Protein AF-0000000074661387 (afdb_homodimer)

Foldseek 3Di:
DDPPPDPPPPDDPDDPDDPVVVVVVVVVVVVVVVPPPPPPPPDPPPPPPPPPPPPPPPDPPCPPLPAFLLVLLQVLLVVVFDDFPPAPDDDDDDDQVVVLVVCQVPADPVPRARKGWDWDDDAFQKTKIFIAGPPPRDTDDIDISFDPFVPDPHTQVLLVLLLVCLLQAHAPVVQVVVCVVVVTPGHDNVSSVVSLVLLLVLLVVLLVVLLLSVLVSVCVVVVHDFPAQAEFAWEKDKDALAPDFAGQKMKMWIATFPSRATNDMDIAGQDFPCCVPVLVVQVVVHDVSNVVVCVVCVVVGPHPDDDTPVCNSLVGLLVGQLCVVVRSYHHQEYEDADVPPNQVSCQVSPSPPPRHHHYFYALLNLLVLLLVVLVVLQVVVVVVVDHQADDDPQRDYLLLSLVLSVQLSVLLLPQDDALVSSLLSNVQSLLLQAAFPVRGRNVSFDAECPTPRQCRNCVNVVHHRDGPPPPDPNHHYNVSSVSSVVSSCVSSDSVNSVSSNRNDHCVSVVVLVVQLCSSNPSVDDDDSSSSSSSSSVSSSCSNNFLSSVQSSSVSSRHGDHPVSVVVRVVVSVVVSVVSSVCPDPVNVVVVSVVVSVVSVVVVVVVVVVPDVQPDPPRD/DPPPPDPPPPDDPDDPDDPVVVVVVVVVVVVVVVPPPPPPPPDPPPPPPPPDPPPPPDDPPCPPLPAFLLVLLQVLLVVVFDDFPPAPDDDDDDDQVVVLVVCQVPADPPPRARWGWDWDDDAFQKTKIFIAGPPPRDTDDIDISFDPFVPDPHTLVLLVLLLVCLLQAHAPVVQVVVCVVVVTPGHDNVSSVVSLVLLLVLLVVLLVVLLLSVLVSVCVVVVHDFPAQAEFAWEKDKDALAPDFAGQKMKMWIATFPSRATNDMDIAGQDFPCCVPVLVVQVVVHDVSNVVVCVVCVVVGPHPDDDTPVCNSQVGLLVGQLCVVVRSYHHQEYEDADVPPNQVSCQVSPSPPPRHHHYFYALLNLLVLLLVVLVVLQVVVVVVVDHQADDDPQRDYLLLSLVLSVQLSVLLLPQDPALVSSLLSNVQSLLLQAAFPVRGRNPSFDAECPTPRQCRNCVNVVHHRDGPPPPDPNHHYNVSSVSSVVSSCVSSPSVNSVSSNRNDHCVSVVVLVVQLCSSNPSVDDDDSSSSSSSSSQSSSCSNNFLSSVQSSSVSSRHGDHPVSVVVRVVVSVVVSVVSSVCPDPVNVVVVSVVVSVVSVVVVVVCVVVPDPQPDPPRD

Sequence (1238 aa):
MVATKQASAALRKPAKKSRKEALAKARASKEAKRLGQEPEPVAASPSTSATPAADPVSAENGIPVKLSASKRKLDLMANFAPQPSDMSQRLLLLDLSCLTALFKPFSCKSCGGKLTVISDTRKGFVCQLKTVCLRCEAVLSKTMTSKTLKGSSHYDINRRAVLSMLNVGLGFAGHTTFCETMGLEGLTEKSFASHVREIHQASDRLKTAVLNKAVKKVYEAHGKAEGDVLDIAVSYDGTWQKRGHTSKHGLGVVIEVTTGLAVDYHVMSSFCQPCSTKGVTMKKKGEAAYNEWWEQHKVSCTINHTGSAGMMEVEAAKTIFSRSLGRGLRYTTLVADGDCKTFNELQELRPYGDTSICKEECTNHVSKRLGTGLRNLVAAESKRGTTLGGRKQGSLTQAKIALLQSHYKKAVASKSATVGELSKKIWTTFYHASSTDCNPQHHLCPTGTRSWCFYNRALAFGKDPPSHKNRSSSSISPHVAEKVRGVYERLTAPELLQRCLKGLTQNANEAIHSTIWSRCPKHLFAGRRRVEIATTIAVGNFNSGSTSLRELTEECGCGVGKISIAHGLKRDFARIKRAEKAETVEAKRRRVDMARAVTVAQQEFLAAEGGPSYISGGFMVATKQASAALRKPAKKSRKEALAKARASKEAKRLGQEPEPVAASPSTSATPAADPVSAENGIPVKLSASKRKLDLMANFAPQPSDMSQRLLLLDLSCLTALFKPFSCKSCGGKLTVISDTRKGFVCQLKTVCLRCEAVLSKTMTSKTLKGSSHYDINRRAVLSMLNVGLGFAGHTTFCETMGLEGLTEKSFASHVREIHQASDRLKTAVLNKAVKKVYEAHGKAEGDVLDIAVSYDGTWQKRGHTSKHGLGVVIEVTTGLAVDYHVMSSFCQPCSTKGVTMKKKGEAAYNEWWEQHKVSCTINHTGSAGMMEVEAAKTIFSRSLGRGLRYTTLVADGDCKTFNELQELRPYGDTSICKEECTNHVSKRLGTGLRNLVAAESKRGTTLGGRKQGSLTQAKIALLQSHYKKAVASKSATVGELSKKIWTTFYHASSTDCNPQHHLCPTGTRSWCFYNRALAFGKDPPSHKNRSSSSISPHVAEKVRGVYERLTAPELLQRCLKGLTQNANEAIHSTIWSRCPKHLFAGRRRVEIATTIAVGNFNSGSTSLRELTEECGCGVGKISIAHGLKRDFARIKRAEKAETVEAKRRRVDMARAVTVAQQEFLAAEGGPSYISGGF

InterPro domains:
  IPR049012 Mutator-like transposase domain [PF20700] (99-453)

pLDDT: mean 83.04, std 20.57, range [21.16, 98.44]

Secondary structure (DSSP, 8-state):
------------------HHHHHHHHHHHHHHHHHH--------------------------------HHHHHHHHTGGGPPPPS-TT--EEEEEHHHHHHTTTT---TTT---EEEEEEEEETTEEEEEEEETTT--EEEEEESSPBPTTSSSBHHHHHHHHHHHHTT--HHHHHHHHHHHT-----HHHHHHHHHHHHHHHHHHHHHHHHHHHHHHHHHHT--TTSPEEEEEEEEEEESSSSS--SEEEEEEEETTT--EEEEEEEE---HHIIIIIHHHHHH-HHHHHHHHHHHGGG------S-TTHHHHHHHHHHHHHHGGGTEEEEEEEE-SS-HHHHHHHHH-TTTTPPPEEEE-HHHHHHHHHHHHHHHHHHHHHTT---SSSSTT---HHHHHHHHHHHHHHHHS--SSHHHHHHHHHHHHHHHT--SSS---TTSPPSTT-S-HHHHHHHTTPPPPPSTTT-TT---HHHHHHHHHHHHHTT-HHHHHTTTT---SHHHHHHHHHHHHHS-TTS---HHHHHHHHHHHHHHHHHTHHHHHHHHHHTT----HHHHHHHHHHHHHHHHHHHHHHSHHHHHHHHHHHHHHHHHHHHHHHHTSSTT--TT--/------------------HHHHHHHHHHHHHHHHHH--------------------------------HHHHHHHHHGGGPPPPS-TT--EEEEEHHHHHHTTTT-B-TTT--BEEEEEEEEETTEEEEEEEETTT--EEEEEESSPBPTTSSSBHHHHHHHHHHHHTT--HHHHHHHHHHHT-----HHHHHHHHHHHHHHHHHHHHHHHHHHHHHHHHHHT--TTSPEEEEEEEEEEESSSSS--SEEEEEEEETTT--EEEEEEEE---HHIIIIIHHHHHH-HHHHHHHHHHHGGG------S-TTHHHHHHHHHHHHHGGGGTEEEEEEEE-TT-HHHHHHHHH-TTTTPPPEEEE-HHHHHHHHHHHHHHHHHHHHHTT---SSSSTT---HHHHHHHHHHHHHHHHS--SSHHHHHHHHHHHHHHHT--SSS---TTSPPSTT-S-HHHHHHHTTPPPPPSTTT-TT---HHHHHHHHHHHHHTT-HHHHHTTTT---SHHHHHHHHHHHHHS-TTS---HHHHHHHHHHHHHHHHHTHHHHHHHHHHTT----HHHHHHHHHHHHHHHHHHHHHTSHHHHHHHHHHHHHHHHHHHHHHHHTSSTT--TT--

Structure (mmCIF, N/CA/C/O backbone):
data_AF-0000000074661387-model_v1
#
loop_
_entity.id
_entity.type
_entity.pdbx_description
1 polymer 'Mutator-like transposase domain-containing protein'
#
loop_
_atom_site.group_PDB
_atom_site.id
_atom_site.type_symbol
_atom_site.label_atom_id
_atom_site.label_alt_id
_atom_site.label_comp_id
_atom_site.label_asym_id
_atom_site.label_entity_id
_atom_site.label_seq_id
_atom_site.pdbx_PDB_ins_code
_atom_site.Cartn_x
_atom_site.Cartn_y
_atom_site.Cartn_z
_atom_site.occupancy
_atom_site.B_iso_or_equiv
_atom_site.auth_seq_id
_atom_site.auth_comp_id
_atom_site.auth_asym_id
_atom_site.auth_atom_id
_atom_site.pdbx_PDB_model_num
ATOM 1 N N . MET A 1 1 ? 59.219 40.062 58.062 1 23.91 1 MET A N 1
ATOM 2 C CA . MET A 1 1 ? 58.344 39.031 58.656 1 23.91 1 MET A CA 1
ATOM 3 C C . MET A 1 1 ? 57.031 38.938 57.875 1 23.91 1 MET A C 1
ATOM 5 O O . MET A 1 1 ? 56.219 39.875 57.938 1 23.91 1 MET A O 1
ATOM 9 N N . VAL A 1 2 ? 57 38.406 56.688 1 29.84 2 VAL A N 1
ATOM 10 C CA . VAL A 1 2 ? 56.188 38.469 55.5 1 29.84 2 VAL A CA 1
ATOM 11 C C . VAL A 1 2 ? 54.844 37.812 55.75 1 29.84 2 VAL A C 1
ATOM 13 O O . VAL A 1 2 ? 54.781 36.656 56.188 1 29.84 2 VAL A O 1
ATOM 16 N N . ALA A 1 3 ? 53.719 38.531 56.031 1 29.75 3 ALA A N 1
ATOM 17 C CA . ALA A 1 3 ? 52.375 38.375 56.562 1 29.75 3 ALA A CA 1
ATOM 18 C C . ALA A 1 3 ? 51.594 37.344 55.75 1 29.75 3 ALA A C 1
ATOM 20 O O . ALA A 1 3 ? 51.438 37.5 54.531 1 29.75 3 ALA A O 1
ATOM 21 N N . THR A 1 4 ? 51.562 36.031 56.062 1 27.77 4 THR A N 1
ATOM 22 C CA . THR A 1 4 ? 51.094 34.812 55.438 1 27.77 4 THR A CA 1
ATOM 23 C C . THR A 1 4 ? 49.594 34.781 55.375 1 27.77 4 THR A C 1
ATOM 25 O O . THR A 1 4 ? 48.906 34.688 56.375 1 27.77 4 THR A O 1
ATOM 28 N N . LYS A 1 5 ? 48.969 35.562 54.438 1 31.12 5 LYS A N 1
ATOM 29 C CA . LYS A 1 5 ? 47.531 35.844 54.312 1 31.12 5 LYS A CA 1
ATOM 30 C C . LYS A 1 5 ? 46.719 34.562 54.188 1 31.12 5 LYS A C 1
ATOM 32 O O . LYS A 1 5 ? 46.938 33.781 53.281 1 31.12 5 LYS A O 1
ATOM 37 N N . GLN A 1 6 ? 46.125 34.062 55.219 1 26.05 6 GLN A N 1
ATOM 38 C CA . GLN A 1 6 ? 45.406 32.812 55.438 1 26.05 6 GLN A CA 1
ATOM 39 C C . GLN A 1 6 ? 44.094 32.781 54.656 1 26.05 6 GLN A C 1
ATOM 41 O O . GLN A 1 6 ? 43.25 33.656 54.781 1 26.05 6 GLN A O 1
ATOM 46 N N . ALA A 1 7 ? 44.062 32.25 53.406 1 29.58 7 ALA A N 1
ATOM 47 C CA . ALA A 1 7 ? 43.031 32.188 52.344 1 29.58 7 ALA A CA 1
ATOM 48 C C . ALA A 1 7 ? 41.781 31.469 52.844 1 29.58 7 ALA A C 1
ATOM 50 O O . ALA A 1 7 ? 41.875 30.312 53.281 1 29.58 7 ALA A O 1
ATOM 51 N N . SER A 1 8 ? 40.781 32.125 53.438 1 25.81 8 SER A N 1
ATOM 52 C CA . SER A 1 8 ? 39.562 31.703 54.062 1 25.81 8 SER A CA 1
ATOM 53 C C . SER A 1 8 ? 38.719 30.844 53.125 1 25.81 8 SER A C 1
ATOM 55 O O . SER A 1 8 ? 38.5 31.203 51.969 1 25.81 8 SER A O 1
ATOM 57 N N . ALA A 1 9 ? 38.625 29.547 53.344 1 27.73 9 ALA A N 1
ATOM 58 C CA . ALA A 1 9 ? 38 28.391 52.688 1 27.73 9 ALA A CA 1
ATOM 59 C C . ALA A 1 9 ? 36.469 28.578 52.594 1 27.73 9 ALA A C 1
ATOM 61 O O . ALA A 1 9 ? 35.781 28.656 53.625 1 27.73 9 ALA A O 1
ATOM 62 N N . ALA A 1 10 ? 35.938 29.438 51.688 1 28.03 10 ALA A N 1
ATOM 63 C CA . ALA A 1 10 ? 34.531 29.734 51.469 1 28.03 10 ALA A CA 1
ATOM 64 C C . ALA A 1 10 ? 33.688 28.453 51.406 1 28.03 10 ALA A C 1
ATOM 66 O O . ALA A 1 10 ? 34.062 27.516 50.688 1 28.03 10 ALA A O 1
ATOM 67 N N . LEU A 1 11 ? 32.938 28.016 52.375 1 26.77 11 LEU A N 1
ATOM 68 C CA . LEU A 1 11 ? 32.031 26.922 52.656 1 26.77 11 LEU A CA 1
ATOM 69 C C . LEU A 1 11 ? 31 26.75 51.562 1 26.77 11 LEU A C 1
ATOM 71 O O . LEU A 1 11 ? 30.297 27.703 51.188 1 26.77 11 LEU A O 1
ATOM 75 N N . ARG A 1 12 ? 31.156 25.781 50.625 1 28.59 12 ARG A N 1
ATOM 76 C CA . ARG A 1 12 ? 30.391 25.328 49.438 1 28.59 12 ARG A CA 1
ATOM 77 C C . ARG A 1 12 ? 28.969 24.984 49.812 1 28.59 12 ARG A C 1
ATOM 79 O O . ARG A 1 12 ? 28.734 24.156 50.719 1 28.59 12 ARG A O 1
ATOM 86 N N . LYS A 1 13 ? 27.969 25.891 49.656 1 31.53 13 LYS A N 1
ATOM 87 C CA . LYS A 1 13 ? 26.547 25.719 49.938 1 31.53 13 LYS A CA 1
ATOM 88 C C . LYS A 1 13 ? 26 24.438 49.312 1 31.53 13 LYS A C 1
ATOM 90 O O . LYS A 1 13 ? 26.406 24.078 48.188 1 31.53 13 LYS A O 1
ATOM 95 N N . PRO A 1 14 ? 25.422 23.5 50.062 1 31.11 14 PRO A N 1
ATOM 96 C CA . PRO A 1 14 ? 24.906 22.172 49.688 1 31.11 14 PRO A CA 1
ATOM 97 C C . PRO A 1 14 ? 23.922 22.219 48.531 1 31.11 14 PRO A C 1
ATOM 99 O O . PRO A 1 14 ? 23.25 23.234 48.312 1 31.11 14 PRO A O 1
ATOM 102 N N . ALA A 1 15 ? 24.156 21.422 47.5 1 32.97 15 ALA A N 1
ATOM 103 C CA . ALA A 1 15 ? 23.547 21.25 46.188 1 32.97 15 ALA A CA 1
ATOM 104 C C . ALA A 1 15 ? 22.047 20.953 46.312 1 32.97 15 ALA A C 1
ATOM 106 O O . ALA A 1 15 ? 21.641 20.125 47.125 1 32.97 15 ALA A O 1
ATOM 107 N N . LYS A 1 16 ? 21.188 21.953 46 1 35.31 16 LYS A N 1
ATOM 108 C CA . LYS A 1 16 ? 19.734 21.922 45.938 1 35.31 16 LYS A CA 1
ATOM 109 C C . LYS A 1 16 ? 19.234 20.641 45.312 1 35.31 16 LYS A C 1
ATOM 111 O O . LYS A 1 16 ? 19.719 20.234 44.25 1 35.31 16 LYS A O 1
ATOM 116 N N . LYS A 1 17 ? 18.734 19.734 46.094 1 39.53 17 LYS A N 1
ATOM 117 C CA . LYS A 1 17 ? 18.078 18.453 45.812 1 39.53 17 LYS A CA 1
ATOM 118 C C . LYS A 1 17 ? 17.172 18.562 44.594 1 39.53 17 LYS A C 1
ATOM 120 O O . LYS A 1 17 ? 16.359 19.484 44.5 1 39.53 17 LYS A O 1
ATOM 125 N N . SER A 1 18 ? 17.672 18.031 43.406 1 34.03 18 SER A N 1
ATOM 126 C CA . SER A 1 18 ? 17.078 18.188 42.094 1 34.03 18 SER A CA 1
ATOM 127 C C . SER A 1 18 ? 15.602 17.828 42.094 1 34.03 18 SER A C 1
ATOM 129 O O . SER A 1 18 ? 15.156 17.047 42.938 1 34.03 18 SER A O 1
ATOM 131 N N . ARG A 1 19 ? 14.773 18.688 41.5 1 36.41 19 ARG A N 1
ATOM 132 C CA . ARG A 1 19 ? 13.328 18.672 41.281 1 36.41 19 ARG A CA 1
ATOM 133 C C . ARG A 1 19 ? 12.844 17.266 40.938 1 36.41 19 ARG A C 1
ATOM 135 O O . ARG A 1 19 ? 11.641 17 41 1 36.41 19 ARG A O 1
ATOM 142 N N . LYS A 1 20 ? 13.703 16.344 40.469 1 41.88 20 LYS A N 1
ATOM 143 C CA . LYS A 1 20 ? 13.352 14.984 40.094 1 41.88 20 LYS A CA 1
ATOM 144 C C . LYS A 1 20 ? 12.953 14.148 41.312 1 41.88 20 LYS A C 1
ATOM 146 O O . LYS A 1 20 ? 12.031 13.344 41.219 1 41.88 20 LYS A O 1
ATOM 151 N N . GLU A 1 21 ? 13.648 14.336 42.469 1 42.56 21 GLU A N 1
ATOM 152 C CA . GLU A 1 21 ? 13.391 13.523 43.656 1 42.56 21 GLU A CA 1
ATOM 153 C C . GLU A 1 21 ? 12.047 13.867 44.281 1 42.56 21 GLU A C 1
ATOM 155 O O . GLU A 1 21 ? 11.328 12.984 44.75 1 42.56 21 GLU A O 1
ATOM 160 N N . ALA A 1 22 ? 11.688 15.188 44.281 1 43.69 22 ALA A N 1
ATOM 161 C CA . ALA A 1 22 ? 10.43 15.586 44.906 1 43.69 22 ALA A CA 1
ATOM 162 C C . ALA A 1 22 ? 9.234 15 44.156 1 43.69 22 ALA A C 1
ATOM 164 O O . ALA A 1 22 ? 8.273 14.539 44.781 1 43.69 22 ALA A O 1
ATOM 165 N N . LEU A 1 23 ? 9.359 14.906 42.812 1 45.38 23 LEU A N 1
ATOM 166 C CA . LEU A 1 23 ? 8.234 14.391 42.031 1 45.38 23 LEU A CA 1
ATOM 167 C C . LEU A 1 23 ? 8.094 12.883 42.219 1 45.38 23 LEU A C 1
ATOM 169 O O . LEU A 1 23 ? 6.98 12.359 42.281 1 45.38 23 LEU A O 1
ATOM 173 N N . ALA A 1 24 ? 9.195 12.109 42.406 1 46.75 24 ALA A N 1
ATOM 174 C CA . ALA A 1 24 ? 9.148 10.68 42.688 1 46.75 24 ALA A CA 1
ATOM 175 C C . ALA A 1 24 ? 8.484 10.414 44.031 1 46.75 24 ALA A C 1
ATOM 177 O O . ALA A 1 24 ? 7.691 9.477 44.188 1 46.75 24 ALA A O 1
ATOM 178 N N . LYS A 1 25 ? 8.703 11.211 45.062 1 45.94 25 LYS A N 1
ATOM 179 C CA . LYS A 1 25 ? 8.141 11.031 46.375 1 45.94 25 LYS A CA 1
ATOM 180 C C . LYS A 1 25 ? 6.641 11.312 46.406 1 45.94 25 LYS A C 1
ATOM 182 O O . LYS A 1 25 ? 5.879 10.625 47.094 1 45.94 25 LYS A O 1
ATOM 187 N N . ALA A 1 26 ? 6.281 12.297 45.562 1 45.41 26 ALA A N 1
ATOM 188 C CA . ALA A 1 26 ? 4.852 12.594 45.531 1 45.41 26 ALA A CA 1
ATOM 189 C C . ALA A 1 26 ? 4.074 11.438 44.906 1 45.41 26 ALA A C 1
ATOM 191 O O . ALA A 1 26 ? 2.982 11.102 45.375 1 45.41 26 ALA A O 1
ATOM 192 N N . ARG A 1 27 ? 4.672 10.742 43.875 1 42.25 27 ARG A N 1
ATOM 193 C CA . ARG A 1 27 ? 4.02 9.578 43.281 1 42.25 27 ARG A CA 1
ATOM 194 C C . ARG A 1 27 ? 3.982 8.414 44.281 1 42.25 27 ARG A C 1
ATOM 196 O O . ARG A 1 27 ? 2.973 7.711 44.375 1 42.25 27 ARG A O 1
ATOM 203 N N . ALA A 1 28 ? 5.07 8.188 45 1 44.59 28 ALA A N 1
ATOM 204 C CA . ALA A 1 28 ? 5.141 7.102 45.969 1 44.59 28 ALA A CA 1
ATOM 205 C C . ALA A 1 28 ? 4.152 7.332 47.125 1 44.59 28 ALA A C 1
ATOM 207 O O . ALA A 1 28 ? 3.527 6.387 47.625 1 44.59 28 ALA A O 1
ATOM 208 N N . SER A 1 29 ? 4.035 8.547 47.594 1 39.91 29 SER A N 1
ATOM 209 C CA . SER A 1 29 ? 3.141 8.828 48.719 1 39.91 29 SER A CA 1
ATOM 210 C C . SER A 1 29 ? 1.682 8.617 48.344 1 39.91 29 SER A C 1
ATOM 212 O O . SER A 1 29 ? 0.875 8.172 49.156 1 39.91 29 SER A O 1
ATOM 214 N N . LYS A 1 30 ? 1.303 8.977 47.094 1 40.44 30 LYS A N 1
ATOM 215 C CA . LYS A 1 30 ? -0.068 8.719 46.656 1 40.44 30 LYS A CA 1
ATOM 216 C C . LYS A 1 30 ? -0.346 7.223 46.562 1 40.44 30 LYS A C 1
ATOM 218 O O . LYS A 1 30 ? -1.445 6.77 46.906 1 40.44 30 LYS A O 1
ATOM 223 N N . GLU A 1 31 ? 0.697 6.461 46.156 1 38.97 31 GLU A N 1
ATOM 224 C CA . GLU A 1 31 ? 0.524 5.012 46.125 1 38.97 31 GLU A CA 1
ATOM 225 C C . GLU A 1 31 ? 0.361 4.445 47.531 1 38.97 31 GLU A C 1
ATOM 227 O O . GLU A 1 31 ? -0.447 3.539 47.75 1 38.97 31 GLU A O 1
ATOM 232 N N . ALA A 1 32 ? 1.155 4.984 48.438 1 38.66 32 ALA A N 1
ATOM 233 C CA . ALA A 1 32 ? 1.068 4.484 49.812 1 38.66 32 ALA A CA 1
ATOM 234 C C . ALA A 1 32 ? -0.291 4.801 50.438 1 38.66 32 ALA A C 1
ATOM 236 O O . ALA A 1 32 ? -0.822 4.012 51.219 1 38.66 32 ALA A O 1
ATOM 237 N N . LYS A 1 33 ? -0.779 6.109 50.25 1 37.88 33 LYS A N 1
ATOM 238 C CA . LYS A 1 33 ? -2.072 6.449 50.844 1 37.88 33 LYS A CA 1
ATOM 239 C C . LYS A 1 33 ? -3.182 5.566 50.281 1 37.88 33 LYS A C 1
ATOM 241 O O . LYS A 1 33 ? -4.211 5.367 50.906 1 37.88 33 LYS A O 1
ATOM 246 N N . ARG A 1 34 ? -3.037 5.184 48.906 1 33.25 34 ARG A N 1
ATOM 247 C CA . ARG A 1 34 ? -4.062 4.324 48.344 1 33.25 34 ARG A CA 1
ATOM 248 C C . ARG A 1 34 ? -4.074 2.953 49 1 33.25 34 ARG A C 1
ATOM 250 O O . ARG A 1 34 ? -5.082 2.246 48.969 1 33.25 34 ARG A O 1
ATOM 257 N N . LEU A 1 35 ? -2.881 2.51 49.5 1 34.62 35 LEU A N 1
ATOM 258 C CA . LEU A 1 35 ? -2.855 1.177 50.094 1 34.62 35 LEU A CA 1
ATOM 259 C C . LEU A 1 35 ? -3.562 1.166 51.438 1 34.62 35 LEU A C 1
ATOM 261 O O . LEU A 1 35 ? -3.871 0.099 51.969 1 34.62 35 LEU A O 1
ATOM 265 N N . GLY A 1 36 ? -3.408 2.242 52.25 1 30.39 36 GLY A N 1
ATOM 266 C CA . GLY A 1 36 ? -3.797 2.074 53.625 1 30.39 36 GLY A CA 1
ATOM 267 C C . GLY A 1 36 ? -5.297 1.932 53.812 1 30.39 36 GLY A C 1
ATOM 268 O O . GLY A 1 36 ? -5.773 1.766 54.938 1 30.39 36 GLY A O 1
ATOM 269 N N . GLN A 1 37 ? -6.098 2.742 53.125 1 28.91 37 GLN A N 1
ATOM 270 C CA . GLN A 1 37 ? -7.441 2.785 53.688 1 28.91 37 GLN A CA 1
ATOM 271 C C . GLN A 1 37 ? -8.148 1.44 53.531 1 28.91 37 GLN A C 1
ATOM 273 O O . GLN A 1 37 ? -8.328 0.953 52.406 1 28.91 37 GLN A O 1
ATOM 278 N N . GLU A 1 38 ? -8.023 0.635 54.531 1 27.41 38 GLU A N 1
ATOM 279 C CA . GLU A 1 38 ? -8.695 -0.64 54.781 1 27.41 38 GLU A CA 1
ATOM 280 C C . GLU A 1 38 ? -10.203 -0.511 54.594 1 27.41 38 GLU A C 1
ATOM 282 O O . GLU A 1 38 ? -10.844 0.286 55.281 1 27.41 38 GLU A O 1
ATOM 287 N N . PRO A 1 39 ? -10.742 -0.551 53.406 1 26.7 39 PRO A N 1
ATOM 288 C CA . PRO A 1 39 ? -12.188 -0.32 53.375 1 26.7 39 PRO A CA 1
ATOM 289 C C . PRO A 1 39 ? -12.945 -1.185 54.375 1 26.7 39 PRO A C 1
ATOM 291 O O . PRO A 1 39 ? -12.562 -2.332 54.625 1 26.7 39 PRO A O 1
ATOM 294 N N . GLU A 1 40 ? -13.469 -0.645 55.406 1 25.61 40 GLU A N 1
ATOM 295 C CA . GLU A 1 40 ? -14.289 -1.279 56.438 1 25.61 40 GLU A CA 1
ATOM 296 C C . GLU A 1 40 ? -15.297 -2.244 55.812 1 25.61 40 GLU A C 1
ATOM 298 O O . GLU A 1 40 ? -15.859 -1.968 54.75 1 25.61 40 GLU A O 1
ATOM 303 N N . PRO A 1 41 ? -15.281 -3.523 56.312 1 27.05 41 PRO A N 1
ATOM 304 C CA . PRO A 1 41 ? -16.156 -4.598 55.812 1 27.05 41 PRO A CA 1
ATOM 305 C C . PRO A 1 41 ? -17.625 -4.25 55.906 1 27.05 41 PRO A C 1
ATOM 307 O O . PRO A 1 41 ? -18.156 -4.023 57 1 27.05 41 PRO A O 1
ATOM 310 N N . VAL A 1 42 ? -18.141 -3.246 55.25 1 26.83 42 VAL A N 1
ATOM 311 C CA . VAL A 1 42 ? -19.562 -2.92 55.406 1 26.83 42 VAL A CA 1
ATOM 312 C C . VAL A 1 42 ? -20.391 -4.199 55.375 1 26.83 42 VAL A C 1
ATOM 314 O O . VAL A 1 42 ? -20.156 -5.086 54.562 1 26.83 42 VAL A O 1
ATOM 317 N N . ALA A 1 43 ? -21.062 -4.516 56.469 1 23.11 43 ALA A N 1
ATOM 318 C CA . ALA A 1 43 ? -21.969 -5.602 56.812 1 23.11 43 ALA A CA 1
ATOM 319 C C . ALA A 1 43 ? -22.984 -5.859 55.719 1 23.11 43 ALA A C 1
ATOM 321 O O . ALA A 1 43 ? -23.547 -4.918 55.156 1 23.11 43 ALA A O 1
ATOM 322 N N . ALA A 1 44 ? -22.922 -6.973 55.031 1 25.14 44 ALA A N 1
ATOM 323 C CA . ALA A 1 44 ? -23.734 -7.531 53.969 1 25.14 44 ALA A CA 1
ATOM 324 C C . ALA A 1 44 ? -25.188 -7.699 54.375 1 25.14 44 ALA A C 1
ATOM 326 O O . ALA A 1 44 ? -25.5 -8.547 55.219 1 25.14 44 ALA A O 1
ATOM 327 N N . SER A 1 45 ? -25.875 -6.598 54.875 1 23.16 45 SER A N 1
ATOM 328 C CA . SER A 1 45 ? -27.25 -6.895 55.25 1 23.16 45 SER A CA 1
ATOM 329 C C . SER A 1 45 ? -27.938 -7.773 54.25 1 23.16 45 SER A C 1
ATOM 331 O O . SER A 1 45 ? -27.703 -7.641 53.031 1 23.16 45 SER A O 1
ATOM 333 N N . PRO A 1 46 ? -28.594 -8.914 54.688 1 24.44 46 PRO A N 1
ATOM 334 C CA . PRO A 1 46 ? -29.203 -10 53.906 1 24.44 46 PRO A CA 1
ATOM 335 C C . PRO A 1 46 ? -30.344 -9.531 53.031 1 24.44 46 PRO A C 1
ATOM 337 O O . PRO A 1 46 ? -31.031 -10.352 52.406 1 24.44 46 PRO A O 1
ATOM 340 N N . SER A 1 47 ? -30.516 -8.25 52.781 1 21.81 47 SER A N 1
ATOM 341 C CA . SER A 1 47 ? -31.844 -7.871 52.312 1 21.81 47 SER A CA 1
ATOM 342 C C . SER A 1 47 ? -32.281 -8.734 51.125 1 21.81 47 SER A C 1
ATOM 344 O O . SER A 1 47 ? -31.531 -8.852 50.125 1 21.81 47 SER A O 1
ATOM 346 N N . THR A 1 48 ? -33.188 -9.773 51.344 1 23.81 48 THR A N 1
ATOM 347 C CA . THR A 1 48 ? -33.906 -10.758 50.562 1 23.81 48 THR A CA 1
ATOM 348 C C . THR A 1 48 ? -34.625 -10.086 49.375 1 23.81 48 THR A C 1
ATOM 350 O O . THR A 1 48 ? -35.469 -10.703 48.719 1 23.81 48 THR A O 1
ATOM 353 N N . SER A 1 49 ? -34.281 -8.891 49.062 1 22.56 49 SER A N 1
ATOM 354 C CA . SER A 1 49 ? -35.25 -8.266 48.156 1 22.56 49 SER A CA 1
ATOM 355 C C . SER A 1 49 ? -35.562 -9.18 46.969 1 22.56 49 SER A C 1
ATOM 357 O O . SER A 1 49 ? -34.656 -9.688 46.312 1 22.56 49 SER A O 1
ATOM 359 N N . ALA A 1 50 ? -36.812 -9.859 47.062 1 21.94 50 ALA A N 1
ATOM 360 C CA . ALA A 1 50 ? -37.469 -10.695 46.094 1 21.94 50 ALA A CA 1
ATOM 361 C C . ALA A 1 50 ? -37.344 -10.102 44.688 1 21.94 50 ALA A C 1
ATOM 363 O O . ALA A 1 50 ? -37.781 -8.984 44.406 1 21.94 50 ALA A O 1
ATOM 364 N N . THR A 1 51 ? -36.281 -10.281 44.125 1 23.69 51 THR A N 1
ATOM 365 C CA . THR A 1 51 ? -36.125 -9.797 42.781 1 23.69 51 THR A CA 1
ATOM 366 C C . THR A 1 51 ? -37.312 -10.203 41.906 1 23.69 51 THR A C 1
ATOM 368 O O . THR A 1 51 ? -37.625 -11.391 41.812 1 23.69 51 THR A O 1
ATOM 371 N N . PRO A 1 52 ? -38.375 -9.391 42.094 1 23.14 52 PRO A N 1
ATOM 372 C CA . PRO A 1 52 ? -39.531 -9.883 41.312 1 23.14 52 PRO A CA 1
ATOM 373 C C . PRO A 1 52 ? -39.125 -10.688 40.094 1 23.14 52 PRO A C 1
ATOM 375 O O . PRO A 1 52 ? -38.031 -10.508 39.562 1 23.14 52 PRO A O 1
ATOM 378 N N . ALA A 1 53 ? -39.656 -11.875 40.062 1 22.58 53 ALA A N 1
ATOM 379 C CA . ALA A 1 53 ? -39.5 -12.797 38.938 1 22.58 53 ALA A CA 1
ATOM 380 C C . ALA A 1 53 ? -39.625 -12.062 37.594 1 22.58 53 ALA A C 1
ATOM 382 O O . ALA A 1 53 ? -40.625 -11.344 37.375 1 22.58 53 ALA A O 1
ATOM 383 N N . ALA A 1 54 ? -38.594 -11.516 37.188 1 23.83 54 ALA A N 1
ATOM 384 C CA . ALA A 1 54 ? -38.656 -10.898 35.844 1 23.83 54 ALA A CA 1
ATOM 385 C C . ALA A 1 54 ? -39.625 -11.664 34.938 1 23.83 54 ALA A C 1
ATOM 387 O O . ALA A 1 54 ? -39.531 -12.891 34.844 1 23.83 54 ALA A O 1
ATOM 388 N N . ASP A 1 55 ? -40.875 -11.367 35.062 1 23.02 55 ASP A N 1
ATOM 389 C CA . ASP A 1 55 ? -41.844 -11.977 34.156 1 23.02 55 ASP A CA 1
ATOM 390 C C . ASP A 1 55 ? -41.125 -12.508 32.906 1 23.02 55 ASP A C 1
ATOM 392 O O . ASP A 1 55 ? -40.156 -11.945 32.469 1 23.02 55 ASP A O 1
ATOM 396 N N . PRO A 1 56 ? -41.281 -13.828 32.656 1 26.33 56 PRO A N 1
ATOM 397 C CA . PRO A 1 56 ? -40.656 -14.336 31.422 1 26.33 56 PRO A CA 1
ATOM 398 C C . PRO A 1 56 ? -40.812 -13.383 30.25 1 26.33 56 PRO A C 1
ATOM 400 O O . PRO A 1 56 ? -41.938 -13.094 29.828 1 26.33 56 PRO A O 1
ATOM 403 N N . VAL A 1 57 ? -40.219 -12.273 30.312 1 26.33 57 VAL A N 1
ATOM 404 C CA . VAL A 1 57 ? -40.312 -11.398 29.141 1 26.33 57 VAL A CA 1
ATOM 405 C C . VAL A 1 57 ? -40.625 -12.234 27.891 1 26.33 57 VAL A C 1
ATOM 407 O O . VAL A 1 57 ? -40 -13.273 27.672 1 26.33 57 VAL A O 1
ATOM 410 N N . SER A 1 58 ? -41.844 -12.273 27.5 1 25.78 58 SER A N 1
ATOM 411 C CA . SER A 1 58 ? -42.344 -12.906 26.281 1 25.78 58 SER A CA 1
ATOM 412 C C . SER A 1 58 ? -41.219 -13.102 25.266 1 25.78 58 SER A C 1
ATOM 414 O O . SER A 1 58 ? -40.219 -12.414 25.312 1 25.78 58 SER A O 1
ATOM 416 N N . ALA A 1 59 ? -41.281 -14.109 24.469 1 25.48 59 ALA A N 1
ATOM 417 C CA . ALA A 1 59 ? -40.531 -14.586 23.312 1 25.48 59 ALA A CA 1
ATOM 418 C C . ALA A 1 59 ? -40.031 -13.43 22.453 1 25.48 59 ALA A C 1
ATOM 420 O O . ALA A 1 59 ? -40.781 -12.5 22.156 1 25.48 59 ALA A O 1
ATOM 421 N N . GLU A 1 60 ? -38.75 -13.086 22.484 1 28.81 60 GLU A N 1
ATOM 422 C CA . GLU A 1 60 ? -37.875 -12.172 21.75 1 28.81 60 GLU A CA 1
ATOM 423 C C . GLU A 1 60 ? -38.375 -11.984 20.312 1 28.81 60 GLU A C 1
ATOM 425 O O . GLU A 1 60 ? -38.344 -12.922 19.516 1 28.81 60 GLU A O 1
ATOM 430 N N . ASN A 1 61 ? -39.438 -11.516 20.156 1 30.12 61 ASN A N 1
ATOM 431 C CA . ASN A 1 61 ? -39.875 -11.117 18.828 1 30.12 61 ASN A CA 1
ATOM 432 C C . ASN A 1 61 ? -38.688 -10.719 17.953 1 30.12 61 ASN A C 1
ATOM 434 O O . ASN A 1 61 ? -37.812 -9.961 18.391 1 30.12 61 ASN A O 1
ATOM 438 N N . GLY A 1 62 ? -38.219 -11.57 17.078 1 31.98 62 GLY A N 1
ATOM 439 C CA . GLY A 1 62 ? -37.094 -11.609 16.156 1 31.98 62 GLY A CA 1
ATOM 440 C C . GLY A 1 62 ? -36.656 -10.234 15.688 1 31.98 62 GLY A C 1
ATOM 441 O O . GLY A 1 62 ? -37.344 -9.602 14.891 1 31.98 62 GLY A O 1
ATOM 442 N N . ILE A 1 63 ? -36.344 -9.453 16.547 1 35.59 63 ILE A N 1
ATOM 443 C CA . ILE A 1 63 ? -35.75 -8.273 15.938 1 35.59 63 ILE A CA 1
ATOM 444 C C . ILE A 1 63 ? -35.125 -8.648 14.594 1 35.59 63 ILE A C 1
ATOM 446 O O . ILE A 1 63 ? -34.25 -9.516 14.531 1 35.59 63 ILE A O 1
ATOM 450 N N . PRO A 1 64 ? -35.844 -8.578 13.609 1 41.72 64 PRO A N 1
ATOM 451 C CA . PRO A 1 64 ? -35.312 -8.945 12.305 1 41.72 64 PRO A CA 1
ATOM 452 C C . PRO A 1 64 ? -33.812 -8.648 12.195 1 41.72 64 PRO A C 1
ATOM 454 O O . PRO A 1 64 ? -33.375 -7.539 12.492 1 41.72 64 PRO A O 1
ATOM 457 N N . VAL A 1 65 ? -33.031 -9.555 12.586 1 48.81 65 VAL A N 1
ATOM 458 C CA . VAL A 1 65 ? -31.578 -9.461 12.375 1 48.81 65 VAL A CA 1
ATOM 459 C C . VAL A 1 65 ? -31.297 -8.711 11.07 1 48.81 65 VAL A C 1
ATOM 461 O O . VAL A 1 65 ? -31.688 -9.156 9.992 1 48.81 65 VAL A O 1
ATOM 464 N N . LYS A 1 66 ? -31.109 -7.457 11.172 1 63.31 66 LYS A N 1
ATOM 465 C CA . LYS A 1 66 ? -30.75 -6.664 10 1 63.31 66 LYS A CA 1
ATOM 466 C C . LYS A 1 66 ? -29.625 -7.332 9.211 1 63.31 66 LYS A C 1
ATOM 468 O O . LYS A 1 66 ? -28.594 -7.684 9.773 1 63.31 66 LYS A O 1
ATOM 473 N N . LEU A 1 67 ? -30 -7.816 8.117 1 81.75 67 LEU A N 1
ATOM 474 C CA . LEU A 1 67 ? -29.047 -8.422 7.176 1 81.75 67 LEU A CA 1
ATOM 475 C C . LEU A 1 67 ? -27.875 -7.484 6.902 1 81.75 67 LEU A C 1
ATOM 477 O O . LEU A 1 67 ? -28.062 -6.266 6.816 1 81.75 67 LEU A O 1
ATOM 481 N N . SER A 1 68 ? -26.734 -8.07 6.98 1 88.44 68 SER A N 1
ATOM 482 C CA . SER A 1 68 ? -25.562 -7.277 6.645 1 88.44 68 SER A CA 1
ATOM 483 C C . SER A 1 68 ? -25.641 -6.75 5.219 1 88.44 68 SER A C 1
ATOM 485 O O . SER A 1 68 ? -26.344 -7.316 4.375 1 88.44 68 SER A O 1
ATOM 487 N N . ALA A 1 69 ? -24.969 -5.625 4.988 1 90 69 ALA A N 1
ATOM 488 C CA . ALA A 1 69 ? -24.953 -5.016 3.662 1 90 69 ALA A CA 1
ATOM 489 C C . ALA A 1 69 ? -24.391 -5.984 2.621 1 90 69 ALA A C 1
ATOM 491 O O . ALA A 1 69 ? -24.906 -6.059 1.5 1 90 69 ALA A O 1
ATOM 492 N N . SER A 1 70 ? -23.406 -6.801 3.02 1 93.25 70 SER A N 1
ATOM 493 C CA . SER A 1 70 ? -22.797 -7.766 2.109 1 93.25 70 SER A CA 1
ATOM 494 C C . SER A 1 70 ? -23.781 -8.867 1.734 1 93.25 70 SER A C 1
ATOM 496 O O . SER A 1 70 ? -23.891 -9.234 0.563 1 93.25 70 SER A O 1
ATOM 498 N N . LYS A 1 71 ? -24.469 -9.383 2.693 1 93.94 71 LYS A N 1
ATOM 499 C CA . LYS A 1 71 ? -25.422 -10.438 2.418 1 93.94 71 LYS A CA 1
ATOM 500 C C . LYS A 1 71 ? -26.562 -9.93 1.532 1 93.94 71 LYS A C 1
ATOM 502 O O . LYS A 1 71 ? -26.984 -10.617 0.597 1 93.94 71 LYS A O 1
ATOM 507 N N . ARG A 1 72 ? -27.016 -8.789 1.799 1 92.69 72 ARG A N 1
ATOM 508 C CA . ARG A 1 72 ? -28.109 -8.203 1.012 1 92.69 72 ARG A CA 1
ATOM 509 C C . ARG A 1 72 ? -27.703 -8.078 -0.454 1 92.69 72 ARG A C 1
ATOM 511 O O . ARG A 1 72 ? -28.469 -8.445 -1.346 1 92.69 72 ARG A O 1
ATOM 518 N N . LYS A 1 73 ? -26.562 -7.57 -0.708 1 93.94 73 LYS A N 1
ATOM 519 C CA . LYS A 1 73 ? -26.094 -7.367 -2.078 1 93.94 73 LYS A CA 1
ATOM 520 C C . LYS A 1 73 ? -25.938 -8.695 -2.809 1 93.94 73 LYS A C 1
ATOM 522 O O . LYS A 1 73 ? -26.391 -8.844 -3.947 1 93.94 73 LYS A O 1
ATOM 527 N N . LEU A 1 74 ? -25.281 -9.641 -2.141 1 94.19 74 LEU A N 1
ATOM 528 C CA . LEU A 1 74 ? -25.016 -10.922 -2.779 1 94.19 74 LEU A CA 1
ATOM 529 C C . LEU A 1 74 ? -26.328 -11.688 -3.02 1 94.19 74 LEU A C 1
ATOM 531 O O . LEU A 1 74 ? -26.453 -12.391 -4.023 1 94.19 74 LEU A O 1
ATOM 535 N N . ASP A 1 75 ? -27.25 -11.5 -2.107 1 93.06 75 ASP A N 1
ATOM 536 C CA . ASP A 1 75 ? -28.547 -12.125 -2.299 1 93.06 75 ASP A CA 1
ATOM 537 C C . ASP A 1 75 ? -29.297 -11.508 -3.48 1 93.06 75 ASP A C 1
ATOM 539 O O . ASP A 1 75 ? -29.938 -12.211 -4.254 1 93.06 75 ASP A O 1
ATOM 543 N N . LEU A 1 76 ? -29.156 -10.219 -3.551 1 93 76 LEU A N 1
ATOM 544 C CA . LEU A 1 76 ? -29.812 -9.5 -4.641 1 93 76 LEU A CA 1
ATOM 545 C C . LEU A 1 76 ? -29.266 -9.945 -5.992 1 93 76 LEU A C 1
ATOM 547 O O . LEU A 1 76 ? -30 -9.984 -6.98 1 93 76 LEU A O 1
ATOM 551 N N . MET A 1 77 ? -28 -10.305 -6.023 1 94.19 77 MET A N 1
ATOM 552 C CA . MET A 1 77 ? -27.328 -10.578 -7.289 1 94.19 77 MET A CA 1
ATOM 553 C C . MET A 1 77 ? -27.203 -12.086 -7.52 1 94.19 77 MET A C 1
ATOM 555 O O . MET A 1 77 ? -26.594 -12.516 -8.508 1 94.19 77 MET A O 1
ATOM 559 N N . ALA A 1 78 ? -27.703 -12.914 -6.707 1 89.94 78 ALA A N 1
ATOM 560 C CA . ALA A 1 78 ? -27.516 -14.367 -6.707 1 89.94 78 ALA A CA 1
ATOM 561 C C . ALA A 1 78 ? -28 -14.977 -8.016 1 89.94 78 ALA A C 1
ATOM 563 O O . ALA A 1 78 ? -27.422 -15.961 -8.5 1 89.94 78 ALA A O 1
ATOM 564 N N . ASN A 1 79 ? -28.891 -14.406 -8.633 1 84.81 79 ASN A N 1
ATOM 565 C CA . ASN A 1 79 ? -29.516 -14.984 -9.812 1 84.81 79 ASN A CA 1
ATOM 566 C C . ASN A 1 79 ? -28.625 -14.852 -11.047 1 84.81 79 ASN A C 1
ATOM 568 O O . ASN A 1 79 ? -28.859 -15.516 -12.055 1 84.81 79 ASN A O 1
ATOM 572 N N . PHE A 1 80 ? -27.641 -14.109 -10.953 1 85.31 80 PHE A N 1
ATOM 573 C CA . PHE A 1 80 ? -26.781 -13.875 -12.109 1 85.31 80 PHE A CA 1
ATOM 574 C C . PHE A 1 80 ? -25.578 -14.797 -12.086 1 85.31 80 PHE A C 1
ATOM 576 O O . PHE A 1 80 ? -24.703 -14.703 -12.953 1 85.31 80 PHE A O 1
ATOM 583 N N . ALA A 1 81 ? -25.453 -15.727 -11.273 1 83.44 81 ALA A N 1
ATOM 584 C CA . ALA A 1 81 ? -24.297 -16.609 -11.172 1 83.44 81 ALA A CA 1
ATOM 585 C C . ALA A 1 81 ? -24.188 -17.531 -12.383 1 83.44 81 ALA A C 1
ATOM 587 O O . ALA A 1 81 ? -25.125 -18.281 -12.672 1 83.44 81 ALA A O 1
ATOM 588 N N . PRO A 1 82 ? -23.062 -17.391 -12.992 1 81.25 82 PRO A N 1
ATOM 589 C CA . PRO A 1 82 ? -22.922 -18.25 -14.164 1 81.25 82 PRO A CA 1
ATOM 590 C C . PRO A 1 82 ? -22.672 -19.719 -13.789 1 81.25 82 PRO A C 1
ATOM 592 O O . PRO A 1 82 ? -22.156 -20 -12.703 1 81.25 82 PRO A O 1
ATOM 595 N N . GLN A 1 83 ? -23.016 -20.547 -14.688 1 82.12 83 GLN A N 1
ATOM 596 C CA . GLN A 1 83 ? -22.688 -21.953 -14.539 1 82.12 83 GLN A CA 1
ATOM 597 C C . GLN A 1 83 ? -21.219 -22.203 -14.859 1 82.12 83 GLN A C 1
ATOM 599 O O . GLN A 1 83 ? -20.609 -21.453 -15.617 1 82.12 83 GLN A O 1
ATOM 604 N N . PRO A 1 84 ? -20.703 -23.234 -14.227 1 83.94 84 PRO A N 1
ATOM 605 C CA . PRO A 1 84 ? -19.328 -23.547 -14.57 1 83.94 84 PRO A CA 1
ATOM 606 C C . PRO A 1 84 ? -19.141 -23.875 -16.062 1 83.94 84 PRO A C 1
ATOM 608 O O . PRO A 1 84 ? -19.984 -24.562 -16.656 1 83.94 84 PRO A O 1
ATOM 611 N N . SER A 1 85 ? -18.109 -23.297 -16.578 1 81.94 85 SER A N 1
ATOM 612 C CA . SER A 1 85 ? -17.891 -23.469 -18.016 1 81.94 85 SER A CA 1
ATOM 613 C C . SER A 1 85 ? -16.953 -24.625 -18.297 1 81.94 85 SER A C 1
ATOM 615 O O . SER A 1 85 ? -16.938 -25.156 -19.406 1 81.94 85 SER A O 1
ATOM 617 N N . ASP A 1 86 ? -16.078 -24.984 -17.312 1 81.81 86 ASP A N 1
ATOM 618 C CA . ASP A 1 86 ? -15.125 -26.078 -17.5 1 81.81 86 ASP A CA 1
ATOM 619 C C . ASP A 1 86 ? -14.961 -26.891 -16.203 1 81.81 86 ASP A C 1
ATOM 621 O O . ASP A 1 86 ? -14.023 -26.656 -15.445 1 81.81 86 ASP A O 1
ATOM 625 N N . MET A 1 87 ? -15.656 -27.891 -16.078 1 78.62 87 MET A N 1
ATOM 626 C CA . MET A 1 87 ? -15.672 -28.688 -14.867 1 78.62 87 MET A CA 1
ATOM 627 C C . MET A 1 87 ? -14.438 -29.578 -14.781 1 78.62 87 MET A C 1
ATOM 629 O O . MET A 1 87 ? -14.07 -30.047 -13.695 1 78.62 87 MET A O 1
ATOM 633 N N . SER A 1 88 ? -13.828 -29.703 -15.898 1 76.75 88 SER A N 1
ATOM 634 C CA . SER A 1 88 ? -12.703 -30.641 -15.93 1 76.75 88 SER A CA 1
ATOM 635 C C . SER A 1 88 ? -11.383 -29.906 -15.695 1 76.75 88 SER A C 1
ATOM 637 O O . SER A 1 88 ? -10.336 -30.547 -15.57 1 76.75 88 SER A O 1
ATOM 639 N N . GLN A 1 89 ? -11.453 -28.734 -15.609 1 78.31 89 GLN A N 1
ATOM 640 C CA . GLN A 1 89 ? -10.234 -27.938 -15.469 1 78.31 89 GLN A CA 1
ATOM 641 C C . GLN A 1 89 ? -9.555 -28.203 -14.125 1 78.31 89 GLN A C 1
ATOM 643 O O . GLN A 1 89 ? -10.172 -28.016 -13.07 1 78.31 89 GLN A O 1
ATOM 648 N N . ARG A 1 90 ? -8.266 -28.703 -14.227 1 86.06 90 ARG A N 1
ATOM 649 C CA . ARG A 1 90 ? -7.449 -28.906 -13.031 1 86.06 90 ARG A CA 1
ATOM 650 C C . ARG A 1 90 ? -5.992 -28.547 -13.297 1 86.06 90 ARG A C 1
ATOM 652 O O . ARG A 1 90 ? -5.277 -29.281 -13.977 1 86.06 90 ARG A O 1
ATOM 659 N N . LEU A 1 91 ? -5.613 -27.484 -12.773 1 92.88 91 LEU A N 1
ATOM 660 C CA . LEU A 1 91 ? -4.23 -27.047 -12.906 1 92.88 91 LEU A CA 1
ATOM 661 C C . LEU A 1 91 ? -3.395 -27.516 -11.719 1 92.88 91 LEU A C 1
ATOM 663 O O . LEU A 1 91 ? -3.871 -27.531 -10.586 1 92.88 91 LEU A O 1
ATOM 667 N N . LEU A 1 92 ? -2.16 -27.875 -12.062 1 93.81 92 LEU A N 1
ATOM 668 C CA . LEU A 1 92 ? -1.271 -28.406 -11.039 1 93.81 92 LEU A CA 1
ATOM 669 C C . LEU A 1 92 ? 0.108 -27.766 -11.125 1 93.81 92 LEU A C 1
ATOM 671 O O . LEU A 1 92 ? 0.525 -27.312 -12.195 1 93.81 92 LEU A O 1
ATOM 675 N N . LEU A 1 93 ? 0.721 -27.688 -9.977 1 94.81 93 LEU A N 1
ATOM 676 C CA . LEU A 1 93 ? 2.154 -27.438 -9.891 1 94.81 93 LEU A CA 1
ATOM 677 C C . LEU A 1 93 ? 2.932 -28.734 -9.727 1 94.81 93 LEU A C 1
ATOM 679 O O . LEU A 1 93 ? 2.604 -29.562 -8.875 1 94.81 93 LEU A O 1
ATOM 683 N N . LEU A 1 94 ? 3.908 -28.875 -10.594 1 94.19 94 LEU A N 1
ATOM 684 C CA . LEU A 1 94 ? 4.578 -30.172 -10.609 1 94.19 94 LEU A CA 1
ATOM 685 C C . LEU A 1 94 ? 6.082 -30 -10.82 1 94.19 94 LEU A C 1
ATOM 687 O O . LEU A 1 94 ? 6.512 -29.141 -11.594 1 94.19 94 LEU A O 1
ATOM 691 N N . ASP A 1 95 ? 6.828 -30.828 -10.07 1 93.56 95 ASP A N 1
ATOM 692 C CA . ASP A 1 95 ? 8.266 -30.953 -10.305 1 93.56 95 ASP A CA 1
ATOM 693 C C . ASP A 1 95 ? 8.555 -31.953 -11.422 1 93.56 95 ASP A C 1
ATOM 695 O O . ASP A 1 95 ? 8.133 -33.094 -11.352 1 93.56 95 ASP A O 1
ATOM 699 N N . LEU A 1 96 ? 9.289 -31.562 -12.359 1 91.75 96 LEU A N 1
ATOM 700 C CA . LEU A 1 96 ? 9.555 -32.375 -13.539 1 91.75 96 LEU A CA 1
ATOM 701 C C . LEU A 1 96 ? 10.188 -33.719 -13.148 1 91.75 96 LEU A C 1
ATOM 703 O O . LEU A 1 96 ? 9.914 -34.75 -13.766 1 91.75 96 LEU A O 1
ATOM 707 N N . SER A 1 97 ? 10.992 -33.719 -12.141 1 88.75 97 SER A N 1
ATOM 708 C CA . SER A 1 97 ? 11.633 -34.938 -11.695 1 88.75 97 SER A CA 1
ATOM 709 C C . SER A 1 97 ? 10.602 -35.938 -11.18 1 88.75 97 SER A C 1
ATOM 711 O O . SER A 1 97 ? 10.766 -37.156 -11.344 1 88.75 97 SER A O 1
ATOM 713 N N . CYS A 1 98 ? 9.578 -35.469 -10.617 1 91.75 98 CYS A N 1
ATOM 714 C CA . CYS A 1 98 ? 8.523 -36.344 -10.109 1 91.75 98 CYS A CA 1
ATOM 715 C C . CYS A 1 98 ? 7.684 -36.906 -11.242 1 91.75 98 CYS A C 1
ATOM 717 O O . CYS A 1 98 ? 7.191 -38.031 -11.148 1 91.75 98 CYS A O 1
ATOM 719 N N . LEU A 1 99 ? 7.578 -36.188 -12.258 1 92 99 LEU A N 1
ATOM 720 C CA . LEU A 1 99 ? 6.812 -36.625 -13.414 1 92 99 LEU A CA 1
ATOM 721 C C . LEU A 1 99 ? 7.492 -37.844 -14.078 1 92 99 LEU A C 1
ATOM 723 O O . LEU A 1 99 ? 6.82 -38.75 -14.539 1 92 99 LEU A O 1
ATOM 727 N N . THR A 1 100 ? 8.727 -37.75 -14.133 1 90.44 100 THR A N 1
ATOM 728 C CA . THR A 1 100 ? 9.492 -38.844 -14.75 1 90.44 100 THR A CA 1
ATOM 729 C C . THR A 1 100 ? 9.242 -40.156 -14.023 1 90.44 100 THR A C 1
ATOM 731 O O . THR A 1 100 ? 9.227 -41.219 -14.656 1 90.44 100 THR A O 1
ATOM 734 N N . ALA A 1 101 ? 8.977 -40.094 -12.797 1 91.25 101 ALA A N 1
ATOM 735 C CA . ALA A 1 101 ? 8.734 -41.281 -11.984 1 91.25 101 ALA A CA 1
ATOM 736 C C . ALA A 1 101 ? 7.461 -42 -12.43 1 91.25 101 ALA A C 1
ATOM 738 O O . ALA A 1 101 ? 7.352 -43.219 -12.297 1 91.25 101 ALA A O 1
ATOM 739 N N . LEU A 1 102 ? 6.539 -41.375 -13.023 1 92.88 102 LEU A N 1
ATOM 740 C CA . LEU A 1 102 ? 5.281 -41.969 -13.477 1 92.88 102 LEU A CA 1
ATOM 741 C C . LEU A 1 102 ? 5.504 -42.875 -14.664 1 92.88 102 LEU A C 1
ATOM 743 O O . LEU A 1 102 ? 4.68 -43.75 -14.945 1 92.88 102 LEU A O 1
ATOM 747 N N . PHE A 1 103 ? 6.621 -42.719 -15.312 1 93.38 103 PHE A N 1
ATOM 748 C CA . PHE A 1 103 ? 6.859 -43.5 -16.547 1 93.38 103 PHE A CA 1
ATOM 749 C C . PHE A 1 103 ? 7.785 -44.656 -16.281 1 93.38 103 PHE A C 1
ATOM 751 O O . PHE A 1 103 ? 8.133 -45.406 -17.203 1 93.38 103 PHE A O 1
ATOM 758 N N . LYS A 1 104 ? 8.156 -44.875 -15.055 1 91.44 104 LYS A N 1
ATOM 759 C CA . LYS A 1 104 ? 9.109 -45.938 -14.695 1 91.44 104 LYS A CA 1
ATOM 760 C C . LYS A 1 104 ? 8.602 -47.312 -15.133 1 91.44 104 LYS A C 1
ATOM 762 O O . LYS A 1 104 ? 9.375 -48.156 -15.578 1 91.44 104 LYS A O 1
ATOM 767 N N . PRO A 1 105 ? 7.297 -47.531 -15.008 1 91.19 105 PRO A N 1
ATOM 768 C CA . PRO A 1 105 ? 6.812 -48.875 -15.375 1 91.19 105 PRO A CA 1
ATOM 769 C C . PRO A 1 105 ? 6.754 -49.062 -16.891 1 91.19 105 PRO A C 1
ATOM 771 O O . PRO A 1 105 ? 6.531 -50.188 -17.344 1 91.19 105 PRO A O 1
ATOM 774 N N . PHE A 1 106 ? 6.965 -48.094 -17.594 1 92.75 106 PHE A N 1
ATOM 775 C CA . PHE A 1 106 ? 6.824 -48.188 -19.047 1 92.75 106 PHE A CA 1
ATOM 776 C C . PHE A 1 106 ? 8.195 -48.25 -19.719 1 92.75 106 PHE A C 1
ATOM 778 O O . PHE A 1 106 ? 9.18 -47.75 -19.172 1 92.75 106 PHE A O 1
ATOM 785 N N . SER A 1 107 ? 8.188 -48.969 -20.828 1 92.31 107 SER A N 1
ATOM 786 C CA . SER A 1 107 ? 9.422 -49.062 -21.609 1 92.31 107 SER A CA 1
ATOM 787 C C . SER A 1 107 ? 9.211 -48.656 -23.062 1 92.31 107 SER A C 1
ATOM 789 O O . SER A 1 107 ? 8.078 -48.656 -23.547 1 92.31 107 SER A O 1
ATOM 791 N N . CYS A 1 108 ? 10.336 -48.344 -23.625 1 93.75 108 CYS A N 1
ATOM 792 C CA . CYS A 1 108 ? 10.305 -47.969 -25.047 1 93.75 108 CYS A CA 1
ATOM 793 C C . CYS A 1 108 ? 9.836 -49.156 -25.891 1 93.75 108 CYS A C 1
ATOM 795 O O . CYS A 1 108 ? 10.328 -50.281 -25.75 1 93.75 108 CYS A O 1
ATOM 797 N N . LYS A 1 109 ? 8.992 -48.906 -26.781 1 87.06 109 LYS A N 1
ATOM 798 C CA . LYS A 1 109 ? 8.43 -49.969 -27.625 1 87.06 109 LYS A CA 1
ATOM 799 C C . LYS A 1 109 ? 9.477 -50.469 -28.609 1 87.06 109 LYS A C 1
ATOM 801 O O . LYS A 1 109 ? 9.445 -51.656 -29 1 87.06 109 LYS A O 1
ATOM 806 N N . SER A 1 110 ? 10.32 -49.562 -28.984 1 90.12 110 SER A N 1
ATOM 807 C CA . SER A 1 110 ? 11.281 -49.906 -30.031 1 90.12 110 SER A CA 1
ATOM 808 C C . SER A 1 110 ? 12.477 -50.656 -29.453 1 90.12 110 SER A C 1
ATOM 810 O O . SER A 1 110 ? 12.953 -51.625 -30.062 1 90.12 110 SER A O 1
ATOM 812 N N . CYS A 1 111 ? 13.039 -50.25 -28.312 1 94.5 111 CYS A N 1
ATOM 813 C CA . CYS A 1 111 ? 14.289 -50.812 -27.844 1 94.5 111 CYS A CA 1
ATOM 814 C C . CYS A 1 111 ? 14.148 -51.344 -26.422 1 94.5 111 CYS A C 1
ATOM 816 O O . CYS A 1 111 ? 15.086 -51.906 -25.875 1 94.5 111 CYS A O 1
ATOM 818 N N . GLY A 1 112 ? 13.117 -51.094 -25.766 1 92.19 112 GLY A N 1
ATOM 819 C CA . GLY A 1 112 ? 12.891 -51.562 -24.422 1 92.19 112 GLY A CA 1
ATOM 820 C C . GLY A 1 112 ? 13.602 -50.719 -23.359 1 92.19 112 GLY A C 1
ATOM 821 O O . GLY A 1 112 ? 13.672 -51.125 -22.203 1 92.19 112 GLY A O 1
ATOM 822 N N . GLY A 1 113 ? 14.07 -49.625 -23.766 1 94.19 113 GLY A N 1
ATOM 823 C CA . GLY A 1 113 ? 14.82 -48.781 -22.859 1 94.19 113 GLY A CA 1
ATOM 824 C C . GLY A 1 113 ? 13.938 -48 -21.906 1 94.19 113 GLY A C 1
ATOM 825 O O . GLY A 1 113 ? 12.719 -47.938 -22.078 1 94.19 113 GLY A O 1
ATOM 826 N N . LYS A 1 114 ? 14.578 -47.375 -20.859 1 94.88 114 LYS A N 1
ATOM 827 C CA . LYS A 1 114 ? 13.883 -46.531 -19.859 1 94.88 114 LYS A CA 1
ATOM 828 C C . LYS A 1 114 ? 13.477 -45.188 -20.453 1 94.88 114 LYS A C 1
ATOM 830 O O . LYS A 1 114 ? 14.109 -44.719 -21.391 1 94.88 114 LYS A O 1
ATOM 835 N N . LEU A 1 115 ? 12.398 -44.688 -19.828 1 94.81 115 LEU A N 1
ATOM 836 C CA . LEU A 1 115 ? 11.844 -43.469 -20.375 1 94.81 115 LEU A CA 1
ATOM 837 C C . LEU A 1 115 ? 12.102 -42.281 -19.422 1 94.81 115 LEU A C 1
ATOM 839 O O . LEU A 1 115 ? 12.219 -42.469 -18.219 1 94.81 115 LEU A O 1
ATOM 843 N N . THR A 1 116 ? 12.266 -41.125 -20.031 1 93.62 116 THR A N 1
ATOM 844 C CA . THR A 1 116 ? 12.352 -39.875 -19.281 1 93.62 116 THR A CA 1
ATOM 845 C C . THR A 1 116 ? 11.492 -38.781 -19.938 1 93.62 116 THR A C 1
ATOM 847 O O . THR A 1 116 ? 11.047 -38.938 -21.078 1 93.62 116 THR A O 1
ATOM 850 N N . VAL A 1 117 ? 11.148 -37.844 -19.094 1 93.81 117 VAL A N 1
ATOM 851 C CA . VAL A 1 117 ? 10.375 -36.719 -19.625 1 93.81 117 VAL A CA 1
ATOM 852 C C . VAL A 1 117 ? 11.242 -35.469 -19.672 1 93.81 117 VAL A C 1
ATOM 854 O O . VAL A 1 117 ? 11.891 -35.125 -18.672 1 93.81 117 VAL A O 1
ATOM 857 N N . ILE A 1 118 ? 11.234 -34.844 -20.797 1 92.69 118 ILE A N 1
ATOM 858 C CA . ILE A 1 118 ? 12.008 -33.594 -20.938 1 92.69 118 ILE A CA 1
ATOM 859 C C . ILE A 1 118 ? 11.078 -32.469 -21.344 1 92.69 118 ILE A C 1
ATOM 861 O O . ILE A 1 118 ? 10.016 -32.688 -21.922 1 92.69 118 ILE A O 1
ATOM 865 N N . SER A 1 119 ? 11.461 -31.297 -20.891 1 91 119 SER A N 1
ATOM 866 C CA . SER A 1 119 ? 10.742 -30.078 -21.281 1 91 119 SER A CA 1
ATOM 867 C C . SER A 1 119 ? 11.492 -29.312 -22.359 1 91 119 SER A C 1
ATOM 869 O O . SER A 1 119 ? 12.703 -29.109 -22.25 1 91 119 SER A O 1
ATOM 871 N N . ASP A 1 120 ? 10.688 -29.031 -23.391 1 85.69 120 ASP A N 1
ATOM 872 C CA . ASP A 1 120 ? 11.25 -28.297 -24.516 1 85.69 120 ASP A CA 1
ATOM 873 C C . ASP A 1 120 ? 10.391 -27.094 -24.891 1 85.69 120 ASP A C 1
ATOM 875 O O . ASP A 1 120 ? 9.227 -27 -24.469 1 85.69 120 ASP A O 1
ATOM 879 N N . THR A 1 121 ? 10.898 -26.25 -25.688 1 81.75 121 THR A N 1
ATOM 880 C CA . THR A 1 121 ? 10.203 -25.078 -26.203 1 81.75 121 THR A CA 1
ATOM 881 C C . THR A 1 121 ? 9.383 -24.406 -25.109 1 81.75 121 THR A C 1
ATOM 883 O O . THR A 1 121 ? 8.562 -25.047 -24.453 1 81.75 121 THR A O 1
ATOM 886 N N . ARG A 1 122 ? 9.633 -23.219 -24.906 1 89.12 122 ARG A N 1
ATOM 887 C CA . ARG A 1 122 ? 8.977 -22.516 -23.797 1 89.12 122 ARG A CA 1
ATOM 888 C C . ARG A 1 122 ? 8.25 -21.266 -24.297 1 89.12 122 ARG A C 1
ATOM 890 O O . ARG A 1 122 ? 8.773 -20.531 -25.141 1 89.12 122 ARG A O 1
ATOM 897 N N . LYS A 1 123 ? 6.977 -21.203 -23.844 1 93.56 123 LYS A N 1
ATOM 898 C CA . LYS A 1 123 ? 6.156 -20.016 -24.047 1 93.56 123 LYS A CA 1
ATOM 899 C C . LYS A 1 123 ? 5.539 -19.531 -22.734 1 93.56 123 LYS A C 1
ATOM 901 O O . LYS A 1 123 ? 4.379 -19.828 -22.438 1 93.56 123 LYS A O 1
ATOM 906 N N . GLY A 1 124 ? 6.27 -18.703 -22.047 1 94.5 124 GLY A N 1
ATOM 907 C CA . GLY A 1 124 ? 5.828 -18.297 -20.719 1 94.5 124 GLY A CA 1
ATOM 908 C C . GLY A 1 124 ? 5.875 -19.422 -19.703 1 94.5 124 GLY A C 1
ATOM 909 O O . GLY A 1 124 ? 6.914 -20.062 -19.531 1 94.5 124 GLY A O 1
ATOM 910 N N . PHE A 1 125 ? 4.672 -19.703 -19.156 1 96.19 125 PHE A N 1
ATOM 911 C CA . PHE A 1 125 ? 4.594 -20.797 -18.203 1 96.19 125 PHE A CA 1
ATOM 912 C C . PHE A 1 125 ? 4.418 -22.141 -18.922 1 96.19 125 PHE A C 1
ATOM 914 O O . PHE A 1 125 ? 4.551 -23.203 -18.312 1 96.19 125 PHE A O 1
ATOM 921 N N . VAL A 1 126 ? 4.184 -22.062 -20.188 1 96.56 126 VAL A N 1
ATOM 922 C CA . VAL A 1 126 ? 3.842 -23.266 -20.953 1 96.56 126 VAL A CA 1
ATOM 923 C C . VAL A 1 126 ? 5.09 -23.812 -21.641 1 96.56 126 VAL A C 1
ATOM 925 O O . VAL A 1 126 ? 5.926 -23.031 -22.125 1 96.56 126 VAL A O 1
ATOM 928 N N . CYS A 1 127 ? 5.207 -25.094 -21.547 1 94.75 127 CYS A N 1
ATOM 929 C CA . CYS A 1 127 ? 6.281 -25.766 -22.266 1 94.75 127 CYS A CA 1
ATOM 930 C C . CYS A 1 127 ? 5.785 -27.062 -22.906 1 94.75 127 CYS A C 1
ATOM 932 O O . CYS A 1 127 ? 4.672 -27.5 -22.625 1 94.75 127 CYS A O 1
ATOM 934 N N . GLN A 1 128 ? 6.547 -27.484 -23.797 1 96 128 GLN A N 1
ATOM 935 C CA . GLN A 1 128 ? 6.262 -28.766 -24.422 1 96 128 GLN A CA 1
ATOM 936 C C . GLN A 1 128 ? 6.957 -29.906 -23.672 1 96 128 GLN A C 1
ATOM 938 O O . GLN A 1 128 ? 8.156 -29.828 -23.406 1 96 128 GLN A O 1
ATOM 943 N N . LEU A 1 129 ? 6.18 -30.891 -23.297 1 95.31 129 LEU A N 1
ATOM 944 C CA . LEU A 1 129 ? 6.73 -32.094 -22.656 1 95.31 129 LEU A CA 1
ATOM 945 C C . LEU A 1 129 ? 6.875 -33.219 -23.672 1 95.31 129 LEU A C 1
ATOM 947 O O . LEU A 1 129 ? 5.988 -33.438 -24.5 1 95.31 129 LEU A O 1
ATOM 951 N N . LYS A 1 130 ? 8.047 -33.844 -23.594 1 95.62 130 LYS A N 1
ATOM 952 C CA . LYS A 1 130 ? 8.328 -35 -24.453 1 95.62 130 LYS A CA 1
ATOM 953 C C . LYS A 1 130 ? 8.797 -36.188 -23.641 1 95.62 130 LYS A C 1
ATOM 955 O O . LYS A 1 130 ? 9.609 -36.062 -22.734 1 95.62 130 LYS A O 1
ATOM 960 N N . THR A 1 131 ? 8.164 -37.281 -23.953 1 95.12 131 THR A N 1
ATOM 961 C CA . THR A 1 131 ? 8.688 -38.531 -23.406 1 95.12 131 THR A CA 1
ATOM 962 C C . THR A 1 131 ? 9.75 -39.125 -24.328 1 95.12 131 THR A C 1
ATOM 964 O O . THR A 1 131 ? 9.492 -39.375 -25.5 1 95.12 131 THR A O 1
ATOM 967 N N . VAL A 1 132 ? 10.945 -39.312 -23.734 1 95.75 132 VAL A N 1
ATOM 968 C CA . VAL A 1 132 ? 12.07 -39.75 -24.562 1 95.75 132 VAL A CA 1
ATOM 969 C C . VAL A 1 132 ? 12.688 -41 -23.969 1 95.75 132 VAL A C 1
ATOM 971 O O . VAL A 1 132 ? 12.742 -41.188 -22.75 1 95.75 132 VAL A O 1
ATOM 974 N N . CYS A 1 133 ? 13.094 -41.844 -24.891 1 96.19 133 CYS A N 1
ATOM 975 C CA . CYS A 1 133 ? 13.828 -43.031 -24.484 1 96.19 133 CYS A CA 1
ATOM 976 C C . CYS A 1 133 ? 15.281 -42.688 -24.188 1 96.19 133 CYS A C 1
ATOM 978 O O . CYS A 1 133 ? 15.945 -42.031 -24.969 1 96.19 133 CYS A O 1
ATOM 980 N N . LEU A 1 134 ? 15.781 -43.156 -23.031 1 94.56 134 LEU A N 1
ATOM 981 C CA . LEU A 1 134 ? 17.141 -42.844 -22.609 1 94.56 134 LEU A CA 1
ATOM 982 C C . LEU A 1 134 ? 18.156 -43.625 -23.438 1 94.56 134 LEU A C 1
ATOM 984 O O . LEU A 1 134 ? 19.312 -43.219 -23.547 1 94.56 134 LEU A O 1
ATOM 988 N N . ARG A 1 135 ? 17.719 -44.688 -24.109 1 94.44 135 ARG A N 1
ATOM 989 C CA . ARG A 1 135 ? 18.625 -45.562 -24.859 1 94.44 135 ARG A CA 1
ATOM 990 C C . ARG A 1 135 ? 18.688 -45.156 -26.328 1 94.44 135 ARG A C 1
ATOM 992 O O . ARG A 1 135 ? 19.766 -44.875 -26.844 1 94.44 135 ARG A O 1
ATOM 999 N N . CYS A 1 136 ? 17.594 -45.125 -27 1 95.81 136 CYS A N 1
ATOM 1000 C CA . CYS A 1 136 ? 17.594 -44.844 -28.438 1 95.81 136 CYS A CA 1
ATOM 1001 C C . CYS A 1 136 ? 17.219 -43.406 -28.719 1 95.81 136 CYS A C 1
ATOM 1003 O O . CYS A 1 136 ? 17.172 -42.969 -29.875 1 95.81 136 CYS A O 1
ATOM 1005 N N . GLU A 1 137 ? 16.781 -42.594 -27.75 1 93.75 137 GLU A N 1
ATOM 1006 C CA . GLU A 1 137 ? 16.484 -41.156 -27.828 1 93.75 137 GLU A CA 1
ATOM 1007 C C . GLU A 1 137 ? 15.234 -40.906 -28.672 1 93.75 137 GLU A C 1
ATOM 1009 O O . GLU A 1 137 ? 14.992 -39.75 -29.094 1 93.75 137 GLU A O 1
ATOM 1014 N N . ALA A 1 138 ? 14.492 -41.906 -28.844 1 94.81 138 ALA A N 1
ATOM 1015 C CA . ALA A 1 138 ? 13.242 -41.75 -29.578 1 94.81 138 ALA A CA 1
ATOM 1016 C C . ALA A 1 138 ? 12.219 -40.969 -28.766 1 94.81 138 ALA A C 1
ATOM 1018 O O . ALA A 1 138 ? 12.094 -41.188 -27.547 1 94.81 138 ALA A O 1
ATOM 1019 N N . VAL A 1 139 ? 11.57 -40.031 -29.453 1 95.81 139 VAL A N 1
ATOM 1020 C CA . VAL A 1 139 ? 10.461 -39.312 -28.828 1 95.81 139 VAL A CA 1
ATOM 1021 C C . VAL A 1 139 ? 9.172 -40.125 -28.984 1 95.81 139 VAL A C 1
ATOM 1023 O O . VAL A 1 139 ? 8.727 -40.375 -30.094 1 95.81 139 VAL A O 1
ATOM 1026 N N . LEU A 1 140 ? 8.586 -40.469 -27.891 1 94.75 140 LEU A N 1
ATOM 1027 C CA . LEU A 1 140 ? 7.426 -41.344 -27.922 1 94.75 140 LEU A CA 1
ATOM 1028 C C . LEU A 1 140 ? 6.129 -40.531 -27.891 1 94.75 140 LEU A C 1
ATOM 1030 O O . LEU A 1 140 ? 5.105 -41 -28.406 1 94.75 140 LEU A O 1
ATOM 1034 N N . SER A 1 141 ? 6.141 -39.531 -27.141 1 94.19 141 SER A N 1
ATOM 1035 C CA . SER A 1 141 ? 4.957 -38.688 -27.031 1 94.19 141 SER A CA 1
ATOM 1036 C C . SER A 1 141 ? 5.34 -37.219 -26.75 1 94.19 141 SER A C 1
ATOM 1038 O O . SER A 1 141 ? 6.43 -36.969 -26.25 1 94.19 141 SER A O 1
ATOM 1040 N N . LYS A 1 142 ? 4.441 -36.312 -27.203 1 94.75 142 LYS A N 1
ATOM 1041 C CA . LYS A 1 142 ? 4.625 -34.875 -26.969 1 94.75 142 LYS A CA 1
ATOM 1042 C C . LYS A 1 142 ? 3.299 -34.219 -26.625 1 94.75 142 LYS A C 1
ATOM 1044 O O . LYS A 1 142 ? 2.242 -34.625 -27.109 1 94.75 142 LYS A O 1
ATOM 1049 N N . THR A 1 143 ? 3.354 -33.25 -25.719 1 94.5 143 THR A N 1
ATOM 1050 C CA . THR A 1 143 ? 2.166 -32.469 -25.375 1 94.5 143 THR A CA 1
ATOM 1051 C C . THR A 1 143 ? 2.555 -31.125 -24.797 1 94.5 143 THR A C 1
ATOM 1053 O O . THR A 1 143 ? 3.688 -30.938 -24.359 1 94.5 143 THR A O 1
ATOM 1056 N N . MET A 1 144 ? 1.609 -30.172 -24.984 1 95 144 MET A N 1
ATOM 1057 C CA . MET A 1 144 ? 1.782 -28.891 -24.297 1 95 144 MET A CA 1
ATOM 1058 C C . MET A 1 144 ? 1.208 -28.953 -22.891 1 95 144 MET A C 1
ATOM 1060 O O . MET A 1 144 ? 0.26 -29.688 -22.625 1 95 144 MET A O 1
ATOM 1064 N N . THR A 1 145 ? 1.757 -28.203 -22.016 1 95.56 145 THR A N 1
ATOM 1065 C CA . THR A 1 145 ? 1.347 -28.266 -20.625 1 95.56 145 THR A CA 1
ATOM 1066 C C . THR A 1 145 ? 0.018 -27.547 -20.422 1 95.56 145 THR A C 1
ATOM 1068 O O . THR A 1 145 ? -0.579 -27.625 -19.344 1 95.56 145 THR A O 1
ATOM 1071 N N . SER A 1 146 ? -0.459 -26.812 -21.453 1 94.56 146 SER A N 1
ATOM 1072 C CA . SER A 1 146 ? -1.7 -26.062 -21.312 1 94.56 146 SER A CA 1
ATOM 1073 C C . SER A 1 146 ? -2.506 -26.094 -22.609 1 94.56 146 SER A C 1
ATOM 1075 O O . SER A 1 146 ? -1.938 -26.203 -23.703 1 94.56 146 SER A O 1
ATOM 1077 N N . LYS A 1 147 ? -3.844 -25.953 -22.375 1 91.44 147 LYS A N 1
ATOM 1078 C CA . LYS A 1 147 ? -4.727 -25.781 -23.531 1 91.44 147 LYS A CA 1
ATOM 1079 C C . LYS A 1 147 ? -4.645 -24.359 -24.078 1 91.44 147 LYS A C 1
ATOM 1081 O O . LYS A 1 147 ? -4.238 -23.438 -23.359 1 91.44 147 LYS A O 1
ATOM 1086 N N . THR A 1 148 ? -4.973 -24.25 -25.297 1 92.38 148 THR A N 1
ATOM 1087 C CA . THR A 1 148 ? -5.078 -22.922 -25.891 1 92.38 148 THR A CA 1
ATOM 1088 C C . THR A 1 148 ? -6.445 -22.312 -25.594 1 92.38 148 THR A C 1
ATOM 1090 O O . THR A 1 148 ? -7.402 -23.031 -25.297 1 92.38 148 THR A O 1
ATOM 1093 N N . LEU A 1 149 ? -6.488 -21 -25.641 1 91.56 149 LEU A N 1
ATOM 1094 C CA . LEU A 1 149 ? -7.734 -20.281 -25.422 1 91.56 149 LEU A CA 1
ATOM 1095 C C . LEU A 1 149 ? -8.641 -20.375 -26.641 1 91.56 149 LEU A C 1
ATOM 1097 O O . LEU A 1 149 ? -8.164 -20.531 -27.766 1 91.56 149 LEU A O 1
ATOM 1101 N N . LYS A 1 150 ? -9.875 -20.328 -26.359 1 78.94 150 LYS A N 1
ATOM 1102 C CA . LYS A 1 150 ? -10.836 -20.375 -27.469 1 78.94 150 LYS A CA 1
ATOM 1103 C C . LYS A 1 150 ? -10.594 -19.25 -28.453 1 78.94 150 LYS A C 1
ATOM 1105 O O . LYS A 1 150 ? -10.641 -18.078 -28.094 1 78.94 150 LYS A O 1
ATOM 1110 N N . GLY A 1 151 ? -10.305 -19.594 -29.672 1 74 151 GLY A N 1
ATOM 1111 C CA . GLY A 1 151 ? -10.164 -18.609 -30.734 1 74 151 GLY A CA 1
ATOM 1112 C C . GLY A 1 151 ? -8.859 -17.828 -30.656 1 74 151 GLY A C 1
ATOM 1113 O O . GLY A 1 151 ? -8.742 -16.75 -31.25 1 74 151 GLY A O 1
ATOM 1114 N N . SER A 1 152 ? -7.945 -18.281 -29.812 1 83.19 152 SER A N 1
ATOM 1115 C CA . SER A 1 152 ? -6.688 -17.562 -29.641 1 83.19 152 SER A CA 1
ATOM 1116 C C . SER A 1 152 ? -5.5 -18.516 -29.672 1 83.19 152 SER A C 1
ATOM 1118 O O . SER A 1 152 ? -5.664 -19.734 -29.469 1 83.19 152 SER A O 1
ATOM 1120 N N . SER A 1 153 ? -4.398 -17.984 -30.047 1 87.5 153 SER A N 1
ATOM 1121 C CA . SER A 1 153 ? -3.168 -18.766 -30.031 1 87.5 153 SER A CA 1
ATOM 1122 C C . SER A 1 153 ? -2.49 -18.703 -28.672 1 87.5 153 SER A C 1
ATOM 1124 O O . SER A 1 153 ? -1.497 -19.391 -28.438 1 87.5 153 SER A O 1
ATOM 1126 N N . HIS A 1 154 ? -3.129 -18.016 -27.812 1 93.38 154 HIS A N 1
ATOM 1127 C CA . HIS A 1 154 ? -2.553 -17.891 -26.484 1 93.38 154 HIS A CA 1
ATOM 1128 C C . HIS A 1 154 ? -2.992 -19.047 -25.578 1 93.38 154 HIS A C 1
ATOM 1130 O O . HIS A 1 154 ? -4.004 -19.703 -25.844 1 93.38 154 HIS A O 1
ATOM 1136 N N . TYR A 1 155 ? -2.219 -19.312 -24.625 1 95.5 155 TYR A N 1
ATOM 1137 C CA . TYR A 1 155 ? -2.479 -20.438 -23.734 1 95.5 155 TYR A CA 1
ATOM 1138 C C . TYR A 1 155 ? -3.229 -19.984 -22.484 1 95.5 155 TYR A C 1
ATOM 1140 O O . TYR A 1 155 ? -2.977 -18.891 -21.969 1 95.5 155 TYR A O 1
ATOM 1148 N N . ASP A 1 156 ? -4.043 -20.844 -21.953 1 95.5 156 ASP A N 1
ATOM 1149 C CA . ASP A 1 156 ? -4.918 -20.609 -20.812 1 95.5 156 ASP A CA 1
ATOM 1150 C C . ASP A 1 156 ? -4.109 -20.234 -19.562 1 95.5 156 ASP A C 1
ATOM 1152 O O . ASP A 1 156 ? -4.398 -19.25 -18.891 1 95.5 156 ASP A O 1
ATOM 1156 N N . ILE A 1 157 ? -3.076 -20.984 -19.328 1 96.25 157 ILE A N 1
ATOM 1157 C CA . ILE A 1 157 ? -2.287 -20.828 -18.125 1 96.25 157 ILE A CA 1
ATOM 1158 C C . ILE A 1 157 ? -1.65 -19.438 -18.094 1 96.25 157 ILE A C 1
ATOM 1160 O O . ILE A 1 157 ? -1.604 -18.781 -17.047 1 96.25 157 ILE A O 1
ATOM 1164 N N . ASN A 1 158 ? -1.194 -19 -19.203 1 97.5 158 ASN A N 1
ATOM 1165 C CA . ASN A 1 158 ? -0.55 -17.703 -19.281 1 97.5 158 ASN A CA 1
ATOM 1166 C C . ASN A 1 158 ? -1.535 -16.562 -18.984 1 97.5 158 ASN A C 1
ATOM 1168 O O . ASN A 1 158 ? -1.218 -15.641 -18.25 1 97.5 158 ASN A O 1
ATOM 1172 N N . ARG A 1 159 ? -2.695 -16.688 -19.547 1 97.19 159 ARG A N 1
ATOM 1173 C CA . ARG A 1 159 ? -3.73 -15.688 -19.328 1 97.19 159 ARG A CA 1
ATOM 1174 C C . ARG A 1 159 ? -4.176 -15.656 -17.875 1 97.19 159 ARG A C 1
ATOM 1176 O O . ARG A 1 159 ? -4.305 -14.586 -17.281 1 97.19 159 ARG A O 1
ATOM 1183 N N . ARG A 1 160 ? -4.344 -16.781 -17.328 1 96.44 160 ARG A N 1
ATOM 1184 C CA . ARG A 1 160 ? -4.766 -16.906 -15.93 1 96.44 160 ARG A CA 1
ATOM 1185 C C . ARG A 1 160 ? -3.721 -16.312 -14.992 1 96.44 160 ARG A C 1
ATOM 1187 O O . ARG A 1 160 ? -4.066 -15.672 -13.992 1 96.44 160 ARG A O 1
ATOM 1194 N N . ALA A 1 161 ? -2.518 -16.625 -15.336 1 97.69 161 ALA A N 1
ATOM 1195 C CA . ALA A 1 161 ? -1.433 -16.141 -14.484 1 97.69 161 ALA A CA 1
ATOM 1196 C C . ALA A 1 161 ? -1.411 -14.617 -14.438 1 97.69 161 ALA A C 1
ATOM 1198 O O . ALA A 1 161 ? -1.279 -14.031 -13.359 1 97.69 161 ALA A O 1
ATOM 1199 N N . VAL A 1 162 ? -1.559 -14.016 -15.57 1 98.44 162 VAL A N 1
ATOM 1200 C CA . VAL A 1 162 ? -1.536 -12.555 -15.633 1 98.44 162 VAL A CA 1
ATOM 1201 C C . VAL A 1 162 ? -2.762 -11.984 -14.922 1 98.44 162 VAL A C 1
ATOM 1203 O O . VAL A 1 162 ? -2.648 -11.047 -14.133 1 98.44 162 VAL A O 1
ATOM 1206 N N . LEU A 1 163 ? -3.914 -12.578 -15.164 1 98.38 163 LEU A N 1
ATOM 1207 C CA . LEU A 1 163 ? -5.141 -12.141 -14.5 1 98.38 163 LEU A CA 1
ATOM 1208 C C . LEU A 1 163 ? -5.02 -12.266 -12.992 1 98.38 163 LEU A C 1
ATOM 1210 O O . LEU A 1 163 ? -5.465 -11.383 -12.25 1 98.38 163 LEU A O 1
ATOM 1214 N N . SER A 1 164 ? -4.438 -13.352 -12.578 1 97.94 164 SER A N 1
ATOM 1215 C CA . SER A 1 164 ? -4.27 -13.578 -11.148 1 97.94 164 SER A CA 1
ATOM 1216 C C . SER A 1 164 ? -3.352 -12.531 -10.523 1 97.94 164 SER A C 1
ATOM 1218 O O . SER A 1 164 ? -3.613 -12.055 -9.422 1 97.94 164 SER A O 1
ATOM 1220 N N . MET A 1 165 ? -2.273 -12.211 -11.203 1 97.94 165 MET A N 1
ATOM 1221 C CA . MET A 1 165 ? -1.351 -11.188 -10.719 1 97.94 165 MET A CA 1
ATOM 1222 C C . MET A 1 165 ? -2.051 -9.836 -10.586 1 97.94 165 MET A C 1
ATOM 1224 O O . MET A 1 165 ? -1.923 -9.164 -9.562 1 97.94 165 MET A O 1
ATOM 1228 N N . LEU A 1 166 ? -2.84 -9.5 -11.547 1 97.94 166 LEU A N 1
ATOM 1229 C CA . LEU A 1 166 ? -3.557 -8.227 -11.531 1 97.94 166 LEU A CA 1
ATOM 1230 C C . LEU A 1 166 ? -4.59 -8.203 -10.414 1 97.94 166 LEU A C 1
ATOM 1232 O O . LEU A 1 166 ? -4.758 -7.18 -9.742 1 97.94 166 LEU A O 1
ATOM 1236 N N . ASN A 1 167 ? -5.238 -9.312 -10.219 1 97.62 167 ASN A N 1
ATOM 1237 C CA . ASN A 1 167 ? -6.293 -9.398 -9.219 1 97.62 167 ASN A CA 1
ATOM 1238 C C . ASN A 1 167 ? -5.738 -9.25 -7.801 1 97.62 167 ASN A C 1
ATOM 1240 O O . ASN A 1 167 ? -6.445 -8.812 -6.895 1 97.62 167 ASN A O 1
ATOM 1244 N N . VAL A 1 168 ? -4.473 -9.641 -7.625 1 96.62 168 VAL A N 1
ATOM 1245 C CA . VAL A 1 168 ? -3.893 -9.523 -6.289 1 96.62 168 VAL A CA 1
ATOM 1246 C C . VAL A 1 168 ? -3.029 -8.266 -6.207 1 96.62 168 VAL A C 1
ATOM 1248 O O . VAL A 1 168 ? -2.248 -8.102 -5.266 1 96.62 168 VAL A O 1
ATOM 1251 N N . GLY A 1 169 ? -3.025 -7.414 -7.227 1 95.38 169 GLY A N 1
ATOM 1252 C CA . GLY A 1 169 ? -2.43 -6.086 -7.176 1 95.38 169 GLY A CA 1
ATOM 1253 C C . GLY A 1 169 ? -0.986 -6.062 -7.641 1 95.38 169 GLY A C 1
ATOM 1254 O O . GLY A 1 169 ? -0.237 -5.145 -7.309 1 95.38 169 GLY A O 1
ATOM 1255 N N . LEU A 1 170 ? -0.54 -7.062 -8.406 1 96.38 170 LEU A N 1
ATOM 1256 C CA . LEU A 1 170 ? 0.853 -7.137 -8.836 1 96.38 170 LEU A CA 1
ATOM 1257 C C . LEU A 1 170 ? 0.972 -6.902 -10.336 1 96.38 170 LEU A C 1
ATOM 1259 O O . LEU A 1 170 ? 0.044 -7.199 -11.094 1 96.38 170 LEU A O 1
ATOM 1263 N N . GLY A 1 171 ? 2.039 -6.242 -10.734 1 95.44 171 GLY A N 1
ATOM 1264 C CA . GLY A 1 171 ? 2.398 -6.086 -12.141 1 95.44 171 GLY A CA 1
ATOM 1265 C C . GLY A 1 171 ? 3.492 -7.035 -12.586 1 95.44 171 GLY A C 1
ATOM 1266 O O . GLY A 1 171 ? 3.637 -8.125 -12.031 1 95.44 171 GLY A O 1
ATOM 1267 N N . PHE A 1 172 ? 4.199 -6.625 -13.609 1 96.06 172 PHE A N 1
ATOM 1268 C CA . PHE A 1 172 ? 5.227 -7.484 -14.18 1 96.06 172 PHE A CA 1
ATOM 1269 C C . PHE A 1 172 ? 6.371 -7.699 -13.195 1 96.06 172 PHE A C 1
ATOM 1271 O O . PHE A 1 172 ? 6.926 -8.797 -13.109 1 96.06 172 PHE A O 1
ATOM 1278 N N . ALA A 1 173 ? 6.727 -6.68 -12.477 1 94 173 ALA A N 1
ATOM 1279 C CA . ALA A 1 173 ? 7.801 -6.812 -11.492 1 94 173 ALA A CA 1
ATOM 1280 C C . ALA A 1 173 ? 7.441 -7.844 -10.43 1 94 173 ALA A C 1
ATOM 1282 O O . ALA A 1 173 ? 8.289 -8.641 -10.016 1 94 173 ALA A O 1
ATOM 1283 N N . GLY A 1 174 ? 6.176 -7.82 -9.93 1 94.69 174 GLY A N 1
ATOM 1284 C CA . GLY A 1 174 ? 5.707 -8.828 -8.984 1 94.69 174 GLY A CA 1
ATOM 1285 C C . GLY A 1 174 ? 5.707 -10.227 -9.555 1 94.69 174 GLY A C 1
ATOM 1286 O O . GLY A 1 174 ? 6.066 -11.188 -8.867 1 94.69 174 GLY A O 1
ATOM 1287 N N . HIS A 1 175 ? 5.336 -10.242 -10.805 1 97.19 175 HIS A N 1
ATOM 1288 C CA . HIS A 1 175 ? 5.352 -11.516 -11.523 1 97.19 175 HIS A CA 1
ATOM 1289 C C . HIS A 1 175 ? 6.754 -12.109 -11.562 1 97.19 175 HIS A C 1
ATOM 1291 O O . HIS A 1 175 ? 6.941 -13.297 -11.273 1 97.19 175 HIS A O 1
ATOM 1297 N N . THR A 1 176 ? 7.703 -11.32 -11.875 1 96.44 176 THR A N 1
ATOM 1298 C CA . THR A 1 176 ? 9.078 -11.789 -12 1 96.44 176 THR A CA 1
ATOM 1299 C C . THR A 1 176 ? 9.625 -12.227 -10.648 1 96.44 176 THR A C 1
ATOM 1301 O O . THR A 1 176 ? 10.297 -13.258 -10.547 1 96.44 176 THR A O 1
ATOM 1304 N N . THR A 1 177 ? 9.352 -11.477 -9.617 1 95.62 177 THR A N 1
ATOM 1305 C CA . THR A 1 177 ? 9.805 -11.82 -8.266 1 95.62 177 THR A CA 1
ATOM 1306 C C . THR A 1 177 ? 9.164 -13.125 -7.797 1 95.62 177 THR A C 1
ATOM 1308 O O . THR A 1 177 ? 9.82 -13.945 -7.164 1 95.62 177 THR A O 1
ATOM 1311 N N . PHE A 1 178 ? 7.918 -13.328 -8.078 1 97.12 178 PHE A N 1
ATOM 1312 C CA . PHE A 1 178 ? 7.203 -14.555 -7.738 1 97.12 178 PHE A CA 1
ATOM 1313 C C . PHE A 1 178 ? 7.848 -15.758 -8.414 1 97.12 178 PHE A C 1
ATOM 1315 O O . PHE A 1 178 ? 8.102 -16.781 -7.77 1 97.12 178 PHE A O 1
ATOM 1322 N N . CYS A 1 179 ? 8.117 -15.562 -9.695 1 97 179 CYS A N 1
ATOM 1323 C CA . CYS A 1 179 ? 8.719 -16.641 -10.477 1 97 179 CYS A CA 1
ATOM 1324 C C . CYS A 1 179 ? 10.125 -16.953 -9.984 1 97 179 CYS A C 1
ATOM 1326 O O . CYS A 1 179 ? 10.539 -18.109 -9.969 1 97 179 CYS A O 1
ATOM 1328 N N . GLU A 1 180 ? 10.836 -15.914 -9.609 1 96.31 180 GLU A N 1
ATOM 1329 C CA . GLU A 1 180 ? 12.18 -16.109 -9.07 1 96.31 180 GLU A CA 1
ATOM 1330 C C . GLU A 1 180 ? 12.156 -16.984 -7.824 1 96.31 180 GLU A C 1
ATOM 1332 O O . GLU A 1 180 ? 12.945 -17.922 -7.715 1 96.31 180 GLU A O 1
ATOM 1337 N N . THR A 1 181 ? 11.258 -16.703 -6.938 1 95.69 181 THR A N 1
ATOM 1338 C CA . THR A 1 181 ? 11.195 -17.422 -5.672 1 95.69 181 THR A CA 1
ATOM 1339 C C . THR A 1 181 ? 10.641 -18.828 -5.879 1 95.69 181 THR A C 1
ATOM 1341 O O . THR A 1 181 ? 11.125 -19.797 -5.27 1 95.69 181 THR A O 1
ATOM 1344 N N . MET A 1 182 ? 9.695 -18.953 -6.773 1 95.75 182 MET A N 1
ATOM 1345 C CA . MET A 1 182 ? 9.062 -20.25 -7.043 1 95.75 182 MET A CA 1
ATOM 1346 C C . MET A 1 182 ? 9.984 -21.141 -7.867 1 95.75 182 MET A C 1
ATOM 1348 O O . MET A 1 182 ? 9.898 -22.359 -7.793 1 95.75 182 MET A O 1
ATOM 1352 N N . GLY A 1 183 ? 10.805 -20.547 -8.672 1 93.75 183 GLY A N 1
ATOM 1353 C CA . GLY A 1 183 ? 11.602 -21.297 -9.625 1 93.75 183 GLY A CA 1
ATOM 1354 C C . GLY A 1 183 ? 10.844 -21.609 -10.906 1 93.75 183 GLY A C 1
ATOM 1355 O O . GLY A 1 183 ? 10.984 -22.719 -11.453 1 93.75 183 GLY A O 1
ATOM 1356 N N . LEU A 1 184 ? 10 -20.656 -11.32 1 95.19 184 LEU A N 1
ATOM 1357 C CA . LEU A 1 184 ? 9.234 -20.797 -12.555 1 95.19 184 LEU A CA 1
ATOM 1358 C C . LEU A 1 184 ? 9.773 -19.891 -13.641 1 95.19 184 LEU A C 1
ATOM 1360 O O . LEU A 1 184 ? 10.289 -18.797 -13.352 1 95.19 184 LEU A O 1
ATOM 1364 N N . GLU A 1 185 ? 9.742 -20.266 -14.844 1 91.38 185 GLU A N 1
ATOM 1365 C CA . GLU A 1 185 ? 10.258 -19.453 -15.953 1 91.38 185 GLU A CA 1
ATOM 1366 C C . GLU A 1 185 ? 9.445 -18.172 -16.125 1 91.38 185 GLU A C 1
ATOM 1368 O O . GLU A 1 185 ? 10.016 -17.094 -16.281 1 91.38 185 GLU A O 1
ATOM 1373 N N . GLY A 1 186 ? 8.188 -18.125 -16.062 1 93 186 GLY A N 1
ATOM 1374 C CA . GLY A 1 186 ? 7.305 -16.969 -16.141 1 93 186 GLY A CA 1
ATOM 1375 C C . GLY A 1 186 ? 7.23 -16.359 -17.531 1 93 186 GLY A C 1
ATOM 1376 O O . GLY A 1 186 ? 7.723 -16.938 -18.5 1 93 186 GLY A O 1
ATOM 1377 N N . LEU A 1 187 ? 6.613 -15.227 -17.672 1 97.12 187 LEU A N 1
ATOM 1378 C CA . LEU A 1 187 ? 6.398 -14.523 -18.938 1 97.12 187 LEU A CA 1
ATOM 1379 C C . LEU A 1 187 ? 7.438 -13.422 -19.125 1 97.12 187 LEU A C 1
ATOM 1381 O O . LEU A 1 187 ? 7.996 -12.914 -18.141 1 97.12 187 LEU A O 1
ATOM 1385 N N . THR A 1 188 ? 7.68 -13.133 -20.391 1 96.06 188 THR A N 1
ATOM 1386 C CA . THR A 1 188 ? 8.469 -11.945 -20.703 1 96.06 188 THR A CA 1
ATOM 1387 C C . THR A 1 188 ? 7.629 -10.68 -20.516 1 96.06 188 THR A C 1
ATOM 1389 O O . THR A 1 188 ? 6.402 -10.758 -20.422 1 96.06 188 THR A O 1
ATOM 1392 N N . GLU A 1 189 ? 8.242 -9.555 -20.438 1 95.5 189 GLU A N 1
ATOM 1393 C CA . GLU A 1 189 ? 7.539 -8.289 -20.25 1 95.5 189 GLU A CA 1
ATOM 1394 C C . GLU A 1 189 ? 6.578 -8.016 -21.406 1 95.5 189 GLU A C 1
ATOM 1396 O O . GLU A 1 189 ? 5.457 -7.547 -21.188 1 95.5 189 GLU A O 1
ATOM 1401 N N . LYS A 1 190 ? 7.008 -8.312 -22.562 1 95.69 190 LYS A N 1
ATOM 1402 C CA . LYS A 1 190 ? 6.188 -8.086 -23.75 1 95.69 190 LYS A CA 1
ATOM 1403 C C . LYS A 1 190 ? 4.945 -8.977 -23.734 1 95.69 190 LYS A C 1
ATOM 1405 O O . LYS A 1 190 ? 3.84 -8.508 -24.016 1 95.69 190 LYS A O 1
ATOM 1410 N N . SER A 1 191 ? 5.184 -10.25 -23.469 1 96.69 191 SER A N 1
ATOM 1411 C CA . SER A 1 191 ? 4.059 -11.172 -23.406 1 96.69 191 SER A CA 1
ATOM 1412 C C . SER A 1 191 ? 3.09 -10.789 -22.281 1 96.69 191 SER A C 1
ATOM 1414 O O . SER A 1 191 ? 1.872 -10.844 -22.469 1 96.69 191 SER A O 1
ATOM 1416 N N . PHE A 1 192 ? 3.639 -10.406 -21.188 1 97.5 192 PHE A N 1
ATOM 1417 C CA . PHE A 1 192 ? 2.816 -9.961 -20.062 1 97.5 192 PHE A CA 1
ATOM 1418 C C . PHE A 1 192 ? 1.938 -8.789 -20.469 1 97.5 192 PHE A C 1
ATOM 1420 O O . PHE A 1 192 ? 0.734 -8.781 -20.203 1 97.5 192 PHE A O 1
ATOM 1427 N N . ALA A 1 193 ? 2.514 -7.812 -21.125 1 96.12 193 ALA A N 1
ATOM 1428 C CA . ALA A 1 193 ? 1.798 -6.613 -21.547 1 96.12 193 ALA A CA 1
ATOM 1429 C C . ALA A 1 193 ? 0.705 -6.957 -22.562 1 96.12 193 ALA A C 1
ATOM 1431 O O . ALA A 1 193 ? -0.363 -6.344 -22.562 1 96.12 193 ALA A O 1
ATOM 1432 N N . SER A 1 194 ? 0.992 -7.883 -23.359 1 96.06 194 SER A N 1
ATOM 1433 C CA . SER A 1 194 ? 0.004 -8.32 -24.344 1 96.06 194 SER A CA 1
ATOM 1434 C C . SER A 1 194 ? -1.22 -8.922 -23.672 1 96.06 194 SER A C 1
ATOM 1436 O O . SER A 1 194 ? -2.355 -8.633 -24.047 1 96.06 194 SER A O 1
ATOM 1438 N N . HIS A 1 195 ? -0.976 -9.781 -22.734 1 97.56 195 HIS A N 1
ATOM 1439 C CA . HIS A 1 195 ? -2.082 -10.375 -22 1 97.56 195 HIS A CA 1
ATOM 1440 C C . HIS A 1 195 ? -2.861 -9.312 -21.234 1 97.56 195 HIS A C 1
ATOM 1442 O O . HIS A 1 195 ? -4.086 -9.391 -21.125 1 97.56 195 HIS A O 1
ATOM 1448 N N . VAL A 1 196 ? -2.195 -8.312 -20.703 1 97.5 196 VAL A N 1
ATOM 1449 C CA . VAL A 1 196 ? -2.869 -7.23 -19.984 1 97.5 196 VAL A CA 1
ATOM 1450 C C . VAL A 1 196 ? -3.822 -6.5 -20.938 1 97.5 196 VAL A C 1
ATOM 1452 O O . VAL A 1 196 ? -4.941 -6.148 -20.547 1 97.5 196 VAL A O 1
ATOM 1455 N N . ARG A 1 197 ? -3.404 -6.25 -22.125 1 95.38 197 ARG A N 1
ATOM 1456 C CA . ARG A 1 197 ? -4.242 -5.574 -23.109 1 95.38 197 ARG A CA 1
ATOM 1457 C C . ARG A 1 197 ? -5.508 -6.375 -23.391 1 95.38 197 ARG A C 1
ATOM 1459 O O . ARG A 1 197 ? -6.602 -5.812 -23.469 1 95.38 197 ARG A O 1
ATOM 1466 N N . GLU A 1 198 ? -5.312 -7.641 -23.5 1 96.38 198 GLU A N 1
ATOM 1467 C CA . GLU A 1 198 ? -6.465 -8.5 -23.766 1 96.38 198 GLU A CA 1
ATOM 1468 C C . GLU A 1 198 ? -7.41 -8.523 -22.562 1 96.38 198 GLU A C 1
ATOM 1470 O O . GLU A 1 198 ? -8.633 -8.523 -22.734 1 96.38 198 GLU A O 1
ATOM 1475 N N . ILE A 1 199 ? -6.84 -8.586 -21.422 1 97.94 199 ILE A N 1
ATOM 1476 C CA . ILE A 1 199 ? -7.641 -8.586 -20.188 1 97.94 199 ILE A CA 1
ATOM 1477 C C . ILE A 1 199 ? -8.383 -7.258 -20.062 1 97.94 199 ILE A C 1
ATOM 1479 O O . ILE A 1 199 ? -9.523 -7.219 -19.609 1 97.94 199 ILE A O 1
ATOM 1483 N N . HIS A 1 200 ? -7.746 -6.195 -20.453 1 97.62 200 HIS A N 1
ATOM 1484 C CA . HIS A 1 200 ? -8.383 -4.883 -20.422 1 97.62 200 HIS A CA 1
ATOM 1485 C C . HIS A 1 200 ? -9.602 -4.84 -21.328 1 97.62 200 HIS A C 1
ATOM 1487 O O . HIS A 1 200 ? -10.648 -4.312 -20.953 1 97.62 200 HIS A O 1
ATOM 1493 N N . GLN A 1 201 ? -9.477 -5.371 -22.484 1 96.25 201 GLN A N 1
ATOM 1494 C CA . GLN A 1 201 ? -10.602 -5.426 -23.406 1 96.25 201 GLN A CA 1
ATOM 1495 C C . GLN A 1 201 ? -11.75 -6.25 -22.828 1 96.25 201 GLN A C 1
ATOM 1497 O O . GLN A 1 201 ? -12.914 -5.852 -22.922 1 96.25 201 GLN A O 1
ATOM 1502 N N . ALA A 1 202 ? -11.375 -7.352 -22.281 1 96.62 202 ALA A N 1
ATOM 1503 C CA . ALA A 1 202 ? -12.383 -8.195 -21.625 1 96.62 202 ALA A CA 1
ATOM 1504 C C . ALA A 1 202 ? -13.047 -7.457 -20.469 1 96.62 202 ALA A C 1
ATOM 1506 O O . ALA A 1 202 ? -14.266 -7.57 -20.281 1 96.62 202 ALA A O 1
ATOM 1507 N N . SER A 1 203 ? -12.25 -6.773 -19.688 1 97.31 203 SER A N 1
ATOM 1508 C CA . SER A 1 203 ? -12.766 -6.023 -18.562 1 97.31 203 SER A CA 1
ATOM 1509 C C . SER A 1 203 ? -13.719 -4.918 -19 1 97.31 203 SER A C 1
ATOM 1511 O O . SER A 1 203 ? -14.703 -4.621 -18.312 1 97.31 203 SER A O 1
ATOM 1513 N N . ASP A 1 204 ? -13.438 -4.324 -20.125 1 95.62 204 ASP A N 1
ATOM 1514 C CA . ASP A 1 204 ? -14.305 -3.285 -20.672 1 95.62 204 ASP A CA 1
ATOM 1515 C C . ASP A 1 204 ? -15.672 -3.852 -21.047 1 95.62 204 ASP A C 1
ATOM 1517 O O . ASP A 1 204 ? -16.703 -3.211 -20.812 1 95.62 204 ASP A O 1
ATOM 1521 N N . ARG A 1 205 ? -15.68 -4.953 -21.562 1 94.81 205 ARG A N 1
ATOM 1522 C CA . ARG A 1 205 ? -16.938 -5.625 -21.875 1 94.81 205 ARG A CA 1
ATOM 1523 C C . ARG A 1 205 ? -17.688 -6.008 -20.609 1 94.81 205 ARG A C 1
ATOM 1525 O O . ARG A 1 205 ? -18.906 -5.82 -20.516 1 94.81 205 ARG A O 1
ATOM 1532 N N . LEU A 1 206 ? -16.953 -6.473 -19.703 1 95.38 206 LEU A N 1
ATOM 1533 C CA . LEU A 1 206 ? -17.562 -6.871 -18.438 1 95.38 206 LEU A CA 1
ATOM 1534 C C . LEU A 1 206 ? -18.156 -5.664 -17.719 1 95.38 206 LEU A C 1
ATOM 1536 O O . LEU A 1 206 ? -19.188 -5.785 -17.047 1 95.38 206 LEU A O 1
ATOM 1540 N N . LYS A 1 207 ? -17.453 -4.551 -17.797 1 96.31 207 LYS A N 1
ATOM 1541 C CA . LYS A 1 207 ? -17.922 -3.322 -17.156 1 96.31 207 LYS A CA 1
ATOM 1542 C C . LYS A 1 207 ? -19.391 -3.045 -17.516 1 96.31 207 LYS A C 1
ATOM 1544 O O . LYS A 1 207 ? -20.219 -2.814 -16.625 1 96.31 207 LYS A O 1
ATOM 1549 N N . THR A 1 208 ? -19.703 -3.145 -18.734 1 94.12 208 THR A N 1
ATOM 1550 C CA . THR A 1 208 ? -21.062 -2.879 -19.203 1 94.12 208 THR A CA 1
ATOM 1551 C C . THR A 1 208 ? -22.047 -3.891 -18.625 1 94.12 208 THR A C 1
ATOM 1553 O O . THR A 1 208 ? -23.125 -3.52 -18.172 1 94.12 208 THR A O 1
ATOM 1556 N N . ALA A 1 209 ? -21.641 -5.074 -18.578 1 94.19 209 ALA A N 1
ATOM 1557 C CA . ALA A 1 209 ? -22.5 -6.129 -18.078 1 94.19 209 ALA A CA 1
ATOM 1558 C C . ALA A 1 209 ? -22.766 -5.953 -16.578 1 94.19 209 ALA A C 1
ATOM 1560 O O . ALA A 1 209 ? -23.891 -6.086 -16.109 1 94.19 209 ALA A O 1
ATOM 1561 N N . VAL A 1 210 ? -21.734 -5.691 -15.875 1 94.62 210 VAL A N 1
ATOM 1562 C CA . VAL A 1 210 ? -21.812 -5.547 -14.422 1 94.62 210 VAL A CA 1
ATOM 1563 C C . VAL A 1 210 ? -22.719 -4.375 -14.07 1 94.62 210 VAL A C 1
ATOM 1565 O O . VAL A 1 210 ? -23.578 -4.492 -13.195 1 94.62 210 VAL A O 1
ATOM 1568 N N . LEU A 1 211 ? -22.562 -3.268 -14.711 1 96.19 211 LEU A N 1
ATOM 1569 C CA . LEU A 1 211 ? -23.344 -2.07 -14.422 1 96.19 211 LEU A CA 1
ATOM 1570 C C . LEU A 1 211 ? -24.797 -2.256 -14.844 1 96.19 211 LEU A C 1
ATOM 1572 O O . LEU A 1 211 ? -25.719 -1.812 -14.148 1 96.19 211 LEU A O 1
ATOM 1576 N N . ASN A 1 212 ? -25.016 -2.949 -15.953 1 94.62 212 ASN A N 1
ATOM 1577 C CA . ASN A 1 212 ? -26.375 -3.217 -16.406 1 94.62 212 ASN A CA 1
ATOM 1578 C C . ASN A 1 212 ? -27.141 -4.109 -15.43 1 94.62 212 ASN A C 1
ATOM 1580 O O . ASN A 1 212 ? -28.312 -3.893 -15.172 1 94.62 212 ASN A O 1
ATOM 1584 N N . LYS A 1 213 ? -26.453 -5.094 -14.922 1 95.19 213 LYS A N 1
ATOM 1585 C CA . LYS A 1 213 ? -27.078 -5.965 -13.93 1 95.19 213 LYS A CA 1
ATOM 1586 C C . LYS A 1 213 ? -27.469 -5.188 -12.672 1 95.19 213 LYS A C 1
ATOM 1588 O O . LYS A 1 213 ? -28.531 -5.41 -12.102 1 95.19 213 LYS A O 1
ATOM 1593 N N . ALA A 1 214 ? -26.578 -4.32 -12.297 1 96.62 214 ALA A N 1
ATOM 1594 C CA . ALA A 1 214 ? -26.859 -3.496 -11.125 1 96.62 214 ALA A CA 1
ATOM 1595 C C . ALA A 1 214 ? -28.062 -2.594 -11.359 1 96.62 214 ALA A C 1
ATOM 1597 O O . ALA A 1 214 ? -28.953 -2.488 -10.508 1 96.62 214 ALA A O 1
ATOM 1598 N N . VAL A 1 215 ? -28.141 -1.979 -12.516 1 96.19 215 VAL A N 1
ATOM 1599 C CA . VAL A 1 215 ? -29.234 -1.073 -12.859 1 96.19 215 VAL A CA 1
ATOM 1600 C C . VAL A 1 215 ? -30.547 -1.843 -12.898 1 96.19 215 VAL A C 1
ATOM 1602 O O . VAL A 1 215 ? -31.578 -1.356 -12.414 1 96.19 215 VAL A O 1
ATOM 1605 N N . LYS A 1 216 ? -30.516 -3.004 -13.453 1 94.94 216 LYS A N 1
ATOM 1606 C CA . LYS A 1 216 ? -31.719 -3.84 -13.5 1 94.94 216 LYS A CA 1
ATOM 1607 C C . LYS A 1 216 ? -32.25 -4.117 -12.102 1 94.94 216 LYS A C 1
ATOM 1609 O O . LYS A 1 216 ? -33.469 -4.027 -11.859 1 94.94 216 LYS A O 1
ATOM 1614 N N . LYS A 1 217 ? -31.391 -4.414 -11.211 1 95.31 217 LYS A N 1
ATOM 1615 C CA . LYS A 1 217 ? -31.812 -4.715 -9.844 1 95.31 217 LYS A CA 1
ATOM 1616 C C . LYS A 1 217 ? -32.312 -3.463 -9.133 1 95.31 217 LYS A C 1
ATOM 1618 O O . LYS A 1 217 ? -33.219 -3.545 -8.297 1 95.31 217 LYS A O 1
ATOM 1623 N N . VAL A 1 218 ? -31.75 -2.326 -9.469 1 95.69 218 VAL A N 1
ATOM 1624 C CA . VAL A 1 218 ? -32.219 -1.069 -8.898 1 95.69 218 VAL A CA 1
ATOM 1625 C C . VAL A 1 218 ? -33.656 -0.816 -9.367 1 95.69 218 VAL A C 1
ATOM 1627 O O . VAL A 1 218 ? -34.531 -0.437 -8.562 1 95.69 218 VAL A O 1
ATOM 1630 N N . TYR A 1 219 ? -33.938 -1.07 -10.602 1 95.56 219 TYR A N 1
ATOM 1631 C CA . TYR A 1 219 ? -35.312 -0.928 -11.117 1 95.56 219 TYR A CA 1
ATOM 1632 C C . TYR A 1 219 ? -36.25 -1.855 -10.391 1 95.56 219 TYR A C 1
ATOM 1634 O O . TYR A 1 219 ? -37.344 -1.441 -10 1 95.56 219 TYR A O 1
ATOM 1642 N N . GLU A 1 220 ? -35.812 -3.074 -10.18 1 93.69 220 GLU A N 1
ATOM 1643 C CA . GLU A 1 220 ? -36.625 -4.051 -9.477 1 93.69 220 GLU A CA 1
ATOM 1644 C C . GLU A 1 220 ? -36.938 -3.605 -8.047 1 93.69 220 GLU A C 1
ATOM 1646 O O . GLU A 1 220 ? -38.062 -3.746 -7.57 1 93.69 220 GLU A O 1
ATOM 1651 N N . ALA A 1 221 ? -35.969 -3.09 -7.438 1 93.44 221 ALA A N 1
ATOM 1652 C CA . ALA A 1 221 ? -36.094 -2.686 -6.039 1 93.44 221 ALA A CA 1
ATOM 1653 C C . ALA A 1 221 ? -37.062 -1.509 -5.898 1 93.44 221 ALA A C 1
ATOM 1655 O O . ALA A 1 221 ? -37.75 -1.38 -4.883 1 93.44 221 ALA A O 1
ATOM 1656 N N . HIS A 1 222 ? -37.094 -0.68 -6.906 1 93.69 222 HIS A N 1
ATOM 1657 C CA . HIS A 1 222 ? -37.969 0.494 -6.859 1 93.69 222 HIS A CA 1
ATOM 1658 C C . HIS A 1 222 ? -39.312 0.205 -7.496 1 93.69 222 HIS A C 1
ATOM 1660 O O . HIS A 1 222 ? -40.188 1.078 -7.539 1 93.69 222 HIS A O 1
ATOM 1666 N N . GLY A 1 223 ? -39.531 -0.938 -8 1 89.44 223 GLY A N 1
ATOM 1667 C CA . GLY A 1 223 ? -40.812 -1.365 -8.555 1 89.44 223 GLY A CA 1
ATOM 1668 C C . GLY A 1 223 ? -41.125 -0.688 -9.867 1 89.44 223 GLY A C 1
ATOM 1669 O O . GLY A 1 223 ? -42.312 -0.429 -10.156 1 89.44 223 GLY A O 1
ATOM 1670 N N . LYS A 1 224 ? -40.156 -0.288 -10.547 1 84.19 224 LYS A N 1
ATOM 1671 C CA . LYS A 1 224 ? -40.406 0.392 -11.82 1 84.19 224 LYS A CA 1
ATOM 1672 C C . LYS A 1 224 ? -39.906 -0.448 -12.992 1 84.19 224 LYS A C 1
ATOM 1674 O O . LYS A 1 224 ? -39.031 -1.286 -12.828 1 84.19 224 LYS A O 1
ATOM 1679 N N . ALA A 1 225 ? -40.625 -0.161 -14.062 1 77.81 225 ALA A N 1
ATOM 1680 C CA . ALA A 1 225 ? -40.281 -0.894 -15.273 1 77.81 225 ALA A CA 1
ATOM 1681 C C . ALA A 1 225 ? -39.062 -0.267 -15.945 1 77.81 225 ALA A C 1
ATOM 1683 O O . ALA A 1 225 ? -38.812 0.936 -15.812 1 77.81 225 ALA A O 1
ATOM 1684 N N . GLU A 1 226 ? -38.406 -1.151 -16.688 1 76.31 226 GLU A N 1
ATOM 1685 C CA . GLU A 1 226 ? -37.25 -0.705 -17.453 1 76.31 226 GLU A CA 1
ATOM 1686 C C . GLU A 1 226 ? -37.688 0.225 -18.594 1 76.31 226 GLU A C 1
ATOM 1688 O O . GLU A 1 226 ? -38.688 -0.006 -19.25 1 76.31 226 GLU A O 1
ATOM 1693 N N . GLY A 1 227 ? -37.156 1.434 -18.75 1 73.94 227 GLY A N 1
ATOM 1694 C CA . GLY A 1 227 ? -37.5 2.396 -19.781 1 73.94 227 GLY A CA 1
ATOM 1695 C C . GLY A 1 227 ? -37.875 3.758 -19.234 1 73.94 227 GLY A C 1
ATOM 1696 O O . GLY A 1 227 ? -37.656 4.781 -19.875 1 73.94 227 GLY A O 1
ATOM 1697 N N . ASP A 1 228 ? -38.438 3.637 -18.016 1 85.31 228 ASP A N 1
ATOM 1698 C CA . ASP A 1 228 ? -38.781 4.898 -17.359 1 85.31 228 ASP A CA 1
ATOM 1699 C C . ASP A 1 228 ? -37.562 5.473 -16.625 1 85.31 228 ASP A C 1
ATOM 1701 O O . ASP A 1 228 ? -36.719 4.727 -16.156 1 85.31 228 ASP A O 1
ATOM 1705 N N . VAL A 1 229 ? -37.531 6.75 -16.734 1 92.25 229 VAL A N 1
ATOM 1706 C CA . VAL A 1 229 ? -36.438 7.387 -16.016 1 92.25 229 VAL A CA 1
ATOM 1707 C C . VAL A 1 229 ? -36.719 7.32 -14.516 1 92.25 229 VAL A C 1
ATOM 1709 O O . VAL A 1 229 ? -37.812 7.676 -14.055 1 92.25 229 VAL A O 1
ATOM 1712 N N . LEU A 1 230 ? -35.844 6.715 -13.812 1 95.12 230 LEU A N 1
ATOM 1713 C CA . LEU A 1 230 ? -35.969 6.512 -12.367 1 95.12 230 LEU A CA 1
ATOM 1714 C C . LEU A 1 230 ? -35.094 7.504 -11.602 1 95.12 230 LEU A C 1
ATOM 1716 O O . LEU A 1 230 ? -33.906 7.641 -11.875 1 95.12 230 LEU A O 1
ATOM 1720 N N . ASP A 1 231 ? -35.781 8.242 -10.688 1 95.25 231 ASP A N 1
ATOM 1721 C CA . ASP A 1 231 ? -35.031 9.141 -9.797 1 95.25 231 ASP A CA 1
ATOM 1722 C C . ASP A 1 231 ? -34.531 8.383 -8.578 1 95.25 231 ASP A C 1
ATOM 1724 O O . ASP A 1 231 ? -35.281 7.785 -7.832 1 95.25 231 ASP A O 1
ATOM 1728 N N . ILE A 1 232 ? -33.25 8.43 -8.414 1 96 232 ILE A N 1
ATOM 1729 C CA . ILE A 1 232 ? -32.688 7.652 -7.316 1 96 232 ILE A CA 1
ATOM 1730 C C . ILE A 1 232 ? -31.75 8.531 -6.484 1 96 232 ILE A C 1
ATOM 1732 O O . ILE A 1 232 ? -31.312 9.594 -6.945 1 96 232 ILE A O 1
ATOM 1736 N N . ALA A 1 233 ? -31.484 8.102 -5.25 1 96.25 233 ALA A N 1
ATOM 1737 C CA . ALA A 1 233 ? -30.484 8.695 -4.371 1 96.25 233 ALA A CA 1
ATOM 1738 C C . ALA A 1 233 ? -29.156 7.938 -4.473 1 96.25 233 ALA A C 1
ATOM 1740 O O . ALA A 1 233 ? -29.141 6.707 -4.484 1 96.25 233 ALA A O 1
ATOM 1741 N N . VAL A 1 234 ? -28.141 8.75 -4.625 1 97.25 234 VAL A N 1
ATOM 1742 C CA . VAL A 1 234 ? -26.859 8.086 -4.836 1 97.25 234 VAL A CA 1
ATOM 1743 C C . VAL A 1 234 ? -25.812 8.688 -3.902 1 97.25 234 VAL A C 1
ATOM 1745 O O . VAL A 1 234 ? -25.922 9.844 -3.488 1 97.25 234 VAL A O 1
ATOM 1748 N N . SER A 1 235 ? -24.859 7.836 -3.512 1 96.94 235 SER A N 1
ATOM 1749 C CA . SER A 1 235 ? -23.656 8.266 -2.811 1 96.94 235 SER A CA 1
ATOM 1750 C C . SER A 1 235 ? -22.469 8.328 -3.754 1 96.94 235 SER A C 1
ATOM 1752 O O . SER A 1 235 ? -22.203 7.383 -4.496 1 96.94 235 SER A O 1
ATOM 1754 N N . TYR A 1 236 ? -21.797 9.477 -3.809 1 95.75 236 TYR A N 1
ATOM 1755 C CA . TYR A 1 236 ? -20.656 9.672 -4.699 1 95.75 236 TYR A CA 1
ATOM 1756 C C . TYR A 1 236 ? -19.422 10.086 -3.914 1 95.75 236 TYR A C 1
ATOM 1758 O O . TYR A 1 236 ? -19.5 10.906 -3 1 95.75 236 TYR A O 1
ATOM 1766 N N . ASP A 1 237 ? -18.328 9.477 -4.219 1 94 237 ASP A N 1
ATOM 1767 C CA . ASP A 1 237 ? -17.031 9.859 -3.678 1 94 237 ASP A CA 1
ATOM 1768 C C . ASP A 1 237 ? -15.906 9.555 -4.672 1 94 237 ASP A C 1
ATOM 1770 O O . ASP A 1 237 ? -15.992 8.594 -5.441 1 94 237 ASP A O 1
ATOM 1774 N N . GLY A 1 238 ? -14.961 10.484 -4.68 1 92.81 238 GLY A N 1
ATOM 1775 C CA . GLY A 1 238 ? -13.773 10.297 -5.504 1 92.81 238 GLY A CA 1
ATOM 1776 C C . GLY A 1 238 ? -12.57 9.82 -4.723 1 92.81 238 GLY A C 1
ATOM 1777 O O . GLY A 1 238 ? -12.492 10.008 -3.506 1 92.81 238 GLY A O 1
ATOM 1778 N N . THR A 1 239 ? -11.703 9.094 -5.383 1 94.44 239 THR A N 1
ATOM 1779 C CA . THR A 1 239 ? -10.469 8.609 -4.77 1 94.44 239 THR A CA 1
ATOM 1780 C C . THR A 1 239 ? -9.305 8.68 -5.754 1 94.44 239 THR A C 1
ATOM 1782 O O . THR A 1 239 ? -9.516 8.727 -6.969 1 94.44 239 THR A O 1
ATOM 1785 N N . TRP A 1 240 ? -8.141 8.859 -5.234 1 93.19 240 TRP A N 1
ATOM 1786 C CA . TRP A 1 240 ? -6.934 8.984 -6.039 1 93.19 240 TRP A CA 1
ATOM 1787 C C . TRP A 1 240 ? -5.941 7.875 -5.715 1 93.19 240 TRP A C 1
ATOM 1789 O O . TRP A 1 240 ? -5.949 7.332 -4.605 1 93.19 240 TRP A O 1
ATOM 1799 N N . GLN A 1 241 ? -5.16 7.531 -6.637 1 91.44 241 GLN A N 1
ATOM 1800 C CA . GLN A 1 241 ? -4.168 6.477 -6.461 1 91.44 241 GLN A CA 1
ATOM 1801 C C . GLN A 1 241 ? -3.064 6.914 -5.504 1 91.44 241 GLN A C 1
ATOM 1803 O O . GLN A 1 241 ? -2.607 6.129 -4.672 1 91.44 241 GLN A O 1
ATOM 1808 N N . LYS A 1 242 ? -2.547 8.094 -5.734 1 85.62 242 LYS A N 1
ATOM 1809 C CA . LYS A 1 242 ? -1.521 8.609 -4.832 1 85.62 242 LYS A CA 1
ATOM 1810 C C . LYS A 1 242 ? -2.121 9.57 -3.811 1 85.62 242 LYS A C 1
ATOM 1812 O O . LYS A 1 242 ? -2.982 10.391 -4.148 1 85.62 242 LYS A O 1
ATOM 1817 N N . ARG A 1 243 ? -1.632 9.273 -2.633 1 74.38 243 ARG A N 1
ATOM 1818 C CA . ARG A 1 243 ? -2.072 10.203 -1.595 1 74.38 243 ARG A CA 1
ATOM 1819 C C . ARG A 1 243 ? -1.444 11.578 -1.785 1 74.38 243 ARG A C 1
ATOM 1821 O O . ARG A 1 243 ? -0.31 11.688 -2.252 1 74.38 243 ARG A O 1
ATOM 1828 N N . GLY A 1 244 ? -2.107 12.602 -1.567 1 66.31 244 GLY A N 1
ATOM 1829 C CA . GLY A 1 244 ? -1.58 13.953 -1.711 1 66.31 244 GLY A CA 1
ATOM 1830 C C . GLY A 1 244 ? -2.258 14.742 -2.814 1 66.31 244 GLY A C 1
ATOM 1831 O O . GLY A 1 244 ? -3.379 14.43 -3.215 1 66.31 244 GLY A O 1
ATOM 1832 N N . HIS A 1 245 ? -1.579 15.68 -3.26 1 68.75 245 HIS A N 1
ATOM 1833 C CA . HIS A 1 245 ? -2.213 16.641 -4.152 1 68.75 245 HIS A CA 1
ATOM 1834 C C . HIS A 1 245 ? -1.807 16.391 -5.602 1 68.75 245 HIS A C 1
ATOM 1836 O O . HIS A 1 245 ? -2.248 17.109 -6.504 1 68.75 245 HIS A O 1
ATOM 1842 N N . THR A 1 246 ? -1.05 15.273 -5.777 1 78.88 246 THR A N 1
ATOM 1843 C CA . THR A 1 246 ? -0.566 15.062 -7.137 1 78.88 246 THR A CA 1
ATOM 1844 C C . THR A 1 246 ? -0.802 13.625 -7.578 1 78.88 246 THR A C 1
ATOM 1846 O O . THR A 1 246 ? -0.008 12.734 -7.262 1 78.88 246 THR A O 1
ATOM 1849 N N . SER A 1 247 ? -1.885 13.219 -7.918 1 89.19 247 SER A N 1
ATOM 1850 C CA . SER A 1 247 ? -2.158 11.867 -8.398 1 89.19 247 SER A CA 1
ATOM 1851 C C . SER A 1 247 ? -2.402 11.859 -9.898 1 89.19 247 SER A C 1
ATOM 1853 O O . SER A 1 247 ? -3.057 12.75 -10.438 1 89.19 247 SER A O 1
ATOM 1855 N N . LYS A 1 248 ? -1.815 10.922 -10.562 1 91.44 248 LYS A N 1
ATOM 1856 C CA . LYS A 1 248 ? -1.986 10.789 -12.008 1 91.44 248 LYS A CA 1
ATOM 1857 C C . LYS A 1 248 ? -3.324 10.141 -12.344 1 91.44 248 LYS A C 1
ATOM 1859 O O . LYS A 1 248 ? -3.822 10.281 -13.461 1 91.44 248 LYS A O 1
ATOM 1864 N N . HIS A 1 249 ? -3.811 9.383 -11.422 1 94.94 249 HIS A N 1
ATOM 1865 C CA . HIS A 1 249 ? -5.078 8.695 -11.641 1 94.94 249 HIS A CA 1
ATOM 1866 C C . HIS A 1 249 ? -6.066 8.992 -10.516 1 94.94 249 HIS A C 1
ATOM 1868 O O . HIS A 1 249 ? -5.672 9.141 -9.359 1 94.94 249 HIS A O 1
ATOM 1874 N N . GLY A 1 250 ? -7.301 9.164 -10.828 1 94.81 250 GLY A N 1
ATOM 1875 C CA . GLY A 1 250 ? -8.445 9.312 -9.938 1 94.81 250 GLY A CA 1
ATOM 1876 C C . GLY A 1 250 ? -9.711 8.688 -10.484 1 94.81 250 GLY A C 1
ATOM 1877 O O . GLY A 1 250 ? -9.789 8.359 -11.664 1 94.81 250 GLY A O 1
ATOM 1878 N N . LEU A 1 251 ? -10.547 8.359 -9.602 1 96.69 251 LEU A N 1
ATOM 1879 C CA . LEU A 1 251 ? -11.812 7.785 -10.062 1 96.69 251 LEU A CA 1
ATOM 1880 C C . LEU A 1 251 ? -12.961 8.172 -9.141 1 96.69 251 LEU A C 1
ATOM 1882 O O . LEU A 1 251 ? -12.727 8.688 -8.039 1 96.69 251 LEU A O 1
ATOM 1886 N N . GLY A 1 252 ? -14.117 8.102 -9.656 1 96.56 252 GLY A N 1
ATOM 1887 C CA . GLY A 1 252 ? -15.352 8.281 -8.914 1 96.56 252 GLY A CA 1
ATOM 1888 C C . GLY A 1 252 ? -16.312 7.125 -9.062 1 96.56 252 GLY A C 1
ATOM 1889 O O . GLY A 1 252 ? -16.422 6.535 -10.141 1 96.56 252 GLY A O 1
ATOM 1890 N N . VAL A 1 253 ? -16.953 6.746 -7.953 1 97.75 253 VAL A N 1
ATOM 1891 C CA . VAL A 1 253 ? -17.922 5.652 -7.965 1 97.75 253 VAL A CA 1
ATOM 1892 C C . VAL A 1 253 ? -19.266 6.141 -7.406 1 97.75 253 VAL A C 1
ATOM 1894 O O . VAL A 1 253 ? -19.297 6.891 -6.43 1 97.75 253 VAL A O 1
ATOM 1897 N N . VAL A 1 254 ? -20.328 5.746 -8.055 1 97.88 254 VAL A N 1
ATOM 1898 C CA . VAL A 1 254 ? -21.688 6.062 -7.625 1 97.88 254 VAL A CA 1
ATOM 1899 C C . VAL A 1 254 ? -22.359 4.801 -7.086 1 97.88 254 VAL A C 1
ATOM 1901 O O . VAL A 1 254 ? -22.406 3.777 -7.77 1 97.88 254 VAL A O 1
ATOM 1904 N N . ILE A 1 255 ? -22.812 4.887 -5.883 1 98.06 255 ILE A N 1
ATOM 1905 C CA . ILE A 1 255 ? -23.516 3.775 -5.242 1 98.06 255 ILE A CA 1
ATOM 1906 C C . ILE A 1 255 ? -24.953 4.168 -4.953 1 98.06 255 ILE A C 1
ATOM 1908 O O . ILE A 1 255 ? -25.219 5.215 -4.352 1 98.06 255 ILE A O 1
ATOM 1912 N N . GLU A 1 256 ? -25.844 3.418 -5.418 1 97.75 256 GLU A N 1
ATOM 1913 C CA . GLU A 1 256 ? -27.25 3.658 -5.117 1 97.75 256 GLU A CA 1
ATOM 1914 C C . GLU A 1 256 ? -27.562 3.361 -3.656 1 97.75 256 GLU A C 1
ATOM 1916 O O . GLU A 1 256 ? -27.141 2.332 -3.121 1 97.75 256 GLU A O 1
ATOM 1921 N N . VAL A 1 257 ? -28.312 4.133 -3.01 1 95.06 257 VAL A N 1
ATOM 1922 C CA . VAL A 1 257 ? -28.438 4.152 -1.556 1 95.06 257 VAL A CA 1
ATOM 1923 C C . VAL A 1 257 ? -29.359 3.02 -1.101 1 95.06 257 VAL A C 1
ATOM 1925 O O . VAL A 1 257 ? -29.125 2.398 -0.062 1 95.06 257 VAL A O 1
ATOM 1928 N N . THR A 1 258 ? -30.375 2.672 -1.78 1 93.12 258 THR A N 1
ATOM 1929 C CA . THR A 1 258 ? -31.391 1.709 -1.347 1 93.12 258 THR A CA 1
ATOM 1930 C C . THR A 1 258 ? -30.844 0.284 -1.448 1 93.12 258 THR A C 1
ATOM 1932 O O . THR A 1 258 ? -30.953 -0.491 -0.494 1 93.12 258 THR A O 1
ATOM 1935 N N . THR A 1 259 ? -30.312 -0.023 -2.576 1 95.25 259 THR A N 1
ATOM 1936 C CA . THR A 1 259 ? -29.812 -1.378 -2.803 1 95.25 259 THR A CA 1
ATOM 1937 C C . THR A 1 259 ? -28.391 -1.5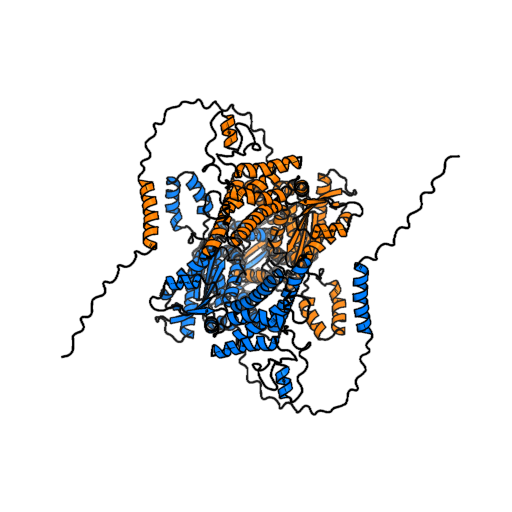23 -2.307 1 95.25 259 THR A C 1
ATOM 1939 O O . THR A 1 259 ? -27.953 -2.625 -1.971 1 95.25 259 THR A O 1
ATOM 1942 N N . GLY A 1 260 ? -27.625 -0.468 -2.318 1 96.25 260 GLY A N 1
ATOM 1943 C CA . GLY A 1 260 ? -26.219 -0.513 -1.955 1 96.25 260 GLY A CA 1
ATOM 1944 C C . GLY A 1 260 ? -25.312 -0.954 -3.096 1 96.25 260 GLY A C 1
ATOM 1945 O O . GLY A 1 260 ? -24.141 -1.243 -2.889 1 96.25 260 GLY A O 1
ATOM 1946 N N . LEU A 1 261 ? -25.859 -0.994 -4.316 1 97.75 261 LEU A N 1
ATOM 1947 C CA . LEU A 1 261 ? -25.094 -1.456 -5.477 1 97.75 261 LEU A CA 1
ATOM 1948 C C . LEU A 1 261 ? -24.391 -0.29 -6.164 1 97.75 261 LEU A C 1
ATOM 1950 O O . LEU A 1 261 ? -24.953 0.808 -6.254 1 97.75 261 LEU A O 1
ATOM 1954 N N . ALA A 1 262 ? -23.172 -0.512 -6.59 1 98.25 262 ALA A N 1
ATOM 1955 C CA . ALA A 1 262 ? -22.484 0.456 -7.453 1 98.25 262 ALA A CA 1
ATOM 1956 C C . ALA A 1 262 ? -23.078 0.439 -8.859 1 98.25 262 ALA A C 1
ATOM 1958 O O . ALA A 1 262 ? -23.094 -0.602 -9.516 1 98.25 262 ALA A O 1
ATOM 1959 N N . VAL A 1 263 ? -23.5 1.565 -9.336 1 97.81 263 VAL A N 1
ATOM 1960 C CA . VAL A 1 263 ? -24.25 1.577 -10.586 1 97.81 263 VAL A CA 1
ATOM 1961 C C . VAL A 1 263 ? -23.422 2.258 -11.68 1 97.81 263 VAL A C 1
ATOM 1963 O O . VAL A 1 263 ? -23.75 2.146 -12.867 1 97.81 263 VAL A O 1
ATOM 1966 N N . ASP A 1 264 ? -22.375 2.959 -11.227 1 98.06 264 ASP A N 1
ATOM 1967 C CA . ASP A 1 264 ? -21.531 3.605 -12.227 1 98.06 264 ASP A CA 1
ATOM 1968 C C . ASP A 1 264 ? -20.172 3.992 -11.633 1 98.06 264 ASP A C 1
ATOM 1970 O O . ASP A 1 264 ? -20.031 4.09 -10.414 1 98.06 264 ASP A O 1
ATOM 1974 N N . TYR A 1 265 ? -19.234 4.137 -12.484 1 98.19 265 TYR A N 1
ATOM 1975 C CA . TYR A 1 265 ? -17.922 4.629 -12.102 1 98.19 265 TYR A CA 1
ATOM 1976 C C . TYR A 1 265 ? -17.172 5.188 -13.312 1 98.19 265 TYR A C 1
ATOM 1978 O O . TYR A 1 265 ? -17.531 4.906 -14.453 1 98.19 265 TYR A O 1
ATOM 1986 N N . HIS A 1 266 ? -16.219 6 -13.086 1 98 266 HIS A N 1
ATOM 1987 C CA . HIS A 1 266 ? -15.398 6.574 -14.156 1 98 266 HIS A CA 1
ATOM 1988 C C . HIS A 1 266 ? -13.961 6.797 -13.688 1 98 266 HIS A C 1
ATOM 1990 O O . HIS A 1 266 ? -13.734 7.352 -12.609 1 98 266 HIS A O 1
ATOM 1996 N N . VAL A 1 267 ? -13.047 6.305 -14.5 1 97.75 267 VAL A N 1
ATOM 1997 C CA . VAL A 1 267 ? -11.625 6.434 -14.188 1 97.75 267 VAL A CA 1
ATOM 1998 C C . VAL A 1 267 ? -11.023 7.605 -14.969 1 97.75 267 VAL A C 1
ATOM 2000 O O . VAL A 1 267 ? -11.258 7.738 -16.172 1 97.75 267 VAL A O 1
ATOM 2003 N N . MET A 1 268 ? -10.344 8.469 -14.25 1 96.56 268 MET A N 1
ATOM 2004 C CA . MET A 1 268 ? -9.648 9.609 -14.828 1 96.56 268 MET A CA 1
ATOM 2005 C C . MET A 1 268 ? -8.141 9.406 -14.789 1 96.56 268 MET A C 1
ATOM 2007 O O . MET A 1 268 ? -7.613 8.852 -13.82 1 96.56 268 MET A O 1
ATOM 2011 N N . SER A 1 269 ? -7.461 9.844 -15.844 1 95.69 269 SER A N 1
ATOM 2012 C CA . SER A 1 269 ? -6.008 9.727 -15.906 1 95.69 269 SER A CA 1
ATOM 2013 C C . SER A 1 269 ? -5.383 10.953 -16.562 1 95.69 269 SER A C 1
ATOM 2015 O O . SER A 1 269 ? -5.902 11.461 -17.562 1 95.69 269 SER A O 1
ATOM 2017 N N . SER A 1 270 ? -4.336 11.43 -16.016 1 91.38 270 SER A N 1
ATOM 2018 C CA . SER A 1 270 ? -3.562 12.516 -16.609 1 91.38 270 SER A CA 1
ATOM 2019 C C . SER A 1 270 ? -2.217 12.023 -17.125 1 91.38 270 SER A C 1
ATOM 2021 O O . SER A 1 270 ? -1.301 12.82 -17.344 1 91.38 270 SER A O 1
ATOM 2023 N N . PHE A 1 271 ? -2.127 10.727 -17.25 1 91 271 PHE A N 1
ATOM 2024 C CA . PHE A 1 271 ? -0.842 10.141 -17.609 1 91 271 PHE A CA 1
ATOM 2025 C C . PHE A 1 271 ? -0.985 9.227 -18.812 1 91 271 PHE A C 1
ATOM 2027 O O . PHE A 1 271 ? -1.98 8.508 -18.938 1 91 271 PHE A O 1
ATOM 2034 N N . CYS A 1 272 ? -0.045 9.344 -19.641 1 92.5 272 CYS A N 1
ATOM 2035 C CA . CYS A 1 272 ? 0.137 8.453 -20.797 1 92.5 272 CYS A CA 1
ATOM 2036 C C . CYS A 1 272 ? 1.612 8.141 -21.016 1 92.5 272 CYS A C 1
ATOM 2038 O O . CYS A 1 272 ? 2.434 9.055 -21.141 1 92.5 272 CYS A O 1
ATOM 2040 N N . GLN A 1 273 ? 1.953 6.84 -21.031 1 88.38 273 GLN A N 1
ATOM 2041 C CA . GLN A 1 273 ? 3.35 6.422 -21.094 1 88.38 273 GLN A CA 1
ATOM 2042 C C . GLN A 1 273 ? 4 6.891 -22.391 1 88.38 273 GLN A C 1
ATOM 2044 O O . GLN A 1 273 ? 5.07 7.504 -22.375 1 88.38 273 GLN A O 1
ATOM 2049 N N . PRO A 1 274 ? 3.404 6.684 -23.578 1 88.81 274 PRO A N 1
ATOM 2050 C CA . PRO A 1 274 ? 4.012 7.184 -24.812 1 88.81 274 PRO A CA 1
ATOM 2051 C C . PRO A 1 274 ? 4.129 8.703 -24.844 1 88.81 274 PRO A C 1
ATOM 2053 O O . PRO A 1 274 ? 5.098 9.25 -25.375 1 88.81 274 PRO A O 1
ATOM 2056 N N . CYS A 1 275 ? 3.154 9.383 -24.266 1 89.5 275 CYS A N 1
ATOM 2057 C CA . CYS A 1 275 ? 3.203 10.836 -24.219 1 89.5 275 CYS A CA 1
ATOM 2058 C C . CYS A 1 275 ? 4.371 11.312 -23.359 1 89.5 275 CYS A C 1
ATOM 2060 O O . CYS A 1 275 ? 5.027 12.305 -23.688 1 89.5 275 CYS A O 1
ATOM 2062 N N . SER A 1 276 ? 4.648 10.617 -22.266 1 85.69 276 SER A N 1
ATOM 2063 C CA . SER A 1 276 ? 5.672 11.023 -21.312 1 85.69 276 SER A CA 1
ATOM 2064 C C . SER A 1 276 ? 7.07 10.688 -21.812 1 85.69 276 SER A C 1
ATOM 2066 O O . SER A 1 276 ? 8.062 11.25 -21.344 1 85.69 276 SER A O 1
ATOM 2068 N N . THR A 1 277 ? 7.188 9.789 -22.734 1 87 277 THR A N 1
ATOM 2069 C CA . THR A 1 277 ? 8.5 9.383 -23.234 1 87 277 THR A CA 1
ATOM 2070 C C . THR A 1 277 ? 8.703 9.867 -24.672 1 87 277 THR A C 1
ATOM 2072 O O . THR A 1 277 ? 9.289 10.922 -24.906 1 87 277 THR A O 1
ATOM 2075 N N . LYS A 1 278 ? 7.977 9.25 -25.609 1 87.5 278 LYS A N 1
ATOM 2076 C CA . LYS A 1 278 ? 8.133 9.57 -27.016 1 87.5 278 LYS A CA 1
ATOM 2077 C C . LYS A 1 278 ? 7.598 10.961 -27.328 1 87.5 278 LYS A C 1
ATOM 2079 O O . LYS A 1 278 ? 8.164 11.68 -28.156 1 87.5 278 LYS A O 1
ATOM 2084 N N . GLY A 1 279 ? 6.543 11.258 -26.719 1 87.31 279 GLY A N 1
ATOM 2085 C CA . GLY A 1 279 ? 5.957 12.57 -26.953 1 87.31 279 GLY A CA 1
ATOM 2086 C C . GLY A 1 279 ? 6.895 13.711 -26.594 1 87.31 279 GLY A C 1
ATOM 2087 O O . GLY A 1 279 ? 7.004 14.68 -27.344 1 87.31 279 GLY A O 1
ATOM 2088 N N . VAL A 1 280 ? 7.562 13.555 -25.5 1 82.56 280 VAL A N 1
ATOM 2089 C CA . VAL A 1 280 ? 8.508 14.578 -25.062 1 82.56 280 VAL A CA 1
ATOM 2090 C C . VAL A 1 280 ? 9.68 14.648 -26.031 1 82.56 280 VAL A C 1
ATOM 2092 O O . VAL A 1 280 ? 10.148 15.734 -26.375 1 82.56 280 VAL A O 1
ATOM 2095 N N . THR A 1 281 ? 10.125 13.477 -26.438 1 85.44 281 THR A N 1
ATOM 2096 C CA . THR A 1 281 ? 11.234 13.406 -27.391 1 85.44 281 THR A CA 1
ATOM 2097 C C . THR A 1 281 ? 10.836 14.055 -28.719 1 85.44 281 THR A C 1
ATOM 2099 O O . THR A 1 281 ? 11.641 14.766 -29.328 1 85.44 281 THR A O 1
ATOM 2102 N N . MET A 1 282 ? 9.648 13.805 -29.141 1 89.12 282 MET A N 1
ATOM 2103 C CA . MET A 1 282 ? 9.172 14.359 -30.406 1 89.12 282 MET A CA 1
ATOM 2104 C C . MET A 1 282 ? 8.984 15.867 -30.312 1 89.12 282 MET A C 1
ATOM 2106 O O . MET A 1 282 ? 9.203 16.594 -31.281 1 89.12 282 MET A O 1
ATOM 2110 N N . LYS A 1 283 ? 8.625 16.344 -29.172 1 86.75 283 LYS A N 1
ATOM 2111 C CA . LYS A 1 283 ? 8.477 17.781 -28.969 1 86.75 283 LYS A CA 1
ATOM 2112 C C . LYS A 1 283 ? 9.82 18.5 -29.062 1 86.75 283 LYS A C 1
ATOM 2114 O O . LYS A 1 283 ? 9.898 19.609 -29.578 1 86.75 283 LYS A O 1
ATOM 2119 N N . LYS A 1 284 ? 10.875 17.844 -28.625 1 84.56 284 LYS A N 1
ATOM 2120 C CA . LYS A 1 284 ? 12.227 18.391 -28.703 1 84.56 284 LYS A CA 1
ATOM 2121 C C . LYS A 1 284 ? 12.727 18.422 -30.141 1 84.56 284 LYS A C 1
ATOM 2123 O O . LYS A 1 284 ? 13.531 19.297 -30.5 1 84.56 284 LYS A O 1
ATOM 2128 N N . LYS A 1 285 ? 12.258 17.5 -30.922 1 88.38 285 LYS A N 1
ATOM 2129 C CA . LYS A 1 285 ? 12.68 17.422 -32.312 1 88.38 285 LYS A CA 1
ATOM 2130 C C . LYS A 1 285 ? 11.961 18.469 -33.156 1 88.38 285 LYS A C 1
ATOM 2132 O O . LYS A 1 285 ? 12.414 18.797 -34.281 1 88.38 285 LYS A O 1
ATOM 2137 N N . GLY A 1 286 ? 10.859 18.953 -32.688 1 88.56 286 GLY A N 1
ATOM 2138 C CA . GLY A 1 286 ? 10.164 20 -33.406 1 88.56 286 GLY A CA 1
ATOM 2139 C C . GLY A 1 286 ? 8.656 19.844 -33.375 1 88.56 286 GLY A C 1
ATOM 2140 O O . GLY A 1 286 ? 8.141 18.75 -33.125 1 88.56 286 GLY A O 1
ATOM 2141 N N . GLU A 1 287 ? 7.992 20.859 -33.656 1 88.94 287 GLU A N 1
ATOM 2142 C CA . GLU A 1 287 ? 6.535 20.891 -33.594 1 88.94 287 GLU A CA 1
ATOM 2143 C C . GLU A 1 287 ? 5.93 20.031 -34.719 1 88.94 287 GLU A C 1
ATOM 2145 O O . GLU A 1 287 ? 4.898 19.391 -34.5 1 88.94 287 GLU A O 1
ATOM 2150 N N . ALA A 1 288 ? 6.535 20.047 -35.844 1 90.25 288 ALA A N 1
ATOM 2151 C CA . ALA A 1 288 ? 6.043 19.25 -36.969 1 90.25 288 ALA A CA 1
ATOM 2152 C C . ALA A 1 288 ? 6.148 17.766 -36.656 1 90.25 288 ALA A C 1
ATOM 2154 O O . ALA A 1 288 ? 5.219 17 -36.906 1 90.25 288 ALA A O 1
ATOM 2155 N N . ALA A 1 289 ? 7.262 17.406 -36.125 1 91.62 289 ALA A N 1
ATOM 2156 C CA . ALA A 1 289 ? 7.484 16 -35.75 1 91.62 289 ALA A CA 1
ATOM 2157 C C . ALA A 1 289 ? 6.512 15.562 -34.656 1 91.62 289 ALA A C 1
ATOM 2159 O O . ALA A 1 289 ? 6.004 14.438 -34.688 1 91.62 289 ALA A O 1
ATOM 2160 N N . TYR A 1 290 ? 6.293 16.438 -33.75 1 92.88 290 TYR A N 1
ATOM 2161 C CA . TYR A 1 290 ? 5.363 16.125 -32.656 1 92.88 290 TYR A CA 1
ATOM 2162 C C . TYR A 1 290 ? 3.943 15.961 -33.188 1 92.88 290 TYR A C 1
ATOM 2164 O O . TYR A 1 290 ? 3.23 15.031 -32.812 1 92.88 290 TYR A O 1
ATOM 2172 N N . ASN A 1 291 ? 3.551 16.812 -34.094 1 92.25 291 ASN A N 1
ATOM 2173 C CA . ASN A 1 291 ? 2.191 16.766 -34.625 1 92.25 291 ASN A CA 1
ATOM 2174 C C . ASN A 1 291 ? 1.945 15.5 -35.438 1 92.25 291 ASN A C 1
ATOM 2176 O O . ASN A 1 291 ? 0.862 14.914 -35.375 1 92.25 291 ASN A O 1
ATOM 2180 N N . GLU A 1 292 ? 2.83 15.086 -36.188 1 92.19 292 GLU A N 1
ATOM 2181 C CA . GLU A 1 292 ? 2.723 13.836 -36.938 1 92.19 292 GLU A CA 1
ATOM 2182 C C . GLU A 1 292 ? 2.574 12.641 -36 1 92.19 292 GLU A C 1
ATOM 2184 O O . GLU A 1 292 ? 1.729 11.773 -36.219 1 92.19 292 GLU A O 1
ATOM 2189 N N . TRP A 1 293 ? 3.361 12.641 -34.969 1 93.19 293 TRP A N 1
ATOM 2190 C CA . TRP A 1 293 ? 3.303 11.555 -34 1 93.19 293 TRP A CA 1
ATOM 2191 C C . TRP A 1 293 ? 1.98 11.578 -33.25 1 93.19 293 TRP A C 1
ATOM 2193 O O . TRP A 1 293 ? 1.365 10.531 -33.031 1 93.19 293 TRP A O 1
ATOM 2203 N N . TRP A 1 294 ? 1.605 12.758 -32.906 1 93.06 294 TRP A N 1
ATOM 2204 C CA . TRP A 1 294 ? 0.4 12.922 -32.094 1 93.06 294 TRP A CA 1
ATOM 2205 C C . TRP A 1 294 ? -0.833 12.445 -32.844 1 93.06 294 TRP A C 1
ATOM 2207 O O . TRP A 1 294 ? -1.725 11.82 -32.281 1 93.06 294 TRP A O 1
ATOM 2217 N N . GLU A 1 295 ? -0.916 12.664 -34.094 1 92.56 295 GLU A N 1
ATOM 2218 C CA . GLU A 1 295 ? -2.061 12.258 -34.906 1 92.56 295 GLU A CA 1
ATOM 2219 C C . GLU A 1 295 ? -2.236 10.742 -34.906 1 92.56 295 GLU A C 1
ATOM 2221 O O . GLU A 1 295 ? -3.363 10.242 -34.906 1 92.56 295 GLU A O 1
ATOM 2226 N N . GLN A 1 296 ? -1.179 10.133 -34.844 1 92.19 296 GLN A N 1
ATOM 2227 C CA . GLN A 1 296 ? -1.239 8.68 -34.781 1 92.19 296 GLN A CA 1
ATOM 2228 C C . GLN A 1 296 ? -1.551 8.195 -33.375 1 92.19 296 GLN A C 1
ATOM 2230 O O . GLN A 1 296 ? -2.242 7.195 -33.188 1 92.19 296 GLN A O 1
ATOM 2235 N N . HIS A 1 297 ? -1.013 8.93 -32.375 1 92.88 297 HIS A N 1
ATOM 2236 C CA . HIS A 1 297 ? -1.099 8.508 -30.984 1 92.88 297 HIS A CA 1
ATOM 2237 C C . HIS A 1 297 ? -2.424 8.93 -30.359 1 92.88 297 HIS A C 1
ATOM 2239 O O . HIS A 1 297 ? -2.896 8.305 -29.406 1 92.88 297 HIS A O 1
ATOM 2245 N N . LYS A 1 298 ? -3.025 9.867 -30.875 1 90.69 298 LYS A N 1
ATOM 2246 C CA . LYS A 1 298 ? -4.203 10.508 -30.281 1 90.69 298 LYS A CA 1
ATOM 2247 C C . LYS A 1 298 ? -5.297 9.484 -30 1 90.69 298 LYS A C 1
ATOM 2249 O O . LYS A 1 298 ? -5.961 9.555 -28.969 1 90.69 298 LYS A O 1
ATOM 2254 N N . VAL A 1 299 ? -5.422 8.539 -30.812 1 88.62 299 VAL A N 1
ATOM 2255 C CA . VAL A 1 299 ? -6.488 7.547 -30.703 1 88.62 299 VAL A CA 1
ATOM 2256 C C . VAL A 1 299 ? -6.195 6.594 -29.547 1 88.62 299 VAL A C 1
ATOM 2258 O O . VAL A 1 299 ? -7.113 6.129 -28.875 1 88.62 299 VAL A O 1
ATOM 2261 N N . SER A 1 300 ? -4.953 6.371 -29.297 1 87.81 300 SER A N 1
ATOM 2262 C CA . SER A 1 300 ? -4.57 5.387 -28.297 1 87.81 300 SER A CA 1
ATOM 2263 C C . SER A 1 300 ? -4.152 6.062 -26.984 1 87.81 300 SER A C 1
ATOM 2265 O O . SER A 1 300 ? -3.74 5.391 -26.047 1 87.81 300 SER A O 1
ATOM 2267 N N . CYS A 1 301 ? -4.254 7.395 -26.938 1 92.25 301 CYS A N 1
ATOM 2268 C CA . CYS A 1 301 ? -3.809 8.117 -25.766 1 92.25 301 CYS A CA 1
ATOM 2269 C C . CYS A 1 301 ? -4.699 7.809 -24.562 1 92.25 301 CYS A C 1
ATOM 2271 O O . CYS A 1 301 ? -5.926 7.781 -24.688 1 92.25 301 CYS A O 1
ATOM 2273 N N . THR A 1 302 ? -4.125 7.59 -23.469 1 91.31 302 THR A N 1
ATOM 2274 C CA . THR A 1 302 ? -4.867 7.176 -22.297 1 91.31 302 THR A CA 1
ATOM 2275 C C . THR A 1 302 ? -5.219 8.383 -21.422 1 91.31 302 THR A C 1
ATOM 2277 O O . THR A 1 302 ? -5.879 8.242 -20.391 1 91.31 302 THR A O 1
ATOM 2280 N N . ILE A 1 303 ? -4.828 9.625 -21.812 1 93.56 303 ILE A N 1
ATOM 2281 C CA . ILE A 1 303 ? -5.117 10.836 -21.047 1 93.56 303 ILE A CA 1
ATOM 2282 C C . ILE A 1 303 ? -6.555 11.273 -21.297 1 93.56 303 ILE A C 1
ATOM 2284 O O . ILE A 1 303 ? -6.965 11.438 -22.453 1 93.56 303 ILE A O 1
ATOM 2288 N N . ASN A 1 304 ? -7.32 11.445 -20.25 1 93.25 304 ASN A N 1
ATOM 2289 C CA . ASN A 1 304 ? -8.68 11.969 -20.375 1 93.25 304 ASN A CA 1
ATOM 2290 C C . ASN A 1 304 ? -8.938 13.102 -19.391 1 93.25 304 ASN A C 1
ATOM 2292 O O . ASN A 1 304 ? -10.086 13.5 -19.188 1 93.25 304 ASN A O 1
ATOM 2296 N N . HIS A 1 305 ? -7.816 13.516 -18.719 1 92.62 305 HIS A N 1
ATOM 2297 C CA . HIS A 1 305 ? -7.914 14.633 -17.797 1 92.62 305 HIS A CA 1
ATOM 2298 C C . HIS A 1 305 ? -6.719 15.57 -17.938 1 92.62 305 HIS A C 1
ATOM 2300 O O . HIS A 1 305 ? -5.574 15.117 -17.953 1 92.62 305 HIS A O 1
ATOM 2306 N N . THR A 1 306 ? -6.816 16.859 -18.047 1 84.12 306 THR A N 1
ATOM 2307 C CA . THR A 1 306 ? -5.73 17.812 -18.203 1 84.12 306 THR A CA 1
ATOM 2308 C C . THR A 1 306 ? -5.73 18.812 -17.047 1 84.12 306 THR A C 1
ATOM 2310 O O . THR A 1 306 ? -4.711 19.438 -16.75 1 84.12 306 THR A O 1
ATOM 2313 N N . GLY A 1 307 ? -6.285 18.641 -15.953 1 78.88 307 GLY A N 1
ATOM 2314 C CA . GLY A 1 307 ? -6.344 19.562 -14.828 1 78.88 307 GLY A CA 1
ATOM 2315 C C . GLY A 1 307 ? -5.707 19 -13.57 1 78.88 307 GLY A C 1
ATOM 2316 O O . GLY A 1 307 ? -4.898 18.062 -13.641 1 78.88 307 GLY A O 1
ATOM 2317 N N . SER A 1 308 ? -5.871 19.719 -12.547 1 81.19 308 SER A N 1
ATOM 2318 C CA . SER A 1 308 ? -5.305 19.297 -11.273 1 81.19 308 SER A CA 1
ATOM 2319 C C . SER A 1 308 ? -5.887 17.953 -10.836 1 81.19 308 SER A C 1
ATOM 2321 O O . SER A 1 308 ? -6.984 17.578 -11.258 1 81.19 308 SER A O 1
ATOM 2323 N N . ALA A 1 309 ? -5.172 17.219 -10.039 1 84.38 309 ALA A N 1
ATOM 2324 C CA . ALA A 1 309 ? -5.617 15.922 -9.531 1 84.38 309 ALA A CA 1
ATOM 2325 C C . ALA A 1 309 ? -6.93 16.047 -8.758 1 84.38 309 ALA A C 1
ATOM 2327 O O . ALA A 1 309 ? -7.785 15.172 -8.828 1 84.38 309 ALA A O 1
ATOM 2328 N N . GLY A 1 310 ? -7.121 17.125 -8.086 1 82.38 310 GLY A N 1
ATOM 2329 C CA . GLY A 1 310 ? -8.344 17.344 -7.32 1 82.38 310 GLY A CA 1
ATOM 2330 C C . GLY A 1 310 ? -9.578 17.469 -8.188 1 82.38 310 GLY A C 1
ATOM 2331 O O . GLY A 1 310 ? -10.672 17.062 -7.781 1 82.38 310 GLY A O 1
ATOM 2332 N N . MET A 1 311 ? -9.383 17.938 -9.359 1 87.31 311 MET A N 1
ATOM 2333 C CA . MET A 1 311 ? -10.5 18.172 -10.266 1 87.31 311 MET A CA 1
ATOM 2334 C C . MET A 1 311 ? -10.977 16.875 -10.898 1 87.31 311 MET A C 1
ATOM 2336 O O . MET A 1 311 ? -12.07 16.812 -11.461 1 87.31 311 MET A O 1
ATOM 2340 N N . MET A 1 312 ? -10.18 15.836 -10.766 1 91.12 312 MET A N 1
ATOM 2341 C CA . MET A 1 312 ? -10.562 14.547 -11.336 1 91.12 312 MET A CA 1
ATOM 2342 C C . MET A 1 312 ? -11.875 14.055 -10.727 1 91.12 312 MET A C 1
ATOM 2344 O O . MET A 1 312 ? -12.688 13.445 -11.414 1 91.12 312 MET A O 1
ATOM 2348 N N . GLU A 1 313 ? -12.023 14.266 -9.406 1 90.94 313 GLU A N 1
ATOM 2349 C CA . GLU A 1 313 ? -13.25 13.859 -8.734 1 90.94 313 GLU A CA 1
ATOM 2350 C C . GLU A 1 313 ? -14.469 14.57 -9.32 1 90.94 313 GLU A C 1
ATOM 2352 O O . GLU A 1 313 ? -15.5 13.945 -9.578 1 90.94 313 GLU A O 1
ATOM 2357 N N . VAL A 1 314 ? -14.305 15.867 -9.555 1 91.62 314 VAL A N 1
ATOM 2358 C CA . VAL A 1 314 ? -15.391 16.703 -10.07 1 91.62 314 VAL A CA 1
ATOM 2359 C C . VAL A 1 314 ? -15.703 16.297 -11.508 1 91.62 314 VAL A C 1
ATOM 2361 O O . VAL A 1 314 ? -16.859 16.109 -11.867 1 91.62 314 VAL A O 1
ATOM 2364 N N . GLU A 1 315 ? -14.688 16.188 -12.312 1 94.06 315 GLU A N 1
ATOM 2365 C CA . GLU A 1 315 ? -14.867 15.859 -13.719 1 94.06 315 GLU A CA 1
ATOM 2366 C C . GLU A 1 315 ? -15.477 14.469 -13.883 1 94.06 315 GLU A C 1
ATOM 2368 O O . GLU A 1 315 ? -16.281 14.234 -14.789 1 94.06 315 GLU A O 1
ATOM 2373 N N . ALA A 1 316 ? -15.047 13.555 -13.055 1 96.12 316 ALA A N 1
ATOM 2374 C CA . ALA A 1 316 ? -15.641 12.219 -13.078 1 96.12 316 ALA A CA 1
ATOM 2375 C C . ALA A 1 316 ? -17.125 12.273 -12.75 1 96.12 316 ALA A C 1
ATOM 2377 O O . ALA A 1 316 ? -17.938 11.594 -13.391 1 96.12 316 ALA A O 1
ATOM 2378 N N . ALA A 1 317 ? -17.484 13.062 -11.773 1 95.5 317 ALA A N 1
ATOM 2379 C CA . ALA A 1 317 ? -18.891 13.211 -11.406 1 95.5 317 ALA A CA 1
ATOM 2380 C C . ALA A 1 317 ? -19.703 13.781 -12.57 1 95.5 317 ALA A C 1
ATOM 2382 O O . ALA A 1 317 ? -20.797 13.305 -12.867 1 95.5 317 ALA A O 1
ATOM 2383 N N . LYS A 1 318 ? -19.172 14.805 -13.18 1 95.81 318 LYS A N 1
ATOM 2384 C CA . LYS A 1 318 ? -19.859 15.422 -14.305 1 95.81 318 LYS A CA 1
ATOM 2385 C C . LYS A 1 318 ? -20.125 14.398 -15.406 1 95.81 318 LYS A C 1
ATOM 2387 O O . LYS A 1 318 ? -21.234 14.344 -15.961 1 95.81 318 LYS A O 1
ATOM 2392 N N . THR A 1 319 ? -19.125 13.609 -15.68 1 96.81 319 THR A N 1
ATOM 2393 C CA . THR A 1 319 ? -19.234 12.602 -16.734 1 96.81 319 THR A CA 1
ATOM 2394 C C . THR A 1 319 ? -20.281 11.555 -16.359 1 96.81 319 THR A C 1
ATOM 2396 O O . THR A 1 319 ? -21.125 11.195 -17.188 1 96.81 319 THR A O 1
ATOM 2399 N N . ILE A 1 320 ? -20.266 11.062 -15.156 1 97.44 320 ILE A N 1
ATOM 2400 C CA . ILE A 1 320 ? -21.141 10.008 -14.688 1 97.44 320 ILE A CA 1
ATOM 2401 C C . ILE A 1 320 ? -22.594 10.5 -14.68 1 97.44 320 ILE A C 1
ATOM 2403 O O . ILE A 1 320 ? -23.484 9.828 -15.18 1 97.44 320 ILE A O 1
ATOM 2407 N N . PHE A 1 321 ? -22.859 11.672 -14.172 1 97.25 321 PHE A N 1
ATOM 2408 C CA . PHE A 1 321 ? -24.203 12.211 -14.055 1 97.25 321 PHE A CA 1
ATOM 2409 C C . PHE A 1 321 ? -24.781 12.531 -15.43 1 97.25 321 PHE A C 1
ATOM 2411 O O . PHE A 1 321 ? -25.969 12.32 -15.68 1 97.25 321 PHE A O 1
ATOM 2418 N N . SER A 1 322 ? -23.922 12.992 -16.328 1 96.62 322 SER A N 1
ATOM 2419 C CA . SER A 1 322 ? -24.375 13.344 -17.672 1 96.62 322 SER A CA 1
ATOM 2420 C C . SER A 1 322 ? -24.828 12.109 -18.438 1 96.62 322 SER A C 1
ATOM 2422 O O . SER A 1 322 ? -25.75 12.195 -19.266 1 96.62 322 SER A O 1
ATOM 2424 N N . ARG A 1 323 ? -24.219 11 -18.219 1 95.94 323 ARG A N 1
ATOM 2425 C CA . ARG A 1 323 ? -24.547 9.828 -19.016 1 95.94 323 ARG A CA 1
ATOM 2426 C C . ARG A 1 323 ? -25.594 8.969 -18.328 1 95.94 323 ARG A C 1
ATOM 2428 O O . ARG A 1 323 ? -26.031 7.953 -18.875 1 95.94 323 ARG A O 1
ATOM 2435 N N . SER A 1 324 ? -26.016 9.32 -17.094 1 96.5 324 SER A N 1
ATOM 2436 C CA . SER A 1 324 ? -26.922 8.5 -16.297 1 96.5 324 SER A CA 1
ATOM 2437 C C . SER A 1 324 ? -28.281 8.383 -16.969 1 96.5 324 SER A C 1
ATOM 2439 O O . SER A 1 324 ? -28.953 7.344 -16.859 1 96.5 324 SER A O 1
ATOM 2441 N N . LEU A 1 325 ? -28.688 9.414 -17.672 1 93.94 325 LEU A N 1
ATOM 2442 C CA . LEU A 1 325 ? -29.984 9.391 -18.375 1 93.94 325 LEU A CA 1
ATOM 2443 C C . LEU A 1 325 ? -30 8.297 -19.438 1 93.94 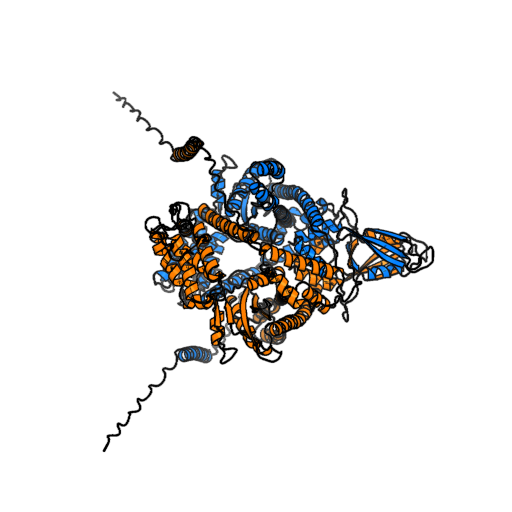325 LEU A C 1
ATOM 2445 O O . LEU A 1 325 ? -31.047 7.707 -19.703 1 93.94 325 LEU A O 1
ATOM 2449 N N . GLY A 1 326 ? -28.859 8.086 -20.031 1 91.88 326 GLY A N 1
ATOM 2450 C CA . GLY A 1 326 ? -28.75 7.031 -21.031 1 91.88 326 GLY A CA 1
ATOM 2451 C C . GLY A 1 326 ? -29.031 5.648 -20.469 1 91.88 326 GLY A C 1
ATOM 2452 O O . GLY A 1 326 ? -29.406 4.734 -21.203 1 91.88 326 GLY A O 1
ATOM 2453 N N . ARG A 1 327 ? -28.938 5.527 -19.188 1 91.12 327 ARG A N 1
ATOM 2454 C CA . ARG A 1 327 ? -29.188 4.258 -18.516 1 91.12 327 ARG A CA 1
ATOM 2455 C C . ARG A 1 327 ? -30.562 4.246 -17.844 1 91.12 327 ARG A C 1
ATOM 2457 O O . ARG A 1 327 ? -30.891 3.32 -17.109 1 91.12 327 ARG A O 1
ATOM 2464 N N . GLY A 1 328 ? -31.234 5.355 -18.016 1 93.12 328 GLY A N 1
ATOM 2465 C CA . GLY A 1 328 ? -32.594 5.461 -17.469 1 93.12 328 GLY A CA 1
ATOM 2466 C C . GLY A 1 328 ? -32.594 5.91 -16.016 1 93.12 328 GLY A C 1
ATOM 2467 O O . GLY A 1 328 ? -33.594 5.707 -15.312 1 93.12 328 GLY A O 1
ATOM 2468 N N . LEU A 1 329 ? -31.547 6.457 -15.562 1 95.94 329 LEU A N 1
ATOM 2469 C CA . LEU A 1 329 ? -31.469 6.875 -14.164 1 95.94 329 LEU A CA 1
ATOM 2470 C C . LEU A 1 329 ? -31.203 8.375 -14.055 1 95.94 329 LEU A C 1
ATOM 2472 O O . LEU A 1 329 ? -30.469 8.93 -14.867 1 95.94 329 LEU A O 1
ATOM 2476 N N . ARG A 1 330 ? -31.828 9.023 -13.125 1 96.25 330 ARG A N 1
ATOM 2477 C CA . ARG A 1 330 ? -31.5 10.375 -12.703 1 96.25 330 ARG A CA 1
ATOM 2478 C C . ARG A 1 330 ? -31.078 10.406 -11.242 1 96.25 330 ARG A C 1
ATOM 2480 O O . ARG A 1 330 ? -31.797 9.906 -10.375 1 96.25 330 ARG A O 1
ATOM 2487 N N . TYR A 1 331 ? -29.969 10.922 -11.062 1 97.31 331 TYR A N 1
ATOM 2488 C CA . TYR A 1 331 ? -29.469 11.055 -9.695 1 97.31 331 TYR A CA 1
ATOM 2489 C C . TYR A 1 331 ? -29.969 12.352 -9.062 1 97.31 331 TYR A C 1
ATOM 2491 O O . TYR A 1 331 ? -29.297 13.383 -9.156 1 97.31 331 TYR A O 1
ATOM 2499 N N . THR A 1 332 ? -31.016 12.211 -8.328 1 95.25 332 THR A N 1
ATOM 2500 C CA . THR A 1 332 ? -31.672 13.414 -7.84 1 95.25 332 THR A CA 1
ATOM 2501 C C . THR A 1 332 ? -31.219 13.742 -6.422 1 95.25 332 THR A C 1
ATOM 2503 O O . THR A 1 332 ? -31.359 14.883 -5.969 1 95.25 332 THR A O 1
ATOM 2506 N N . THR A 1 333 ? -30.719 12.805 -5.719 1 94.69 333 THR A N 1
ATOM 2507 C CA . THR A 1 333 ? -30.172 13 -4.375 1 94.69 333 THR A CA 1
ATOM 2508 C C . THR A 1 333 ? -28.734 12.516 -4.289 1 94.69 333 THR A C 1
ATOM 2510 O O . THR A 1 333 ? -28.438 11.359 -4.594 1 94.69 333 THR A O 1
ATOM 2513 N N . LEU A 1 334 ? -27.922 13.445 -3.871 1 95.06 334 LEU A N 1
ATOM 2514 C CA . LEU A 1 334 ? -26.5 13.141 -3.793 1 95.06 334 LEU A CA 1
ATOM 2515 C C . LEU A 1 334 ? -26 13.18 -2.348 1 95.06 334 LEU A C 1
ATOM 2517 O O . LEU A 1 334 ? -26.141 14.195 -1.668 1 95.06 334 LEU A O 1
ATOM 2521 N N . VAL A 1 335 ? -25.516 12.07 -1.913 1 94.25 335 VAL A N 1
ATOM 2522 C CA . VAL A 1 335 ? -24.859 12.016 -0.609 1 94.25 335 VAL A CA 1
ATOM 2523 C C . VAL A 1 335 ? -23.375 12.273 -0.767 1 94.25 335 VAL A C 1
ATOM 2525 O O . VAL A 1 335 ? -22.672 11.523 -1.453 1 94.25 335 VAL A O 1
ATOM 2528 N N . ALA A 1 336 ? -22.875 13.352 -0.245 1 89.31 336 ALA A N 1
ATOM 2529 C CA . ALA A 1 336 ? -21.469 13.711 -0.374 1 89.31 336 ALA A CA 1
ATOM 2530 C C . ALA A 1 336 ? -20.953 14.422 0.876 1 89.31 336 ALA A C 1
ATOM 2532 O O . ALA A 1 336 ? -21.75 14.773 1.759 1 89.31 336 ALA A O 1
ATOM 2533 N N . ASP A 1 337 ? -19.562 14.516 0.933 1 81.56 337 ASP A N 1
ATOM 2534 C CA . ASP A 1 337 ? -18.969 15.242 2.043 1 81.56 337 ASP A CA 1
ATOM 2535 C C . ASP A 1 337 ? -19.109 16.75 1.859 1 81.56 337 ASP A C 1
ATOM 2537 O O . ASP A 1 337 ? -19.438 17.219 0.765 1 81.56 337 ASP A O 1
ATOM 2541 N N . GLY A 1 338 ? -19.266 17.625 2.82 1 62.22 338 GLY A N 1
ATOM 2542 C CA . GLY A 1 338 ? -19.594 19.031 2.914 1 62.22 338 GLY A CA 1
ATOM 2543 C C . GLY A 1 338 ? -18.906 19.875 1.854 1 62.22 338 GLY A C 1
ATOM 2544 O O . GLY A 1 338 ? -19.484 20.828 1.332 1 62.22 338 GLY A O 1
ATOM 2545 N N . ASP A 1 339 ? -17.547 19.719 1.636 1 57.31 339 ASP A N 1
ATOM 2546 C CA . ASP A 1 339 ? -16.812 20.688 0.829 1 57.31 339 ASP A CA 1
ATOM 2547 C C . ASP A 1 339 ? -17.172 20.547 -0.649 1 57.31 339 ASP A C 1
ATOM 2549 O O . ASP A 1 339 ? -16.297 20.469 -1.505 1 57.31 339 ASP A O 1
ATOM 2553 N N . CYS A 1 340 ? -18.328 20.344 -0.934 1 64.31 340 CYS A N 1
ATOM 2554 C CA . CYS A 1 340 ? -18.562 19.531 -2.119 1 64.31 340 CYS A CA 1
ATOM 2555 C C . CYS A 1 340 ? -18.5 20.375 -3.385 1 64.31 340 CYS A C 1
ATOM 2557 O O . CYS A 1 340 ? -19.484 21 -3.766 1 64.31 340 CYS A O 1
ATOM 2559 N N . LYS A 1 341 ? -17.297 20.922 -3.842 1 75.19 341 LYS A N 1
ATOM 2560 C CA . LYS A 1 341 ? -17.094 21.422 -5.195 1 75.19 341 LYS A CA 1
ATOM 2561 C C . LYS A 1 341 ? -17.859 20.578 -6.215 1 75.19 341 LYS A C 1
ATOM 2563 O O . LYS A 1 341 ? -18.422 21.109 -7.172 1 75.19 341 LYS A O 1
ATOM 2568 N N . THR A 1 342 ? -17.969 19.359 -5.879 1 87.69 342 THR A N 1
ATOM 2569 C CA . THR A 1 342 ? -18.641 18.453 -6.797 1 87.69 342 THR A CA 1
ATOM 2570 C C . THR A 1 342 ? -20.109 18.797 -6.922 1 87.69 342 THR A C 1
ATOM 2572 O O . THR A 1 342 ? -20.656 18.844 -8.031 1 87.69 342 THR A O 1
ATOM 2575 N N . PHE A 1 343 ? -20.781 19.172 -5.84 1 89.5 343 PHE A N 1
ATOM 2576 C CA . PHE A 1 343 ? -22.203 19.5 -5.84 1 89.5 343 PHE A CA 1
ATOM 2577 C C . PHE A 1 343 ? -22.453 20.797 -6.594 1 89.5 343 PHE A C 1
ATOM 2579 O O . PHE A 1 343 ? -23.375 20.875 -7.414 1 89.5 343 PHE A O 1
ATOM 2586 N N . ASN A 1 344 ? -21.578 21.719 -6.324 1 87.69 344 ASN A N 1
ATOM 2587 C CA . ASN A 1 344 ? -21.734 23.016 -6.984 1 87.69 344 ASN A CA 1
ATOM 2588 C C . ASN A 1 344 ? -21.547 22.891 -8.492 1 87.69 344 ASN A C 1
ATOM 2590 O O . ASN A 1 344 ? -22.281 23.516 -9.266 1 87.69 344 ASN A O 1
ATOM 2594 N N . GLU A 1 345 ? -20.578 22.156 -8.836 1 90.94 345 GLU A N 1
ATOM 2595 C CA . GLU A 1 345 ? -20.312 21.969 -10.258 1 90.94 345 GLU A CA 1
ATOM 2596 C C . GLU A 1 345 ? -21.438 21.203 -10.945 1 90.94 345 GLU A C 1
ATOM 2598 O O . GLU A 1 345 ? -21.75 21.453 -12.117 1 90.94 345 GLU A O 1
ATOM 2603 N N . LEU A 1 346 ? -22.031 20.312 -10.258 1 93.06 346 LEU A N 1
ATOM 2604 C CA . LEU A 1 346 ? -23.156 19.547 -10.812 1 93.06 346 LEU A CA 1
ATOM 2605 C C . LEU A 1 346 ? -24.391 20.422 -10.938 1 93.06 346 LEU A C 1
ATOM 2607 O O . LEU A 1 346 ? -25.188 20.25 -11.875 1 93.06 346 LEU A O 1
ATOM 2611 N N . GLN A 1 347 ? -24.578 21.297 -9.984 1 91.12 347 GLN A N 1
ATOM 2612 C CA . GLN A 1 347 ? -25.688 22.219 -10.047 1 91.12 347 GLN A CA 1
ATOM 2613 C C . GLN A 1 347 ? -25.562 23.156 -11.25 1 91.12 347 GLN A C 1
ATOM 2615 O O . GLN A 1 347 ? -26.562 23.484 -11.898 1 91.12 347 GLN A O 1
ATOM 2620 N N . GLU A 1 348 ? -24.344 23.547 -11.5 1 90.94 348 GLU A N 1
ATOM 2621 C CA . GLU A 1 348 ? -24.078 24.438 -12.633 1 90.94 348 GLU A CA 1
ATOM 2622 C C . GLU A 1 348 ? -24.266 23.688 -13.953 1 90.94 348 GLU A C 1
ATOM 2624 O O . GLU A 1 348 ? -24.766 24.266 -14.93 1 90.94 348 GLU A O 1
ATOM 2629 N N . LEU A 1 349 ? -23.859 22.484 -13.984 1 93.75 349 LEU A N 1
ATOM 2630 C CA . LEU A 1 349 ? -23.953 21.656 -15.188 1 93.75 349 LEU A CA 1
ATOM 2631 C C . LEU A 1 349 ? -25.406 21.359 -15.523 1 93.75 349 LEU A C 1
ATOM 2633 O O . LEU A 1 349 ? -25.766 21.219 -16.703 1 93.75 349 LEU A O 1
ATOM 2637 N N . ARG A 1 350 ? -26.297 21.25 -14.633 1 94 350 ARG A N 1
ATOM 2638 C CA . ARG A 1 350 ? -27.703 20.906 -14.781 1 94 350 ARG A CA 1
ATOM 2639 C C . ARG A 1 350 ? -27.875 19.703 -15.711 1 94 350 ARG A C 1
ATOM 2641 O O . ARG A 1 350 ? -28.594 19.781 -16.719 1 94 350 ARG A O 1
ATOM 2648 N N . PRO A 1 351 ? -27.328 18.609 -15.312 1 94.31 351 PRO A N 1
ATOM 2649 C CA . PRO A 1 351 ? -27.375 17.438 -16.188 1 94.31 351 PRO A CA 1
ATOM 2650 C C . PRO A 1 351 ? -28.797 16.969 -16.484 1 94.31 351 PRO A C 1
ATOM 2652 O O . PRO A 1 351 ? -29.031 16.297 -17.5 1 94.31 351 PRO A O 1
ATOM 2655 N N . TYR A 1 352 ? -29.734 17.406 -15.688 1 95.56 352 TYR A N 1
ATOM 2656 C CA . TYR A 1 352 ? -31.094 16.922 -15.859 1 95.56 352 TYR A CA 1
ATOM 2657 C C . TYR A 1 352 ? -32.062 18.078 -16.172 1 95.56 352 TYR A C 1
ATOM 2659 O O . TYR A 1 352 ? -33.25 18 -15.867 1 95.56 352 TYR A O 1
ATOM 2667 N N . GLY A 1 353 ? -31.594 19.156 -16.609 1 92.44 353 GLY A N 1
ATOM 2668 C CA . GLY A 1 353 ? -32.406 20.281 -16.984 1 92.44 353 GLY A CA 1
ATOM 2669 C C . GLY A 1 353 ? -33.094 20.938 -15.797 1 92.44 353 GLY A C 1
ATOM 2670 O O . GLY A 1 353 ? -32.438 21.438 -14.891 1 92.44 353 GLY A O 1
ATOM 2671 N N . ASP A 1 354 ? -34.375 20.609 -15.672 1 89.31 354 ASP A N 1
ATOM 2672 C CA . ASP A 1 354 ? -35.188 21.297 -14.688 1 89.31 354 ASP A CA 1
ATOM 2673 C C . ASP A 1 354 ? -35.188 20.562 -13.352 1 89.31 354 ASP A C 1
ATOM 2675 O O . ASP A 1 354 ? -35.562 21.125 -12.32 1 89.31 354 ASP A O 1
ATOM 2679 N N . THR A 1 355 ? -34.719 19.344 -13.367 1 92.88 355 THR A N 1
ATOM 2680 C CA . THR A 1 355 ? -34.688 18.578 -12.125 1 92.88 355 THR A CA 1
ATOM 2681 C C . THR A 1 355 ? -33.406 18.891 -11.344 1 92.88 355 THR A C 1
ATOM 2683 O O . THR A 1 355 ? -32.312 18.656 -11.836 1 92.88 355 THR A O 1
ATOM 2686 N N . SER A 1 356 ? -33.594 19.422 -10.219 1 92 356 SER A N 1
ATOM 2687 C CA . SER A 1 356 ? -32.469 19.812 -9.406 1 92 356 SER A CA 1
ATOM 2688 C C . SER A 1 356 ? -31.922 18.641 -8.602 1 92 356 SER A C 1
ATOM 2690 O O . SER A 1 356 ? -32.656 17.703 -8.297 1 92 356 SER A O 1
ATOM 2692 N N . ILE A 1 357 ? -30.703 18.672 -8.352 1 93.81 357 ILE A N 1
ATOM 2693 C CA . ILE A 1 357 ? -30.031 17.688 -7.52 1 93.81 357 ILE A CA 1
ATOM 2694 C C . ILE A 1 357 ? -29.969 18.172 -6.074 1 93.81 357 ILE A C 1
ATOM 2696 O O . ILE A 1 357 ? -29.516 19.281 -5.801 1 93.81 357 ILE A O 1
ATOM 2700 N N . CYS A 1 358 ? -30.516 17.375 -5.156 1 92.31 358 CYS A N 1
ATOM 2701 C CA . CYS A 1 358 ? -30.469 17.703 -3.734 1 92.31 358 CYS A CA 1
ATOM 2702 C C . CYS A 1 358 ? -29.266 17.062 -3.059 1 92.31 358 CYS A C 1
ATOM 2704 O O . CYS A 1 358 ? -28.859 15.953 -3.426 1 92.31 358 CYS A O 1
ATOM 2706 N N . LYS A 1 359 ? -28.781 17.734 -2.121 1 92 359 LYS A N 1
ATOM 2707 C CA . LYS A 1 359 ? -27.594 17.234 -1.422 1 92 359 LYS A CA 1
ATOM 2708 C C . LYS A 1 359 ? -27.953 16.734 -0.027 1 92 359 LYS A C 1
ATOM 2710 O O . LYS A 1 359 ? -28.703 17.391 0.698 1 92 359 LYS A O 1
ATOM 2715 N N . GLU A 1 360 ? -27.484 15.57 0.285 1 91.62 360 GLU A N 1
ATOM 2716 C CA . GLU A 1 360 ? -27.516 15.016 1.636 1 91.62 360 GLU A CA 1
ATOM 2717 C C . GLU A 1 360 ? -26.109 14.906 2.217 1 91.62 360 GLU A C 1
ATOM 2719 O O . GLU A 1 360 ? -25.156 14.609 1.495 1 91.62 360 GLU A O 1
ATOM 2724 N N . GLU A 1 361 ? -26.031 15.188 3.469 1 90.31 361 GLU A N 1
ATOM 2725 C CA . GLU A 1 361 ? -24.719 15.18 4.102 1 90.31 361 GLU A CA 1
ATOM 2726 C C . GLU A 1 361 ? -24.391 13.805 4.68 1 90.31 361 GLU A C 1
ATOM 2728 O O . GLU A 1 361 ? -25.281 13.125 5.207 1 90.31 361 GLU A O 1
ATOM 2733 N N . CYS A 1 362 ? -23.172 13.477 4.539 1 90.88 362 CYS A N 1
ATOM 2734 C CA . CYS A 1 362 ? -22.672 12.281 5.215 1 90.88 362 CYS A CA 1
ATOM 2735 C C . CYS A 1 362 ? -22.578 12.508 6.719 1 90.88 362 CYS A C 1
ATOM 2737 O O . CYS A 1 362 ? -21.812 13.359 7.172 1 90.88 362 CYS A O 1
ATOM 2739 N N . THR A 1 363 ? -23.219 11.781 7.48 1 89.25 363 THR A N 1
ATOM 2740 C CA . THR A 1 363 ? -23.312 11.992 8.922 1 89.25 363 THR A CA 1
ATOM 2741 C C . THR A 1 363 ? -21.938 11.781 9.578 1 89.25 363 THR A C 1
ATOM 2743 O O . THR A 1 363 ? -21.625 12.438 10.578 1 89.25 363 THR A O 1
ATOM 2746 N N . ASN A 1 364 ? -21.156 10.883 9.047 1 88.25 364 ASN A N 1
ATOM 2747 C CA . ASN A 1 364 ? -19.812 10.664 9.586 1 88.25 364 ASN A CA 1
ATOM 2748 C C . ASN A 1 364 ? -18.953 11.914 9.461 1 88.25 364 ASN A C 1
ATOM 2750 O O . ASN A 1 364 ? -18.219 12.266 10.391 1 88.25 364 ASN A O 1
ATOM 2754 N N . HIS A 1 365 ? -19.016 12.516 8.344 1 88.81 365 HIS A N 1
ATOM 2755 C CA . HIS A 1 365 ? -18.203 13.711 8.109 1 88.81 365 HIS A CA 1
ATOM 2756 C C . HIS A 1 365 ? -18.688 14.883 8.953 1 88.81 365 HIS A C 1
ATOM 2758 O O . HIS A 1 365 ? -17.891 15.695 9.414 1 88.81 365 HIS A O 1
ATOM 2764 N N . VAL A 1 366 ? -19.953 14.961 9.125 1 89.75 366 VAL A N 1
ATOM 2765 C CA . VAL A 1 366 ? -20.5 16.031 9.945 1 89.75 366 VAL A CA 1
ATOM 2766 C C . VAL A 1 366 ? -20.047 15.859 11.398 1 89.75 366 VAL A C 1
ATOM 2768 O O . VAL A 1 366 ? -19.688 16.828 12.062 1 89.75 366 VAL A O 1
ATOM 2771 N N . SER A 1 367 ? -20.078 14.656 11.828 1 91.62 367 SER A N 1
ATOM 2772 C CA . SER A 1 367 ? -19.625 14.383 13.18 1 91.62 367 SER A CA 1
ATOM 2773 C C . SER A 1 367 ? -18.141 14.719 13.344 1 91.62 367 SER A C 1
ATOM 2775 O O . SER A 1 367 ? -17.719 15.172 14.406 1 91.62 367 SER A O 1
ATOM 2777 N N . LYS A 1 368 ? -17.391 14.438 12.367 1 88.62 368 LYS A N 1
ATOM 2778 C CA . LYS A 1 368 ? -15.969 14.766 12.406 1 88.62 368 LYS A CA 1
ATOM 2779 C C . LYS A 1 368 ? -15.75 16.266 12.516 1 88.62 368 LYS A C 1
ATOM 2781 O O . LYS A 1 368 ? -14.773 16.719 13.117 1 88.62 368 LYS A O 1
ATOM 2786 N N . ARG A 1 369 ? -16.672 17.031 11.984 1 89.12 369 ARG A N 1
ATOM 2787 C CA . ARG A 1 369 ? -16.578 18.484 12.062 1 89.12 369 ARG A CA 1
ATOM 2788 C C . ARG A 1 369 ? -16.672 18.969 13.516 1 89.12 369 ARG A C 1
ATOM 2790 O O . ARG A 1 369 ? -16.047 19.953 13.891 1 89.12 369 ARG A O 1
ATOM 2797 N N . LEU A 1 370 ? -17.453 18.234 14.219 1 92.25 370 LEU A N 1
ATOM 2798 C CA . LEU A 1 370 ? -17.547 18.594 15.633 1 92.25 370 LEU A CA 1
ATOM 2799 C C . LEU A 1 370 ? -16.203 18.375 16.328 1 92.25 370 LEU A C 1
ATOM 2801 O O . LEU A 1 370 ? -15.727 19.266 17.047 1 92.25 370 LEU A O 1
ATOM 2805 N N . GLY A 1 371 ? -15.672 17.172 16.109 1 89.88 371 GLY A N 1
ATOM 2806 C CA . GLY A 1 371 ? -14.367 16.906 16.703 1 89.88 371 GLY A CA 1
ATOM 2807 C C . GLY A 1 371 ? -13.312 17.922 16.312 1 89.88 371 GLY A C 1
ATOM 2808 O O . GLY A 1 371 ? -12.578 18.438 17.156 1 89.88 371 GLY A O 1
ATOM 2809 N N . THR A 1 372 ? -13.258 18.219 15.117 1 88.19 372 THR A N 1
ATOM 2810 C CA . THR A 1 372 ? -12.297 19.188 14.594 1 88.19 372 THR A CA 1
ATOM 2811 C C . THR A 1 372 ? -12.578 20.578 15.156 1 88.19 372 THR A C 1
ATOM 2813 O O . THR A 1 372 ? -11.648 21.312 15.508 1 88.19 372 THR A O 1
ATOM 2816 N N . GLY A 1 373 ? -13.828 20.984 15.203 1 91 373 GLY A N 1
ATOM 2817 C CA . GLY A 1 373 ? -14.203 22.266 15.773 1 91 373 GLY A CA 1
ATOM 2818 C C . GLY A 1 373 ? -13.766 22.422 17.219 1 91 373 GLY A C 1
ATOM 2819 O O . GLY A 1 373 ? -13.281 23.484 17.609 1 91 373 GLY A O 1
ATOM 2820 N N . LEU A 1 374 ? -13.914 21.328 17.891 1 92.62 374 LEU A N 1
ATOM 2821 C CA . LEU A 1 374 ? -13.547 21.375 19.297 1 92.62 374 LEU A CA 1
ATOM 2822 C C . LEU A 1 374 ? -12.031 21.422 19.469 1 92.62 374 LEU A C 1
ATOM 2824 O O . LEU A 1 374 ? -11.523 22.141 20.328 1 92.62 374 LEU A O 1
ATOM 2828 N N . ARG A 1 375 ? -11.391 20.719 18.703 1 87.5 375 ARG A N 1
ATOM 2829 C CA . ARG A 1 375 ? -9.93 20.75 18.766 1 87.5 375 ARG A CA 1
ATOM 2830 C C . ARG A 1 375 ? -9.391 22.109 18.375 1 87.5 375 ARG A C 1
ATOM 2832 O O . ARG A 1 375 ? -8.445 22.625 18.984 1 87.5 375 ARG A O 1
ATOM 2839 N N . ASN A 1 376 ? -9.961 22.672 17.328 1 87.25 376 ASN A N 1
ATOM 2840 C CA . ASN A 1 376 ? -9.578 24.016 16.922 1 87.25 376 ASN A CA 1
ATOM 2841 C C . ASN A 1 376 ? -9.852 25.047 18.016 1 87.25 376 ASN A C 1
ATOM 2843 O O . ASN A 1 376 ? -9.078 25.984 18.203 1 87.25 376 ASN A O 1
ATOM 2847 N N . LEU A 1 377 ? -10.93 24.844 18.625 1 90.62 377 LEU A N 1
ATOM 2848 C CA . LEU A 1 377 ? -11.281 25.719 19.734 1 90.62 377 LEU A CA 1
ATOM 2849 C C . LEU A 1 377 ? -10.242 25.641 20.844 1 90.62 377 LEU A C 1
ATOM 2851 O O . LEU A 1 377 ? -9.836 26.672 21.391 1 90.62 377 LEU A O 1
ATOM 2855 N N . VAL A 1 378 ? -9.828 24.469 21.172 1 89.25 378 VAL A N 1
ATOM 2856 C CA . VAL A 1 378 ? -8.82 24.266 22.203 1 89.25 378 VAL A CA 1
ATOM 2857 C C . VAL A 1 378 ? -7.516 24.938 21.797 1 89.25 378 VAL A C 1
ATOM 2859 O O . VAL A 1 378 ? -6.871 25.594 22.609 1 89.25 378 VAL A O 1
ATOM 2862 N N . ALA A 1 379 ? -7.176 24.766 20.609 1 82.38 379 ALA A N 1
ATOM 2863 C CA . ALA A 1 379 ? -5.941 25.359 20.094 1 82.38 379 ALA A CA 1
ATOM 2864 C C . ALA A 1 379 ? -6.02 26.875 20.078 1 82.38 379 ALA A C 1
ATOM 2866 O O . ALA A 1 379 ? -5.055 27.562 20.438 1 82.38 379 ALA A O 1
ATOM 2867 N N . ALA A 1 380 ? -7.109 27.406 19.625 1 85.62 380 ALA A N 1
ATOM 2868 C CA . ALA A 1 380 ? -7.297 28.844 19.547 1 85.62 380 ALA A CA 1
ATOM 2869 C C . ALA A 1 380 ? -7.242 29.484 20.938 1 85.62 380 ALA A C 1
ATOM 2871 O O . ALA A 1 380 ? -6.645 30.547 21.109 1 85.62 380 ALA A O 1
ATOM 2872 N N . GLU A 1 381 ? -7.875 28.875 21.859 1 87.94 381 GLU A N 1
ATOM 2873 C CA . GLU A 1 381 ? -7.895 29.391 23.234 1 87.94 381 GLU A CA 1
ATOM 2874 C C . GLU A 1 381 ? -6.516 29.297 23.875 1 87.94 381 GLU A C 1
ATOM 2876 O O . GLU A 1 381 ? -6.137 30.172 24.672 1 87.94 381 GLU A O 1
ATOM 2881 N N . SER A 1 382 ? -5.848 28.266 23.578 1 82.12 382 SER A N 1
ATOM 2882 C CA . SER A 1 382 ? -4.484 28.141 24.094 1 82.12 382 SER A CA 1
ATOM 2883 C C . SER A 1 382 ? -3.609 29.297 23.609 1 82.12 382 SER A C 1
ATOM 2885 O O . SER A 1 382 ? -2.773 29.812 24.359 1 82.12 382 SER A O 1
ATOM 2887 N N . LYS A 1 383 ? -3.734 29.672 22.438 1 77.81 383 LYS A N 1
ATOM 2888 C CA . LYS A 1 383 ? -2.992 30.797 21.875 1 77.81 383 LYS A CA 1
ATOM 2889 C C . LYS A 1 383 ? -3.357 32.094 22.562 1 77.81 383 LYS A C 1
ATOM 2891 O O . LYS A 1 383 ? -2.537 33.031 22.641 1 77.81 383 LYS A O 1
ATOM 2896 N N . ARG A 1 384 ? -4.555 32.219 23.094 1 83.38 384 ARG A N 1
ATOM 2897 C CA . ARG A 1 384 ? -5.023 33.406 23.781 1 83.38 384 ARG A CA 1
ATOM 2898 C C . ARG A 1 384 ? -4.68 33.375 25.266 1 83.38 384 ARG A C 1
ATOM 2900 O O . ARG A 1 384 ? -4.98 34.312 26 1 83.38 384 ARG A O 1
ATOM 2907 N N . GLY A 1 385 ? -4.074 32.25 25.672 1 78.56 385 GLY A N 1
ATOM 2908 C CA . GLY A 1 385 ? -3.602 32.156 27.047 1 78.56 385 GLY A CA 1
ATOM 2909 C C . GLY A 1 385 ? -4.555 31.406 27.953 1 78.56 385 GLY A C 1
ATOM 2910 O O . GLY A 1 385 ? -4.305 31.281 29.156 1 78.56 385 GLY A O 1
ATOM 2911 N N . THR A 1 386 ? -5.676 30.969 27.422 1 80.94 386 THR A N 1
ATOM 2912 C CA . THR A 1 386 ? -6.641 30.219 28.219 1 80.94 386 THR A CA 1
ATOM 2913 C C . THR A 1 386 ? -6.559 28.734 27.906 1 80.94 386 THR A C 1
ATOM 2915 O O . THR A 1 386 ? -6.441 28.344 26.75 1 80.94 386 THR A O 1
ATOM 2918 N N . THR A 1 387 ? -6.477 27.953 28.938 1 82.81 387 THR A N 1
ATOM 2919 C CA . THR A 1 387 ? -6.367 26.516 28.734 1 82.81 387 THR A CA 1
ATOM 2920 C C . THR A 1 387 ? -7.727 25.844 28.859 1 82.81 387 THR A C 1
ATOM 2922 O O . THR A 1 387 ? -8.352 25.906 29.922 1 82.81 387 THR A O 1
ATOM 2925 N N . LEU A 1 388 ? -8.25 25.391 27.766 1 87.38 388 LEU A N 1
ATOM 2926 C CA . LEU A 1 388 ? -9.508 24.641 27.781 1 87.38 388 LEU A CA 1
ATOM 2927 C C . LEU A 1 388 ? -9.25 23.141 27.922 1 87.38 388 LEU A C 1
ATOM 2929 O O . LEU A 1 388 ? -10.125 22.391 28.359 1 87.38 388 LEU A O 1
ATOM 2933 N N . GLY A 1 389 ? -8.133 22.891 27.422 1 79.25 389 GLY A N 1
ATOM 2934 C CA . GLY A 1 389 ? -7.73 21.5 27.547 1 79.25 389 GLY A CA 1
ATOM 2935 C C . GLY A 1 389 ? -6.898 21.219 28.781 1 79.25 389 GLY A C 1
ATOM 2936 O O . GLY A 1 389 ? -6.887 22.016 29.719 1 79.25 389 GLY A O 1
ATOM 2937 N N . GLY A 1 390 ? -6.398 20.094 28.969 1 70.5 390 GLY A N 1
ATOM 2938 C CA . GLY A 1 390 ? -5.531 19.797 30.094 1 70.5 390 GLY A CA 1
ATOM 2939 C C . GLY A 1 390 ? -6.105 18.75 31.031 1 70.5 390 GLY A C 1
ATOM 2940 O O . GLY A 1 390 ? -7.07 18.062 30.672 1 70.5 390 GLY A O 1
ATOM 2941 N N . ARG A 1 391 ? -5.496 18.703 32.188 1 71.06 391 ARG A N 1
ATOM 2942 C CA . ARG A 1 391 ? -5.793 17.594 33.094 1 71.06 391 ARG A CA 1
ATOM 2943 C C . ARG A 1 391 ? -6.828 18 34.125 1 71.06 391 ARG A C 1
ATOM 2945 O O . ARG A 1 391 ? -7.27 17.172 34.938 1 71.06 391 ARG A O 1
ATOM 2952 N N . LYS A 1 392 ? -7.246 19.25 34.031 1 73.31 392 LYS A N 1
ATOM 2953 C CA . LYS A 1 392 ? -8.211 19.719 35.031 1 73.31 392 LYS A CA 1
ATOM 2954 C C . LYS A 1 392 ? -9.586 19.094 34.812 1 73.31 392 LYS A C 1
ATOM 2956 O O . LYS A 1 392 ? -9.93 18.766 33.656 1 73.31 392 LYS A O 1
ATOM 2961 N N . GLN A 1 393 ? -10.227 18.859 35.906 1 78.56 393 GLN A N 1
ATOM 2962 C CA . GLN A 1 393 ? -11.562 18.281 35.812 1 78.56 393 GLN A CA 1
ATOM 2963 C C . GLN A 1 393 ? -12.492 19.172 34.969 1 78.56 393 GLN A C 1
ATOM 2965 O O . GLN A 1 393 ? -12.539 20.375 35.156 1 78.56 393 GLN A O 1
ATOM 2970 N N . GLY A 1 394 ? -13.086 18.562 33.969 1 83.88 394 GLY A N 1
ATOM 2971 C CA . GLY A 1 394 ? -14.031 19.281 33.125 1 83.88 394 GLY A CA 1
ATOM 2972 C C . GLY A 1 394 ? -13.398 19.844 31.875 1 83.88 394 GLY A C 1
ATOM 2973 O O . GLY A 1 394 ? -14.086 20.422 31.031 1 83.88 394 GLY A O 1
ATOM 2974 N N . SER A 1 395 ? -12.133 19.656 31.766 1 87.62 395 SER A N 1
ATOM 2975 C CA . SER A 1 395 ? -11.43 20.172 30.594 1 87.62 395 SER A CA 1
ATOM 2976 C C . SER A 1 395 ? -11.719 19.344 29.344 1 87.62 395 SER A C 1
ATOM 2978 O O . SER A 1 395 ? -12.203 18.219 29.453 1 87.62 395 SER A O 1
ATOM 2980 N N . LEU A 1 396 ? -11.516 19.953 28.266 1 88.94 396 LEU A N 1
ATOM 2981 C CA . LEU A 1 396 ? -11.766 19.312 26.984 1 88.94 396 LEU A CA 1
ATOM 2982 C C . LEU A 1 396 ? -10.555 18.5 26.531 1 88.94 396 LEU A C 1
ATOM 2984 O O . LEU A 1 396 ? -9.867 18.891 25.594 1 88.94 396 LEU A O 1
ATOM 2988 N N . THR A 1 397 ? -10.492 17.328 27.172 1 82.94 397 THR A N 1
ATOM 2989 C CA . THR A 1 397 ? -9.422 16.422 26.766 1 82.94 397 THR A CA 1
ATOM 2990 C C . THR A 1 397 ? -9.75 15.75 25.438 1 82.94 397 THR A C 1
ATOM 2992 O O . THR A 1 397 ? -10.883 15.82 24.969 1 82.94 397 THR A O 1
ATOM 2995 N N . GLN A 1 398 ? -8.781 15.18 24.828 1 80.19 398 GLN A N 1
ATOM 2996 C CA . GLN A 1 398 ? -8.992 14.484 23.562 1 80.19 398 GLN A CA 1
ATOM 2997 C C . GLN A 1 398 ? -10 13.352 23.734 1 80.19 398 GLN A C 1
ATOM 2999 O O . GLN A 1 398 ? -10.789 13.086 22.828 1 80.19 398 GLN A O 1
ATOM 3004 N N . ALA A 1 399 ? -9.891 12.711 24.828 1 77.38 399 ALA A N 1
ATOM 3005 C CA . ALA A 1 399 ? -10.844 11.633 25.094 1 77.38 399 ALA A CA 1
ATOM 3006 C C . ALA A 1 399 ? -12.266 12.164 25.188 1 77.38 399 ALA A C 1
ATOM 3008 O O . ALA A 1 399 ? -13.203 11.539 24.688 1 77.38 399 ALA A O 1
ATOM 3009 N N . LYS A 1 400 ? -12.383 13.242 25.781 1 85.5 400 LYS A N 1
ATOM 3010 C CA . LYS A 1 400 ? -13.703 13.844 25.922 1 85.5 400 LYS A CA 1
ATOM 3011 C C . LYS A 1 400 ? -14.227 14.336 24.578 1 85.5 400 LYS A C 1
ATOM 3013 O O . LYS A 1 400 ? -15.422 14.211 24.297 1 85.5 400 LYS A O 1
ATOM 3018 N N . ILE A 1 401 ? -13.359 14.914 23.828 1 88.88 401 ILE A N 1
ATOM 3019 C CA . ILE A 1 401 ? -13.742 15.359 22.484 1 88.88 401 ILE A CA 1
ATOM 3020 C C . ILE A 1 401 ? -14.242 14.18 21.672 1 88.88 401 ILE A C 1
ATOM 3022 O O . ILE A 1 401 ? -15.266 14.273 20.984 1 88.88 401 ILE A O 1
ATOM 3026 N N . ALA A 1 402 ? -13.555 13.102 21.766 1 85.44 402 ALA A N 1
ATOM 3027 C CA . ALA A 1 402 ? -13.953 11.898 21.047 1 85.44 402 ALA A CA 1
ATOM 3028 C C . ALA A 1 402 ? -15.312 11.391 21.516 1 85.44 402 ALA A C 1
ATOM 3030 O O . ALA A 1 402 ? -16.109 10.914 20.703 1 85.44 402 ALA A O 1
ATOM 3031 N N . LEU A 1 403 ? -15.516 11.5 22.75 1 86.5 403 LEU A N 1
ATOM 3032 C CA . LEU A 1 403 ? -16.781 11.055 23.312 1 86.5 403 LEU A CA 1
ATOM 3033 C C . LEU A 1 403 ? -17.922 11.945 22.844 1 86.5 403 LEU A C 1
ATOM 3035 O O . LEU A 1 403 ? -18.984 11.445 22.469 1 86.5 403 LEU A O 1
ATOM 3039 N N . LEU A 1 404 ? -17.688 13.203 22.953 1 90.5 404 LEU A N 1
ATOM 3040 C CA . LEU A 1 404 ? -18.703 14.133 22.484 1 90.5 404 LEU A CA 1
ATOM 3041 C C . LEU A 1 404 ? -19 13.93 21 1 90.5 404 LEU A C 1
ATOM 3043 O O . LEU A 1 404 ? -20.156 14 20.578 1 90.5 404 LEU A O 1
ATOM 3047 N N . GLN A 1 405 ? -17.969 13.742 20.281 1 90.81 405 GLN A N 1
ATOM 3048 C CA . GLN A 1 405 ? -18.125 13.453 18.859 1 90.81 405 GLN A CA 1
ATOM 3049 C C . GLN A 1 405 ? -18.953 12.188 18.641 1 90.81 405 GLN A C 1
ATOM 3051 O O . GLN A 1 405 ? -19.812 12.148 17.75 1 90.81 405 GLN A O 1
ATOM 3056 N N . SER A 1 406 ? -18.672 11.211 19.438 1 88.5 406 SER A N 1
ATOM 3057 C CA . SER A 1 406 ? -19.406 9.953 19.328 1 88.5 406 SER A CA 1
ATOM 3058 C C . SER A 1 406 ? -20.875 10.133 19.656 1 88.5 406 SER A C 1
ATOM 3060 O O . SER A 1 406 ? -21.75 9.531 19.016 1 88.5 406 SER A O 1
ATOM 3062 N N . HIS A 1 407 ? -21.172 10.953 20.641 1 89.31 407 HIS A N 1
ATOM 3063 C CA . HIS A 1 407 ? -22.562 11.242 21 1 89.31 407 HIS A CA 1
ATOM 3064 C C . HIS A 1 407 ? -23.266 11.992 19.891 1 89.31 407 HIS A C 1
ATOM 3066 O O . HIS A 1 407 ? -24.422 11.695 19.578 1 89.31 407 HIS A O 1
ATOM 3072 N N . TYR A 1 408 ? -22.609 12.914 19.375 1 91.75 408 TYR A N 1
ATOM 3073 C CA . TYR A 1 408 ? -23.156 13.656 18.234 1 91.75 408 TYR A CA 1
ATOM 3074 C C . TYR A 1 408 ? -23.469 12.719 17.078 1 91.75 408 TYR A C 1
ATOM 3076 O O . TYR A 1 408 ? -24.547 12.812 16.469 1 91.75 408 TYR A O 1
ATOM 3084 N N . LYS A 1 409 ? -22.578 11.883 16.781 1 90.25 409 LYS A N 1
ATOM 3085 C CA . LYS A 1 409 ? -22.734 10.93 15.688 1 90.25 409 LYS A CA 1
ATOM 3086 C C . LYS A 1 409 ? -23.953 10.023 15.922 1 90.25 409 LYS A C 1
ATOM 3088 O O . LYS A 1 409 ? -24.719 9.766 15 1 90.25 409 LYS A O 1
ATOM 3093 N N . LYS A 1 410 ? -24.094 9.57 17.109 1 87.31 410 LYS A N 1
ATOM 3094 C CA . LYS A 1 410 ? -25.234 8.711 17.453 1 87.31 410 LYS A CA 1
ATOM 3095 C C . LYS A 1 410 ? -26.547 9.461 17.297 1 87.31 410 LYS A C 1
ATOM 3097 O O . LYS A 1 410 ? -27.547 8.883 16.844 1 87.31 410 LYS A O 1
ATOM 3102 N N . ALA A 1 411 ? -26.5 10.656 17.641 1 89.38 411 ALA A N 1
ATOM 3103 C CA . ALA A 1 411 ? -27.719 11.477 17.516 1 89.38 411 ALA A CA 1
ATOM 3104 C C . ALA A 1 411 ? -28.094 11.672 16.062 1 89.38 411 ALA A C 1
ATOM 3106 O O . ALA A 1 411 ? -29.266 11.484 15.688 1 89.38 411 ALA A O 1
ATOM 3107 N N . VAL A 1 412 ? -27.141 11.945 15.289 1 88.56 412 VAL A N 1
ATOM 3108 C CA . VAL A 1 412 ? -27.391 12.242 13.883 1 88.56 412 VAL A CA 1
ATOM 3109 C C . VAL A 1 412 ? -27.75 10.953 13.141 1 88.56 412 VAL A C 1
ATOM 3111 O O . VAL A 1 412 ? -28.547 10.977 12.203 1 88.56 412 VAL A O 1
ATOM 3114 N N . ALA A 1 413 ? -27.172 9.914 13.633 1 84.5 413 ALA A N 1
ATOM 3115 C CA . ALA A 1 413 ? -27.406 8.625 12.984 1 84.5 413 ALA A CA 1
ATOM 3116 C C . ALA A 1 413 ? -28.781 8.078 13.336 1 84.5 413 ALA A C 1
ATOM 3118 O O . ALA A 1 413 ? -29.312 7.219 12.633 1 84.5 413 ALA A O 1
ATOM 3119 N N . SER A 1 414 ? -29.266 8.625 14.469 1 80.31 414 SER A N 1
ATOM 3120 C CA . SER A 1 414 ? -30.578 8.156 14.898 1 80.31 414 SER A CA 1
ATOM 3121 C C . SER A 1 414 ? -31.688 8.758 14.039 1 80.31 414 SER A C 1
ATOM 3123 O O . SER A 1 414 ? -31.703 9.961 13.797 1 80.31 414 SER A O 1
ATOM 3125 N N . LYS A 1 415 ? -32.156 8.062 13.008 1 74.5 415 LYS A N 1
ATOM 3126 C CA . LYS A 1 415 ? -33.188 8.523 12.102 1 74.5 415 LYS A CA 1
ATOM 3127 C C . LYS A 1 415 ? -34.25 9.328 12.852 1 74.5 415 LYS A C 1
ATOM 3129 O O . LYS A 1 415 ? -34.719 8.922 13.922 1 74.5 415 LYS A O 1
ATOM 3134 N N . SER A 1 416 ? -34.312 10.625 12.477 1 82.38 416 SER A N 1
ATOM 3135 C CA . SER A 1 416 ? -35.344 11.516 13.008 1 82.38 416 SER A CA 1
ATOM 3136 C C . SER A 1 416 ? -36.281 12 11.914 1 82.38 416 SER A C 1
ATOM 3138 O O . SER A 1 416 ? -35.906 12.109 10.75 1 82.38 416 SER A O 1
ATOM 3140 N N . ALA A 1 417 ? -37.469 12.219 12.32 1 86.25 417 ALA A N 1
ATOM 3141 C CA . ALA A 1 417 ? -38.469 12.625 11.344 1 86.25 417 ALA A CA 1
ATOM 3142 C C . ALA A 1 417 ? -38.375 14.109 11.031 1 86.25 417 ALA A C 1
ATOM 3144 O O . ALA A 1 417 ? -38.719 14.547 9.93 1 86.25 417 ALA A O 1
ATOM 3145 N N . THR A 1 418 ? -37.938 14.82 12.086 1 92.38 418 THR A N 1
ATOM 3146 C CA . THR A 1 418 ? -37.938 16.266 11.883 1 92.38 418 THR A CA 1
ATOM 3147 C C . THR A 1 418 ? -36.625 16.859 12.359 1 92.38 418 THR A C 1
ATOM 3149 O O . THR A 1 418 ? -35.906 16.25 13.156 1 92.38 418 THR A O 1
ATOM 3152 N N . VAL A 1 419 ? -36.375 18 11.789 1 94.12 419 VAL A N 1
ATOM 3153 C CA . VAL A 1 419 ? -35.156 18.766 12.148 1 94.12 419 VAL A CA 1
ATOM 3154 C C . VAL A 1 419 ? -35.219 19.125 13.625 1 94.12 419 VAL A C 1
ATOM 3156 O O . VAL A 1 419 ? -34.188 19.094 14.312 1 94.12 419 VAL A O 1
ATOM 3159 N N . GLY A 1 420 ? -36.375 19.469 14.062 1 92.81 420 GLY A N 1
ATOM 3160 C CA . GLY A 1 420 ? -36.562 19.828 15.461 1 92.81 420 GLY A CA 1
ATOM 3161 C C . GLY A 1 420 ? -36.188 18.703 16.406 1 92.81 420 GLY A C 1
ATOM 3162 O O . GLY A 1 420 ? -35.5 18.922 17.422 1 92.81 420 GLY A O 1
ATOM 3163 N N . GLU A 1 421 ? -36.594 17.562 16.031 1 92.62 421 GLU A N 1
ATOM 3164 C CA . GLU A 1 421 ? -36.281 16.406 16.859 1 92.62 421 GLU A CA 1
ATOM 3165 C C . GLU A 1 421 ? -34.812 16.094 16.859 1 92.62 421 GLU A C 1
ATOM 3167 O O . GLU A 1 421 ? -34.25 15.773 17.906 1 92.62 421 GLU A O 1
ATOM 3172 N N . LEU A 1 422 ? -34.25 16.172 15.734 1 93.62 422 LEU A N 1
ATOM 3173 C CA . LEU A 1 422 ? -32.844 15.914 15.625 1 93.62 422 LEU A CA 1
ATOM 3174 C C . LEU A 1 422 ? -32.031 16.922 16.438 1 93.62 422 LEU A C 1
ATOM 3176 O O . LEU A 1 422 ? -31.078 16.562 17.141 1 93.62 422 LEU A O 1
ATOM 3180 N N . SER A 1 423 ? -32.375 18.156 16.328 1 94.94 423 SER A N 1
ATOM 3181 C CA . SER A 1 423 ? -31.719 19.219 17.094 1 94.94 423 SER A CA 1
ATOM 3182 C C . SER A 1 423 ? -31.828 18.953 18.594 1 94.94 423 SER A C 1
ATOM 3184 O O . SER A 1 423 ? -30.844 19.125 19.312 1 94.94 423 SER A O 1
ATOM 3186 N N . LYS A 1 424 ? -32.938 18.547 18.938 1 93.5 424 LYS A N 1
ATOM 3187 C CA . LYS A 1 424 ? -33.156 18.25 20.359 1 93.5 424 LYS A CA 1
ATOM 3188 C C . LYS A 1 424 ? -32.25 17.125 20.844 1 93.5 424 LYS A C 1
ATOM 3190 O O . LYS A 1 424 ? -31.688 17.203 21.938 1 93.5 424 LYS A O 1
ATOM 3195 N N . LYS A 1 425 ? -32.188 16.156 20.078 1 92.75 425 LYS A N 1
ATOM 3196 C CA . LYS A 1 425 ? -31.328 15.023 20.438 1 92.75 425 LYS A CA 1
ATOM 3197 C C . LYS A 1 425 ? -29.875 15.461 20.594 1 92.75 425 LYS A C 1
ATOM 3199 O O . LYS A 1 425 ? -29.172 15.008 21.5 1 92.75 425 LYS A O 1
ATOM 3204 N N . ILE A 1 426 ? -29.406 16.297 19.703 1 94.5 426 ILE A N 1
ATOM 3205 C CA . ILE A 1 426 ? -28.031 16.75 19.719 1 94.5 426 ILE A CA 1
ATOM 3206 C C . ILE A 1 426 ? -27.797 17.641 20.953 1 94.5 426 ILE A C 1
ATOM 3208 O O . ILE A 1 426 ? -26.828 17.453 21.688 1 94.5 426 ILE A O 1
ATOM 3212 N N . TRP A 1 427 ? -28.703 18.484 21.156 1 94.75 427 TRP A N 1
ATOM 3213 C CA . TRP A 1 427 ? -28.578 19.406 22.281 1 94.75 427 TRP A CA 1
ATOM 3214 C C . TRP A 1 427 ? -28.688 18.656 23.609 1 94.75 427 TRP A C 1
ATOM 3216 O O . TRP A 1 427 ? -28.078 19.062 24.609 1 94.75 427 TRP A O 1
ATOM 3226 N N . THR A 1 428 ? -29.406 17.594 23.641 1 93.31 428 THR A N 1
ATOM 3227 C CA . THR A 1 428 ? -29.484 16.75 24.828 1 93.31 428 THR A CA 1
ATOM 3228 C C . THR A 1 428 ? -28.094 16.328 25.281 1 93.31 428 THR A C 1
ATOM 3230 O O . THR A 1 428 ? -27.797 16.328 26.484 1 93.31 428 THR A O 1
ATOM 3233 N N . THR A 1 429 ? -27.297 15.961 24.328 1 91.19 429 THR A N 1
ATOM 3234 C CA . THR A 1 429 ? -25.938 15.516 24.656 1 91.19 429 THR A CA 1
ATOM 3235 C C . THR A 1 429 ? -25.125 16.656 25.25 1 91.19 429 THR A C 1
ATOM 3237 O O . THR A 1 429 ? -24.297 16.453 26.141 1 91.19 429 THR A O 1
ATOM 3240 N N . PHE A 1 430 ? -25.328 17.875 24.719 1 93.31 430 PHE A N 1
ATOM 3241 C CA . PHE A 1 430 ? -24.609 19.047 25.203 1 93.31 430 PHE A CA 1
ATOM 3242 C C . PHE A 1 430 ? -25.031 19.391 26.625 1 93.31 430 PHE A C 1
ATOM 3244 O O . PHE A 1 430 ? -24.188 19.578 27.5 1 93.31 430 PHE A O 1
ATOM 3251 N N . TYR A 1 431 ? -26.281 19.391 26.812 1 94.19 431 TYR A N 1
ATOM 3252 C CA . TYR A 1 431 ? -26.797 19.766 28.125 1 94.19 431 TYR A CA 1
ATOM 3253 C C . TYR A 1 431 ? -26.469 18.703 29.172 1 94.19 431 TYR A C 1
ATOM 3255 O O . TYR A 1 431 ? -26.156 19.016 30.312 1 94.19 431 TYR A O 1
ATOM 3263 N N . HIS A 1 432 ? -26.547 17.547 28.75 1 92 432 HIS A N 1
ATOM 3264 C CA . HIS A 1 432 ? -26.172 16.469 29.656 1 92 432 HIS A CA 1
ATOM 3265 C C . HIS A 1 432 ? -24.719 16.578 30.094 1 92 432 HIS A C 1
ATOM 3267 O O . HIS A 1 432 ? -24.406 16.406 31.266 1 92 432 HIS A O 1
ATOM 3273 N N . ALA A 1 433 ? -23.875 16.844 29.188 1 91.19 433 ALA A N 1
ATOM 3274 C CA . ALA A 1 433 ? -22.438 16.922 29.453 1 91.19 433 ALA A CA 1
ATOM 3275 C C . ALA A 1 433 ? -22.094 18.172 30.25 1 91.19 433 ALA A C 1
ATOM 3277 O O . ALA A 1 433 ? -21.109 18.188 31 1 91.19 433 ALA A O 1
ATOM 3278 N N . SER A 1 434 ? -22.875 19.266 30.125 1 91.81 434 SER A N 1
ATOM 3279 C CA . SER A 1 434 ? -22.562 20.547 30.766 1 91.81 434 SER A CA 1
ATOM 3280 C C . SER A 1 434 ? -23.266 20.656 32.125 1 91.81 434 SER A C 1
ATOM 3282 O O . SER A 1 434 ? -23.156 21.688 32.781 1 91.81 434 SER A O 1
ATOM 3284 N N . SER A 1 435 ? -23.875 19.594 32.5 1 91.5 435 SER A N 1
ATOM 3285 C CA . SER A 1 435 ? -24.672 19.641 33.719 1 91.5 435 SER A CA 1
ATOM 3286 C C . SER A 1 435 ? -23.781 19.578 34.969 1 91.5 435 SER A C 1
ATOM 3288 O O . SER A 1 435 ? -22.781 18.859 34.969 1 91.5 435 SER A O 1
ATOM 3290 N N . THR A 1 436 ? -24.156 20.328 36 1 89.56 436 THR A N 1
ATOM 3291 C CA . THR A 1 436 ? -23.469 20.344 37.281 1 89.56 436 THR A CA 1
ATOM 3292 C C . THR A 1 436 ? -24.453 20.188 38.438 1 89.56 436 THR A C 1
ATOM 3294 O O . THR A 1 436 ? -25.672 20.219 38.219 1 89.56 436 THR A O 1
ATOM 3297 N N . ASP A 1 437 ? -23.859 19.953 39.531 1 87.62 437 ASP A N 1
ATOM 3298 C CA . ASP A 1 437 ? -24.719 19.812 40.719 1 87.62 437 ASP A CA 1
ATOM 3299 C C . ASP A 1 437 ? -25.484 21.109 41 1 87.62 437 ASP A C 1
ATOM 3301 O O . ASP A 1 437 ? -26.641 21.062 41.406 1 87.62 437 ASP A O 1
ATOM 3305 N N . CYS A 1 438 ? -24.859 22.281 40.781 1 87.56 438 CYS A N 1
ATOM 3306 C CA . CYS A 1 438 ? -25.453 23.578 41.031 1 87.56 438 CYS A CA 1
ATOM 3307 C C . CYS A 1 438 ? -26.5 23.922 39.969 1 87.56 438 CYS A C 1
ATOM 3309 O O . CYS A 1 438 ? -27.422 24.688 40.25 1 87.56 438 CYS A O 1
ATOM 3311 N N . ASN A 1 439 ? -26.25 23.422 38.781 1 90.81 439 ASN A N 1
ATOM 3312 C CA . ASN A 1 439 ? -27.156 23.703 37.656 1 90.81 439 ASN A CA 1
ATOM 3313 C C . ASN A 1 439 ? -27.438 22.438 36.844 1 90.81 439 ASN A C 1
ATOM 3315 O O . ASN A 1 439 ? -26.938 22.297 35.719 1 90.81 439 ASN A O 1
ATOM 3319 N N . PRO A 1 440 ? -28.328 21.562 37.344 1 91.06 440 PRO A N 1
ATOM 3320 C CA . PRO A 1 440 ? -28.625 20.328 36.594 1 91.06 440 PRO A CA 1
ATOM 3321 C C . PRO A 1 440 ? -29.375 20.594 35.281 1 91.06 440 PRO A C 1
ATOM 3323 O O . PRO A 1 440 ? -30.375 21.312 35.281 1 91.06 440 PRO A O 1
ATOM 3326 N N . GLN A 1 441 ? -28.891 20.172 34.156 1 92.06 441 GLN A N 1
ATOM 3327 C CA . GLN A 1 441 ? -29.422 20.422 32.812 1 92.06 441 GLN A CA 1
ATOM 3328 C C . GLN A 1 441 ? -29.828 19.109 32.125 1 92.06 441 GLN A C 1
ATOM 3330 O O . GLN A 1 441 ? -29.344 18.781 31.047 1 92.06 441 GLN A O 1
ATOM 3335 N N . HIS A 1 442 ? -30.719 18.328 32.688 1 93.25 442 HIS A N 1
ATOM 3336 C CA . HIS A 1 442 ? -31.125 17.031 32.188 1 93.25 442 HIS A CA 1
ATOM 3337 C C . HIS A 1 442 ? -32.562 17.062 31.672 1 93.25 442 HIS A C 1
ATOM 3339 O O . HIS A 1 442 ? -33.219 16.031 31.562 1 93.25 442 HIS A O 1
ATOM 3345 N N . HIS A 1 443 ? -33.062 18.266 31.312 1 91.81 443 HIS A N 1
ATOM 3346 C CA . HIS A 1 443 ? -34.438 18.469 30.938 1 91.81 443 HIS A CA 1
ATOM 3347 C C . HIS A 1 443 ? -34.75 17.844 29.578 1 91.81 443 HIS A C 1
ATOM 3349 O O . HIS A 1 443 ? -35.906 17.516 29.281 1 91.81 443 HIS A O 1
ATOM 3355 N N . LEU A 1 444 ? -33.719 17.672 28.75 1 92.5 444 LEU A N 1
ATOM 3356 C CA . LEU A 1 444 ? -33.938 17.094 27.422 1 92.5 444 LEU A CA 1
ATOM 3357 C C . LEU A 1 444 ? -33.625 15.609 27.422 1 92.5 444 LEU A C 1
ATOM 3359 O O . LEU A 1 444 ? -33.875 14.906 26.438 1 92.5 444 LEU A O 1
ATOM 3363 N N . CYS A 1 445 ? -33.062 15.109 28.469 1 91.88 445 CYS A N 1
ATOM 3364 C CA . CYS A 1 445 ? -32.719 13.695 28.578 1 91.88 445 CYS A CA 1
ATOM 3365 C C . CYS A 1 445 ? -33.969 12.836 28.688 1 91.88 445 CYS A C 1
ATOM 3367 O O . CYS A 1 445 ? -35 13.297 29.188 1 91.88 445 CYS A O 1
ATOM 3369 N N . PRO A 1 446 ? -33.969 11.672 28.109 1 88.88 446 PRO A N 1
ATOM 3370 C CA . PRO A 1 446 ? -35.125 10.797 28.25 1 88.88 446 PRO A CA 1
ATOM 3371 C C . PRO A 1 446 ? -35.469 10.508 29.703 1 88.88 446 PRO A C 1
ATOM 3373 O O . PRO A 1 446 ? -34.594 10.352 30.531 1 88.88 446 PRO A O 1
ATOM 3376 N N . THR A 1 447 ? -36.75 10.414 29.891 1 89.5 447 THR A N 1
ATOM 3377 C CA . THR A 1 447 ? -37.25 10.133 31.234 1 89.5 447 THR A CA 1
ATOM 3378 C C . THR A 1 447 ? -37.594 8.656 31.375 1 89.5 447 THR A C 1
ATOM 3380 O O . THR A 1 447 ? -37.688 7.93 30.391 1 89.5 447 THR A O 1
ATOM 3383 N N . GLY A 1 448 ? -37.594 8.258 32.656 1 86.19 448 GLY A N 1
ATOM 3384 C CA . GLY A 1 448 ? -38.031 6.895 32.906 1 86.19 448 GLY A CA 1
ATOM 3385 C C . GLY A 1 448 ? -36.969 6.027 33.531 1 86.19 448 GLY A C 1
ATOM 3386 O O . GLY A 1 448 ? -35.844 6.473 33.719 1 86.19 448 GLY A O 1
ATOM 3387 N N . THR A 1 449 ? -37.312 4.738 33.844 1 86.69 449 THR A N 1
ATOM 3388 C CA . THR A 1 449 ? -36.438 3.809 34.562 1 86.69 449 THR A CA 1
ATOM 3389 C C . THR A 1 449 ? -35.375 3.23 33.594 1 86.69 449 THR A C 1
ATOM 3391 O O . THR A 1 449 ? -34.344 2.725 34.031 1 86.69 449 THR A O 1
ATOM 3394 N N . ARG A 1 450 ? -35.656 3.355 32.375 1 85.75 450 ARG A N 1
ATOM 3395 C CA . ARG A 1 450 ? -34.75 2.787 31.391 1 85.75 450 ARG A CA 1
ATOM 3396 C C . ARG A 1 450 ? -33.906 3.875 30.75 1 85.75 450 ARG A C 1
ATOM 3398 O O . ARG A 1 450 ? -33.219 3.627 29.75 1 85.75 450 ARG A O 1
ATOM 3405 N N . SER A 1 451 ? -33.906 5.051 31.312 1 87.94 451 SER A N 1
ATOM 3406 C CA . SER A 1 451 ? -33.156 6.172 30.766 1 87.94 451 SER A CA 1
ATOM 3407 C C . SER A 1 451 ? -31.641 5.949 30.922 1 87.94 451 SER A C 1
ATOM 3409 O O . SER A 1 451 ? -31.188 5.43 31.953 1 87.94 451 SER A O 1
ATOM 3411 N N . TRP A 1 452 ? -30.906 6.344 29.906 1 83 452 TRP A N 1
ATOM 3412 C CA . TRP A 1 452 ? -29.453 6.27 30.016 1 83 452 TRP A CA 1
ATOM 3413 C C . TRP A 1 452 ? -28.906 7.391 30.891 1 83 452 TRP A C 1
ATOM 3415 O O . TRP A 1 452 ? -27.766 7.34 31.328 1 83 452 TRP A O 1
ATOM 3425 N N . CYS A 1 453 ? -29.703 8.391 31.109 1 88 453 CYS A N 1
ATOM 3426 C CA . CYS A 1 453 ? -29.344 9.523 31.953 1 88 453 CYS A CA 1
ATOM 3427 C C . CYS A 1 453 ? -29.422 9.164 33.438 1 88 453 CYS A C 1
ATOM 3429 O O . CYS A 1 453 ? -30.5 8.859 33.938 1 88 453 CYS A O 1
ATOM 3431 N N . PHE A 1 454 ? -28.344 9.203 34.094 1 86.44 454 PHE A N 1
ATOM 3432 C CA . PHE A 1 454 ? -28.266 8.797 35.5 1 86.44 454 PHE A CA 1
ATOM 3433 C C . PHE A 1 454 ? -29.156 9.672 36.375 1 86.44 454 PHE A C 1
ATOM 3435 O O . PHE A 1 454 ? -29.75 9.195 37.344 1 86.44 454 PHE A O 1
ATOM 3442 N N . TYR A 1 455 ? -29.234 10.906 36 1 89.69 455 TYR A N 1
ATOM 3443 C CA . TYR A 1 455 ? -30.016 11.867 36.75 1 89.69 455 TYR A CA 1
ATOM 3444 C C . TYR A 1 455 ? -31.5 11.547 36.688 1 89.69 455 TYR A C 1
ATOM 3446 O O . TYR A 1 455 ? -32.156 11.391 37.688 1 89.69 455 TYR A O 1
ATOM 3454 N N . ASN A 1 456 ? -32.031 11.414 35.469 1 91.06 456 ASN A N 1
ATOM 3455 C CA . ASN A 1 456 ? -33.438 11.156 35.25 1 91.06 456 ASN A CA 1
ATOM 3456 C C . ASN A 1 456 ? -33.812 9.742 35.688 1 91.06 456 ASN A C 1
ATOM 3458 O O . ASN A 1 456 ? -34.969 9.492 36.094 1 91.06 456 ASN A O 1
ATOM 3462 N N . ARG A 1 457 ? -32.938 8.891 35.562 1 90.56 457 ARG A N 1
ATOM 3463 C CA . ARG A 1 457 ? -33.188 7.531 36.062 1 90.56 457 ARG A CA 1
ATOM 3464 C C . ARG A 1 457 ? -33.375 7.512 37.562 1 90.56 457 ARG A C 1
ATOM 3466 O O . ARG A 1 457 ? -34.25 6.824 38.094 1 90.56 457 ARG A O 1
ATOM 3473 N N . ALA A 1 458 ? -32.5 8.227 38.281 1 91.19 458 ALA A N 1
ATOM 3474 C CA . ALA A 1 458 ? -32.625 8.32 39.719 1 91.19 458 ALA A CA 1
ATOM 3475 C C . ALA A 1 458 ? -33.938 8.953 40.125 1 91.19 458 ALA A C 1
ATOM 3477 O O . ALA A 1 458 ? -34.625 8.477 41.062 1 91.19 458 ALA A O 1
ATOM 3478 N N . LEU A 1 459 ? -34.312 9.938 39.438 1 92 459 LEU A N 1
ATOM 3479 C CA . LEU A 1 459 ? -35.594 10.594 39.719 1 92 459 LEU A CA 1
ATOM 3480 C C . LEU A 1 459 ? -36.75 9.641 39.469 1 92 459 LEU A C 1
ATOM 3482 O O . LEU A 1 459 ? -37.719 9.656 40.219 1 92 459 LEU A O 1
ATOM 3486 N N . ALA A 1 460 ? -36.656 8.922 38.438 1 92.5 460 ALA A N 1
ATOM 3487 C CA . ALA A 1 460 ? -37.719 7.977 38.125 1 92.5 460 ALA A CA 1
ATOM 3488 C C . ALA A 1 460 ? -37.875 6.902 39.188 1 92.5 460 ALA A C 1
ATOM 3490 O O . ALA A 1 460 ? -38.969 6.398 39.438 1 92.5 460 ALA A O 1
ATOM 3491 N N . PHE A 1 461 ? -36.812 6.617 39.812 1 92.69 461 PHE A N 1
ATOM 3492 C CA . PHE A 1 461 ? -36.844 5.621 40.875 1 92.69 461 PHE A CA 1
ATOM 3493 C C . PHE A 1 461 ? -37.156 6.27 42.219 1 92.69 461 PHE A C 1
ATOM 3495 O O . PHE A 1 461 ? -37.188 5.598 43.25 1 92.69 461 PHE A O 1
ATOM 3502 N N . GLY A 1 462 ? -37.312 7.508 42.281 1 88.5 462 GLY A N 1
ATOM 3503 C CA . GLY A 1 462 ? -37.625 8.227 43.5 1 88.5 462 GLY A CA 1
ATOM 3504 C C . GLY A 1 462 ? -36.438 8.461 44.406 1 88.5 462 GLY A C 1
ATOM 3505 O O . GLY A 1 462 ? -36.594 8.594 45.625 1 88.5 462 GLY A O 1
ATOM 3506 N N . LYS A 1 463 ? -35.344 8.289 43.875 1 90.25 463 LYS A N 1
ATOM 3507 C CA . LYS A 1 463 ? -34.125 8.484 44.625 1 90.25 463 LYS A CA 1
ATOM 3508 C C . LYS A 1 463 ? -33.5 9.852 44.344 1 90.25 463 LYS A C 1
ATOM 3510 O O . LYS A 1 463 ? -33.812 10.477 43.344 1 90.25 463 LYS A O 1
ATOM 3515 N N . ASP A 1 464 ? -32.688 10.367 45.25 1 88.81 464 ASP A N 1
ATOM 3516 C CA . ASP A 1 464 ? -31.938 11.594 45.031 1 88.81 464 ASP A CA 1
ATOM 3517 C C . ASP A 1 464 ? -30.828 11.367 43.969 1 88.81 464 ASP A C 1
ATOM 3519 O O . ASP A 1 464 ? -30.062 10.414 44.094 1 88.81 464 ASP A O 1
ATOM 3523 N N . PRO A 1 465 ? -30.812 12.188 42.969 1 88.69 465 PRO A N 1
ATOM 3524 C CA . PRO A 1 465 ? -29.781 12.016 41.938 1 88.69 465 PRO A CA 1
ATOM 3525 C C . PRO A 1 465 ? -28.359 12.117 42.5 1 88.69 465 PRO A C 1
ATOM 3527 O O . PRO A 1 465 ? -28.094 12.938 43.375 1 88.69 465 PRO A O 1
ATOM 3530 N N . PRO A 1 466 ? -27.516 11.25 42.062 1 85.81 466 PRO A N 1
ATOM 3531 C CA . PRO A 1 466 ? -26.125 11.297 42.531 1 85.81 466 PRO A CA 1
ATOM 3532 C C . PRO A 1 466 ? -25.391 12.539 42.062 1 85.81 466 PRO A C 1
ATOM 3534 O O . PRO A 1 466 ? -25.828 13.203 41.094 1 85.81 466 PRO A O 1
ATOM 3537 N N . SER A 1 467 ? -24.25 12.836 42.719 1 85.19 467 SER A N 1
ATOM 3538 C CA . SER A 1 467 ? -23.422 13.977 42.344 1 85.19 467 SER A CA 1
ATOM 3539 C C . SER A 1 467 ? -22.844 13.805 40.938 1 85.19 467 SER A C 1
ATOM 3541 O O . SER A 1 467 ? -22.5 12.688 40.531 1 85.19 467 SER A O 1
ATOM 3543 N N . HIS A 1 468 ? -22.797 14.867 40.219 1 86 468 HIS A N 1
ATOM 3544 C CA . HIS A 1 468 ? -22.266 14.852 38.844 1 86 468 HIS A CA 1
ATOM 3545 C C . HIS A 1 468 ? -20.766 14.555 38.875 1 86 468 HIS A C 1
ATOM 3547 O O . HIS A 1 468 ? -20.203 14.125 37.844 1 86 468 HIS A O 1
ATOM 3553 N N . LYS A 1 469 ? -20.344 14.648 40.125 1 72.5 469 LYS A N 1
ATOM 3554 C CA . LYS A 1 469 ? -18.922 14.398 40.281 1 72.5 469 LYS A CA 1
ATOM 3555 C C . LYS A 1 469 ? -18.578 12.938 39.969 1 72.5 469 LYS A C 1
ATOM 3557 O O . LYS A 1 469 ? -19.25 12.023 40.469 1 72.5 469 LYS A O 1
ATOM 3562 N N . ASN A 1 470 ? -17.906 12.578 38.875 1 64.12 470 ASN A N 1
ATOM 3563 C CA . ASN A 1 470 ? -17.344 11.281 38.5 1 64.12 470 ASN A CA 1
ATOM 3564 C C . ASN A 1 470 ? -18.344 10.438 37.719 1 64.12 470 ASN A C 1
ATOM 3566 O O . ASN A 1 470 ? -18.109 9.242 37.5 1 64.12 470 ASN A O 1
ATOM 3570 N N . ARG A 1 471 ? -19.562 10.844 37.531 1 63.31 471 ARG A N 1
ATOM 3571 C CA . ARG A 1 471 ? -20.547 9.961 36.906 1 63.31 471 ARG A CA 1
ATOM 3572 C C . ARG A 1 471 ? -20.547 10.117 35.375 1 63.31 471 ARG A C 1
ATOM 3574 O O . ARG A 1 471 ? -20.984 9.219 34.656 1 63.31 471 ARG A O 1
ATOM 3581 N N . SER A 1 472 ? -20.203 11.219 34.969 1 65.31 472 SER A N 1
ATOM 3582 C CA . SER A 1 472 ? -20.234 11.344 33.531 1 65.31 472 SER A CA 1
ATOM 3583 C C . SER A 1 472 ? -18.828 11.539 32.969 1 65.31 472 SER A C 1
ATOM 3585 O O . SER A 1 472 ? -18.125 12.484 33.312 1 65.31 472 SER A O 1
ATOM 3587 N N . SER A 1 473 ? -18.438 10.492 32.219 1 66.62 473 SER A N 1
ATOM 3588 C CA . SER A 1 473 ? -17.141 10.562 31.547 1 66.62 473 SER A CA 1
ATOM 3589 C C . SER A 1 473 ? -17.094 11.719 30.547 1 66.62 473 SER A C 1
ATOM 3591 O O . SER A 1 473 ? -16.016 12.18 30.172 1 66.62 473 SER A O 1
ATOM 3593 N N . SER A 1 474 ? -18.281 12.328 30.312 1 75.44 474 SER A N 1
ATOM 3594 C CA . SER A 1 474 ? -18.344 13.367 29.297 1 75.44 474 SER A CA 1
ATOM 3595 C C . SER A 1 474 ? -18.562 14.742 29.922 1 75.44 474 SER A C 1
ATOM 3597 O O . SER A 1 474 ? -18.797 15.719 29.203 1 75.44 474 SER A O 1
ATOM 3599 N N . SER A 1 475 ? -18.375 14.875 31.172 1 84.94 475 SER A N 1
ATOM 3600 C CA . SER A 1 475 ? -18.703 16.125 31.844 1 84.94 475 SER A CA 1
ATOM 3601 C C . SER A 1 475 ? -17.719 17.219 31.484 1 84.94 475 SER A C 1
ATOM 3603 O O . SER A 1 475 ? -16.5 17 31.484 1 84.94 475 SER A O 1
ATOM 3605 N N . ILE A 1 476 ? -18.281 18.391 31.203 1 89.88 476 ILE A N 1
ATOM 3606 C CA . ILE A 1 476 ? -17.438 19.547 30.906 1 89.88 476 ILE A CA 1
ATOM 3607 C C . ILE A 1 476 ? -17.766 20.688 31.859 1 89.88 476 ILE A C 1
ATOM 3609 O O . ILE A 1 476 ? -18.906 20.812 32.312 1 89.88 476 ILE A O 1
ATOM 3613 N N . SER A 1 477 ? -16.797 21.516 32.188 1 89.25 477 SER A N 1
ATOM 3614 C CA . SER A 1 477 ? -17 22.641 33.094 1 89.25 477 SER A CA 1
ATOM 3615 C C . SER A 1 477 ? -17.828 23.734 32.438 1 89.25 477 SER A C 1
ATOM 3617 O O . SER A 1 477 ? -17.922 23.812 31.219 1 89.25 477 SER A O 1
ATOM 3619 N N . PRO A 1 478 ? -18.422 24.547 33.281 1 88.94 478 PRO A N 1
ATOM 3620 C CA . PRO A 1 478 ? -19.234 25.625 32.719 1 88.94 478 PRO A CA 1
ATOM 3621 C C . PRO A 1 478 ? -18.438 26.562 31.812 1 88.94 478 PRO A C 1
ATOM 3623 O O . PRO A 1 478 ? -18.969 27.031 30.797 1 88.94 478 PRO A O 1
ATOM 3626 N N . HIS A 1 479 ? -17.266 26.75 32.156 1 88.94 479 HIS A N 1
ATOM 3627 C CA . HIS A 1 479 ? -16.406 27.609 31.344 1 88.94 479 HIS A CA 1
ATOM 3628 C C . HIS A 1 479 ? -16.172 26.984 29.969 1 88.94 479 HIS A C 1
ATOM 3630 O O . HIS A 1 479 ? -16.25 27.672 28.953 1 88.94 479 HIS A O 1
ATOM 3636 N N . VAL A 1 480 ? -15.914 25.766 29.953 1 93 480 VAL A N 1
ATOM 3637 C CA . VAL A 1 480 ? -15.695 25.047 28.719 1 93 480 VAL A CA 1
ATOM 3638 C C . VAL A 1 480 ? -17 24.969 27.922 1 93 480 VAL A C 1
ATOM 3640 O O . VAL A 1 480 ? -17 25.125 26.703 1 93 480 VAL A O 1
ATOM 3643 N N . ALA A 1 481 ? -18.094 24.797 28.562 1 93.38 481 ALA A N 1
ATOM 3644 C CA . ALA A 1 481 ? -19.406 24.688 27.938 1 93.38 481 ALA A CA 1
ATOM 3645 C C . ALA A 1 481 ? -19.766 25.969 27.188 1 93.38 481 ALA A C 1
ATOM 3647 O O . ALA A 1 481 ? -20.359 25.922 26.109 1 93.38 481 ALA A O 1
ATOM 3648 N N . GLU A 1 482 ? -19.422 27 27.75 1 92.56 482 GLU A N 1
ATOM 3649 C CA . GLU A 1 482 ? -19.734 28.281 27.141 1 92.56 482 GLU A CA 1
ATOM 3650 C C . GLU A 1 482 ? -19.016 28.438 25.797 1 92.56 482 GLU A C 1
ATOM 3652 O O . GLU A 1 482 ? -19.594 28.953 24.844 1 92.56 482 GLU A O 1
ATOM 3657 N N . LYS A 1 483 ? -17.875 28.016 25.797 1 92.56 483 LYS A N 1
ATOM 3658 C CA . LYS A 1 483 ? -17.078 28.141 24.578 1 92.56 483 LYS A CA 1
ATOM 3659 C C . LYS A 1 483 ? -17.5 27.094 23.531 1 92.56 483 LYS A C 1
ATOM 3661 O O . LYS A 1 483 ? -17.469 27.375 22.328 1 92.56 483 LYS A O 1
ATOM 3666 N N . VAL A 1 484 ? -17.844 25.938 23.984 1 94.69 484 VAL A N 1
ATOM 3667 C CA . VAL A 1 484 ? -18.203 24.812 23.141 1 94.69 484 VAL A CA 1
ATOM 3668 C C . VAL A 1 484 ? -19.578 25.062 22.516 1 94.69 484 VAL A C 1
ATOM 3670 O O . VAL A 1 484 ? -19.875 24.531 21.438 1 94.69 484 VAL A O 1
ATOM 3673 N N . ARG A 1 485 ? -20.391 25.828 23.109 1 94.62 485 ARG A N 1
ATOM 3674 C CA . ARG A 1 485 ? -21.766 26.062 22.688 1 94.62 485 ARG A CA 1
ATOM 3675 C C . ARG A 1 485 ? -21.812 26.562 21.25 1 94.62 485 ARG A C 1
ATOM 3677 O O . ARG A 1 485 ? -22.688 26.172 20.469 1 94.62 485 ARG A O 1
ATOM 3684 N N . GLY A 1 486 ? -20.906 27.438 20.922 1 94.06 486 GLY A N 1
ATOM 3685 C CA . GLY A 1 486 ? -20.859 27.984 19.578 1 94.06 486 GLY A CA 1
ATOM 3686 C C . GLY A 1 486 ? -20.672 26.922 18.5 1 94.06 486 GLY A C 1
ATOM 3687 O O . GLY A 1 486 ? -21.25 27.016 17.422 1 94.06 486 GLY A O 1
ATOM 3688 N N . VAL A 1 487 ? -19.859 25.969 18.828 1 95.19 487 VAL A N 1
ATOM 3689 C CA . VAL A 1 487 ? -19.609 24.875 17.875 1 95.19 487 VAL A CA 1
ATOM 3690 C C . VAL A 1 487 ? -20.891 24.062 17.688 1 95.19 487 VAL A C 1
ATOM 3692 O O . VAL A 1 487 ? -21.234 23.719 16.547 1 95.19 487 VAL A O 1
ATOM 3695 N N . TYR A 1 488 ? -21.609 23.812 18.766 1 95.69 488 TYR A N 1
ATOM 3696 C CA . TYR A 1 488 ? -22.875 23.078 18.688 1 95.69 488 TYR A CA 1
ATOM 3697 C C . TYR A 1 488 ? -23.922 23.859 17.922 1 95.69 488 TYR A C 1
ATOM 3699 O O . TYR A 1 488 ? -24.703 23.297 17.156 1 95.69 488 TYR A O 1
ATOM 3707 N N . GLU A 1 489 ? -23.953 25.109 18.141 1 95.19 489 GLU A N 1
ATOM 3708 C CA . GLU A 1 489 ? -24.922 25.953 17.453 1 95.19 489 GLU A CA 1
ATOM 3709 C C . GLU A 1 489 ? -24.719 25.906 15.945 1 95.19 489 GLU A C 1
ATOM 3711 O O . GLU A 1 489 ? -25.688 25.812 15.18 1 95.19 489 GLU A O 1
ATOM 3716 N N . ARG A 1 490 ? -23.516 25.984 15.547 1 93.25 490 ARG A N 1
ATOM 3717 C CA . ARG A 1 490 ? -23.188 25.938 14.125 1 93.25 490 ARG A CA 1
ATOM 3718 C C . ARG A 1 490 ? -23.578 24.578 13.531 1 93.25 490 ARG A C 1
ATOM 3720 O O . ARG A 1 490 ? -24.078 24.516 12.406 1 93.25 490 ARG A O 1
ATOM 3727 N N . LEU A 1 491 ? -23.375 23.547 14.328 1 94.38 491 LEU A N 1
ATOM 3728 C CA . LEU A 1 491 ? -23.578 22.203 13.812 1 94.38 491 LEU A CA 1
ATOM 3729 C C . LEU A 1 491 ? -25.016 21.734 14.039 1 94.38 491 LEU A C 1
ATOM 3731 O O . LEU A 1 491 ? -25.344 20.578 13.766 1 94.38 491 LEU A O 1
ATOM 3735 N N . THR A 1 492 ? -25.828 22.625 14.57 1 94.44 492 THR A N 1
ATOM 3736 C CA . THR A 1 492 ? -27.25 22.344 14.703 1 94.44 492 THR A CA 1
ATOM 3737 C C . THR A 1 492 ? -28.078 23.328 13.891 1 94.44 492 THR A C 1
ATOM 3739 O O . THR A 1 492 ? -29.281 23.5 14.148 1 94.44 492 THR A O 1
ATOM 3742 N N . ALA A 1 493 ? -27.453 23.953 13.016 1 94.25 493 ALA A N 1
ATOM 3743 C CA . ALA A 1 493 ? -28.188 24.828 12.109 1 94.25 493 ALA A CA 1
ATOM 3744 C C . ALA A 1 493 ? -29.25 24.062 11.328 1 94.25 493 ALA A C 1
ATOM 3746 O O . ALA A 1 493 ? -28.984 22.953 10.852 1 94.25 493 ALA A O 1
ATOM 3747 N N . PRO A 1 494 ? -30.359 24.562 11.172 1 93.62 494 PRO A N 1
ATOM 3748 C CA . PRO A 1 494 ? -31.469 23.828 10.531 1 93.62 494 PRO A CA 1
ATOM 3749 C C . PRO A 1 494 ? -31.125 23.375 9.109 1 93.62 494 PRO A C 1
ATOM 3751 O O . PRO A 1 494 ? -31.5 22.281 8.695 1 93.62 494 PRO A O 1
ATOM 3754 N N . GLU A 1 495 ? -30.516 24.234 8.391 1 90.06 495 GLU A N 1
ATOM 3755 C CA . GLU A 1 495 ? -30.172 23.875 7.016 1 90.06 495 GLU A CA 1
ATOM 3756 C C . GLU A 1 495 ? -29.266 22.641 6.973 1 90.06 495 GLU A C 1
ATOM 3758 O O . GLU A 1 495 ? -29.438 21.781 6.117 1 90.06 495 GLU A O 1
ATOM 3763 N N . LEU A 1 496 ? -28.359 22.594 7.852 1 91.31 496 LEU A N 1
ATOM 3764 C CA . LEU A 1 496 ? -27.438 21.469 7.926 1 91.31 496 LEU A CA 1
ATOM 3765 C C . LEU A 1 496 ? -28.172 20.203 8.383 1 91.31 496 LEU A C 1
ATOM 3767 O O . LEU A 1 496 ? -27.984 19.141 7.801 1 91.31 496 LEU A O 1
ATOM 3771 N N . LEU A 1 497 ? -29.016 20.328 9.344 1 93.38 497 LEU A N 1
ATOM 3772 C CA . LEU A 1 497 ? -29.703 19.172 9.914 1 93.38 497 LEU A CA 1
ATOM 3773 C C . LEU A 1 497 ? -30.719 18.594 8.938 1 93.38 497 LEU A C 1
ATOM 3775 O O . LEU A 1 497 ? -30.984 17.391 8.945 1 93.38 497 LEU A O 1
ATOM 3779 N N . GLN A 1 498 ? -31.219 19.469 8.172 1 91.94 498 GLN A N 1
ATOM 3780 C CA . GLN A 1 498 ? -32.156 19 7.148 1 91.94 498 GLN A CA 1
ATOM 3781 C C . GLN A 1 498 ? -31.484 18 6.219 1 91.94 498 GLN A C 1
ATOM 3783 O O . GLN A 1 498 ? -32.094 17.016 5.805 1 91.94 498 GLN A O 1
ATOM 3788 N N . ARG A 1 499 ? -30.312 18.219 5.934 1 90.62 499 ARG A N 1
ATOM 3789 C CA . ARG A 1 499 ? -29.547 17.375 5.023 1 90.62 499 ARG A CA 1
ATOM 3790 C C . ARG A 1 499 ? -29.047 16.125 5.738 1 90.62 499 ARG A C 1
ATOM 3792 O O . ARG A 1 499 ? -28.484 15.227 5.109 1 90.62 499 ARG A O 1
ATOM 3799 N N . CYS A 1 500 ? -29.266 15.984 7.02 1 91.69 500 CYS A N 1
ATOM 3800 C CA . CYS A 1 500 ? -28.781 14.844 7.801 1 91.69 500 CYS A CA 1
ATOM 3801 C C . CYS A 1 500 ? -29.938 13.961 8.242 1 91.69 500 CYS A C 1
ATOM 3803 O O . CYS A 1 500 ? -29.734 12.953 8.922 1 91.69 500 CYS A O 1
ATOM 3805 N N . LEU A 1 501 ? -31.109 14.289 7.91 1 90.06 501 LEU A N 1
ATOM 3806 C CA . LEU A 1 501 ? -32.312 13.648 8.438 1 90.06 501 LEU A CA 1
ATOM 3807 C C . LEU A 1 501 ? -32.344 12.164 8.07 1 90.06 501 LEU A C 1
ATOM 3809 O O . LEU A 1 501 ? -32.781 11.336 8.867 1 90.06 501 LEU A O 1
ATOM 3813 N N . LYS A 1 502 ? -31.781 11.844 6.945 1 87.38 502 LYS A N 1
ATOM 3814 C CA . LYS A 1 502 ? -31.875 10.461 6.473 1 87.38 502 LYS A CA 1
ATOM 3815 C C . LYS A 1 502 ? -30.734 9.617 7.043 1 87.38 502 LYS A C 1
ATOM 3817 O O . LYS A 1 502 ? -30.734 8.391 6.906 1 87.38 502 LYS A O 1
ATOM 3822 N N . GLY A 1 503 ? -29.75 10.211 7.676 1 88 503 GLY A N 1
ATOM 3823 C CA . GLY A 1 503 ? -28.656 9.492 8.336 1 88 503 GLY A CA 1
ATOM 3824 C C . GLY A 1 503 ? -27.797 8.703 7.375 1 88 503 GLY A C 1
ATOM 3825 O O . GLY A 1 503 ? -27.375 7.59 7.691 1 88 503 GLY A O 1
ATOM 3826 N N . LEU A 1 504 ? -27.562 9.195 6.234 1 89.75 504 LEU A N 1
ATOM 3827 C CA . LEU A 1 504 ? -26.828 8.477 5.199 1 89.75 504 LEU A CA 1
ATOM 3828 C C . LEU A 1 504 ? -25.328 8.68 5.371 1 89.75 504 LEU A C 1
ATOM 3830 O O . LEU A 1 504 ? -24.891 9.664 5.969 1 89.75 504 LEU A O 1
ATOM 3834 N N . THR A 1 505 ? -24.547 7.66 4.969 1 90.31 505 THR A N 1
ATOM 3835 C CA . THR A 1 505 ? -23.094 7.727 5.086 1 90.31 505 THR A CA 1
ATOM 3836 C C . THR A 1 505 ? -22.438 7.328 3.771 1 90.31 505 THR A C 1
ATOM 3838 O O . THR A 1 505 ? -23.078 6.77 2.885 1 90.31 505 THR A O 1
ATOM 3841 N N . GLN A 1 506 ? -21.172 7.66 3.648 1 92.44 506 GLN A N 1
ATOM 3842 C CA . GLN A 1 506 ? -20.375 7.297 2.477 1 92.44 506 GLN A CA 1
ATOM 3843 C C . GLN A 1 506 ? -19.453 6.121 2.781 1 92.44 506 GLN A C 1
ATOM 3845 O O . GLN A 1 506 ? -18.422 5.941 2.121 1 92.44 506 GLN A O 1
ATOM 3850 N N . ASN A 1 507 ? -19.719 5.348 3.781 1 91 507 ASN A N 1
ATOM 3851 C CA . ASN A 1 507 ? -18.906 4.203 4.184 1 91 507 ASN A CA 1
ATOM 3852 C C . ASN A 1 507 ? -18.781 3.18 3.059 1 91 507 ASN A C 1
ATOM 3854 O O . ASN A 1 507 ? -17.734 2.537 2.91 1 91 507 ASN A O 1
ATOM 3858 N N . ALA A 1 508 ? -19.859 3.031 2.324 1 94.75 508 ALA A N 1
ATOM 3859 C CA . ALA A 1 508 ? -19.844 2.1 1.201 1 94.75 508 ALA A CA 1
ATOM 3860 C C . ALA A 1 508 ? -18.812 2.521 0.16 1 94.75 508 ALA A C 1
ATOM 3862 O O . ALA A 1 508 ? -18.125 1.677 -0.425 1 94.75 508 ALA A O 1
ATOM 3863 N N . ASN A 1 509 ? -18.703 3.832 -0.062 1 95.94 509 ASN A N 1
ATOM 3864 C CA . ASN A 1 509 ? -17.703 4.336 -0.995 1 95.94 509 ASN A CA 1
ATOM 3865 C C . ASN A 1 509 ? -16.281 4.059 -0.498 1 95.94 509 ASN A C 1
ATOM 3867 O O . ASN A 1 509 ? -15.414 3.68 -1.281 1 95.94 509 ASN A O 1
ATOM 3871 N N . GLU A 1 510 ? -16.062 4.191 0.75 1 93.81 510 GLU A N 1
ATOM 3872 C CA . GLU A 1 510 ? -14.75 3.893 1.317 1 93.81 510 GLU A CA 1
ATOM 3873 C C . GLU A 1 510 ? -14.406 2.412 1.166 1 93.81 510 GLU A C 1
ATOM 3875 O O . GLU A 1 510 ? -13.258 2.061 0.9 1 93.81 510 GLU A O 1
ATOM 3880 N N . ALA A 1 511 ? -15.414 1.608 1.364 1 95.06 511 ALA A N 1
ATOM 3881 C CA . ALA A 1 511 ? -15.219 0.166 1.236 1 95.06 511 ALA A CA 1
ATOM 3882 C C . ALA A 1 511 ? -14.82 -0.209 -0.188 1 95.06 511 ALA A C 1
ATOM 3884 O O . ALA A 1 511 ? -13.891 -0.988 -0.393 1 95.06 511 ALA A O 1
ATOM 3885 N N . ILE A 1 512 ? -15.516 0.315 -1.137 1 97.19 512 ILE A N 1
ATOM 3886 C CA . ILE A 1 512 ? -15.227 -0.035 -2.523 1 97.19 512 ILE A CA 1
ATOM 3887 C C . ILE A 1 512 ? -13.875 0.543 -2.93 1 97.19 512 ILE A C 1
ATOM 3889 O O . ILE A 1 512 ? -13.141 -0.068 -3.707 1 97.19 512 ILE A O 1
ATOM 3893 N N . HIS A 1 513 ? -13.555 1.773 -2.463 1 96.38 513 HIS A N 1
ATOM 3894 C CA . HIS A 1 513 ? -12.25 2.354 -2.738 1 96.38 513 HIS A CA 1
ATOM 3895 C C . HIS A 1 513 ? -11.125 1.448 -2.236 1 96.38 513 HIS A C 1
ATOM 3897 O O . HIS A 1 513 ? -10.133 1.242 -2.932 1 96.38 513 HIS A O 1
ATOM 3903 N N . SER A 1 514 ? -11.328 0.951 -1.073 1 94.62 514 SER A N 1
ATOM 3904 C CA . SER A 1 514 ? -10.328 0.046 -0.503 1 94.62 514 SER A CA 1
ATOM 3905 C C . SER A 1 514 ? -10.156 -1.2 -1.365 1 94.62 514 SER A C 1
ATOM 3907 O O . SER A 1 514 ? -9.039 -1.668 -1.571 1 94.62 514 SER A O 1
ATOM 3909 N N . THR A 1 515 ? -11.258 -1.71 -1.83 1 95.19 515 THR A N 1
ATOM 3910 C CA . THR A 1 515 ? -11.227 -2.898 -2.674 1 95.19 515 THR A CA 1
ATOM 3911 C C . THR A 1 515 ? -10.5 -2.611 -3.986 1 95.19 515 THR A C 1
ATOM 3913 O O . THR A 1 515 ? -9.75 -3.453 -4.488 1 95.19 515 THR A O 1
ATOM 3916 N N . ILE A 1 516 ? -10.695 -1.434 -4.496 1 97.31 516 ILE A N 1
ATOM 3917 C CA . ILE A 1 516 ? -10.062 -1.036 -5.75 1 97.31 516 ILE A CA 1
ATOM 3918 C C . ILE A 1 516 ? -8.555 -0.936 -5.555 1 97.31 516 ILE A C 1
ATOM 3920 O O . ILE A 1 516 ? -7.781 -1.527 -6.312 1 97.31 516 ILE A O 1
ATOM 3924 N N . TRP A 1 517 ? -8.172 -0.284 -4.559 1 95.25 517 TRP A N 1
ATOM 3925 C CA . TRP A 1 517 ? -6.75 0.001 -4.395 1 95.25 517 TRP A CA 1
ATOM 3926 C C . TRP A 1 517 ? -6.012 -1.211 -3.832 1 95.25 517 TRP A C 1
ATOM 3928 O O . TRP A 1 517 ? -4.781 -1.244 -3.818 1 95.25 517 TRP A O 1
ATOM 3938 N N . SER A 1 518 ? -6.727 -2.246 -3.367 1 92.94 518 SER A N 1
ATOM 3939 C CA . SER A 1 518 ? -6.086 -3.518 -3.055 1 92.94 518 SER A CA 1
ATOM 3940 C C . SER A 1 518 ? -5.613 -4.227 -4.32 1 92.94 518 SER A C 1
ATOM 3942 O O . SER A 1 518 ? -4.648 -4.992 -4.285 1 92.94 518 SER A O 1
ATOM 3944 N N . ARG A 1 519 ? -6.273 -3.938 -5.379 1 95.44 519 ARG A N 1
ATOM 3945 C CA . ARG A 1 519 ? -5.945 -4.555 -6.66 1 95.44 519 ARG A CA 1
ATOM 3946 C C . ARG A 1 519 ? -5 -3.672 -7.469 1 95.44 519 ARG A C 1
ATOM 3948 O O . ARG A 1 519 ? -4.379 -4.133 -8.43 1 95.44 519 ARG A O 1
ATOM 3955 N N . CYS A 1 520 ? -4.961 -2.477 -7.078 1 94.81 520 CYS A N 1
ATOM 3956 C CA . CYS A 1 520 ? -4.02 -1.512 -7.633 1 94.81 520 CYS A CA 1
ATOM 3957 C C . CYS A 1 520 ? -3.428 -0.633 -6.539 1 94.81 520 CYS A C 1
ATOM 3959 O O . CYS A 1 520 ? -3.779 0.542 -6.422 1 94.81 520 CYS A O 1
ATOM 3961 N N . PRO A 1 521 ? -2.479 -1.204 -5.84 1 91.38 521 PRO A N 1
ATOM 3962 C CA . PRO A 1 521 ? -1.982 -0.542 -4.633 1 91.38 521 PRO A CA 1
ATOM 3963 C C . PRO A 1 521 ? -1.418 0.85 -4.91 1 91.38 521 PRO A C 1
ATOM 3965 O O . PRO A 1 521 ? -0.777 1.064 -5.945 1 91.38 521 PRO A O 1
ATOM 3968 N N . LYS A 1 522 ? -1.547 1.75 -3.939 1 87.94 522 LYS A N 1
ATOM 3969 C CA . LYS A 1 522 ? -1.204 3.162 -4.086 1 87.94 522 LYS A CA 1
ATOM 3970 C C . LYS A 1 522 ? 0.309 3.357 -4.133 1 87.94 522 LYS A C 1
ATOM 3972 O O . LYS A 1 522 ? 0.792 4.383 -4.617 1 87.94 522 LYS A O 1
ATOM 3977 N N . HIS A 1 523 ? 1.101 2.393 -3.68 1 83 523 HIS A N 1
ATOM 3978 C CA . HIS A 1 523 ? 2.547 2.564 -3.629 1 83 523 HIS A CA 1
ATOM 3979 C C . HIS A 1 523 ? 3.203 2.111 -4.93 1 83 523 HIS A C 1
ATOM 3981 O O . HIS A 1 523 ? 4.402 2.318 -5.133 1 83 523 HIS A O 1
ATOM 3987 N N . LEU A 1 524 ? 2.406 1.542 -5.754 1 86.31 524 LEU A N 1
ATOM 3988 C CA . LEU A 1 524 ? 2.926 1.089 -7.039 1 86.31 524 LEU A CA 1
ATOM 3989 C C . LEU A 1 524 ? 2.393 1.955 -8.18 1 86.31 524 LEU A C 1
ATOM 3991 O O . LEU A 1 524 ? 1.229 2.363 -8.156 1 86.31 524 LEU A O 1
ATOM 3995 N N . PHE A 1 525 ? 3.246 2.197 -9.07 1 85.38 525 PHE A N 1
ATOM 3996 C CA . PHE A 1 525 ? 2.781 2.912 -10.258 1 85.38 525 PHE A CA 1
ATOM 3997 C C . PHE A 1 525 ? 1.985 1.986 -11.164 1 85.38 525 PHE A C 1
ATOM 3999 O O . PHE A 1 525 ? 2.348 0.822 -11.352 1 85.38 525 PHE A O 1
ATOM 4006 N N . ALA A 1 526 ? 0.928 2.473 -11.641 1 91 526 ALA A N 1
ATOM 4007 C CA . ALA A 1 526 ? 0.095 1.73 -12.586 1 91 526 ALA A CA 1
ATOM 4008 C C . ALA A 1 526 ? -0.425 2.641 -13.688 1 91 526 ALA A C 1
ATOM 4010 O O . ALA A 1 526 ? -0.67 3.828 -13.461 1 91 526 ALA A O 1
ATOM 4011 N N . GLY A 1 527 ? -0.505 2.07 -14.867 1 92.31 527 GLY A N 1
ATOM 4012 C CA . GLY A 1 527 ? -1.143 2.797 -15.953 1 92.31 527 GLY A CA 1
ATOM 4013 C C . GLY A 1 527 ? -2.656 2.785 -15.867 1 92.31 527 GLY A C 1
ATOM 4014 O O . GLY A 1 527 ? -3.234 2.072 -15.047 1 92.31 527 GLY A O 1
ATOM 4015 N N . ARG A 1 528 ? -3.232 3.561 -16.703 1 94.81 528 ARG A N 1
ATOM 4016 C CA . ARG A 1 528 ? -4.688 3.699 -16.688 1 94.81 528 ARG A CA 1
ATOM 4017 C C . ARG A 1 528 ? -5.367 2.355 -16.922 1 94.81 528 ARG A C 1
ATOM 4019 O O . ARG A 1 528 ? -6.359 2.037 -16.266 1 94.81 528 ARG A O 1
ATOM 4026 N N . ARG A 1 529 ? -4.875 1.568 -17.797 1 94.31 529 ARG A N 1
ATOM 4027 C CA . ARG A 1 529 ? -5.465 0.271 -18.109 1 94.31 529 ARG A CA 1
ATOM 4028 C C . ARG A 1 529 ? -5.562 -0.603 -16.859 1 94.31 529 ARG A C 1
ATOM 4030 O O . ARG A 1 529 ? -6.586 -1.247 -16.625 1 94.31 529 ARG A O 1
ATOM 4037 N N . ARG A 1 530 ? -4.512 -0.6 -16.156 1 95.88 530 ARG A N 1
ATOM 4038 C CA . ARG A 1 530 ? -4.492 -1.397 -14.93 1 95.88 530 ARG A CA 1
ATOM 4039 C C . ARG A 1 530 ? -5.504 -0.877 -13.914 1 95.88 530 ARG A C 1
ATOM 4041 O O . ARG A 1 530 ? -6.164 -1.661 -13.234 1 95.88 530 ARG A O 1
ATOM 4048 N N . VAL A 1 531 ? -5.613 0.432 -13.82 1 97.12 531 VAL A N 1
ATOM 4049 C CA . VAL A 1 531 ? -6.562 1.032 -12.891 1 97.12 531 VAL A CA 1
ATOM 4050 C C . VAL A 1 531 ? -7.988 0.68 -13.305 1 97.12 531 VAL A C 1
ATOM 4052 O O . VAL A 1 531 ? -8.828 0.365 -12.461 1 97.12 531 VAL A O 1
ATOM 4055 N N . GLU A 1 532 ? -8.195 0.721 -14.562 1 97.69 532 GLU A N 1
ATOM 4056 C CA . GLU A 1 532 ? -9.516 0.385 -15.07 1 97.69 532 GLU A CA 1
ATOM 4057 C C . GLU A 1 532 ? -9.852 -1.08 -14.805 1 97.69 532 GLU A C 1
ATOM 4059 O O . GLU A 1 532 ? -10.977 -1.402 -14.398 1 97.69 532 GLU A O 1
ATOM 4064 N N . ILE A 1 533 ? -8.938 -1.984 -15.062 1 98.19 533 ILE A N 1
ATOM 4065 C CA . ILE A 1 533 ? -9.141 -3.402 -14.789 1 98.19 533 ILE A CA 1
ATOM 4066 C C . ILE A 1 533 ? -9.453 -3.596 -13.305 1 98.19 533 ILE A C 1
ATOM 4068 O O . ILE A 1 533 ? -10.422 -4.27 -12.953 1 98.19 533 ILE A O 1
ATOM 4072 N N . ALA A 1 534 ? -8.625 -2.971 -12.469 1 98.12 534 ALA A N 1
ATOM 4073 C CA . ALA A 1 534 ? -8.797 -3.092 -11.023 1 98.12 534 ALA A CA 1
ATOM 4074 C C . ALA A 1 534 ? -10.164 -2.586 -10.586 1 98.12 534 ALA A C 1
ATOM 4076 O O . ALA A 1 534 ? -10.82 -3.197 -9.734 1 98.12 534 ALA A O 1
ATOM 4077 N N . THR A 1 535 ? -10.578 -1.502 -11.148 1 98.38 535 THR A N 1
ATOM 4078 C CA . THR A 1 535 ? -11.859 -0.905 -10.789 1 98.38 535 THR A CA 1
ATOM 4079 C C . THR A 1 535 ? -13.016 -1.808 -11.203 1 98.38 535 THR A C 1
ATOM 4081 O O . THR A 1 535 ? -13.945 -2.031 -10.43 1 98.38 535 THR A O 1
ATOM 4084 N N . THR A 1 536 ? -12.906 -2.34 -12.391 1 98.38 536 THR A N 1
ATOM 4085 C CA . THR A 1 536 ? -13.961 -3.219 -12.891 1 98.38 536 THR A CA 1
ATOM 4086 C C . THR A 1 536 ? -14.086 -4.465 -12.016 1 98.38 536 THR A C 1
ATOM 4088 O O . THR A 1 536 ? -15.188 -4.867 -11.648 1 98.38 536 THR A O 1
ATOM 4091 N N . ILE A 1 537 ? -12.969 -5.023 -11.703 1 97.88 537 ILE A N 1
ATOM 4092 C CA . ILE A 1 537 ? -12.969 -6.211 -10.859 1 97.88 537 ILE A CA 1
ATOM 4093 C C . ILE A 1 537 ? -13.539 -5.867 -9.477 1 97.88 537 ILE A C 1
ATOM 4095 O O . ILE A 1 537 ? -14.352 -6.613 -8.93 1 97.88 537 ILE A O 1
ATOM 4099 N N . ALA A 1 538 ? -13.148 -4.77 -8.945 1 98 538 ALA A N 1
ATOM 4100 C CA . ALA A 1 538 ? -13.562 -4.359 -7.609 1 98 538 ALA A CA 1
ATOM 4101 C C . ALA A 1 538 ? -15.062 -4.082 -7.562 1 98 538 ALA A C 1
ATOM 4103 O O . ALA A 1 538 ? -15.75 -4.504 -6.629 1 98 538 ALA A O 1
ATOM 4104 N N . VAL A 1 539 ? -15.547 -3.363 -8.523 1 98.25 539 VAL A N 1
ATOM 4105 C CA . VAL A 1 539 ? -16.969 -3.045 -8.578 1 98.25 539 VAL A CA 1
ATOM 4106 C C . VAL A 1 539 ? -17.781 -4.328 -8.742 1 98.25 539 VAL A C 1
ATOM 4108 O O . VAL A 1 539 ? -18.812 -4.504 -8.094 1 98.25 539 VAL A O 1
ATOM 4111 N N . GLY A 1 540 ? -17.297 -5.18 -9.586 1 97.31 540 GLY A N 1
ATOM 4112 C CA . GLY A 1 540 ? -17.938 -6.477 -9.727 1 97.31 540 GLY A CA 1
ATOM 4113 C C . GLY A 1 540 ? -17.984 -7.262 -8.422 1 97.31 540 GLY A C 1
ATOM 4114 O O . GLY A 1 540 ? -19.031 -7.797 -8.047 1 97.31 540 GLY A O 1
ATOM 4115 N N . ASN A 1 541 ? -16.844 -7.305 -7.785 1 96.5 541 ASN A N 1
ATOM 4116 C CA . ASN A 1 541 ? -16.766 -7.992 -6.5 1 96.5 541 ASN A CA 1
ATOM 4117 C C . ASN A 1 541 ? -17.672 -7.34 -5.457 1 96.5 541 ASN A C 1
ATOM 4119 O O . ASN A 1 541 ? -18.281 -8.031 -4.641 1 96.5 541 ASN A O 1
ATOM 4123 N N . PHE A 1 542 ? -17.719 -6.039 -5.465 1 97.44 542 PHE A N 1
ATOM 4124 C CA . PHE A 1 542 ? -18.531 -5.281 -4.527 1 97.44 542 PHE A CA 1
ATOM 4125 C C . PHE A 1 542 ? -20.016 -5.605 -4.711 1 97.44 542 PHE A C 1
ATOM 4127 O O . PHE A 1 542 ? -20.734 -5.797 -3.73 1 97.44 542 PHE A O 1
ATOM 4134 N N . ASN A 1 543 ? -20.453 -5.738 -5.93 1 97.31 543 ASN A N 1
ATOM 4135 C CA . ASN A 1 543 ? -21.859 -5.945 -6.258 1 97.31 543 ASN A CA 1
ATOM 4136 C C . ASN A 1 543 ? -22.234 -7.422 -6.164 1 97.31 543 ASN A C 1
ATOM 4138 O O . ASN A 1 543 ? -23.266 -7.762 -5.582 1 97.31 543 ASN A O 1
ATOM 4142 N N . SER A 1 544 ? -21.328 -8.289 -6.727 1 95.94 544 SER A N 1
ATOM 4143 C CA . SER A 1 544 ? -21.781 -9.656 -6.945 1 95.94 544 SER A CA 1
ATOM 4144 C C . SER A 1 544 ? -20.812 -10.664 -6.363 1 95.94 544 SER A C 1
ATOM 4146 O O . SER A 1 544 ? -20.922 -11.867 -6.621 1 95.94 544 SER A O 1
ATOM 4148 N N . GLY A 1 545 ? -19.812 -10.25 -5.707 1 94.69 545 GLY A N 1
ATOM 4149 C CA . GLY A 1 545 ? -18.875 -11.172 -5.098 1 94.69 545 GLY A CA 1
ATOM 4150 C C . GLY A 1 545 ? -18 -11.891 -6.113 1 94.69 545 GLY A C 1
ATOM 4151 O O . GLY A 1 545 ? -17.531 -11.281 -7.07 1 94.69 545 GLY A O 1
ATOM 4152 N N . SER A 1 546 ? -17.828 -13.172 -5.938 1 94.56 546 SER A N 1
ATOM 4153 C CA . SER A 1 546 ? -16.891 -13.961 -6.738 1 94.56 546 SER A CA 1
ATOM 4154 C C . SER A 1 546 ? -17.453 -14.219 -8.141 1 94.56 546 SER A C 1
ATOM 4156 O O . SER A 1 546 ? -16.703 -14.562 -9.055 1 94.56 546 SER A O 1
ATOM 4158 N N . THR A 1 547 ? -18.703 -14 -8.352 1 94.25 547 THR A N 1
ATOM 4159 C CA . THR A 1 547 ? -19.344 -14.258 -9.641 1 94.25 547 THR A CA 1
ATOM 4160 C C . THR A 1 547 ? -18.766 -13.367 -10.727 1 94.25 547 THR A C 1
ATOM 4162 O O . THR A 1 547 ? -18.578 -13.797 -11.867 1 94.25 547 THR A O 1
ATOM 4165 N N . SER A 1 548 ? -18.531 -12.188 -10.398 1 93.38 548 SER A N 1
ATOM 4166 C CA . SER A 1 548 ? -18 -11.242 -11.375 1 93.38 548 SER A CA 1
ATOM 4167 C C . SER A 1 548 ? -16.609 -11.656 -11.852 1 93.38 548 SER A C 1
ATOM 4169 O O . SER A 1 548 ? -16.266 -11.492 -13.031 1 93.38 548 SER A O 1
ATOM 4171 N N . LEU A 1 549 ? -15.797 -12.164 -10.953 1 94.81 549 LEU A N 1
ATOM 4172 C CA . LEU A 1 549 ? -14.469 -12.625 -11.344 1 94.81 549 LEU A CA 1
ATOM 4173 C C . LEU A 1 549 ? -14.562 -13.828 -12.273 1 94.81 549 LEU A C 1
ATOM 4175 O O . LEU A 1 549 ? -13.766 -13.961 -13.211 1 94.81 549 LEU A O 1
ATOM 4179 N N . ARG A 1 550 ? -15.492 -14.68 -12.031 1 94.88 550 ARG A N 1
ATOM 4180 C CA . ARG A 1 550 ? -15.719 -15.828 -12.914 1 94.88 550 ARG A CA 1
ATOM 4181 C C . ARG A 1 550 ? -16.109 -15.375 -14.312 1 94.88 550 ARG A C 1
ATOM 4183 O O . ARG A 1 550 ? -15.617 -15.906 -15.305 1 94.88 550 ARG A O 1
ATOM 4190 N N . GLU A 1 551 ? -16.922 -14.391 -14.344 1 95.12 551 GLU A N 1
ATOM 4191 C CA . GLU A 1 551 ? -17.359 -13.852 -15.633 1 95.12 551 GLU A CA 1
ATOM 4192 C C . GLU A 1 551 ? -16.188 -13.242 -16.391 1 95.12 551 GLU A C 1
ATOM 4194 O O . GLU A 1 551 ? -16.062 -13.422 -17.609 1 95.12 551 GLU A O 1
ATOM 4199 N N . LEU A 1 552 ? -15.391 -12.547 -15.68 1 96.12 552 LEU A N 1
ATOM 4200 C CA . LEU A 1 552 ? -14.227 -11.953 -16.328 1 96.12 552 LEU A CA 1
ATOM 4201 C C . LEU A 1 552 ? -13.289 -13.031 -16.859 1 96.12 552 LEU A C 1
ATOM 4203 O O . LEU A 1 552 ? -12.75 -12.906 -17.953 1 96.12 552 LEU A O 1
ATOM 4207 N N . THR A 1 553 ? -13.055 -14.039 -16.062 1 95 553 THR A N 1
ATOM 4208 C CA . THR A 1 553 ? -12.188 -15.141 -16.469 1 95 553 THR A CA 1
ATOM 4209 C C . THR A 1 553 ? -12.703 -15.781 -17.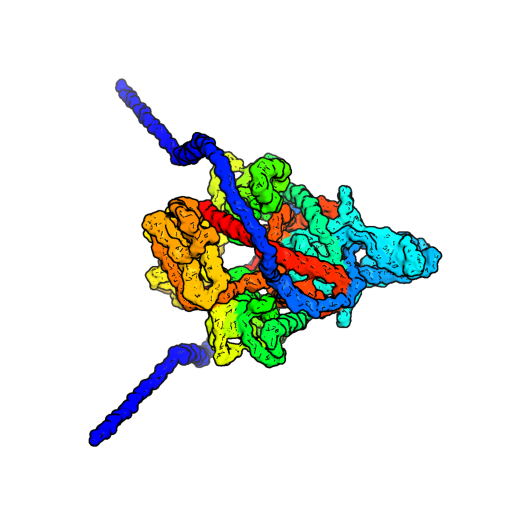75 1 95 553 THR A C 1
ATOM 4211 O O . THR A 1 553 ? -11.922 -16.078 -18.656 1 95 553 THR A O 1
ATOM 4214 N N . GLU A 1 554 ? -13.969 -15.891 -17.828 1 93.44 554 GLU A N 1
ATOM 4215 C CA . GLU A 1 554 ? -14.578 -16.453 -19.016 1 93.44 554 GLU A CA 1
ATOM 4216 C C . GLU A 1 554 ? -14.453 -15.508 -20.203 1 93.44 554 GLU A C 1
ATOM 4218 O O . GLU A 1 554 ? -14.188 -15.945 -21.328 1 93.44 554 GLU A O 1
ATOM 4223 N N . GLU A 1 555 ? -14.648 -14.234 -19.938 1 93.25 555 GLU A N 1
ATOM 4224 C CA . GLU A 1 555 ? -14.508 -13.227 -21 1 93.25 555 GLU A CA 1
ATOM 4225 C C . GLU A 1 555 ? -13.086 -13.188 -21.531 1 93.25 555 GLU A C 1
ATOM 4227 O O . GLU A 1 555 ? -12.867 -12.812 -22.688 1 93.25 555 GLU A O 1
ATOM 4232 N N . CYS A 1 556 ? -12.164 -13.602 -20.672 1 94.56 556 CYS A N 1
ATOM 4233 C CA . CYS A 1 556 ? -10.766 -13.641 -21.094 1 94.56 556 CYS A CA 1
ATOM 4234 C C . CYS A 1 556 ? -10.469 -14.898 -21.891 1 94.56 556 CYS A C 1
ATOM 4236 O O . CYS A 1 556 ? -9.344 -15.086 -22.359 1 94.56 556 CYS A O 1
ATOM 4238 N N . GLY A 1 557 ? -11.414 -15.781 -22 1 91.75 557 GLY A N 1
ATOM 4239 C CA . GLY A 1 557 ? -11.258 -17 -22.781 1 91.75 557 GLY A CA 1
ATOM 4240 C C . GLY A 1 557 ? -10.883 -18.203 -21.938 1 91.75 557 GLY A C 1
ATOM 4241 O O . GLY A 1 557 ? -10.664 -19.297 -22.469 1 91.75 557 GLY A O 1
ATOM 4242 N N . CYS A 1 558 ? -10.82 -18.016 -20.656 1 92.5 558 CYS A N 1
ATOM 4243 C CA . CYS A 1 558 ? -10.414 -19.094 -19.781 1 92.5 558 CYS A CA 1
ATOM 4244 C C . CYS A 1 558 ? -11.633 -19.812 -19.203 1 92.5 558 CYS A C 1
ATOM 4246 O O . CYS A 1 558 ? -12.641 -19.188 -18.891 1 92.5 558 CYS A O 1
ATOM 4248 N N . GLY A 1 559 ? -11.539 -21.094 -19.094 1 90.25 559 GLY A N 1
ATOM 4249 C CA . GLY A 1 559 ? -12.594 -21.844 -18.438 1 90.25 559 GLY A CA 1
ATOM 4250 C C . GLY A 1 559 ? -12.555 -21.75 -16.938 1 90.25 559 GLY A C 1
ATOM 4251 O O . GLY A 1 559 ? -11.477 -21.672 -16.344 1 90.25 559 GLY A O 1
ATOM 4252 N N . VAL A 1 560 ? -13.742 -21.766 -16.344 1 92.56 560 VAL A N 1
ATOM 4253 C CA . VAL A 1 560 ? -13.828 -21.719 -14.891 1 92.56 560 VAL A CA 1
ATOM 4254 C C . VAL A 1 560 ? -14.227 -23.109 -14.359 1 92.56 560 VAL A C 1
ATOM 4256 O O . VAL A 1 560 ? -15.25 -23.656 -14.773 1 92.56 560 VAL A O 1
ATOM 4259 N N . GLY A 1 561 ? -13.391 -23.594 -13.492 1 91.44 561 GLY A N 1
ATOM 4260 C CA . GLY A 1 561 ? -13.617 -24.938 -12.969 1 91.44 561 GLY A CA 1
ATOM 4261 C C . GLY A 1 561 ? -14.172 -24.938 -11.555 1 91.44 561 GLY A C 1
ATOM 4262 O O . GLY A 1 561 ? -14.477 -23.891 -11 1 91.44 561 GLY A O 1
ATOM 4263 N N . LYS A 1 562 ? -14.297 -26.125 -11 1 91.38 562 LYS A N 1
ATOM 4264 C CA . LYS A 1 562 ? -14.898 -26.344 -9.68 1 91.38 562 LYS A CA 1
ATOM 4265 C C . LYS A 1 562 ? -14.047 -25.719 -8.578 1 91.38 562 LYS A C 1
ATOM 4267 O O . LYS A 1 562 ? -14.57 -25.219 -7.586 1 91.38 562 LYS A O 1
ATOM 4272 N N . ILE A 1 563 ? -12.836 -25.766 -8.812 1 92.69 563 ILE A N 1
ATOM 4273 C CA . ILE A 1 563 ? -11.914 -25.297 -7.781 1 92.69 563 ILE A CA 1
ATOM 4274 C C . ILE A 1 563 ? -12.07 -23.781 -7.621 1 92.69 563 ILE A C 1
ATOM 4276 O O . ILE A 1 563 ? -12.188 -23.281 -6.504 1 92.69 563 ILE A O 1
ATOM 4280 N N . SER A 1 564 ? -12.078 -23.078 -8.719 1 94.56 564 SER A N 1
ATOM 4281 C CA . SER A 1 564 ? -12.258 -21.641 -8.695 1 94.56 564 SER A CA 1
ATOM 4282 C C . SER A 1 564 ? -13.594 -21.266 -8.062 1 94.56 564 SER A C 1
ATOM 4284 O O . SER A 1 564 ? -13.672 -20.312 -7.277 1 94.56 564 SER A O 1
ATOM 4286 N N . ILE A 1 565 ? -14.602 -22 -8.352 1 95.12 565 ILE A N 1
ATOM 4287 C CA . ILE A 1 565 ? -15.938 -21.75 -7.832 1 95.12 565 ILE A CA 1
ATOM 4288 C C . ILE A 1 565 ? -15.953 -21.969 -6.32 1 95.12 565 ILE A C 1
ATOM 4290 O O . ILE A 1 565 ? -16.5 -21.156 -5.574 1 95.12 565 ILE A O 1
ATOM 4294 N N . ALA A 1 566 ? -15.312 -23.031 -5.926 1 94.31 566 ALA A N 1
ATOM 4295 C CA . ALA A 1 566 ? -15.273 -23.344 -4.5 1 94.31 566 ALA A CA 1
ATOM 4296 C C . ALA A 1 566 ? -14.555 -22.25 -3.717 1 94.31 566 ALA A C 1
ATOM 4298 O O . ALA A 1 566 ? -15.016 -21.844 -2.648 1 94.31 566 ALA A O 1
ATOM 4299 N N . HIS A 1 567 ? -13.461 -21.828 -4.25 1 95.44 567 HIS A N 1
ATOM 4300 C CA . HIS A 1 567 ? -12.727 -20.75 -3.607 1 95.44 567 HIS A CA 1
ATOM 4301 C C . HIS A 1 567 ? -13.57 -19.469 -3.543 1 95.44 567 HIS A C 1
ATOM 4303 O O . HIS A 1 567 ? -13.57 -18.781 -2.527 1 95.44 567 HIS A O 1
ATOM 4309 N N . GLY A 1 568 ? -14.203 -19.188 -4.629 1 95.31 568 GLY A N 1
ATOM 4310 C CA . GLY A 1 568 ? -15.039 -18 -4.684 1 95.31 568 GLY A CA 1
ATOM 4311 C C . GLY A 1 568 ? -16.172 -18.016 -3.67 1 95.31 568 GLY A C 1
ATOM 4312 O O . GLY A 1 568 ? -16.422 -17.016 -2.994 1 95.31 568 GLY A O 1
ATOM 4313 N N . LEU A 1 569 ? -16.781 -19.109 -3.539 1 94.94 569 LEU A N 1
ATOM 4314 C CA . LEU A 1 569 ? -17.891 -19.266 -2.59 1 94.94 569 LEU A CA 1
ATOM 4315 C C . LEU A 1 569 ? -17.391 -19.125 -1.156 1 94.94 569 LEU A C 1
ATOM 4317 O O . LEU A 1 569 ? -18.062 -18.5 -0.322 1 94.94 569 LEU A O 1
ATOM 4321 N N . LYS A 1 570 ? -16.281 -19.688 -0.947 1 95.19 570 LYS A N 1
ATOM 4322 C CA . LYS A 1 570 ? -15.688 -19.578 0.384 1 95.19 570 LYS A CA 1
ATOM 4323 C C . LYS A 1 570 ? -15.367 -18.125 0.722 1 95.19 570 LYS A C 1
ATOM 4325 O O . LYS A 1 570 ? -15.578 -17.672 1.854 1 95.19 570 LYS A O 1
ATOM 4330 N N . ARG A 1 571 ? -14.82 -17.438 -0.18 1 94.81 571 ARG A N 1
ATOM 4331 C CA . ARG A 1 571 ? -14.484 -16.031 0.019 1 94.81 571 ARG A CA 1
ATOM 4332 C C . ARG A 1 571 ? -15.742 -15.203 0.272 1 94.81 571 ARG A C 1
ATOM 4334 O O . ARG A 1 571 ? -15.742 -14.328 1.137 1 94.81 571 ARG A O 1
ATOM 4341 N N . ASP A 1 572 ? -16.781 -15.453 -0.466 1 96.12 572 ASP A N 1
ATOM 4342 C CA . ASP A 1 572 ? -18.047 -14.758 -0.278 1 96.12 572 ASP A CA 1
ATOM 4343 C C . ASP A 1 572 ? -18.641 -15.055 1.097 1 96.12 572 ASP A C 1
ATOM 4345 O O . ASP A 1 572 ? -19.172 -14.156 1.76 1 96.12 572 ASP A O 1
ATOM 4349 N N . PHE A 1 573 ? -18.516 -16.297 1.431 1 95.88 573 PHE A N 1
ATOM 4350 C CA . PHE A 1 573 ? -19.016 -16.688 2.738 1 95.88 573 PHE A CA 1
ATOM 4351 C C . PHE A 1 573 ? -18.25 -15.984 3.852 1 95.88 573 PHE A C 1
ATOM 4353 O O . PHE A 1 573 ? -18.859 -15.508 4.82 1 95.88 573 PHE A O 1
ATOM 4360 N N . ALA A 1 574 ? -17 -15.969 3.725 1 94.25 574 ALA A N 1
ATOM 4361 C CA . ALA A 1 574 ? -16.172 -15.273 4.707 1 94.25 574 ALA A CA 1
ATOM 4362 C C . ALA A 1 574 ? -16.531 -13.789 4.773 1 94.25 574 ALA A C 1
ATOM 4364 O O . ALA A 1 574 ? -16.531 -13.195 5.855 1 94.25 574 ALA A O 1
ATOM 4365 N N . ARG A 1 575 ? -16.781 -13.195 3.652 1 93.88 575 ARG A N 1
ATOM 4366 C CA . ARG A 1 575 ? -17.172 -11.797 3.578 1 93.88 575 ARG A CA 1
ATOM 4367 C C . ARG A 1 575 ? -18.453 -11.547 4.375 1 93.88 575 ARG A C 1
ATOM 4369 O O . ARG A 1 575 ? -18.531 -10.594 5.148 1 93.88 575 ARG A O 1
ATOM 4376 N N . ILE A 1 576 ? -19.438 -12.375 4.207 1 95.06 576 ILE A N 1
ATOM 4377 C CA . ILE A 1 576 ? -20.719 -12.25 4.891 1 95.06 576 ILE A CA 1
ATOM 4378 C C . ILE A 1 576 ? -20.516 -12.445 6.395 1 95.06 576 ILE A C 1
ATOM 4380 O O . ILE A 1 576 ? -21.047 -11.672 7.199 1 95.06 576 ILE A O 1
ATOM 4384 N N . LYS A 1 577 ? -19.734 -13.43 6.719 1 94.19 577 LYS A N 1
ATOM 4385 C CA . LYS A 1 577 ? -19.484 -13.727 8.125 1 94.19 577 LYS A CA 1
ATOM 4386 C C . LYS A 1 577 ? -18.797 -12.555 8.82 1 94.19 577 LYS A C 1
ATOM 4388 O O . LYS A 1 577 ? -19.156 -12.203 9.953 1 94.19 577 LYS A O 1
ATOM 4393 N N . ARG A 1 578 ? -17.906 -11.984 8.195 1 91.81 578 ARG A N 1
ATOM 4394 C CA . ARG A 1 578 ? -17.203 -10.836 8.75 1 91.81 578 ARG A CA 1
ATOM 4395 C C . ARG A 1 578 ? -18.141 -9.641 8.914 1 91.81 578 ARG A C 1
ATOM 4397 O O . ARG A 1 578 ? -18.062 -8.914 9.914 1 91.81 578 ARG A O 1
ATOM 4404 N N . ALA A 1 579 ? -18.922 -9.43 7.914 1 92.5 579 ALA A N 1
ATOM 4405 C CA . ALA A 1 579 ? -19.875 -8.32 7.965 1 92.5 579 ALA A CA 1
ATOM 4406 C C . ALA A 1 579 ? -20.875 -8.508 9.109 1 92.5 579 ALA A C 1
ATOM 4408 O O . ALA A 1 579 ? -21.203 -7.551 9.805 1 92.5 579 ALA A O 1
ATOM 4409 N N . GLU A 1 580 ? -21.281 -9.656 9.312 1 92.19 580 GLU A N 1
ATOM 4410 C CA . GLU A 1 580 ? -22.219 -9.969 10.383 1 92.19 580 GLU A CA 1
ATOM 4411 C C . GLU A 1 580 ? -21.562 -9.836 11.75 1 92.19 580 GLU A C 1
ATOM 4413 O O . GLU A 1 580 ? -22.188 -9.328 12.695 1 92.19 580 GLU A O 1
ATOM 4418 N N . LYS A 1 581 ? -20.375 -10.289 11.82 1 90.44 581 LYS A N 1
ATOM 4419 C CA . LYS A 1 581 ? -19.625 -10.156 13.07 1 90.44 581 LYS A CA 1
ATOM 4420 C C . LYS A 1 581 ? -19.422 -8.688 13.43 1 90.44 581 LYS A C 1
ATOM 4422 O O . LYS A 1 581 ? -19.5 -8.305 14.602 1 90.44 581 LYS A O 1
ATOM 4427 N N . ALA A 1 582 ? -19.172 -7.898 12.461 1 87.94 582 ALA A N 1
ATOM 4428 C CA . ALA A 1 582 ? -18.938 -6.473 12.672 1 87.94 582 ALA A CA 1
ATOM 4429 C C . ALA A 1 582 ? -20.203 -5.777 13.18 1 87.94 582 ALA A C 1
ATOM 4431 O O . ALA A 1 582 ? -20.125 -4.734 13.836 1 87.94 582 ALA A O 1
ATOM 4432 N N . GLU A 1 583 ? -21.344 -6.367 12.891 1 86.62 583 GLU A N 1
ATOM 4433 C CA . GLU A 1 583 ? -22.609 -5.762 13.266 1 86.62 583 GLU A CA 1
ATOM 4434 C C . GLU A 1 583 ? -23.031 -6.18 14.672 1 86.62 583 GLU A C 1
ATOM 4436 O O . GLU A 1 583 ? -23.953 -5.609 15.25 1 86.62 583 GLU A O 1
ATOM 4441 N N . THR A 1 584 ? -22.25 -7.055 15.266 1 87.31 584 THR A N 1
ATOM 4442 C CA . THR A 1 584 ? -22.562 -7.484 16.625 1 87.31 584 THR A CA 1
ATOM 4443 C C . THR A 1 584 ? -22.266 -6.375 17.625 1 87.31 584 THR A C 1
ATOM 4445 O O . THR A 1 584 ? -21.422 -5.516 17.375 1 87.31 584 THR A O 1
ATOM 4448 N N . VAL A 1 585 ? -22.953 -6.344 18.656 1 83 585 VAL A N 1
ATOM 4449 C CA . VAL A 1 585 ? -22.812 -5.336 19.703 1 83 585 VAL A CA 1
ATOM 4450 C C . VAL A 1 585 ? -21.391 -5.367 20.281 1 83 585 VAL A C 1
ATOM 4452 O O . VAL A 1 585 ? -20.797 -4.32 20.531 1 83 585 VAL A O 1
ATOM 4455 N N . GLU A 1 586 ? -20.953 -6.512 20.484 1 81.19 586 GLU A N 1
ATOM 4456 C CA . GLU A 1 586 ? -19.609 -6.672 21.031 1 81.19 586 GLU A CA 1
ATOM 4457 C C . GLU A 1 586 ? -18.562 -6.062 20.094 1 81.19 586 GLU A C 1
ATOM 4459 O O . GLU A 1 586 ? -17.641 -5.391 20.562 1 81.19 586 GLU A O 1
ATOM 4464 N N . ALA A 1 587 ? -18.734 -6.359 18.859 1 85.06 587 ALA A N 1
ATOM 4465 C CA . ALA A 1 587 ? -17.781 -5.832 17.891 1 85.06 587 ALA A CA 1
ATOM 4466 C C . ALA A 1 587 ? -17.828 -4.309 17.844 1 85.06 587 ALA A C 1
ATOM 4468 O O . ALA A 1 587 ? -16.797 -3.65 17.719 1 85.06 587 ALA A O 1
ATOM 4469 N N . LYS A 1 588 ? -18.938 -3.781 17.859 1 81.38 588 LYS A N 1
ATOM 4470 C CA . LYS A 1 588 ? -19.109 -2.332 17.844 1 81.38 588 LYS A CA 1
ATOM 4471 C C . LYS A 1 588 ? -18.5 -1.691 19.078 1 81.38 588 LYS A C 1
ATOM 4473 O O . LYS A 1 588 ? -17.828 -0.657 18.984 1 81.38 588 LYS A O 1
ATOM 4478 N N . ARG A 1 589 ? -18.688 -2.271 20.188 1 78.44 589 ARG A N 1
ATOM 4479 C CA . ARG A 1 589 ? 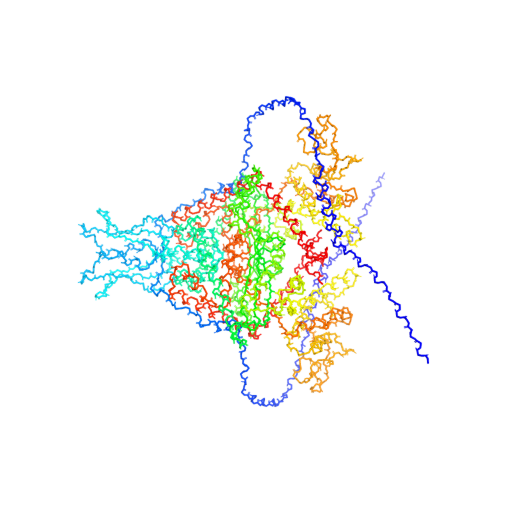-18.094 -1.783 21.422 1 78.44 589 ARG A CA 1
ATOM 4480 C C . ARG A 1 589 ? -16.562 -1.813 21.359 1 78.44 589 ARG A C 1
ATOM 4482 O O . ARG A 1 589 ? -15.898 -0.857 21.766 1 78.44 589 ARG A O 1
ATOM 4489 N N . ARG A 1 590 ? -16.094 -2.885 20.891 1 78.94 590 ARG A N 1
ATOM 4490 C CA . ARG A 1 590 ? -14.656 -3.021 20.75 1 78.94 590 ARG A CA 1
ATOM 4491 C C . ARG A 1 590 ? -14.094 -1.936 19.844 1 78.94 590 ARG A C 1
ATOM 4493 O O . ARG A 1 590 ? -13.008 -1.408 20.094 1 78.94 590 ARG A O 1
ATOM 4500 N N . ARG A 1 591 ? -14.766 -1.623 18.797 1 78.06 591 ARG A N 1
ATOM 4501 C CA . ARG A 1 591 ? -14.328 -0.59 17.859 1 78.06 591 ARG A CA 1
ATOM 4502 C C . ARG A 1 591 ? -14.266 0.772 18.547 1 78.06 591 ARG A C 1
ATOM 4504 O O . ARG A 1 591 ? -13.336 1.551 18.297 1 78.06 591 ARG A O 1
ATOM 4511 N N . VAL A 1 592 ? -15.234 1.021 19.297 1 75 592 VAL A N 1
ATOM 4512 C CA . VAL A 1 592 ? -15.258 2.279 20.047 1 75 592 VAL A CA 1
ATOM 4513 C C . VAL A 1 592 ? -14.07 2.344 21 1 75 592 VAL A C 1
ATOM 4515 O O . VAL A 1 592 ? -13.398 3.373 21.094 1 75 592 VAL A O 1
ATOM 4518 N N . ASP A 1 593 ? -13.797 1.272 21.562 1 73.75 593 ASP A N 1
ATOM 4519 C CA . ASP A 1 593 ? -12.672 1.199 22.5 1 73.75 593 ASP A CA 1
ATOM 4520 C C . ASP A 1 593 ? -11.344 1.401 21.766 1 73.75 593 ASP A C 1
ATOM 4522 O O . ASP A 1 593 ? -10.461 2.104 22.266 1 73.75 593 ASP A O 1
ATOM 4526 N N . MET A 1 594 ? -11.305 0.794 20.703 1 76.19 594 MET A N 1
ATOM 4527 C CA . MET A 1 594 ? -10.078 0.913 19.906 1 76.19 594 MET A CA 1
ATOM 4528 C C . MET A 1 594 ? -9.875 2.348 19.438 1 76.19 594 MET A C 1
ATOM 4530 O O . MET A 1 594 ? -8.758 2.857 19.453 1 76.19 594 MET A O 1
ATOM 4534 N N . ALA A 1 595 ? -10.938 2.928 18.969 1 73.31 595 ALA A N 1
ATOM 4535 C CA . ALA A 1 595 ? -10.867 4.32 18.531 1 73.31 595 ALA A CA 1
ATOM 4536 C C . ALA A 1 595 ? -10.406 5.23 19.672 1 73.31 595 ALA A C 1
ATOM 4538 O O . ALA A 1 595 ? -9.602 6.137 19.453 1 73.31 595 ALA A O 1
ATOM 4539 N N . ARG A 1 596 ? -10.875 4.992 20.781 1 68.62 596 ARG A N 1
ATOM 4540 C CA . ARG A 1 596 ? -10.469 5.738 21.969 1 68.62 596 ARG A CA 1
ATOM 4541 C C . ARG A 1 596 ? -8.984 5.539 22.25 1 68.62 596 ARG A C 1
ATOM 4543 O O . ARG A 1 596 ? -8.273 6.5 22.562 1 68.62 596 ARG A O 1
ATOM 4550 N N . ALA A 1 597 ? -8.617 4.348 22.125 1 70.81 597 ALA A N 1
ATOM 4551 C CA . ALA A 1 597 ? -7.211 4.023 22.375 1 70.81 597 ALA A CA 1
ATOM 4552 C C . ALA A 1 597 ? -6.305 4.742 21.375 1 70.81 597 ALA A C 1
ATOM 4554 O O . ALA A 1 597 ? -5.23 5.23 21.734 1 70.81 597 ALA A O 1
ATOM 4555 N N . VAL A 1 598 ? -6.77 4.789 20.156 1 71.75 598 VAL A N 1
ATOM 4556 C CA . VAL A 1 598 ? -6.012 5.465 19.109 1 71.75 598 VAL A CA 1
ATOM 4557 C C . VAL A 1 598 ? -5.898 6.953 19.438 1 71.75 598 VAL A C 1
ATOM 4559 O O . VAL A 1 598 ? -4.828 7.551 19.266 1 71.75 598 VAL A O 1
ATOM 4562 N N . THR A 1 599 ? -6.922 7.473 19.828 1 68.19 599 THR A N 1
ATOM 4563 C CA . THR A 1 599 ? -6.934 8.891 20.172 1 68.19 599 THR A CA 1
ATOM 4564 C C . THR A 1 599 ? -5.984 9.172 21.328 1 68.19 599 THR A C 1
ATOM 4566 O O . THR A 1 599 ? -5.258 10.164 21.328 1 68.19 599 THR A O 1
ATOM 4569 N N . VAL A 1 600 ? -5.973 8.32 22.234 1 65.25 600 VAL A N 1
ATOM 4570 C CA . VAL A 1 600 ? -5.086 8.461 23.391 1 65.25 600 VAL A CA 1
ATOM 4571 C C . VAL A 1 600 ? -3.631 8.336 22.938 1 65.25 600 VAL A C 1
ATOM 4573 O O . VAL A 1 600 ? -2.775 9.117 23.375 1 65.25 600 VAL A O 1
ATOM 4576 N N . ALA A 1 601 ? -3.477 7.422 22.125 1 68.94 601 ALA A N 1
ATOM 4577 C CA . ALA A 1 601 ? -2.127 7.203 21.609 1 68.94 601 ALA A CA 1
ATOM 4578 C C . ALA A 1 601 ? -1.637 8.422 20.828 1 68.94 601 ALA A C 1
ATOM 4580 O O . ALA A 1 601 ? -0.463 8.789 20.906 1 68.94 601 ALA A O 1
ATOM 4581 N N . GLN A 1 602 ? -2.479 8.961 20.016 1 67.38 602 GLN A N 1
ATOM 4582 C CA . GLN A 1 602 ? -2.143 10.172 19.281 1 67.38 602 GLN A CA 1
ATOM 4583 C C . GLN A 1 602 ? -1.759 11.312 20.219 1 67.38 602 GLN A C 1
ATOM 4585 O O . GLN A 1 602 ? -0.805 12.047 19.953 1 67.38 602 GLN A O 1
ATOM 4590 N N . GLN A 1 603 ? -2.363 11.383 21.281 1 63.47 603 GLN A N 1
ATOM 4591 C CA . GLN A 1 603 ? -2.084 12.414 22.266 1 63.47 603 GLN A CA 1
ATOM 4592 C C . GLN A 1 603 ? -0.735 12.18 22.938 1 63.47 603 GLN A C 1
ATOM 4594 O O . GLN A 1 603 ? 0.024 13.125 23.172 1 63.47 603 GLN A O 1
ATOM 4599 N N . GLU A 1 604 ? -0.587 10.953 23.188 1 63.16 604 GLU A N 1
ATOM 4600 C CA . GLU A 1 604 ? 0.695 10.594 23.797 1 63.16 604 GLU A CA 1
ATOM 4601 C C . GLU A 1 604 ? 1.852 10.898 22.844 1 63.16 604 GLU A C 1
ATOM 4603 O O . GLU A 1 604 ? 2.912 11.352 23.281 1 63.16 604 GLU A O 1
ATOM 4608 N N . PHE A 1 605 ? 1.58 10.633 21.719 1 63.25 605 PHE A N 1
ATOM 4609 C CA . PHE A 1 605 ? 2.578 10.945 20.703 1 63.25 605 PHE A CA 1
ATOM 4610 C C . PHE A 1 605 ? 2.855 12.438 20.656 1 63.25 605 PHE A C 1
ATOM 4612 O O . PHE A 1 605 ? 4.016 12.859 20.625 1 63.25 605 PHE A O 1
ATOM 4619 N N . LEU A 1 606 ? 1.86 13.102 20.625 1 60.16 606 LEU A N 1
ATOM 4620 C CA . LEU A 1 606 ? 2.004 14.547 20.578 1 60.16 606 LEU A CA 1
ATOM 4621 C C . LEU A 1 606 ? 2.693 15.07 21.828 1 60.16 606 LEU A C 1
ATOM 4623 O O . LEU A 1 606 ? 3.516 15.984 21.766 1 60.16 606 LEU A O 1
ATOM 4627 N N . ALA A 1 607 ? 2.287 14.477 22.953 1 58.06 607 ALA A N 1
ATOM 4628 C CA . ALA A 1 607 ? 2.9 14.859 24.219 1 58.06 607 ALA A CA 1
ATOM 4629 C C . ALA A 1 607 ? 4.379 14.477 24.25 1 58.06 607 ALA A C 1
ATOM 4631 O O . ALA A 1 607 ? 5.207 15.219 24.781 1 58.06 607 ALA A O 1
ATOM 4632 N N . ALA A 1 608 ? 4.574 13.344 23.891 1 55.97 608 ALA A N 1
ATOM 4633 C CA . ALA A 1 608 ? 5.957 12.875 23.891 1 55.97 608 ALA A CA 1
ATOM 4634 C C . ALA A 1 608 ? 6.809 13.68 22.922 1 55.97 608 ALA A C 1
ATOM 4636 O O . ALA A 1 608 ? 7.996 13.906 23.156 1 55.97 608 ALA A O 1
ATOM 4637 N N . GLU A 1 609 ? 6.285 13.742 21.656 1 51.62 609 GLU A N 1
ATOM 4638 C CA . GLU A 1 609 ? 7.039 14.539 20.688 1 51.62 609 GLU A CA 1
ATOM 4639 C C . GLU A 1 609 ? 7.199 15.977 21.172 1 51.62 609 GLU A C 1
ATOM 4641 O O . GLU A 1 609 ? 7.988 16.734 20.609 1 51.62 609 GLU A O 1
ATOM 4646 N N . GLY A 1 610 ? 7.227 16.234 22.516 1 46.66 610 GLY A N 1
ATOM 4647 C CA . GLY A 1 610 ? 7.379 17.5 23.234 1 46.66 610 GLY A CA 1
ATOM 4648 C C . GLY A 1 610 ? 6.098 18.297 23.312 1 46.66 610 GLY A C 1
ATOM 4649 O O . GLY A 1 610 ? 5.199 17.984 24.078 1 46.66 610 GLY A O 1
ATOM 4650 N N . GLY A 1 611 ? 5.836 19.75 23.094 1 37.34 611 GLY A N 1
ATOM 4651 C CA . GLY A 1 611 ? 4.844 20.781 23.312 1 37.34 611 GLY A CA 1
ATOM 4652 C C . GLY A 1 611 ? 3.676 20.703 22.344 1 37.34 611 GLY A C 1
ATOM 4653 O O . GLY A 1 611 ? 3.74 20 21.344 1 37.34 611 GLY A O 1
ATOM 4654 N N . PRO A 1 612 ? 2.367 21.172 22.828 1 37.72 612 PRO A N 1
ATOM 4655 C CA . PRO A 1 612 ? 1.232 21.469 21.953 1 37.72 612 PRO A CA 1
ATOM 4656 C C . PRO A 1 612 ? 1.666 21.891 20.547 1 37.72 612 PRO A C 1
ATOM 4658 O O . PRO A 1 612 ? 0.822 22.062 19.672 1 37.72 612 PRO A O 1
ATOM 4661 N N . SER A 1 613 ? 2.838 22.5 20.375 1 33.78 613 SER A N 1
ATOM 4662 C CA . SER A 1 613 ? 3.289 23.25 19.219 1 33.78 613 SER A CA 1
ATOM 4663 C C . SER A 1 613 ? 3.842 22.328 18.141 1 33.78 613 SER A C 1
ATOM 4665 O O . SER A 1 613 ? 4.398 22.797 17.141 1 33.78 613 SER A O 1
ATOM 4667 N N . TYR A 1 614 ? 3.982 21.203 18.391 1 33.19 614 TYR A N 1
ATOM 4668 C CA . TYR A 1 614 ? 4.672 20.453 17.344 1 33.19 614 TYR A CA 1
ATOM 4669 C C . TYR A 1 614 ? 3.727 20.109 16.203 1 33.19 614 TYR A C 1
ATOM 4671 O O . TYR A 1 614 ? 2.781 19.344 16.375 1 33.19 614 TYR A O 1
ATOM 4679 N N . ILE A 1 615 ? 3.342 21.016 15.445 1 31.55 615 ILE A N 1
ATOM 4680 C CA . ILE A 1 615 ? 2.648 20.766 14.188 1 31.55 615 ILE A CA 1
ATOM 4681 C C . ILE A 1 615 ? 3.607 20.109 13.195 1 31.55 615 ILE A C 1
ATOM 4683 O O . ILE A 1 615 ? 4.727 20.578 13 1 31.55 615 ILE A O 1
ATOM 4687 N N . SER A 1 616 ? 3.48 19.031 12.898 1 32.69 616 SER A N 1
ATOM 4688 C CA . SER A 1 616 ? 4.156 18.453 11.742 1 32.69 616 SER A CA 1
ATOM 4689 C C . SER A 1 616 ? 4.234 19.453 10.594 1 32.69 616 SER A C 1
ATOM 4691 O O . SER A 1 616 ? 3.213 20 10.172 1 32.69 616 SER A O 1
ATOM 4693 N N . GLY A 1 617 ? 5.438 20.094 10.211 1 33.78 617 GLY A N 1
ATOM 4694 C CA . GLY A 1 617 ? 5.688 21.219 9.336 1 33.78 617 GLY A CA 1
ATOM 4695 C C . GLY A 1 617 ? 5.953 22.516 10.094 1 33.78 617 GLY A C 1
ATOM 4696 O O . GLY A 1 617 ? 6.117 23.578 9.484 1 33.78 617 GLY A O 1
ATOM 4697 N N . GLY A 1 618 ? 5.727 22.516 11.375 1 32.69 618 GLY A N 1
ATOM 4698 C CA . GLY A 1 618 ? 5.844 23.75 12.133 1 32.69 618 GLY A CA 1
ATOM 4699 C C . GLY A 1 618 ? 7.281 24.172 12.375 1 32.69 618 GLY A C 1
ATOM 4700 O O . GLY A 1 618 ? 7.559 24.984 13.242 1 32.69 618 GLY A O 1
ATOM 4701 N N . PHE A 1 619 ? 8.281 23.688 11.891 1 28.59 619 PHE A N 1
ATOM 4702 C CA . PHE A 1 619 ? 9.57 24.328 12.148 1 28.59 619 PHE A CA 1
ATOM 4703 C C . PHE A 1 619 ? 9.656 25.672 11.438 1 28.59 619 PHE A C 1
ATOM 4705 O O . PHE A 1 619 ? 9.148 25.828 10.32 1 28.59 619 PHE A O 1
ATOM 4712 N N . MET B 1 1 ? -65.125 63.219 -11.016 1 23.61 1 MET B N 1
ATOM 4713 C CA . MET B 1 1 ? -64.188 63.594 -12.078 1 23.61 1 MET B CA 1
ATOM 4714 C C . MET B 1 1 ? -62.812 63.031 -11.805 1 23.61 1 MET B C 1
ATOM 4716 O O . MET B 1 1 ? -62.156 63.406 -10.812 1 23.61 1 MET B O 1
ATOM 4720 N N . VAL B 1 2 ? -62.594 61.719 -12.023 1 28.34 2 VAL B N 1
ATOM 4721 C CA . VAL B 1 2 ? -61.812 60.562 -11.609 1 28.34 2 VAL B CA 1
ATOM 4722 C C . VAL B 1 2 ? -60.406 60.625 -12.234 1 28.34 2 VAL B C 1
ATOM 4724 O O . VAL B 1 2 ? -60.281 60.562 -13.461 1 28.34 2 VAL B O 1
ATOM 4727 N N . ALA B 1 3 ? -59.562 61.625 -11.711 1 28.33 3 ALA B N 1
ATOM 4728 C CA . ALA B 1 3 ? -58.344 62.156 -12.266 1 28.33 3 ALA B CA 1
ATOM 4729 C C . ALA B 1 3 ? -57.344 61.062 -12.617 1 28.33 3 ALA B C 1
ATOM 4731 O O . ALA B 1 3 ? -57.156 60.125 -11.828 1 28.33 3 ALA B O 1
ATOM 4732 N N . THR B 1 4 ? -57.094 60.75 -13.859 1 26.59 4 THR B N 1
ATOM 4733 C CA . THR B 1 4 ? -56.469 59.75 -14.711 1 26.59 4 THR B CA 1
ATOM 4734 C C . THR B 1 4 ? -54.938 59.781 -14.523 1 26.59 4 THR B C 1
ATOM 4736 O O . THR B 1 4 ? -54.281 60.688 -14.992 1 26.59 4 THR B O 1
ATOM 4739 N N . LYS B 1 5 ? -54.469 59.594 -13.234 1 29.5 5 LYS B N 1
ATOM 4740 C CA . LYS B 1 5 ? -53.094 59.875 -12.891 1 29.5 5 LYS B CA 1
ATOM 4741 C C . LYS B 1 5 ? -52.125 59.156 -13.812 1 29.5 5 LYS B C 1
ATOM 4743 O O . LYS B 1 5 ? -52.219 57.938 -14.008 1 29.5 5 LYS B O 1
ATOM 4748 N N . GLN B 1 6 ? -51.5 59.781 -14.719 1 24.59 6 GLN B N 1
ATOM 4749 C CA . GLN B 1 6 ? -50.625 59.5 -15.828 1 24.59 6 GLN B CA 1
ATOM 4750 C C . GLN B 1 6 ? -49.375 58.781 -15.344 1 24.59 6 GLN B C 1
ATOM 4752 O O . GLN B 1 6 ? -48.688 59.25 -14.414 1 24.59 6 GLN B O 1
ATOM 4757 N N . ALA B 1 7 ? -49.219 57.406 -15.516 1 27.36 7 ALA B N 1
ATOM 4758 C CA . ALA B 1 7 ? -48.312 56.344 -15.148 1 27.36 7 ALA B CA 1
ATOM 4759 C C . ALA B 1 7 ? -46.938 56.531 -15.766 1 27.36 7 ALA B C 1
ATOM 4761 O O . ALA B 1 7 ? -46.781 56.438 -16.984 1 27.36 7 ALA B O 1
ATOM 4762 N N . SER B 1 8 ? -46.188 57.625 -15.359 1 24.05 8 SER B N 1
ATOM 4763 C CA . SER B 1 8 ? -44.938 57.969 -15.992 1 24.05 8 SER B CA 1
ATOM 4764 C C . SER B 1 8 ? -43.969 56.781 -16.031 1 24.05 8 SER B C 1
ATOM 4766 O O . SER B 1 8 ? -43.844 56.062 -15.047 1 24.05 8 SER B O 1
ATOM 4768 N N . ALA B 1 9 ? -43.625 56.25 -17.219 1 26.7 9 ALA B N 1
ATOM 4769 C CA . ALA B 1 9 ? -42.844 55.156 -17.812 1 26.7 9 ALA B CA 1
ATOM 4770 C C . ALA B 1 9 ? -41.375 55.25 -17.406 1 26.7 9 ALA B C 1
ATOM 4772 O O . ALA B 1 9 ? -40.656 56.156 -17.844 1 26.7 9 ALA B O 1
ATOM 4773 N N . ALA B 1 10 ? -41.031 55.094 -16.109 1 28.2 10 ALA B N 1
ATOM 4774 C CA . ALA B 1 10 ? -39.656 55.219 -15.641 1 28.2 10 ALA B CA 1
ATOM 4775 C C . ALA B 1 10 ? -38.719 54.406 -16.5 1 28.2 10 ALA B C 1
ATOM 4777 O O . ALA B 1 10 ? -38.938 53.219 -16.75 1 28.2 10 ALA B O 1
ATOM 4778 N N . LEU B 1 11 ? -37.938 54.938 -17.438 1 25.67 11 LEU B N 1
ATOM 4779 C CA . LEU B 1 11 ? -36.906 54.531 -18.391 1 25.67 11 LEU B CA 1
ATOM 4780 C C . LEU B 1 11 ? -35.875 53.625 -17.734 1 25.67 11 LEU B C 1
ATOM 4782 O O . LEU B 1 11 ? -35.312 54 -16.703 1 25.67 11 LEU B O 1
ATOM 4786 N N . ARG B 1 12 ? -35.938 52.312 -17.922 1 26.53 12 ARG B N 1
ATOM 4787 C CA . ARG B 1 12 ? -35.156 51.156 -17.5 1 26.53 12 ARG B CA 1
ATOM 4788 C C . ARG B 1 12 ? -33.688 51.312 -17.875 1 26.53 12 ARG B C 1
ATOM 4790 O O . ARG B 1 12 ? -33.344 51.5 -19.047 1 26.53 12 ARG B O 1
ATOM 4797 N N . LYS B 1 13 ? -32.812 51.875 -16.969 1 29.36 13 LYS B N 1
ATOM 4798 C CA . LYS B 1 13 ? -31.391 52.062 -17.172 1 29.36 13 LYS B CA 1
ATOM 4799 C C . LYS B 1 13 ? -30.734 50.812 -17.703 1 29.36 13 LYS B C 1
ATOM 4801 O O . LYS B 1 13 ? -31.078 49.688 -17.297 1 29.36 13 LYS B O 1
ATOM 4806 N N . PRO B 1 14 ? -30.094 50.781 -18.875 1 31.03 14 PRO B N 1
ATOM 4807 C CA . PRO B 1 14 ? -29.469 49.688 -19.625 1 31.03 14 PRO B CA 1
ATOM 4808 C C . PRO B 1 14 ? -28.484 48.875 -18.781 1 31.03 14 PRO B C 1
ATOM 4810 O O . PRO B 1 14 ? -27.938 49.406 -17.797 1 31.03 14 PRO B O 1
ATOM 4813 N N . ALA B 1 15 ? -28.656 47.625 -18.797 1 32.66 15 ALA B N 1
ATOM 4814 C CA . ALA B 1 15 ? -28.031 46.5 -18.109 1 32.66 15 ALA B CA 1
ATOM 4815 C C . ALA B 1 15 ? -26.516 46.531 -18.234 1 32.66 15 ALA B C 1
ATOM 4817 O O . ALA B 1 15 ? -25.984 46.688 -19.344 1 32.66 15 ALA B O 1
ATOM 4818 N N . LYS B 1 16 ? -25.844 46.969 -17.172 1 35.78 16 LYS B N 1
ATOM 4819 C CA . LYS B 1 16 ? -24.391 47.031 -17.047 1 35.78 16 LYS B CA 1
ATOM 4820 C C . LYS B 1 16 ? -23.734 45.75 -17.562 1 35.78 16 LYS B C 1
ATOM 4822 O O . LYS B 1 16 ? -24.156 44.656 -17.25 1 35.78 16 LYS B O 1
ATOM 4827 N N . LYS B 1 17 ? -23.156 45.844 -18.719 1 39.59 17 LYS B N 1
ATOM 4828 C CA . LYS B 1 17 ? -22.359 44.844 -19.453 1 39.59 17 LYS B CA 1
ATOM 4829 C C . LYS B 1 17 ? -21.438 44.062 -18.5 1 39.59 17 LYS B C 1
ATOM 4831 O O . LYS B 1 17 ? -20.766 44.656 -17.672 1 39.59 17 LYS B O 1
ATOM 4836 N N . SER B 1 18 ? -21.875 42.844 -18.188 1 33.75 18 SER B N 1
ATOM 4837 C CA . SER B 1 18 ? -21.312 41.969 -17.172 1 33.75 18 SER B CA 1
ATOM 4838 C C . SER B 1 18 ? -19.797 41.875 -17.297 1 33.75 18 SER B C 1
ATOM 4840 O O . SER B 1 18 ? -19.25 42 -18.406 1 33.75 18 SER B O 1
ATOM 4842 N N . ARG B 1 19 ? -19.125 42.094 -16.156 1 37.81 19 ARG B N 1
ATOM 4843 C CA . ARG B 1 19 ? -17.672 42.062 -15.938 1 37.81 19 ARG B CA 1
ATOM 4844 C C . ARG B 1 19 ? -17.031 40.906 -16.672 1 37.81 19 ARG B C 1
ATOM 4846 O O . ARG B 1 19 ? -15.805 40.875 -16.844 1 37.81 19 ARG B O 1
ATOM 4853 N N . LYS B 1 20 ? -17.781 39.844 -17.016 1 41.47 20 LYS B N 1
ATOM 4854 C CA . LYS B 1 20 ? -17.281 38.688 -17.719 1 41.47 20 LYS B CA 1
ATOM 4855 C C . LYS B 1 20 ? -16.859 39.031 -19.141 1 41.47 20 LYS B C 1
ATOM 4857 O O . LYS B 1 20 ? -15.852 38.531 -19.641 1 41.47 20 LYS B O 1
ATOM 4862 N N . GLU B 1 21 ? -17.641 39.938 -19.812 1 41.38 21 GLU B N 1
ATOM 4863 C CA . GLU B 1 21 ? -17.359 40.281 -21.203 1 41.38 21 GLU B CA 1
ATOM 4864 C C . GLU B 1 21 ? -16.094 41.156 -21.297 1 41.38 21 GLU B C 1
ATOM 4866 O O . GLU B 1 21 ? -15.312 41 -22.234 1 41.38 21 GLU B O 1
ATOM 4871 N N . ALA B 1 22 ? -15.922 42.062 -20.281 1 42.75 22 ALA B N 1
ATOM 4872 C CA . ALA B 1 22 ? -14.75 42.906 -20.328 1 42.75 22 ALA B CA 1
ATOM 4873 C C . ALA B 1 22 ? -13.461 42.125 -20.188 1 42.75 22 ALA B C 1
ATOM 4875 O O . ALA B 1 22 ? -12.484 42.375 -20.891 1 42.75 22 ALA B O 1
ATOM 4876 N N . LEU B 1 23 ? -13.539 41.094 -19.328 1 45.44 23 LEU B N 1
ATOM 4877 C CA . LEU B 1 23 ? -12.328 40.312 -19.109 1 45.44 23 LEU B CA 1
ATOM 4878 C C . LEU B 1 23 ? -12.031 39.438 -20.328 1 45.44 23 LEU B C 1
ATOM 4880 O O . LEU B 1 23 ? -10.867 39.25 -20.703 1 45.44 23 LEU B O 1
ATOM 4884 N N . ALA B 1 24 ? -13.078 38.875 -21.047 1 45.91 24 ALA B N 1
ATOM 4885 C CA . ALA B 1 24 ? -12.883 38.156 -22.297 1 45.91 24 ALA B CA 1
ATOM 4886 C C . ALA B 1 24 ? -12.281 39.062 -23.375 1 45.91 24 ALA B C 1
ATOM 4888 O O . ALA B 1 24 ? -11.398 38.625 -24.125 1 45.91 24 ALA B O 1
ATOM 4889 N N . LYS B 1 25 ? -12.695 40.312 -23.438 1 44.28 25 LYS B N 1
ATOM 4890 C CA . LYS B 1 25 ? -12.195 41.25 -24.438 1 44.28 25 LYS B CA 1
ATOM 4891 C C . LYS B 1 25 ? -10.75 41.625 -24.156 1 44.28 25 LYS B C 1
ATOM 4893 O O . LYS B 1 25 ? -9.953 41.781 -25.094 1 44.28 25 LYS B O 1
ATOM 4898 N N . ALA B 1 26 ? -10.484 41.719 -22.875 1 44.38 26 ALA B N 1
ATOM 4899 C CA . ALA B 1 26 ? -9.102 42.031 -22.547 1 44.38 26 ALA B CA 1
ATOM 4900 C C . ALA B 1 26 ? -8.156 40.906 -22.938 1 44.38 26 ALA B C 1
ATOM 4902 O O . ALA B 1 26 ? -7.059 41.156 -23.438 1 44.38 26 ALA B O 1
ATOM 4903 N N . ARG B 1 27 ? -8.594 39.625 -22.719 1 41.31 27 ARG B N 1
ATOM 4904 C CA . ARG B 1 27 ? -7.777 38.5 -23.156 1 41.31 27 ARG B CA 1
ATOM 4905 C C . ARG B 1 27 ? -7.691 38.438 -24.672 1 41.31 27 ARG B C 1
ATOM 4907 O O . ARG B 1 27 ? -6.617 38.188 -25.219 1 41.31 27 ARG B O 1
ATOM 4914 N N . ALA B 1 28 ? -8.859 38.656 -25.312 1 44.28 28 ALA B N 1
ATOM 4915 C CA . ALA B 1 28 ? -8.875 38.656 -26.781 1 44.28 28 ALA B CA 1
ATOM 4916 C C . ALA B 1 28 ? -8.016 39.781 -27.328 1 44.28 28 ALA B C 1
ATOM 4918 O O . ALA B 1 28 ? -7.328 39.594 -28.344 1 44.28 28 ALA B O 1
ATOM 4919 N N . SER B 1 29 ? -8.109 40.969 -26.719 1 38.56 29 SER B N 1
ATOM 4920 C CA . SER B 1 29 ? -7.344 42.094 -27.203 1 38.56 29 SER B CA 1
ATOM 4921 C C . SER B 1 29 ? -5.848 41.875 -27.016 1 38.56 29 SER B C 1
ATOM 4923 O O . SER B 1 29 ? -5.043 42.312 -27.859 1 38.56 29 SER B O 1
ATOM 4925 N N . LYS B 1 30 ? -5.453 41.281 -25.875 1 39.09 30 LYS B N 1
ATOM 4926 C CA . LYS B 1 30 ? -4.035 41 -25.719 1 39.09 30 LYS B CA 1
ATOM 4927 C C . LYS B 1 30 ? -3.57 39.969 -26.734 1 39.09 30 LYS B C 1
ATOM 4929 O O . LYS B 1 30 ? -2.449 40.031 -27.25 1 39.09 30 LYS B O 1
ATOM 4934 N N . GLU B 1 31 ? -4.508 38.969 -27.016 1 37.91 31 GLU B N 1
ATOM 4935 C CA . GLU B 1 31 ? -4.156 38.031 -28.062 1 37.91 31 GLU B CA 1
ATOM 4936 C C . GLU B 1 31 ? -4.031 38.719 -29.406 1 37.91 31 GLU B C 1
ATOM 4938 O O . GLU B 1 31 ? -3.148 38.375 -30.203 1 37.91 31 GLU B O 1
ATOM 4943 N N . ALA B 1 32 ? -4.977 39.625 -29.641 1 37.66 32 ALA B N 1
ATOM 4944 C CA . ALA B 1 32 ? -4.926 40.344 -30.922 1 37.66 32 ALA B CA 1
ATOM 4945 C C . ALA B 1 32 ? -3.668 41.219 -31.016 1 37.66 32 ALA B C 1
ATOM 4947 O O . ALA B 1 32 ? -3.084 41.344 -32.094 1 37.66 32 ALA B O 1
ATOM 4948 N N . LYS B 1 33 ? -3.396 41.969 -29.922 1 37.78 33 LYS B N 1
ATOM 4949 C CA . LYS B 1 33 ? -2.207 42.812 -30 1 37.78 33 LYS B CA 1
ATOM 4950 C C . LYS B 1 33 ? -0.954 42 -30.234 1 37.78 33 LYS B C 1
ATOM 4952 O O . LYS B 1 33 ? 0.052 42.5 -30.734 1 37.78 33 LYS B O 1
ATOM 4957 N N . ARG B 1 34 ? -0.965 40.719 -29.594 1 33.22 34 ARG B N 1
ATOM 4958 C CA . ARG B 1 34 ? 0.207 39.875 -29.781 1 33.22 34 ARG B CA 1
ATOM 4959 C C . ARG B 1 34 ? 0.351 39.469 -31.25 1 33.22 34 ARG B C 1
ATOM 4961 O O . ARG B 1 34 ? 1.442 39.094 -31.688 1 33.22 34 ARG B O 1
ATOM 4968 N N . LEU B 1 35 ? -0.837 39.375 -31.953 1 34.28 35 LEU B N 1
ATOM 4969 C CA . LEU B 1 35 ? -0.722 38.938 -33.344 1 34.28 35 LEU B CA 1
ATOM 4970 C C . LEU B 1 35 ? -0.088 40.031 -34.219 1 34.28 35 LEU B C 1
ATOM 4972 O O . LEU B 1 35 ? 0.323 39.75 -35.344 1 34.28 35 LEU B O 1
ATOM 4976 N N . GLY B 1 36 ? -0.459 41.281 -33.938 1 29.97 36 GLY B N 1
ATOM 4977 C CA . GLY B 1 36 ? -0.14 42.25 -34.969 1 29.97 36 GLY B CA 1
ATOM 4978 C C . GLY B 1 36 ? 1.351 42.5 -35.125 1 29.97 36 GLY B C 1
ATOM 4979 O O . GLY B 1 36 ? 1.774 43.281 -35.969 1 29.97 36 GLY B O 1
ATOM 4980 N N . GLN B 1 37 ? 2.059 42.688 -34 1 28.36 37 GLN B N 1
ATOM 4981 C CA . GLN B 1 37 ? 3.336 43.344 -34.25 1 28.36 37 GLN B CA 1
ATOM 4982 C C . GLN B 1 37 ? 4.25 42.438 -35.094 1 28.36 37 GLN B C 1
ATOM 4984 O O . GLN B 1 37 ? 4.574 41.312 -34.656 1 28.36 37 GLN B O 1
ATOM 4989 N N . GLU B 1 38 ? 4.191 42.625 -36.375 1 27.23 38 GLU B N 1
ATOM 4990 C CA . GLU B 1 38 ? 5.039 42.031 -37.406 1 27.23 38 GLU B CA 1
ATOM 4991 C C . GLU B 1 38 ? 6.52 42.219 -37.062 1 27.23 38 GLU B C 1
ATOM 4993 O O . GLU B 1 38 ? 6.996 43.344 -36.938 1 27.23 38 GLU B O 1
ATOM 4998 N N . PRO B 1 39 ? 7.082 41.469 -36.156 1 26.59 39 PRO B N 1
ATOM 4999 C CA . PRO B 1 39 ? 8.461 41.875 -35.844 1 26.59 39 PRO B CA 1
ATOM 5000 C C . PRO B 1 39 ? 9.312 42.094 -37.094 1 26.59 39 PRO B C 1
ATOM 5002 O O . PRO B 1 39 ? 9.125 41.406 -38.094 1 26.59 39 PRO B O 1
ATOM 5005 N N . GLU B 1 40 ? 9.711 43.281 -37.375 1 25.61 40 GLU B N 1
ATOM 5006 C CA . GLU B 1 40 ? 10.586 43.688 -38.469 1 25.61 40 GLU B CA 1
ATOM 5007 C C . GLU B 1 40 ? 11.75 42.719 -38.656 1 25.61 40 GLU B C 1
ATOM 5009 O O . GLU B 1 40 ? 12.297 42.219 -37.688 1 25.61 40 GLU B O 1
ATOM 5014 N N . PRO B 1 41 ? 11.93 42.25 -39.938 1 27.17 41 PRO B N 1
ATOM 5015 C CA . PRO B 1 41 ? 12.969 41.281 -40.281 1 27.17 41 PRO B CA 1
ATOM 5016 C C . PRO B 1 41 ? 14.375 41.781 -39.938 1 27.17 41 PRO B C 1
ATOM 5018 O O . PRO B 1 41 ? 14.836 42.781 -40.438 1 27.17 41 PRO B O 1
ATOM 5021 N N . VAL B 1 42 ? 14.711 42.031 -38.688 1 26.72 42 VAL B N 1
ATOM 5022 C CA . VAL B 1 42 ? 16.047 42.562 -38.438 1 26.72 42 VAL B CA 1
ATOM 5023 C C . VAL B 1 42 ? 17.078 41.812 -39.25 1 26.72 42 VAL B C 1
ATOM 5025 O O . VAL B 1 42 ? 17.016 40.562 -39.344 1 26.72 42 VAL B O 1
ATOM 5028 N N . ALA B 1 43 ? 17.719 42.469 -40.125 1 22.86 43 ALA B N 1
ATOM 5029 C CA . ALA B 1 43 ? 18.781 42.156 -41.094 1 22.86 43 ALA B CA 1
ATOM 5030 C C . ALA B 1 43 ? 19.875 41.312 -40.406 1 22.86 43 ALA B C 1
ATOM 5032 O O . ALA B 1 43 ? 20.297 41.625 -39.281 1 22.86 43 ALA B O 1
ATOM 5033 N N . ALA B 1 44 ? 20 40.062 -40.719 1 24.14 44 ALA B N 1
ATOM 5034 C CA . ALA B 1 44 ? 20.938 39.031 -40.281 1 24.14 44 ALA B CA 1
ATOM 5035 C C . ALA B 1 44 ? 22.375 39.438 -40.531 1 24.14 44 ALA B C 1
ATOM 5037 O O . ALA B 1 44 ? 22.797 39.531 -41.688 1 24.14 44 ALA B O 1
ATOM 5038 N N . SER B 1 45 ? 22.797 40.656 -40 1 23.09 45 SER B N 1
ATOM 5039 C CA . SER B 1 45 ? 24.188 40.938 -40.375 1 23.09 45 SER B CA 1
ATOM 5040 C C . SER B 1 45 ? 25.062 39.688 -40.25 1 23.09 45 SER B C 1
ATOM 5042 O O . SER B 1 45 ? 24.859 38.875 -39.344 1 23.09 45 SER B O 1
ATOM 5044 N N . PRO B 1 46 ? 25.875 39.344 -41.312 1 24.12 46 PRO B N 1
ATOM 5045 C CA . PRO B 1 46 ? 26.703 38.156 -41.531 1 24.12 46 PRO B CA 1
ATOM 5046 C C . PRO B 1 46 ? 27.781 38 -40.469 1 24.12 46 PRO B C 1
ATOM 5048 O O . PRO B 1 46 ? 28.625 37.094 -40.562 1 24.12 46 PRO B O 1
ATOM 5051 N N . SER B 1 47 ? 27.703 38.688 -39.312 1 21.64 47 SER B N 1
ATOM 5052 C CA . SER B 1 47 ? 28.953 38.781 -38.594 1 21.64 47 SER B CA 1
ATOM 5053 C C . SER B 1 47 ? 29.594 37.406 -38.406 1 21.64 47 SER B C 1
ATOM 5055 O O . SER B 1 47 ? 28.953 36.5 -37.875 1 21.64 47 SER B O 1
ATOM 5057 N N . THR B 1 48 ? 30.641 37.062 -39.25 1 23.69 48 THR B N 1
ATOM 5058 C CA . THR B 1 48 ? 31.547 35.938 -39.375 1 23.69 48 THR B CA 1
ATOM 5059 C C . THR B 1 48 ? 32.219 35.625 -38.031 1 23.69 48 THR B C 1
ATOM 5061 O O . THR B 1 48 ? 33.188 34.844 -38 1 23.69 48 THR B O 1
ATOM 5064 N N . SER B 1 49 ? 31.781 36.188 -36.938 1 22.11 49 SER B N 1
ATOM 5065 C CA . SER B 1 49 ? 32.719 36.062 -35.844 1 22.11 49 SER B CA 1
ATOM 5066 C C . SER B 1 49 ? 33.156 34.625 -35.656 1 22.11 49 SER B C 1
ATOM 5068 O O . SER B 1 49 ? 32.344 33.688 -35.656 1 22.11 49 SER B O 1
ATOM 5070 N N . ALA B 1 50 ? 34.469 34.375 -36.125 1 21.16 50 ALA B N 1
ATOM 5071 C CA . ALA B 1 50 ? 35.25 33.156 -36 1 21.16 50 ALA B CA 1
ATOM 5072 C C . ALA B 1 50 ? 35.125 32.531 -34.625 1 21.16 50 ALA B C 1
ATOM 5074 O O . ALA B 1 50 ? 35.469 33.125 -33.625 1 21.16 50 ALA B O 1
ATOM 5075 N N . THR B 1 51 ? 34.094 31.984 -34.375 1 23.64 51 THR B N 1
ATOM 5076 C CA . THR B 1 51 ? 33.969 31.344 -33.062 1 23.64 51 THR B CA 1
ATOM 5077 C C . THR B 1 51 ? 35.25 30.547 -32.75 1 23.64 51 THR B C 1
ATOM 5079 O O . THR B 1 51 ? 35.656 29.703 -33.562 1 23.64 51 THR B O 1
ATOM 5082 N N . PRO B 1 52 ? 36.188 31.281 -32.156 1 22.8 52 PRO B N 1
ATOM 5083 C CA . PRO B 1 52 ? 37.438 30.531 -31.969 1 22.8 52 PRO B CA 1
ATOM 5084 C C . PRO B 1 52 ? 37.219 29.031 -31.812 1 22.8 52 PRO B C 1
ATOM 5086 O O . PRO B 1 52 ? 36.125 28.609 -31.406 1 22.8 52 PRO B O 1
ATOM 5089 N N . ALA B 1 53 ? 37.938 28.312 -32.656 1 22.44 53 ALA B N 1
ATOM 5090 C CA . ALA B 1 53 ? 37.969 26.859 -32.625 1 22.44 53 ALA B CA 1
ATOM 5091 C C . ALA B 1 53 ? 38.125 26.344 -31.188 1 22.44 53 ALA B C 1
ATOM 5093 O O . ALA B 1 53 ? 39.031 26.75 -30.469 1 22.44 53 ALA B O 1
ATOM 5094 N N . ALA B 1 54 ? 37.062 26.234 -30.516 1 24.44 54 ALA B N 1
ATOM 5095 C CA . ALA B 1 54 ? 37.219 25.672 -29.172 1 24.44 54 ALA B CA 1
ATOM 5096 C C . ALA B 1 54 ? 38.344 24.625 -29.125 1 24.44 54 ALA B C 1
ATOM 5098 O O . ALA B 1 54 ? 38.406 23.766 -30 1 24.44 54 ALA B O 1
ATOM 5099 N N . ASP B 1 55 ? 39.5 25.094 -28.906 1 22.86 55 ASP B N 1
ATOM 5100 C CA . ASP B 1 55 ? 40.625 24.172 -28.734 1 22.86 55 ASP B CA 1
ATOM 5101 C C . ASP B 1 55 ? 40.156 22.766 -28.391 1 22.86 55 ASP B C 1
ATOM 5103 O O . ASP B 1 55 ? 39.125 22.609 -27.719 1 22.86 55 ASP B O 1
ATOM 5107 N N . PRO B 1 56 ? 40.5 21.75 -29.25 1 26.5 56 PRO B N 1
ATOM 5108 C CA . PRO B 1 56 ? 40.125 20.391 -28.891 1 26.5 56 PRO B CA 1
ATOM 5109 C C . PRO B 1 56 ? 40.281 20.094 -27.406 1 26.5 56 PRO B C 1
ATOM 5111 O O . PRO B 1 56 ? 41.406 20.094 -26.906 1 26.5 56 PRO B O 1
ATOM 5114 N N . VAL B 1 57 ? 39.656 20.828 -26.578 1 26.28 57 VAL B N 1
ATOM 5115 C CA . VAL B 1 57 ? 39.812 20.5 -25.172 1 26.28 57 VAL B CA 1
ATOM 5116 C C . VAL B 1 57 ? 40.219 19.031 -25.031 1 26.28 57 VAL B C 1
ATOM 5118 O O . VAL B 1 57 ? 39.688 18.156 -25.719 1 26.28 57 VAL B O 1
ATOM 5121 N N . SER B 1 58 ? 41.469 18.812 -24.719 1 25.69 58 SER B N 1
ATOM 5122 C CA . SER B 1 58 ? 42.125 17.547 -24.453 1 25.69 58 SER B CA 1
ATOM 5123 C C . SER B 1 58 ? 41.125 16.453 -24.094 1 25.69 58 SER B C 1
ATOM 5125 O O . SER B 1 58 ? 40 16.75 -23.672 1 25.69 58 SER B O 1
ATOM 5127 N N . ALA B 1 59 ? 41.469 15.219 -24.266 1 24.08 59 ALA B N 1
ATOM 5128 C CA . ALA B 1 59 ? 40.906 13.891 -24.047 1 24.08 59 ALA B CA 1
ATOM 5129 C C . ALA B 1 59 ? 40.125 13.844 -22.75 1 24.08 59 ALA B C 1
ATOM 5131 O O . ALA B 1 59 ? 40.438 14.555 -21.797 1 24.08 59 ALA B O 1
ATOM 5132 N N . GLU B 1 60 ? 38.844 13.352 -22.766 1 28.48 60 GLU B N 1
ATOM 5133 C CA . GLU B 1 60 ? 37.812 12.906 -21.828 1 28.48 60 GLU B CA 1
ATOM 5134 C C . GLU B 1 60 ? 38.438 12.289 -20.578 1 28.48 60 GLU B C 1
ATOM 5136 O O . GLU B 1 60 ? 38.875 11.133 -20.609 1 28.48 60 GLU B O 1
ATOM 5141 N N . ASN B 1 61 ? 39.406 12.836 -20.141 1 29.72 61 ASN B N 1
ATOM 5142 C CA . ASN B 1 61 ? 39.812 12.281 -18.859 1 29.72 61 ASN B CA 1
ATOM 5143 C C . ASN B 1 61 ? 38.625 11.766 -18.047 1 29.72 61 ASN B C 1
ATOM 5145 O O . ASN B 1 61 ? 37.625 12.469 -17.875 1 29.72 61 ASN B O 1
ATOM 5149 N N . GLY B 1 62 ? 38.375 10.477 -18.141 1 31.7 62 GLY B N 1
ATOM 5150 C CA . GLY B 1 62 ? 37.344 9.625 -17.594 1 31.7 62 GLY B CA 1
ATOM 5151 C C . GLY B 1 62 ? 36.781 10.133 -16.281 1 31.7 62 GLY B C 1
ATOM 5152 O O . GLY B 1 62 ? 37.438 10.094 -15.25 1 31.7 62 GLY B O 1
ATOM 5153 N N . ILE B 1 63 ? 36.281 11.211 -16.297 1 35.16 63 ILE B N 1
ATOM 5154 C CA . ILE B 1 63 ? 35.562 11.445 -15.055 1 35.16 63 ILE B CA 1
ATOM 5155 C C . ILE B 1 63 ? 35.125 10.109 -14.453 1 35.16 63 ILE B C 1
ATOM 5157 O O . ILE B 1 63 ? 34.406 9.336 -15.086 1 35.16 63 ILE B O 1
ATOM 5161 N N . PRO B 1 64 ? 35.938 9.555 -13.695 1 41.16 64 PRO B N 1
ATOM 5162 C CA . PRO B 1 64 ? 35.562 8.266 -13.117 1 41.16 64 PRO B CA 1
ATOM 5163 C C . PRO B 1 64 ? 34.031 8.141 -12.922 1 41.16 64 PRO B C 1
ATOM 5165 O O . PRO B 1 64 ? 33.438 9.023 -12.32 1 41.16 64 PRO B O 1
ATOM 5168 N N . VAL B 1 65 ? 33.375 7.711 -13.883 1 48.38 65 VAL B N 1
ATOM 5169 C CA . VAL B 1 65 ? 31.938 7.398 -13.773 1 48.38 65 VAL B CA 1
ATOM 5170 C C . VAL B 1 65 ? 31.641 6.895 -12.367 1 48.38 65 VAL B C 1
ATOM 5172 O O . VAL B 1 65 ? 32.156 5.859 -11.945 1 48.38 65 VAL B O 1
ATOM 5175 N N . LYS B 1 66 ? 31.328 7.762 -11.484 1 63.31 66 LYS B N 1
ATOM 5176 C CA . LYS B 1 66 ? 30.938 7.359 -10.133 1 63.31 66 LYS B CA 1
ATOM 5177 C C . LYS B 1 66 ? 29.953 6.191 -10.172 1 63.31 66 LYS B C 1
ATOM 5179 O O . LYS B 1 66 ? 28.938 6.246 -10.883 1 63.31 66 LYS B O 1
ATOM 5184 N N . LEU B 1 67 ? 30.438 5.09 -9.797 1 81.88 67 LEU B N 1
ATOM 5185 C CA . LEU B 1 67 ? 29.641 3.873 -9.688 1 81.88 67 LEU B CA 1
ATOM 5186 C C . LEU B 1 67 ? 28.359 4.129 -8.891 1 81.88 67 LEU B C 1
ATOM 5188 O O . LEU B 1 67 ? 28.375 4.891 -7.922 1 81.88 67 LEU B O 1
ATOM 5192 N N . SER B 1 68 ? 27.328 3.656 -9.461 1 88.69 68 SER B N 1
ATOM 5193 C CA . SER B 1 68 ? 26.062 3.771 -8.727 1 88.69 68 SER B CA 1
ATOM 5194 C C . SER B 1 68 ? 26.156 3.068 -7.371 1 88.69 68 SER B C 1
ATOM 5196 O O . SER B 1 68 ? 26.969 2.164 -7.188 1 88.69 68 SER B O 1
ATOM 5198 N N . ALA B 1 69 ? 25.344 3.564 -6.434 1 90.38 69 ALA B N 1
ATOM 5199 C CA . ALA B 1 69 ? 25.328 2.979 -5.098 1 90.38 69 ALA B CA 1
ATOM 5200 C C . ALA B 1 69 ? 24.969 1.495 -5.156 1 90.38 69 ALA B C 1
ATOM 5202 O O . ALA B 1 69 ? 25.547 0.685 -4.426 1 90.38 69 ALA B O 1
ATOM 5203 N N . SER B 1 70 ? 24.078 1.105 -6.086 1 93.44 70 SER B N 1
ATOM 5204 C CA . SER B 1 70 ? 23.672 -0.287 -6.223 1 93.44 70 SER B CA 1
ATOM 5205 C C . SER B 1 70 ? 24.812 -1.156 -6.723 1 93.44 70 SER B C 1
ATOM 5207 O O . SER B 1 70 ? 25.047 -2.252 -6.207 1 93.44 70 SER B O 1
ATOM 5209 N N . LYS B 1 71 ? 25.5 -0.699 -7.715 1 94.12 71 LYS B N 1
ATOM 5210 C CA . LYS B 1 71 ? 26.625 -1.473 -8.25 1 94.12 71 LYS B CA 1
ATOM 5211 C C . LYS B 1 71 ? 27.734 -1.639 -7.215 1 94.12 71 LYS B C 1
ATOM 5213 O O . LYS B 1 71 ? 28.297 -2.727 -7.066 1 94.12 71 LYS B O 1
ATOM 5218 N N . ARG B 1 72 ? 28 -0.611 -6.504 1 92.81 72 ARG B N 1
ATOM 5219 C CA . ARG B 1 72 ? 29.047 -0.664 -5.48 1 92.81 72 ARG B CA 1
ATOM 5220 C C . ARG B 1 72 ? 28.719 -1.716 -4.426 1 92.81 72 ARG B C 1
ATOM 5222 O O . ARG B 1 72 ? 29.578 -2.516 -4.055 1 92.81 72 ARG B O 1
ATOM 5229 N N . LYS B 1 73 ? 27.531 -1.73 -3.959 1 94.06 73 LYS B N 1
ATOM 5230 C CA . LYS B 1 73 ? 27.125 -2.674 -2.92 1 94.06 73 LYS B CA 1
ATOM 5231 C C . LYS B 1 73 ? 27.203 -4.113 -3.426 1 94.06 73 LYS B C 1
ATOM 5233 O O . LYS B 1 73 ? 27.734 -4.988 -2.746 1 94.06 73 LYS B O 1
ATOM 5238 N N . LEU B 1 74 ? 26.625 -4.32 -4.609 1 94.38 74 LEU B N 1
ATOM 5239 C CA . LEU B 1 74 ? 26.578 -5.676 -5.152 1 94.38 74 LEU B CA 1
ATOM 5240 C C . LEU B 1 74 ? 27.984 -6.184 -5.473 1 94.38 74 LEU B C 1
ATOM 5242 O O . LEU B 1 74 ? 28.266 -7.371 -5.312 1 94.38 74 LEU B O 1
ATOM 5246 N N . ASP B 1 75 ? 28.828 -5.258 -5.891 1 93.25 75 ASP B N 1
ATOM 5247 C CA . ASP B 1 75 ? 30.203 -5.637 -6.148 1 93.25 75 ASP B CA 1
ATOM 5248 C C . ASP B 1 75 ? 30.922 -6.004 -4.848 1 93.25 75 ASP B C 1
ATOM 5250 O O . ASP B 1 75 ? 31.703 -6.957 -4.812 1 93.25 75 ASP B O 1
ATOM 5254 N N . LEU B 1 76 ? 30.641 -5.234 -3.854 1 93.25 76 LEU B N 1
ATOM 5255 C CA . LEU B 1 76 ? 31.25 -5.484 -2.553 1 93.25 76 LEU B CA 1
ATOM 5256 C C . LEU B 1 76 ? 30.844 -6.852 -2.012 1 93.25 76 LEU B C 1
ATOM 5258 O O . LEU B 1 76 ? 31.641 -7.516 -1.34 1 93.25 76 LEU B O 1
ATOM 5262 N N . MET B 1 77 ? 29.641 -7.281 -2.332 1 94.38 77 MET B N 1
ATOM 5263 C CA . MET B 1 77 ? 29.094 -8.492 -1.727 1 94.38 77 MET B CA 1
ATOM 5264 C C . MET B 1 77 ? 29.156 -9.664 -2.693 1 94.38 77 MET B C 1
ATOM 5266 O O . MET B 1 77 ? 28.688 -10.758 -2.385 1 94.38 77 MET B O 1
ATOM 5270 N N . ALA B 1 78 ? 29.719 -9.531 -3.834 1 90.06 78 ALA B N 1
ATOM 5271 C CA . ALA B 1 78 ? 29.719 -10.516 -4.918 1 90.06 78 ALA B CA 1
ATOM 5272 C C . ALA B 1 78 ? 30.359 -11.82 -4.469 1 90.06 78 ALA B C 1
ATOM 5274 O O . ALA B 1 78 ? 29.953 -12.906 -4.898 1 90.06 78 ALA B O 1
ATOM 5275 N N . ASN B 1 79 ? 31.219 -11.773 -3.586 1 85.12 79 ASN B N 1
ATOM 5276 C CA . ASN B 1 79 ? 31.984 -12.945 -3.188 1 85.12 79 ASN B CA 1
ATOM 5277 C C . ASN B 1 79 ? 31.172 -13.883 -2.307 1 85.12 79 ASN B C 1
ATOM 5279 O O . ASN B 1 79 ? 31.531 -15.039 -2.109 1 85.12 79 ASN B O 1
ATOM 5283 N N . PHE B 1 80 ? 30.094 -13.453 -1.87 1 85.75 80 PHE B N 1
ATOM 5284 C CA . PHE B 1 80 ? 29.281 -14.266 -0.967 1 85.75 80 PHE B CA 1
ATOM 5285 C C . PHE B 1 80 ? 28.203 -15.023 -1.733 1 85.75 80 PHE B C 1
ATOM 5287 O O . PHE B 1 80 ? 27.375 -15.719 -1.134 1 85.75 80 PHE B O 1
ATOM 5294 N N . ALA B 1 81 ? 28.156 -15.062 -2.98 1 84.19 81 ALA B N 1
ATOM 5295 C CA . ALA B 1 81 ? 27.125 -15.719 -3.766 1 84.19 81 ALA B CA 1
ATOM 5296 C C . ALA B 1 81 ? 27.219 -17.234 -3.648 1 84.19 81 ALA B C 1
ATOM 5298 O O . ALA B 1 81 ? 28.266 -17.828 -3.947 1 84.19 81 ALA B O 1
ATOM 5299 N N . PRO B 1 82 ? 26.125 -17.75 -3.205 1 82.06 82 PRO B N 1
ATOM 5300 C CA . PRO B 1 82 ? 26.172 -19.219 -3.076 1 82.06 82 PRO B CA 1
ATOM 5301 C C . PRO B 1 82 ? 26.094 -19.922 -4.426 1 82.06 82 PRO B C 1
ATOM 5303 O O . PRO B 1 82 ? 25.562 -19.375 -5.391 1 82.06 82 PRO B O 1
ATOM 5306 N N . GLN B 1 83 ? 26.594 -21.094 -4.414 1 82.44 83 GLN B N 1
ATOM 5307 C CA . GLN B 1 83 ? 26.453 -21.953 -5.586 1 82.44 83 GLN B CA 1
ATOM 5308 C C . GLN B 1 83 ? 25.047 -22.562 -5.645 1 82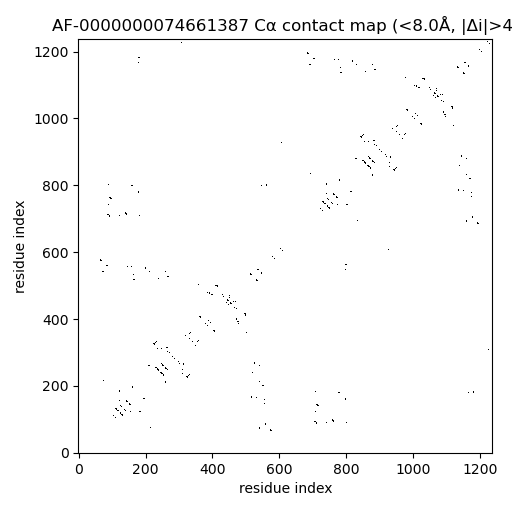.44 83 GLN B C 1
ATOM 5310 O O . GLN B 1 83 ? 24.391 -22.703 -4.617 1 82.44 83 GLN B O 1
ATOM 5315 N N . PRO B 1 84 ? 24.641 -22.828 -6.859 1 84.56 84 PRO B N 1
ATOM 5316 C CA . PRO B 1 84 ? 23.344 -23.484 -6.945 1 84.56 84 PRO B CA 1
ATOM 5317 C C . PRO B 1 84 ? 23.297 -24.812 -6.191 1 84.56 84 PRO B C 1
ATOM 5319 O O . PRO B 1 84 ? 24.266 -25.594 -6.242 1 84.56 84 PRO B O 1
ATOM 5322 N N . SER B 1 85 ? 22.25 -24.969 -5.496 1 82.5 85 SER B N 1
ATOM 5323 C CA . SER B 1 85 ? 22.141 -26.156 -4.664 1 82.5 85 SER B CA 1
ATOM 5324 C C . SER B 1 85 ? 21.391 -27.266 -5.395 1 82.5 85 SER B C 1
ATOM 5326 O O . SER B 1 85 ? 21.5 -28.438 -5.039 1 82.5 85 SER B O 1
ATOM 5328 N N . ASP B 1 86 ? 20.5 -26.891 -6.371 1 82.62 86 ASP B N 1
ATOM 5329 C CA . ASP B 1 86 ? 19.719 -27.875 -7.117 1 82.62 86 ASP B CA 1
ATOM 5330 C C . ASP B 1 86 ? 19.594 -27.469 -8.586 1 82.62 86 ASP B C 1
ATOM 5332 O O . ASP B 1 86 ? 18.594 -26.875 -8.984 1 82.62 86 ASP B O 1
ATOM 5336 N N . MET B 1 87 ? 20.406 -27.953 -9.375 1 79.81 87 MET B N 1
ATOM 5337 C CA . MET B 1 87 ? 20.453 -27.578 -10.781 1 79.81 87 MET B CA 1
ATOM 5338 C C . MET B 1 87 ? 19.344 -28.281 -11.57 1 79.81 87 MET B C 1
ATOM 5340 O O . MET B 1 87 ? 18.984 -27.844 -12.656 1 79.81 87 MET B O 1
ATOM 5344 N N . SER B 1 88 ? 18.844 -29.266 -10.938 1 76.69 88 SER B N 1
ATOM 5345 C CA . SER B 1 88 ? 17.844 -30.047 -11.664 1 76.69 88 SER B CA 1
ATOM 5346 C C . SER B 1 88 ? 16.438 -29.578 -11.359 1 76.69 88 SER B C 1
ATOM 5348 O O . SER B 1 88 ? 15.469 -30.047 -11.977 1 76.69 88 SER B O 1
ATOM 5350 N N . GLN B 1 89 ? 16.344 -28.719 -10.547 1 78.25 89 GLN B N 1
ATOM 5351 C CA . GLN B 1 89 ? 15.016 -28.25 -10.125 1 78.25 89 GLN B CA 1
ATOM 5352 C C . GLN B 1 89 ? 14.305 -27.531 -11.266 1 78.25 89 GLN B C 1
ATOM 5354 O O . GLN B 1 89 ? 14.82 -26.547 -11.805 1 78.25 89 GLN B O 1
ATOM 5359 N N . ARG B 1 90 ? 13.094 -28.094 -11.625 1 85.88 90 ARG B N 1
ATOM 5360 C CA . ARG B 1 90 ? 12.242 -27.469 -12.633 1 85.88 90 ARG B CA 1
ATOM 5361 C C . ARG B 1 90 ? 10.773 -27.625 -12.273 1 85.88 90 ARG B C 1
ATOM 5363 O O . ARG B 1 90 ? 10.211 -28.719 -12.414 1 85.88 90 ARG B O 1
ATOM 5370 N N . LEU B 1 91 ? 10.211 -26.594 -11.867 1 92.88 91 LEU B N 1
ATOM 5371 C CA . LEU B 1 91 ? 8.789 -26.594 -11.539 1 92.88 91 LEU B CA 1
ATOM 5372 C C . LEU B 1 91 ? 7.957 -26.141 -12.734 1 92.88 91 LEU B C 1
ATOM 5374 O O . LEU B 1 91 ? 8.359 -25.25 -13.477 1 92.88 91 LEU B O 1
ATOM 5378 N N . LEU B 1 92 ? 6.812 -26.812 -12.836 1 93.81 92 LEU B N 1
ATOM 5379 C CA . LEU B 1 92 ? 5.941 -26.531 -13.969 1 93.81 92 LEU B CA 1
ATOM 5380 C C . LEU B 1 92 ? 4.5 -26.344 -13.516 1 93.81 92 LEU B C 1
ATOM 5382 O O . LEU B 1 92 ? 4.09 -26.891 -12.492 1 93.81 92 LEU B O 1
ATOM 5386 N N . LEU B 1 93 ? 3.822 -25.531 -14.258 1 94.81 93 LEU B N 1
ATOM 5387 C CA . LEU B 1 93 ? 2.365 -25.469 -14.211 1 94.81 93 LEU B CA 1
ATOM 5388 C C . LEU B 1 93 ? 1.752 -26.312 -15.328 1 94.81 93 LEU B C 1
ATOM 5390 O O . LEU B 1 93 ? 2.131 -26.156 -16.5 1 94.81 93 LEU B O 1
ATOM 5394 N N . LEU B 1 94 ? 0.849 -27.172 -14.922 1 94.12 94 LEU B N 1
ATOM 5395 C CA . LEU B 1 94 ? 0.361 -28.125 -15.914 1 94.12 94 LEU B CA 1
ATOM 5396 C C . LEU B 1 94 ? -1.135 -28.375 -15.742 1 94.12 94 LEU B C 1
ATOM 5398 O O . LEU B 1 94 ? -1.632 -28.438 -14.617 1 94.12 94 LEU B O 1
ATOM 5402 N N . ASP B 1 95 ? -1.807 -28.484 -16.906 1 93.62 95 ASP B N 1
ATOM 5403 C CA . ASP B 1 95 ? -3.193 -28.938 -16.922 1 93.62 95 ASP B CA 1
ATOM 5404 C C . ASP B 1 95 ? -3.273 -30.453 -16.953 1 93.62 95 ASP B C 1
ATOM 5406 O O . ASP B 1 95 ? -2.699 -31.109 -17.828 1 93.62 95 ASP B O 1
ATOM 5410 N N . LEU B 1 96 ? -3.988 -31 -16.078 1 91.81 96 LEU B N 1
ATOM 5411 C CA . LEU B 1 96 ? -4.062 -32.438 -15.906 1 91.81 96 LEU B CA 1
ATOM 5412 C C . LEU B 1 96 ? -4.531 -33.125 -17.203 1 91.81 96 LEU B C 1
ATOM 5414 O O . LEU B 1 96 ? -4.082 -34.219 -17.531 1 91.81 96 LEU B O 1
ATOM 5418 N N . SER B 1 97 ? -5.391 -32.469 -17.906 1 88.88 97 SER B N 1
ATOM 5419 C CA . SER B 1 97 ? -5.883 -33.062 -19.156 1 88.88 97 SER B CA 1
ATOM 5420 C C . SER B 1 97 ? -4.762 -33.188 -20.188 1 88.88 97 SER B C 1
ATOM 5422 O O . SER B 1 97 ? -4.746 -34.125 -20.984 1 88.88 97 SER B O 1
ATOM 5424 N N . CYS B 1 98 ? -3.85 -32.344 -20.156 1 91.81 98 CYS B N 1
ATOM 5425 C CA . CYS B 1 98 ? -2.717 -32.375 -21.078 1 91.81 98 CYS B CA 1
ATOM 5426 C C . CYS B 1 98 ? -1.74 -33.469 -20.688 1 91.81 98 CYS B C 1
ATOM 5428 O O . CYS B 1 98 ? -1.104 -34.094 -21.547 1 91.81 98 CYS B O 1
ATOM 5430 N N . LEU B 1 99 ? -1.674 -33.719 -19.453 1 92.12 99 LEU B N 1
ATOM 5431 C CA . LEU B 1 99 ? -0.782 -34.781 -18.984 1 92.12 99 LEU B CA 1
ATOM 5432 C C . LEU B 1 99 ? -1.251 -36.156 -19.469 1 92.12 99 LEU B C 1
ATOM 5434 O O . LEU B 1 99 ? -0.433 -37 -19.797 1 92.12 99 LEU B O 1
ATOM 5438 N N . THR B 1 100 ? -2.463 -36.312 -19.453 1 90.81 100 THR B N 1
ATOM 5439 C CA . THR B 1 100 ? -3.039 -37.594 -19.875 1 90.81 100 THR B CA 1
ATOM 5440 C C . THR B 1 100 ? -2.656 -37.875 -21.328 1 90.81 100 THR B C 1
ATOM 5442 O O . THR B 1 100 ? -2.455 -39.062 -21.688 1 90.81 100 THR B O 1
ATOM 5445 N N . ALA B 1 101 ? -2.502 -36.875 -22.078 1 91.25 101 ALA B N 1
ATOM 5446 C CA . ALA B 1 101 ? -2.152 -37.031 -23.484 1 91.25 101 ALA B CA 1
ATOM 5447 C C . ALA B 1 101 ? -0.769 -37.656 -23.641 1 91.25 101 ALA B C 1
ATOM 5449 O O . ALA B 1 101 ? -0.5 -38.344 -24.641 1 91.25 101 ALA B O 1
ATOM 5450 N N . LEU B 1 102 ? 0.095 -37.562 -22.75 1 92.75 102 LEU B N 1
ATOM 5451 C CA . LEU B 1 102 ? 1.45 -38.094 -22.797 1 92.75 102 LEU B CA 1
ATOM 5452 C C . LEU B 1 102 ? 1.437 -39.625 -22.688 1 92.75 102 LEU B C 1
ATOM 5454 O O . LEU B 1 102 ? 2.391 -40.281 -23.109 1 92.75 102 LEU B O 1
ATOM 5458 N N . PHE B 1 103 ? 0.35 -40.156 -22.203 1 93.25 103 PHE B N 1
ATOM 5459 C CA . PHE B 1 103 ? 0.297 -41.594 -21.953 1 93.25 103 PHE B CA 1
ATOM 5460 C C . PHE B 1 103 ? -0.474 -42.312 -23.062 1 93.25 103 PHE B C 1
ATOM 5462 O O . PHE B 1 103 ? -0.655 -43.531 -23 1 93.25 103 PHE B O 1
ATOM 5469 N N . LYS B 1 104 ? -0.888 -41.594 -24.062 1 91.5 104 LYS B N 1
ATOM 5470 C CA . LYS B 1 104 ? -1.704 -42.156 -25.141 1 91.5 104 LYS B CA 1
ATOM 5471 C C . LYS B 1 104 ? -0.984 -43.312 -25.828 1 91.5 104 LYS B C 1
ATOM 5473 O O . LYS B 1 104 ? -1.61 -44.312 -26.203 1 91.5 104 LYS B O 1
ATOM 5478 N N . PRO B 1 105 ? 0.322 -43.188 -26 1 91.25 105 PRO B N 1
ATOM 5479 C CA . PRO B 1 105 ? 1.011 -44.281 -26.719 1 91.25 105 PRO B CA 1
ATOM 5480 C C . PRO B 1 105 ? 1.197 -45.5 -25.859 1 91.25 105 PRO B C 1
ATOM 5482 O O . PRO B 1 105 ? 1.602 -46.562 -26.359 1 91.25 105 PRO B O 1
ATOM 5485 N N . PHE B 1 106 ? 0.905 -45.438 -24.656 1 92.75 106 PHE B N 1
ATOM 5486 C CA . PHE B 1 106 ? 1.143 -46.531 -23.75 1 92.75 106 PHE B CA 1
ATOM 5487 C C . PHE B 1 106 ? -0.162 -47.25 -23.422 1 92.75 106 PHE B C 1
ATOM 5489 O O . PHE B 1 106 ? -1.236 -46.656 -23.469 1 92.75 106 PHE B O 1
ATOM 5496 N N . SER B 1 107 ? -0.013 -48.562 -23.203 1 92.38 107 SER B N 1
ATOM 5497 C CA . SER B 1 107 ? -1.174 -49.375 -22.844 1 92.38 107 SER B CA 1
ATOM 5498 C C . SER B 1 107 ? -0.931 -50.156 -21.562 1 92.38 107 SER B C 1
ATOM 5500 O O . SER B 1 107 ? 0.216 -50.344 -21.156 1 92.38 107 SER B O 1
ATOM 5502 N N . CYS B 1 108 ? -2.066 -50.531 -21.016 1 93.69 108 CYS B N 1
ATOM 5503 C CA . CYS B 1 108 ? -2.004 -51.312 -19.797 1 93.69 108 CYS B CA 1
ATOM 5504 C C . CYS B 1 108 ? -1.327 -52.656 -20.062 1 93.69 108 CYS B C 1
ATOM 5506 O O . CYS B 1 108 ? -1.667 -53.344 -21.016 1 93.69 108 CYS B O 1
ATOM 5508 N N . LYS B 1 109 ? -0.475 -53.031 -19.219 1 87.12 109 LYS B N 1
ATOM 5509 C CA . LYS B 1 109 ? 0.267 -54.281 -19.391 1 87.12 109 LYS B CA 1
ATOM 5510 C C . LYS B 1 109 ? -0.64 -55.5 -19.172 1 87.12 109 LYS B C 1
ATOM 5512 O O . LYS B 1 109 ? -0.43 -56.562 -19.781 1 87.12 109 LYS B O 1
ATOM 5517 N N . SER B 1 110 ? -1.586 -55.25 -18.297 1 90.12 110 SER B N 1
ATOM 5518 C CA . SER B 1 110 ? -2.434 -56.375 -17.906 1 90.12 110 SER B CA 1
ATOM 5519 C C . SER B 1 110 ? -3.541 -56.625 -18.938 1 90.12 110 SER B C 1
ATOM 5521 O O . SER B 1 110 ? -3.842 -57.781 -19.266 1 90.12 110 SER B O 1
ATOM 5523 N N . CYS B 1 111 ? -4.223 -55.594 -19.422 1 94.5 111 CYS B N 1
ATOM 5524 C CA . CYS B 1 111 ? -5.406 -55.812 -20.25 1 94.5 111 CYS B CA 1
ATOM 5525 C C . CYS B 1 111 ? -5.281 -55.062 -21.578 1 94.5 111 CYS B C 1
ATOM 5527 O O . CYS B 1 111 ? -6.156 -55.188 -22.438 1 94.5 111 CYS B O 1
ATOM 5529 N N . GLY B 1 112 ? -4.324 -54.281 -21.766 1 92.19 112 GLY B N 1
ATOM 5530 C CA . GLY B 1 112 ? -4.109 -53.562 -23.016 1 92.19 112 GLY B CA 1
ATOM 5531 C C . GLY B 1 112 ? -4.984 -52.344 -23.156 1 92.19 112 GLY B C 1
ATOM 5532 O O . GLY B 1 112 ? -5.07 -51.75 -24.219 1 92.19 112 GLY B O 1
ATOM 5533 N N . GLY B 1 113 ? -5.582 -51.969 -22.094 1 94.19 113 GLY B N 1
ATOM 5534 C CA . GLY B 1 113 ? -6.496 -50.844 -22.109 1 94.19 113 GLY B CA 1
ATOM 5535 C C . GLY B 1 113 ? -5.781 -49.5 -22.125 1 94.19 113 GLY B C 1
ATOM 5536 O O . GLY B 1 113 ? -4.57 -49.438 -21.906 1 94.19 113 GLY B O 1
ATOM 5537 N N . LYS B 1 114 ? -6.555 -48.375 -22.406 1 94.94 114 LYS B N 1
ATOM 5538 C CA . LYS B 1 114 ? -6.039 -47.031 -22.422 1 94.94 114 LYS B CA 1
ATOM 5539 C C . LYS B 1 114 ? -5.789 -46.531 -21.016 1 94.94 114 LYS B C 1
ATOM 5541 O O . LYS B 1 114 ? -6.426 -46.969 -20.062 1 94.94 114 LYS B O 1
ATOM 5546 N N . LEU B 1 115 ? -4.828 -45.562 -20.984 1 94.88 115 LEU B N 1
ATOM 5547 C CA . LEU B 1 115 ? -4.418 -45.094 -19.672 1 94.88 115 LEU B CA 1
ATOM 5548 C C . LEU B 1 115 ? -4.891 -43.656 -19.469 1 94.88 115 LEU B C 1
ATOM 5550 O O . LEU B 1 115 ? -5.051 -42.906 -20.422 1 94.88 115 LEU B O 1
ATOM 5554 N N . THR B 1 116 ? -5.164 -43.344 -18.203 1 93.81 116 THR B N 1
ATOM 5555 C CA . THR B 1 116 ? -5.465 -41.969 -17.781 1 93.81 116 THR B CA 1
ATOM 5556 C C . THR B 1 116 ? -4.73 -41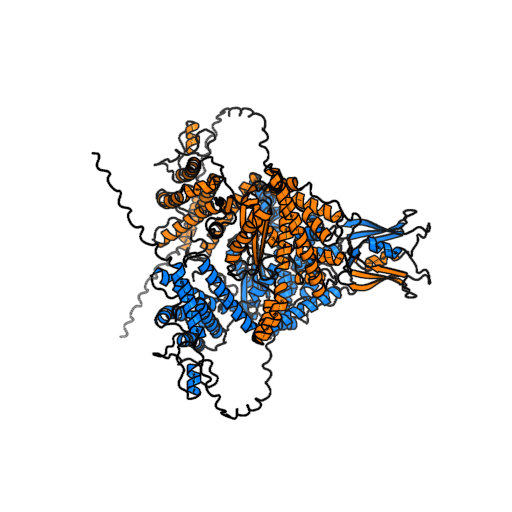.625 -16.484 1 93.81 116 THR B C 1
ATOM 5558 O O . THR B 1 116 ? -4.211 -42.531 -15.805 1 93.81 116 THR B O 1
ATOM 5561 N N . VAL B 1 117 ? -4.555 -40.344 -16.328 1 93.88 117 VAL B N 1
ATOM 5562 C CA . VAL B 1 117 ? -3.906 -39.875 -15.102 1 93.88 117 VAL B CA 1
ATOM 5563 C C . VAL B 1 117 ? -4.934 -39.219 -14.195 1 93.88 117 VAL B C 1
ATOM 5565 O O . VAL B 1 117 ? -5.68 -38.344 -14.633 1 93.88 117 VAL B O 1
ATOM 5568 N N . ILE B 1 118 ? -4.957 -39.625 -12.977 1 92.81 118 ILE B N 1
ATOM 5569 C CA . ILE B 1 118 ? -5.875 -39.031 -12.016 1 92.81 118 ILE B CA 1
ATOM 5570 C C . ILE B 1 118 ? -5.094 -38.469 -10.836 1 92.81 118 ILE B C 1
ATOM 5572 O O . ILE B 1 118 ? -3.979 -38.906 -10.547 1 92.81 118 ILE B O 1
ATOM 5576 N N . SER B 1 119 ? -5.652 -37.406 -10.289 1 91.12 119 SER B N 1
ATOM 5577 C CA . SER B 1 119 ? -5.078 -36.812 -9.086 1 91.12 119 SER B CA 1
ATOM 5578 C C . SER B 1 119 ? -5.863 -37.219 -7.844 1 91.12 119 SER B C 1
ATOM 5580 O O . SER B 1 119 ? -7.098 -37.188 -7.84 1 91.12 119 SER B O 1
ATOM 5582 N N . ASP B 1 120 ? -5.039 -37.688 -6.891 1 86.06 120 ASP B N 1
ATOM 5583 C CA . ASP B 1 120 ? -5.625 -38.125 -5.629 1 86.06 120 ASP B CA 1
ATOM 5584 C C . ASP B 1 120 ? -4.906 -37.469 -4.441 1 86.06 120 ASP B C 1
ATOM 5586 O O . ASP B 1 120 ? -3.797 -36.969 -4.582 1 86.06 120 ASP B O 1
ATOM 5590 N N . THR B 1 121 ? -5.496 -37.562 -3.309 1 81.88 121 THR B N 1
ATOM 5591 C CA . THR B 1 121 ? -4.93 -37.094 -2.055 1 81.88 121 THR B CA 1
ATOM 5592 C C . THR B 1 121 ? -4.277 -35.719 -2.244 1 81.88 121 THR B C 1
ATOM 5594 O O . THR B 1 121 ? -3.424 -35.531 -3.117 1 81.88 121 THR B O 1
ATOM 5597 N N . ARG B 1 122 ? -4.695 -34.812 -1.505 1 89.38 122 ARG B N 1
ATOM 5598 C CA . ARG B 1 122 ? -4.203 -33.469 -1.689 1 89.38 122 ARG B CA 1
ATOM 5599 C C . ARG B 1 122 ? -3.629 -32.906 -0.39 1 89.38 122 ARG B C 1
ATOM 5601 O O . ARG B 1 122 ? -4.191 -33.125 0.685 1 89.38 122 ARG B O 1
ATOM 5608 N N . LYS B 1 123 ? -2.402 -32.344 -0.561 1 93.75 123 LYS B N 1
ATOM 5609 C CA . LYS B 1 123 ? -1.739 -31.609 0.508 1 93.75 123 LYS B CA 1
ATOM 5610 C C . LYS B 1 123 ? -1.276 -30.234 0.02 1 93.75 123 LYS B C 1
ATOM 5612 O O . LYS B 1 123 ? -0.104 -30.047 -0.316 1 93.75 123 LYS B O 1
ATOM 5617 N N . GLY B 1 124 ? -2.154 -29.281 0.132 1 94.62 124 GLY B N 1
ATOM 5618 C CA . GLY B 1 124 ? -1.853 -27.969 -0.431 1 94.62 124 GLY B CA 1
ATOM 5619 C C . GLY B 1 124 ? -1.805 -27.969 -1.947 1 94.62 124 GLY B C 1
ATOM 5620 O O . GLY B 1 124 ? -2.75 -28.406 -2.604 1 94.62 124 GLY B O 1
ATOM 5621 N N . PHE B 1 125 ? -0.613 -27.578 -2.449 1 96.31 125 PHE B N 1
ATOM 5622 C CA . PHE B 1 125 ? -0.441 -27.594 -3.898 1 96.31 125 PHE B CA 1
ATOM 5623 C C . PHE B 1 125 ? -0.036 -28.969 -4.391 1 96.31 125 PHE B C 1
ATOM 5625 O O . PHE B 1 125 ? -0.046 -29.234 -5.594 1 96.31 125 PHE B O 1
ATOM 5632 N N . VAL B 1 126 ? 0.254 -29.828 -3.477 1 96.69 126 VAL B N 1
ATOM 5633 C CA . VAL B 1 126 ? 0.802 -31.141 -3.818 1 96.69 126 VAL B CA 1
ATOM 5634 C C . VAL B 1 126 ? -0.318 -32.188 -3.842 1 96.69 126 VAL B C 1
ATOM 5636 O O . VAL B 1 126 ? -1.221 -32.156 -3.002 1 96.69 126 VAL B O 1
ATOM 5639 N N . CYS B 1 127 ? -0.263 -32.969 -4.863 1 94.81 127 CYS B N 1
ATOM 5640 C CA . CYS B 1 127 ? -1.192 -34.094 -4.945 1 94.81 127 CYS B CA 1
ATOM 5641 C C . CYS B 1 127 ? -0.489 -35.344 -5.453 1 94.81 127 CYS B C 1
ATOM 5643 O O . CYS B 1 127 ? 0.662 -35.281 -5.887 1 94.81 127 CYS B O 1
ATOM 5645 N N . GLN B 1 128 ? -1.131 -36.375 -5.223 1 96.12 128 GLN B N 1
ATOM 5646 C CA . GLN B 1 128 ? -0.636 -37.656 -5.754 1 96.12 128 GLN B CA 1
ATOM 5647 C C . GLN B 1 128 ? -1.213 -37.938 -7.137 1 96.12 128 GLN B C 1
ATOM 5649 O O . GLN B 1 128 ? -2.426 -37.844 -7.34 1 96.12 128 GLN B O 1
ATOM 5654 N N . LEU B 1 129 ? -0.339 -38.219 -8.07 1 95.44 129 LEU B N 1
ATOM 5655 C CA . LEU B 1 129 ? -0.756 -38.625 -9.414 1 95.44 129 LEU B CA 1
ATOM 5656 C C . LEU B 1 129 ? -0.688 -40.125 -9.586 1 95.44 129 LEU B C 1
ATOM 5658 O O . LEU B 1 129 ? 0.267 -40.781 -9.141 1 95.44 129 LEU B O 1
ATOM 5662 N N . LYS B 1 130 ? -1.752 -40.625 -10.188 1 95.69 130 LYS B N 1
ATOM 5663 C CA . LYS B 1 130 ? -1.828 -42.062 -10.469 1 95.69 130 LYS B CA 1
ATOM 5664 C C . LYS B 1 130 ? -2.174 -42.312 -11.93 1 95.69 130 LYS B C 1
ATOM 5666 O O . LYS B 1 130 ? -3.051 -41.656 -12.492 1 95.69 130 LYS B O 1
ATOM 5671 N N . THR B 1 131 ? -1.383 -43.188 -12.508 1 95.19 131 THR B N 1
ATOM 5672 C CA . THR B 1 131 ? -1.764 -43.656 -13.828 1 95.19 131 THR B CA 1
ATOM 5673 C C . THR B 1 131 ? -2.678 -44.875 -13.711 1 95.19 131 THR B C 1
ATOM 5675 O O . THR B 1 131 ? -2.309 -45.875 -13.094 1 95.19 131 THR B O 1
ATOM 5678 N N . VAL B 1 132 ? -3.863 -44.719 -14.312 1 95.75 132 VAL B N 1
ATOM 5679 C CA . VAL B 1 132 ? -4.875 -45.781 -14.148 1 95.75 132 VAL B CA 1
ATOM 5680 C C . VAL B 1 132 ? -5.352 -46.25 -15.516 1 95.75 132 VAL B C 1
ATOM 5682 O O . VAL B 1 132 ? -5.453 -45.469 -16.453 1 95.75 132 VAL B O 1
ATOM 5685 N N . CYS B 1 133 ? -5.594 -47.531 -15.539 1 96.12 133 CYS B N 1
ATOM 5686 C CA . CYS B 1 133 ? -6.184 -48.125 -16.734 1 96.12 133 CYS B CA 1
ATOM 5687 C C . CYS B 1 133 ? -7.688 -47.875 -16.781 1 96.12 133 CYS B C 1
ATOM 5689 O O . CYS B 1 133 ? -8.383 -48.094 -15.789 1 96.12 133 CYS B O 1
ATOM 5691 N N . LEU B 1 134 ? -8.18 -47.406 -17.922 1 94.56 134 LEU B N 1
ATOM 5692 C CA . LEU B 1 134 ? -9.594 -47.062 -18.062 1 94.56 134 LEU B CA 1
ATOM 5693 C C . LEU B 1 134 ? -10.445 -48.312 -18.141 1 94.56 134 LEU B C 1
ATOM 5695 O O . LEU B 1 134 ? -11.641 -48.281 -17.859 1 94.56 134 LEU B O 1
ATOM 5699 N N . ARG B 1 135 ? -9.828 -49.469 -18.453 1 94.44 135 ARG B N 1
ATOM 5700 C CA . ARG B 1 135 ? -10.555 -50.719 -18.656 1 94.44 135 ARG B CA 1
ATOM 5701 C C . ARG B 1 135 ? -10.586 -51.531 -17.375 1 94.44 135 ARG B C 1
ATOM 5703 O O . ARG B 1 135 ? -11.664 -51.906 -16.875 1 94.44 135 ARG B O 1
ATOM 5710 N N . CYS B 1 136 ? -9.469 -51.875 -16.828 1 95.81 136 CYS B N 1
ATOM 5711 C CA . CYS B 1 136 ? -9.422 -52.75 -15.664 1 95.81 136 CYS B CA 1
ATOM 5712 C C . CYS B 1 136 ? -9.234 -51.938 -14.375 1 95.81 136 CYS B C 1
ATOM 5714 O O . CYS B 1 136 ? -9.188 -52.531 -13.289 1 95.81 136 CYS B O 1
ATOM 5716 N N . GLU B 1 137 ? -8.961 -50.625 -14.391 1 93.69 137 GLU B N 1
ATOM 5717 C CA . GLU B 1 137 ? -8.844 -49.719 -13.266 1 93.69 137 GLU B CA 1
ATOM 5718 C C . GLU B 1 137 ? -7.598 -50 -12.438 1 93.69 137 GLU B C 1
ATOM 5720 O O . GLU B 1 137 ? -7.484 -49.531 -11.297 1 93.69 137 GLU B O 1
ATOM 5725 N N . ALA B 1 138 ? -6.734 -50.688 -13.039 1 94.88 138 ALA B N 1
ATOM 5726 C CA . ALA B 1 138 ? -5.473 -50.969 -12.359 1 94.88 138 ALA B CA 1
ATOM 5727 C C . ALA B 1 138 ? -4.609 -49.719 -12.273 1 94.88 138 ALA B C 1
ATOM 5729 O O . ALA B 1 138 ? -4.539 -48.938 -13.227 1 94.88 138 ALA B O 1
ATOM 5730 N N . VAL B 1 139 ? -4.051 -49.531 -11.086 1 95.88 139 VAL B N 1
ATOM 5731 C CA . VAL B 1 139 ? -3.098 -48.438 -10.906 1 95.88 139 VAL B CA 1
ATOM 5732 C C . VAL B 1 139 ? -1.701 -48.906 -11.312 1 95.88 139 VAL B C 1
ATOM 5734 O O . VAL B 1 139 ? -1.155 -49.844 -10.719 1 95.88 139 VAL B O 1
ATOM 5737 N N . LEU B 1 140 ? -1.135 -48.25 -12.25 1 94.81 140 LEU B N 1
ATOM 5738 C CA . LEU B 1 140 ? 0.136 -48.719 -12.805 1 94.81 140 LEU B CA 1
ATOM 5739 C C . LEU B 1 140 ? 1.305 -47.969 -12.156 1 94.81 140 LEU B C 1
ATOM 5741 O O . LEU B 1 140 ? 2.41 -48.5 -12.07 1 94.81 140 LEU B O 1
ATOM 5745 N N . SER B 1 141 ? 1.11 -46.75 -11.898 1 94.31 141 SER B N 1
ATOM 5746 C CA . SER B 1 141 ? 2.158 -45.938 -11.273 1 94.31 141 SER B CA 1
ATOM 5747 C C . SER B 1 141 ? 1.565 -44.844 -10.422 1 94.31 141 SER B C 1
ATOM 5749 O O . SER B 1 141 ? 0.416 -44.438 -10.617 1 94.31 141 SER B O 1
ATOM 5751 N N . LYS B 1 142 ? 2.344 -44.438 -9.375 1 94.81 142 LYS B N 1
ATOM 5752 C CA . LYS B 1 142 ? 1.953 -43.344 -8.492 1 94.81 142 LYS B CA 1
ATOM 5753 C C . LYS B 1 142 ? 3.152 -42.469 -8.141 1 94.81 142 LYS B C 1
ATOM 5755 O O . LYS B 1 142 ? 4.281 -42.969 -8.047 1 94.81 142 LYS B O 1
ATOM 5760 N N . THR B 1 143 ? 2.92 -41.188 -8.023 1 94.56 143 THR B N 1
ATOM 5761 C CA . THR B 1 143 ? 3.969 -40.25 -7.605 1 94.56 143 THR B CA 1
ATOM 5762 C C . THR B 1 143 ? 3.365 -39 -7.004 1 94.56 143 THR B C 1
ATOM 5764 O O . THR B 1 143 ? 2.186 -38.688 -7.219 1 94.56 143 THR B O 1
ATOM 5767 N N . MET B 1 144 ? 4.184 -38.375 -6.121 1 95.12 144 MET B N 1
ATOM 5768 C CA . MET B 1 144 ? 3.797 -37.031 -5.641 1 95.12 144 MET B CA 1
ATOM 5769 C C . MET B 1 144 ? 4.285 -35.969 -6.594 1 95.12 144 MET B C 1
ATOM 5771 O O . MET B 1 144 ? 5.305 -36.125 -7.266 1 95.12 144 MET B O 1
ATOM 5775 N N . THR B 1 145 ? 3.592 -34.906 -6.656 1 95.56 145 THR B N 1
ATOM 5776 C CA . THR B 1 145 ? 3.922 -33.844 -7.609 1 95.56 145 THR B CA 1
ATOM 5777 C C . THR B 1 145 ? 5.125 -33.062 -7.129 1 95.56 145 THR B C 1
ATOM 5779 O O . THR B 1 145 ? 5.664 -32.219 -7.871 1 95.56 145 THR B O 1
ATOM 5782 N N . SER B 1 146 ? 5.559 -33.281 -5.863 1 94.62 146 SER B N 1
ATOM 5783 C CA . SER B 1 146 ? 6.676 -32.5 -5.316 1 94.62 146 SER B CA 1
ATOM 5784 C C . SER B 1 146 ? 7.555 -33.375 -4.43 1 94.62 146 SER B C 1
ATOM 5786 O O . SER B 1 146 ? 7.078 -34.344 -3.82 1 94.62 146 SER B O 1
ATOM 5788 N N . LYS B 1 147 ? 8.852 -32.938 -4.41 1 91.38 147 LYS B N 1
ATOM 5789 C CA . LYS B 1 147 ? 9.773 -33.562 -3.459 1 91.38 147 LYS B CA 1
ATOM 5790 C C . LYS B 1 147 ? 9.539 -33.031 -2.047 1 91.38 147 LYS B C 1
ATOM 5792 O O . LYS B 1 147 ? 8.969 -31.969 -1.866 1 91.38 147 LYS B O 1
ATOM 5797 N N . THR B 1 148 ? 9.922 -33.844 -1.126 1 92.5 148 THR B N 1
ATOM 5798 C CA . THR B 1 148 ? 9.891 -33.375 0.26 1 92.5 148 THR B CA 1
ATOM 5799 C C . THR B 1 148 ? 11.141 -32.594 0.599 1 92.5 148 THR B C 1
ATOM 5801 O O . THR B 1 148 ? 12.164 -32.719 -0.074 1 92.5 148 THR B O 1
ATOM 5804 N N . LEU B 1 149 ? 11 -31.734 1.587 1 91.75 149 LEU B N 1
ATOM 5805 C CA . LEU B 1 149 ? 12.133 -30.922 2.045 1 91.75 149 LEU B CA 1
ATOM 5806 C C . LEU B 1 149 ? 13.117 -31.766 2.842 1 91.75 149 LEU B C 1
ATOM 5808 O O . LEU B 1 149 ? 12.727 -32.75 3.465 1 91.75 149 LEU B O 1
ATOM 5812 N N . LYS B 1 150 ? 14.32 -31.359 2.773 1 79.25 150 LYS B N 1
ATOM 5813 C CA . LYS B 1 150 ? 15.344 -32.062 3.523 1 79.25 150 LYS B CA 1
ATOM 5814 C C . LYS B 1 150 ? 15.016 -32.094 5.016 1 79.25 150 LYS B C 1
ATOM 5816 O O . LYS B 1 150 ? 14.875 -31.047 5.641 1 79.25 150 LYS B O 1
ATOM 5821 N N . GLY B 1 151 ? 14.852 -33.25 5.566 1 74.12 151 GLY B N 1
ATOM 5822 C CA . GLY B 1 151 ? 14.656 -33.406 7 1 74.12 151 GLY B CA 1
ATOM 5823 C C . GLY B 1 151 ? 13.258 -33.031 7.449 1 74.12 151 GLY B C 1
ATOM 5824 O O . GLY B 1 151 ? 13.023 -32.75 8.633 1 74.12 151 GLY B O 1
ATOM 5825 N N . SER B 1 152 ? 12.359 -32.812 6.496 1 83.12 152 SER B N 1
ATOM 5826 C CA . SER B 1 152 ? 11.008 -32.375 6.84 1 83.12 152 SER B CA 1
ATOM 5827 C C . SER B 1 152 ? 9.961 -33.188 6.082 1 83.12 152 SER B C 1
ATOM 5829 O O . SER B 1 152 ? 10.273 -33.844 5.074 1 83.12 152 SER B O 1
ATOM 5831 N N . SER B 1 153 ? 8.812 -33.25 6.672 1 87.44 153 SER B N 1
ATOM 5832 C CA . SER B 1 153 ? 7.695 -33.938 6.012 1 87.44 153 SER B CA 1
ATOM 5833 C C . SER B 1 153 ? 6.938 -32.969 5.098 1 87.44 153 SER B C 1
ATOM 5835 O O . SER B 1 153 ? 6.035 -33.406 4.367 1 87.44 153 SER B O 1
ATOM 5837 N N . HIS B 1 154 ? 7.43 -31.812 5.062 1 93.5 154 HIS B N 1
ATOM 5838 C CA . HIS B 1 154 ? 6.762 -30.812 4.227 1 93.5 154 HIS B CA 1
ATOM 5839 C C . HIS B 1 154 ? 7.289 -30.859 2.797 1 93.5 154 HIS B C 1
ATOM 5841 O O . HIS B 1 154 ? 8.391 -31.344 2.551 1 93.5 154 HIS B O 1
ATOM 5847 N N . TYR B 1 155 ? 6.488 -30.438 1.922 1 95.62 155 TYR B N 1
ATOM 5848 C CA . TYR B 1 155 ? 6.84 -30.484 0.507 1 95.62 155 TYR B CA 1
ATOM 5849 C C . TYR B 1 155 ? 7.441 -29.172 0.046 1 95.62 155 TYR B C 1
ATOM 5851 O O . TYR B 1 155 ? 7.012 -28.094 0.482 1 95.62 155 TYR B O 1
ATOM 5859 N N . ASP B 1 156 ? 8.344 -29.234 -0.902 1 95.56 156 ASP B N 1
ATOM 5860 C CA . ASP B 1 156 ? 9.109 -28.109 -1.44 1 95.56 156 ASP B CA 1
ATOM 5861 C C . ASP B 1 156 ? 8.18 -27.062 -2.051 1 95.56 156 ASP B C 1
ATOM 5863 O O . ASP B 1 156 ? 8.289 -25.875 -1.743 1 95.56 156 ASP B O 1
ATOM 5867 N N . ILE B 1 157 ? 7.242 -27.516 -2.826 1 96.25 157 ILE B N 1
ATOM 5868 C CA . ILE B 1 157 ? 6.367 -26.625 -3.568 1 96.25 157 ILE B CA 1
ATOM 5869 C C . ILE B 1 157 ? 5.555 -25.781 -2.592 1 96.25 157 ILE B C 1
ATOM 5871 O O . ILE B 1 157 ? 5.359 -24.578 -2.814 1 96.25 157 ILE B O 1
ATOM 5875 N N . ASN B 1 158 ? 5.105 -26.375 -1.555 1 97.56 158 ASN B N 1
ATOM 5876 C CA . ASN B 1 158 ? 4.297 -25.656 -0.577 1 97.56 158 ASN B CA 1
ATOM 5877 C C . ASN B 1 158 ? 5.102 -24.562 0.123 1 97.56 158 ASN B C 1
ATOM 5879 O O . ASN B 1 158 ? 4.621 -23.438 0.296 1 97.56 158 ASN B O 1
ATOM 5883 N N . ARG B 1 159 ? 6.297 -24.906 0.476 1 97.25 159 ARG B N 1
ATOM 5884 C CA . ARG B 1 159 ? 7.172 -23.938 1.139 1 97.25 159 ARG B CA 1
ATOM 5885 C C . ARG B 1 159 ? 7.52 -22.781 0.207 1 97.25 159 ARG B C 1
ATOM 5887 O O . ARG B 1 159 ? 7.469 -21.625 0.608 1 97.25 159 ARG B O 1
ATOM 5894 N N . ARG B 1 160 ? 7.816 -23.094 -0.984 1 96.5 160 ARG B N 1
ATOM 5895 C CA . ARG B 1 160 ? 8.164 -22.094 -1.982 1 96.5 160 ARG B CA 1
ATOM 5896 C C . ARG B 1 160 ? 7 -21.156 -2.244 1 96.5 160 ARG B C 1
ATOM 5898 O O . ARG B 1 160 ? 7.195 -19.953 -2.424 1 96.5 160 ARG B O 1
ATOM 5905 N N . ALA B 1 161 ? 5.871 -21.781 -2.311 1 97.69 161 ALA B N 1
ATOM 5906 C CA . ALA B 1 161 ? 4.684 -20.984 -2.59 1 97.69 161 ALA B CA 1
ATOM 5907 C C . ALA B 1 161 ? 4.457 -19.938 -1.497 1 97.69 161 ALA B C 1
ATOM 5909 O O . ALA B 1 161 ? 4.184 -18.766 -1.789 1 97.69 161 ALA B O 1
ATOM 5910 N N . VAL B 1 162 ? 4.586 -20.344 -0.273 1 98.44 162 VAL B N 1
ATOM 5911 C CA . VAL B 1 162 ? 4.367 -19.438 0.846 1 98.44 162 VAL B CA 1
ATOM 5912 C C . VAL B 1 162 ? 5.461 -18.375 0.864 1 98.44 162 VAL B C 1
ATOM 5914 O O . VAL B 1 162 ? 5.176 -17.188 1.03 1 98.44 162 VAL B O 1
ATOM 5917 N N . LEU B 1 163 ? 6.695 -18.781 0.662 1 98.38 163 LEU B N 1
ATOM 5918 C CA . LEU B 1 163 ? 7.809 -17.844 0.62 1 98.38 163 LEU B CA 1
ATOM 5919 C C . LEU B 1 163 ? 7.617 -16.828 -0.496 1 98.38 163 LEU B C 1
ATOM 5921 O O . LEU B 1 163 ? 7.898 -15.633 -0.31 1 98.38 163 LEU B O 1
ATOM 5925 N N . SER B 1 164 ? 7.164 -17.312 -1.607 1 97.94 164 SER B N 1
ATOM 5926 C CA . SER B 1 164 ? 6.938 -16.438 -2.748 1 97.94 164 SER B CA 1
ATOM 5927 C C . SER B 1 164 ? 5.852 -15.398 -2.445 1 97.94 164 SER B C 1
ATOM 5929 O O . SER B 1 164 ? 5.98 -14.234 -2.811 1 97.94 164 SER B O 1
ATOM 5931 N N . MET B 1 165 ? 4.785 -15.836 -1.812 1 97.94 165 MET B N 1
ATOM 5932 C CA . MET B 1 165 ? 3.705 -14.93 -1.435 1 97.94 165 MET B CA 1
ATOM 5933 C C . MET B 1 165 ? 4.207 -13.844 -0.484 1 97.94 165 MET B C 1
ATOM 5935 O O . MET B 1 165 ? 3.928 -12.664 -0.679 1 97.94 165 MET B O 1
ATOM 5939 N N . LEU B 1 166 ? 5.004 -14.227 0.454 1 97.94 166 LEU B N 1
ATOM 5940 C CA . LEU B 1 166 ? 5.539 -13.281 1.426 1 97.94 166 LEU B CA 1
ATOM 5941 C C . LEU B 1 166 ? 6.492 -12.289 0.755 1 97.94 166 LEU B C 1
ATOM 5943 O O . LEU B 1 166 ? 6.477 -11.102 1.069 1 97.94 166 LEU B O 1
ATOM 5947 N N . ASN B 1 167 ? 7.27 -12.797 -0.155 1 97.69 167 ASN B N 1
ATOM 5948 C CA . ASN B 1 167 ? 8.266 -11.969 -0.829 1 97.69 167 ASN B CA 1
ATOM 5949 C C . ASN B 1 167 ? 7.605 -10.898 -1.696 1 97.69 167 ASN B C 1
ATOM 5951 O O . ASN B 1 167 ? 8.195 -9.844 -1.944 1 97.69 167 ASN B O 1
ATOM 5955 N N . VAL B 1 168 ? 6.391 -11.188 -2.172 1 96.62 168 VAL B N 1
ATOM 5956 C CA . VAL B 1 168 ? 5.723 -10.203 -3.014 1 96.62 168 VAL B CA 1
ATOM 5957 C C . VAL B 1 168 ? 4.699 -9.422 -2.188 1 96.62 168 VAL B C 1
ATOM 5959 O O . VAL B 1 168 ? 3.846 -8.727 -2.74 1 96.62 168 VAL B O 1
ATOM 5962 N N . GLY B 1 169 ? 4.648 -9.625 -0.876 1 95.31 169 GLY B N 1
ATOM 5963 C CA . GLY B 1 169 ? 3.881 -8.797 0.038 1 95.31 169 GLY B CA 1
ATOM 5964 C C . GLY B 1 169 ? 2.479 -9.32 0.282 1 95.31 169 GLY B C 1
ATOM 5965 O O . GLY B 1 169 ? 1.594 -8.57 0.699 1 95.31 169 GLY B O 1
ATOM 5966 N N . LEU B 1 170 ? 2.215 -10.594 0.029 1 96.44 170 LEU B N 1
ATOM 5967 C CA . LEU B 1 170 ? 0.872 -11.141 0.177 1 96.44 170 LEU B CA 1
ATOM 5968 C C . LEU B 1 170 ? 0.808 -12.117 1.348 1 96.44 170 LEU B C 1
ATOM 5970 O O . LEU B 1 170 ? 1.807 -12.758 1.685 1 96.44 170 LEU B O 1
ATOM 5974 N N . GLY B 1 171 ? -0.315 -12.117 2.037 1 95.56 171 GLY B N 1
ATOM 5975 C CA . GLY B 1 171 ? -0.612 -13.094 3.07 1 95.56 171 GLY B CA 1
ATOM 5976 C C . GLY B 1 171 ? -1.539 -14.203 2.598 1 95.56 171 GLY B C 1
ATOM 5977 O O . GLY B 1 171 ? -1.565 -14.531 1.41 1 95.56 171 GLY B O 1
ATOM 5978 N N . PHE B 1 172 ? -2.236 -14.789 3.539 1 96.12 172 PHE B N 1
ATOM 5979 C CA . PHE B 1 172 ? -3.102 -15.922 3.229 1 96.12 172 PHE B CA 1
ATOM 5980 C C . PHE B 1 172 ? -4.262 -15.484 2.34 1 96.12 172 PHE B C 1
ATOM 5982 O O . PHE B 1 172 ? -4.664 -16.219 1.436 1 96.12 172 PHE B O 1
ATOM 5989 N N . ALA B 1 173 ? -4.793 -14.328 2.592 1 94.12 173 ALA B N 1
ATOM 5990 C CA . ALA B 1 173 ? -5.895 -13.844 1.771 1 94.12 173 ALA B CA 1
ATOM 5991 C C . ALA B 1 173 ? -5.465 -13.68 0.315 1 94.12 173 ALA B C 1
ATOM 5993 O O . ALA B 1 173 ? -6.219 -14.008 -0.602 1 94.12 173 ALA B O 1
ATOM 5994 N N . GLY B 1 174 ? -4.25 -13.117 0.075 1 94.75 174 GLY B N 1
ATOM 5995 C CA . GLY B 1 174 ? -3.707 -13.016 -1.271 1 94.75 174 GLY B CA 1
ATOM 5996 C C . GLY B 1 174 ? -3.484 -14.367 -1.926 1 94.75 174 GLY B C 1
ATOM 5997 O O . GLY B 1 174 ? -3.752 -14.539 -3.117 1 94.75 174 GLY B O 1
ATOM 5998 N N . HIS B 1 175 ? -3.039 -15.266 -1.089 1 97.31 175 HIS B N 1
ATOM 5999 C CA . HIS B 1 175 ? -2.834 -16.641 -1.553 1 97.31 175 HIS B CA 1
ATOM 6000 C C . HIS B 1 175 ? -4.137 -17.25 -2.047 1 97.31 175 HIS B C 1
ATOM 6002 O O . HIS B 1 175 ? -4.18 -17.844 -3.129 1 97.31 175 HIS B O 1
ATOM 6008 N N . THR B 1 176 ? -5.156 -17.078 -1.312 1 96.5 176 THR B N 1
ATOM 6009 C CA . THR B 1 176 ? -6.445 -17.672 -1.659 1 96.5 176 THR B CA 1
ATOM 6010 C C . THR B 1 176 ? -7.008 -17.031 -2.924 1 96.5 176 THR B C 1
ATOM 6012 O O . THR B 1 176 ? -7.547 -17.734 -3.791 1 96.5 176 THR B O 1
ATOM 6015 N N . THR B 1 177 ? -6.91 -15.734 -3.035 1 95.69 177 THR B N 1
ATOM 6016 C CA . THR B 1 177 ? -7.391 -15.023 -4.211 1 95.69 177 THR B CA 1
ATOM 6017 C C . THR B 1 177 ? -6.613 -15.445 -5.457 1 95.69 177 THR B C 1
ATOM 6019 O O . THR B 1 177 ? -7.191 -15.602 -6.535 1 95.69 177 THR B O 1
ATOM 6022 N N . PHE B 1 178 ? -5.324 -15.617 -5.344 1 97.19 178 PHE B N 1
ATOM 6023 C CA . PHE B 1 178 ? -4.477 -16.078 -6.434 1 97.19 178 PHE B CA 1
ATOM 6024 C C . PHE B 1 178 ? -4.914 -17.469 -6.91 1 97.19 178 PHE B C 1
ATOM 6026 O O . PHE B 1 178 ? -5.062 -17.688 -8.109 1 97.19 178 PHE B O 1
ATOM 6033 N N . CYS B 1 179 ? -5.137 -18.312 -5.934 1 97.06 179 CYS B N 1
ATOM 6034 C CA . CYS B 1 179 ? -5.535 -19.672 -6.246 1 97.06 179 CYS B CA 1
ATOM 6035 C C . CYS B 1 179 ? -6.918 -19.703 -6.887 1 97.06 179 CYS B C 1
ATOM 6037 O O . CYS B 1 179 ? -7.172 -20.516 -7.789 1 97.06 179 CYS B O 1
ATOM 6039 N N . GLU B 1 180 ? -7.777 -18.844 -6.418 1 96.38 180 GLU B N 1
ATOM 6040 C CA . GLU B 1 180 ? -9.109 -18.75 -7 1 96.38 180 GLU B CA 1
ATOM 6041 C C . GLU B 1 180 ? -9.047 -18.406 -8.484 1 96.38 180 GLU B C 1
ATOM 6043 O O . GLU B 1 180 ? -9.703 -19.047 -9.305 1 96.38 180 GLU B O 1
ATOM 6048 N N . THR B 1 181 ? -8.242 -17.438 -8.812 1 95.75 181 THR B N 1
ATOM 6049 C CA . THR B 1 181 ? -8.156 -16.969 -10.188 1 95.75 181 THR B CA 1
ATOM 6050 C C . THR B 1 181 ? -7.41 -17.969 -11.062 1 95.75 181 THR B C 1
ATOM 6052 O O . THR B 1 1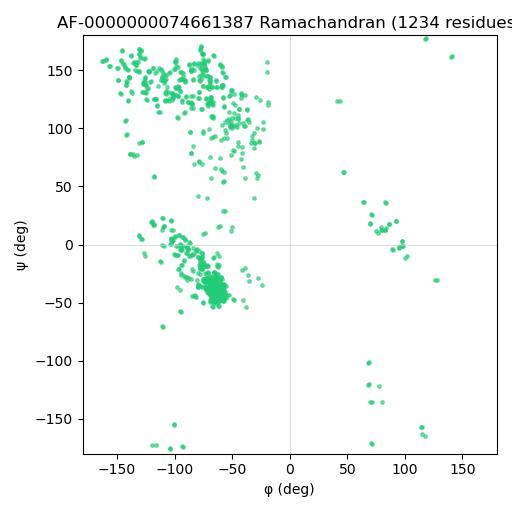81 ? -7.797 -18.203 -12.203 1 95.75 181 THR B O 1
ATOM 6055 N N . MET B 1 182 ? -6.398 -18.594 -10.492 1 95.81 182 MET B N 1
ATOM 6056 C CA . MET B 1 182 ? -5.59 -19.562 -11.234 1 95.81 182 MET B CA 1
ATOM 6057 C C . MET B 1 182 ? -6.336 -20.875 -11.398 1 95.81 182 MET B C 1
ATOM 6059 O O . MET B 1 182 ? -6.098 -21.609 -12.352 1 95.81 182 MET B O 1
ATOM 6063 N N . GLY B 1 183 ? -7.188 -21.188 -10.469 1 93.81 183 GLY B N 1
ATOM 6064 C CA . GLY B 1 183 ? -7.812 -22.5 -10.43 1 93.81 183 GLY B CA 1
ATOM 6065 C C . GLY B 1 183 ? -6.953 -23.562 -9.773 1 93.81 183 GLY B C 1
ATOM 6066 O O . GLY B 1 183 ? -6.906 -24.703 -10.219 1 93.81 183 GLY B O 1
ATOM 6067 N N . LEU B 1 184 ? -6.219 -23.125 -8.727 1 95.38 184 LEU B N 1
ATOM 6068 C CA . LEU B 1 184 ? -5.367 -24.031 -7.965 1 95.38 184 LEU B CA 1
ATOM 6069 C C . LEU B 1 184 ? -5.957 -24.297 -6.586 1 95.38 184 LEU B C 1
ATOM 6071 O O . LEU B 1 184 ? -6.625 -23.438 -6.008 1 95.38 184 LEU B O 1
ATOM 6075 N N . GLU B 1 185 ? -5.812 -25.438 -6.055 1 91.5 185 GLU B N 1
ATOM 6076 C CA . GLU B 1 185 ? -6.359 -25.797 -4.75 1 91.5 185 GLU B CA 1
ATOM 6077 C C . GLU B 1 185 ? -5.727 -24.969 -3.637 1 91.5 185 GLU B C 1
ATOM 6079 O O . GLU B 1 185 ? -6.43 -24.453 -2.768 1 91.5 185 GLU B O 1
ATOM 6084 N N . GLY B 1 186 ? -4.473 -24.734 -3.572 1 93.19 186 GLY B N 1
ATOM 6085 C CA . GLY B 1 186 ? -3.754 -23.906 -2.617 1 93.19 186 GLY B CA 1
ATOM 6086 C C . GLY B 1 186 ? -3.676 -24.516 -1.232 1 93.19 186 GLY B C 1
ATOM 6087 O O . GLY B 1 186 ? -4.031 -25.688 -1.045 1 93.19 186 GLY B O 1
ATOM 6088 N N . LEU B 1 187 ? -3.199 -23.797 -0.266 1 97.19 187 LEU B N 1
ATOM 6089 C CA . LEU B 1 187 ? -3.006 -24.234 1.112 1 97.19 187 LEU B CA 1
ATOM 6090 C C . LEU B 1 187 ? -4.168 -23.797 1.992 1 97.19 187 LEU B C 1
ATOM 6092 O O . LEU B 1 187 ? -4.844 -22.812 1.683 1 97.19 187 LEU B O 1
ATOM 6096 N N . THR B 1 188 ? -4.375 -24.578 3.051 1 96.12 188 THR B N 1
ATOM 6097 C CA . THR B 1 188 ? -5.297 -24.125 4.086 1 96.12 188 THR B CA 1
ATOM 6098 C C . THR B 1 188 ? -4.652 -23.047 4.953 1 96.12 188 THR B C 1
ATOM 6100 O O . THR B 1 188 ? -3.436 -22.844 4.906 1 96.12 188 THR B O 1
ATOM 6103 N N . GLU B 1 189 ? -5.426 -22.328 5.688 1 95.56 189 GLU B N 1
ATOM 6104 C CA . GLU B 1 189 ? -4.914 -21.266 6.547 1 95.56 189 GLU B CA 1
ATOM 6105 C C . GLU B 1 189 ? -3.93 -21.812 7.578 1 95.56 189 GLU B C 1
ATOM 6107 O O . GLU B 1 189 ? -2.898 -21.188 7.848 1 95.56 189 GLU B O 1
ATOM 6112 N N . LYS B 1 190 ? -4.246 -22.922 8.109 1 95.69 190 LYS B N 1
ATOM 6113 C CA . LYS B 1 190 ? -3.395 -23.531 9.117 1 95.69 190 LYS B CA 1
ATOM 6114 C C . LYS B 1 190 ? -2.047 -23.938 8.523 1 95.69 190 LYS B C 1
ATOM 6116 O O . LYS B 1 190 ? -0.999 -23.688 9.125 1 95.69 190 LYS B O 1
ATOM 6121 N N . SER B 1 191 ? -2.125 -24.625 7.387 1 96.75 191 SER B N 1
ATOM 6122 C CA . SER B 1 191 ? -0.889 -25.031 6.723 1 96.75 191 SER B CA 1
ATOM 6123 C C . SER B 1 191 ? -0.053 -23.812 6.328 1 96.75 191 SER B C 1
ATOM 6125 O O . SER B 1 191 ? 1.17 -23.828 6.48 1 96.75 191 SER B O 1
ATOM 6127 N N . PHE B 1 192 ? -0.722 -22.828 5.852 1 97.56 192 PHE B N 1
ATOM 6128 C CA . PHE B 1 192 ? -0.036 -21.594 5.473 1 97.56 192 PHE B CA 1
ATOM 6129 C C . PHE B 1 192 ? 0.698 -21 6.668 1 97.56 192 PHE B C 1
ATOM 6131 O O . PHE B 1 192 ? 1.871 -20.641 6.566 1 97.56 192 PHE B O 1
ATOM 6138 N N . ALA B 1 193 ? 0.041 -20.906 7.797 1 96.06 193 ALA B N 1
ATOM 6139 C CA . ALA B 1 193 ? 0.613 -20.344 9.016 1 96.06 193 ALA B CA 1
ATOM 6140 C C . ALA B 1 193 ? 1.802 -21.172 9.5 1 96.06 193 ALA B C 1
ATOM 6142 O O . ALA B 1 193 ? 2.775 -20.625 10.023 1 96.06 193 ALA B O 1
ATOM 6143 N N . SER B 1 194 ? 1.69 -22.422 9.328 1 96 194 SER B N 1
ATOM 6144 C CA . SER B 1 194 ? 2.785 -23.297 9.727 1 96 194 SER B CA 1
ATOM 6145 C C . SER B 1 194 ? 4.035 -23.031 8.891 1 96 194 SER B C 1
ATOM 6147 O O . SER B 1 194 ? 5.145 -22.969 9.438 1 96 194 SER B O 1
ATOM 6149 N N . HIS B 1 195 ? 3.855 -22.938 7.617 1 97.56 195 HIS B N 1
ATOM 6150 C CA . HIS B 1 195 ? 4.984 -22.641 6.75 1 97.56 195 HIS B CA 1
ATOM 6151 C C . HIS B 1 195 ? 5.566 -21.266 7.07 1 97.56 195 HIS B C 1
ATOM 6153 O O . HIS B 1 195 ? 6.781 -21.062 7.004 1 97.56 195 HIS B O 1
ATOM 6159 N N . VAL B 1 196 ? 4.742 -20.297 7.434 1 97.5 196 VAL B N 1
ATOM 6160 C CA . VAL B 1 196 ? 5.223 -18.969 7.793 1 97.5 196 VAL B CA 1
ATOM 6161 C C . VAL B 1 196 ? 6.121 -19.062 9.023 1 97.5 196 VAL B C 1
ATOM 6163 O O . VAL B 1 196 ? 7.156 -18.391 9.094 1 97.5 196 VAL B O 1
ATOM 6166 N N . ARG B 1 197 ? 5.75 -19.828 9.977 1 95.31 197 ARG B N 1
ATOM 6167 C CA . ARG B 1 197 ? 6.547 -20 11.188 1 95.31 197 ARG B CA 1
ATOM 6168 C C . ARG B 1 197 ? 7.926 -20.562 10.859 1 95.31 197 ARG B C 1
ATOM 6170 O O . ARG B 1 197 ? 8.93 -20.109 11.398 1 95.31 197 ARG B O 1
ATOM 6177 N N . GLU B 1 198 ? 7.902 -21.516 9.992 1 96.38 198 GLU B N 1
ATOM 6178 C CA . GLU B 1 198 ? 9.172 -22.109 9.594 1 96.38 198 GLU B CA 1
ATOM 6179 C C . GLU B 1 198 ? 10.039 -21.109 8.828 1 96.38 198 GLU B C 1
ATOM 6181 O O . GLU B 1 198 ? 11.258 -21.078 9.016 1 96.38 198 GLU B O 1
ATOM 6186 N N . ILE B 1 199 ? 9.422 -20.391 7.973 1 97.94 199 ILE B N 1
ATOM 6187 C CA . ILE B 1 199 ? 10.133 -19.375 7.203 1 97.94 199 ILE B CA 1
ATOM 6188 C C . ILE B 1 199 ? 10.68 -18.297 8.141 1 97.94 199 ILE B C 1
ATOM 6190 O O . ILE B 1 199 ? 11.781 -17.781 7.934 1 97.94 199 ILE B O 1
ATOM 6194 N N . HIS B 1 200 ? 9.938 -17.969 9.156 1 97.62 200 HIS B N 1
ATOM 6195 C CA . HIS B 1 200 ? 10.391 -17 10.141 1 97.62 200 HIS B CA 1
ATOM 6196 C C . HIS B 1 200 ? 11.641 -17.469 10.859 1 97.62 200 HIS B C 1
ATOM 6198 O O . HIS B 1 200 ? 12.586 -16.703 11.055 1 97.62 200 HIS B O 1
ATOM 6204 N N . GLN B 1 201 ? 11.664 -18.688 11.219 1 96.25 201 GLN B N 1
ATOM 6205 C CA . GLN B 1 201 ? 12.844 -19.266 11.875 1 96.25 201 GLN B CA 1
ATOM 6206 C C . GLN B 1 201 ? 14.055 -19.219 10.945 1 96.25 201 GLN B C 1
ATOM 6208 O O . GLN B 1 201 ? 15.156 -18.859 11.367 1 96.25 201 GLN B O 1
ATOM 6213 N N . ALA B 1 202 ? 13.805 -19.578 9.734 1 96.69 202 ALA B N 1
ATOM 6214 C CA . ALA B 1 202 ? 14.875 -19.516 8.742 1 96.69 202 ALA B CA 1
ATOM 6215 C C . ALA B 1 202 ? 15.367 -18.094 8.555 1 96.69 202 ALA B C 1
ATOM 6217 O O . ALA B 1 202 ? 16.562 -17.844 8.406 1 96.69 202 ALA B O 1
ATOM 6218 N N . SER B 1 203 ? 14.43 -17.172 8.484 1 97.31 203 SER B N 1
ATOM 6219 C CA . SER B 1 203 ? 14.766 -15.766 8.312 1 97.31 203 SER B CA 1
ATOM 6220 C C . SER B 1 203 ? 15.594 -15.242 9.484 1 97.31 203 SER B C 1
ATOM 6222 O O . SER B 1 203 ? 16.469 -14.406 9.305 1 97.31 203 SER B O 1
ATOM 6224 N N . ASP B 1 204 ? 15.312 -15.727 10.664 1 95.62 204 ASP B N 1
ATOM 6225 C CA . ASP B 1 204 ? 16.062 -15.336 11.852 1 95.62 204 ASP B CA 1
ATOM 6226 C C . ASP B 1 204 ? 17.516 -15.797 11.75 1 95.62 204 ASP B C 1
ATOM 6228 O O . ASP B 1 204 ? 18.438 -15.07 12.133 1 95.62 204 ASP B O 1
ATOM 6232 N N . ARG B 1 205 ? 17.703 -16.906 11.273 1 94.88 205 ARG B N 1
ATOM 6233 C CA . ARG B 1 205 ? 19.047 -17.406 11.055 1 94.88 205 ARG B CA 1
ATOM 6234 C C . ARG B 1 205 ? 19.766 -16.625 9.969 1 94.88 205 ARG B C 1
ATOM 6236 O O . ARG B 1 205 ? 20.938 -16.266 10.109 1 94.88 205 ARG B O 1
ATOM 6243 N N . LEU B 1 206 ? 19.047 -16.344 8.984 1 95.38 206 LEU B N 1
ATOM 6244 C CA . LEU B 1 206 ? 19.609 -15.586 7.875 1 95.38 206 LEU B CA 1
ATOM 6245 C C . LEU B 1 206 ? 20 -14.18 8.328 1 95.38 206 LEU B C 1
ATOM 6247 O O . LEU B 1 206 ? 20.984 -13.625 7.852 1 95.38 206 LEU B O 1
ATOM 6251 N N . LYS B 1 207 ? 19.172 -13.594 9.156 1 96.38 207 LYS B N 1
ATOM 6252 C CA . LYS B 1 207 ? 19.438 -12.258 9.672 1 96.38 207 LYS B CA 1
ATOM 6253 C C . LYS B 1 207 ? 20.859 -12.148 10.203 1 96.38 207 LYS B C 1
ATOM 6255 O O . LYS B 1 207 ? 21.594 -11.227 9.836 1 96.38 207 LYS B O 1
ATOM 6260 N N . THR B 1 208 ? 21.25 -13.07 10.961 1 94.19 208 THR B N 1
ATOM 6261 C CA . THR B 1 208 ? 22.594 -13.07 11.555 1 94.19 208 THR B CA 1
ATOM 6262 C C . THR B 1 208 ? 23.656 -13.172 10.477 1 94.19 208 THR B C 1
ATOM 6264 O O . THR B 1 208 ? 24.656 -12.438 10.516 1 94.19 208 THR B O 1
ATOM 6267 N N . ALA B 1 209 ? 23.406 -13.977 9.555 1 94.31 209 ALA B N 1
ATOM 6268 C CA . ALA B 1 209 ? 24.391 -14.18 8.484 1 94.31 209 ALA B CA 1
ATOM 6269 C C . ALA B 1 209 ? 24.531 -12.922 7.629 1 94.31 209 ALA B C 1
ATOM 6271 O O . ALA B 1 209 ? 25.641 -12.508 7.293 1 94.31 209 ALA B O 1
ATOM 6272 N N . VAL B 1 210 ? 23.422 -12.359 7.293 1 94.75 210 VAL B N 1
ATOM 6273 C CA . VAL B 1 210 ? 23.406 -11.18 6.434 1 94.75 210 VAL B CA 1
ATOM 6274 C C . VAL B 1 210 ? 24.125 -10.023 7.117 1 94.75 210 VAL B C 1
ATOM 6276 O O . VAL B 1 210 ? 24.938 -9.336 6.496 1 94.75 210 VAL B O 1
ATOM 6279 N N . LEU B 1 211 ? 23.859 -9.789 8.352 1 96.31 211 LEU B N 1
ATOM 6280 C CA . LEU B 1 211 ? 24.469 -8.68 9.094 1 96.31 211 LEU B CA 1
ATOM 6281 C C . LEU B 1 211 ? 25.953 -8.922 9.336 1 96.31 211 LEU B C 1
ATOM 6283 O O . LEU B 1 211 ? 26.75 -7.992 9.25 1 96.31 211 LEU B O 1
ATOM 6287 N N . ASN B 1 212 ? 26.328 -10.164 9.57 1 94.75 212 ASN B N 1
ATOM 6288 C CA . ASN B 1 212 ? 27.734 -10.5 9.766 1 94.75 212 ASN B CA 1
ATOM 6289 C C . ASN B 1 212 ? 28.531 -10.266 8.492 1 94.75 212 ASN B C 1
ATOM 6291 O O . ASN B 1 212 ? 29.672 -9.766 8.547 1 94.75 212 ASN B O 1
ATOM 6295 N N . LYS B 1 213 ? 27.969 -10.633 7.375 1 95.25 213 LYS B N 1
ATOM 6296 C CA . LYS B 1 213 ? 28.625 -10.383 6.102 1 95.25 213 LYS B CA 1
ATOM 6297 C C . LYS B 1 213 ? 28.828 -8.891 5.863 1 95.25 213 LYS B C 1
ATOM 6299 O O . LYS B 1 213 ? 29.875 -8.469 5.375 1 95.25 213 LYS B O 1
ATOM 6304 N N . ALA B 1 214 ? 27.828 -8.148 6.207 1 96.69 214 ALA B N 1
ATOM 6305 C CA . ALA B 1 214 ? 27.922 -6.699 6.051 1 96.69 214 ALA B CA 1
ATOM 6306 C C . ALA B 1 214 ? 29.016 -6.121 6.949 1 96.69 214 ALA B C 1
ATOM 6308 O O . ALA B 1 214 ? 29.812 -5.297 6.508 1 96.69 214 ALA B O 1
ATOM 6309 N N . VAL B 1 215 ? 29.078 -6.57 8.18 1 96.19 215 VAL B N 1
ATOM 6310 C CA . VAL B 1 215 ? 30.047 -6.082 9.148 1 96.19 215 VAL B CA 1
ATOM 6311 C C . VAL B 1 215 ? 31.453 -6.441 8.68 1 96.19 215 VAL B C 1
ATOM 6313 O O . VAL B 1 215 ? 32.375 -5.625 8.773 1 96.19 215 VAL B O 1
ATOM 6316 N N . LYS B 1 216 ? 31.609 -7.617 8.18 1 95.06 216 LYS B N 1
ATOM 6317 C CA . LYS B 1 216 ? 32.906 -8.047 7.66 1 95.06 216 LYS B CA 1
ATOM 6318 C C . LYS B 1 216 ? 33.375 -7.117 6.551 1 95.06 216 LYS B C 1
ATOM 6320 O O . LYS B 1 216 ? 34.562 -6.727 6.523 1 95.06 216 LYS B O 1
ATOM 6325 N N . LYS B 1 217 ? 32.5 -6.77 5.695 1 95.38 217 LYS B N 1
ATOM 6326 C CA . LYS B 1 217 ? 32.875 -5.898 4.578 1 95.38 217 LYS B CA 1
ATOM 6327 C C . LYS B 1 217 ? 33.188 -4.484 5.062 1 95.38 217 LYS B C 1
ATOM 6329 O O . LYS B 1 217 ? 34.031 -3.795 4.488 1 95.38 217 LYS B O 1
ATOM 6334 N N . VAL B 1 218 ? 32.5 -4.055 6.098 1 95.81 218 VAL B N 1
ATOM 6335 C CA . VAL B 1 218 ? 32.781 -2.748 6.68 1 95.81 218 VAL B CA 1
ATOM 6336 C C . VAL B 1 218 ? 34.188 -2.73 7.258 1 95.81 218 VAL B C 1
ATOM 6338 O O . VAL B 1 218 ? 34.938 -1.777 7.047 1 95.81 218 VAL B O 1
ATOM 6341 N N . TYR B 1 219 ? 34.562 -3.787 7.91 1 95.62 219 TYR B N 1
ATOM 6342 C CA . TYR B 1 219 ? 35.938 -3.895 8.438 1 95.62 219 TYR B CA 1
ATOM 6343 C C . TYR B 1 219 ? 36.969 -3.836 7.316 1 95.62 219 TYR B C 1
ATOM 6345 O O . TYR B 1 219 ? 37.969 -3.123 7.422 1 95.62 219 TYR B O 1
ATOM 6353 N N . GLU B 1 220 ? 36.625 -4.539 6.242 1 93.69 220 GLU B N 1
ATOM 6354 C CA . GLU B 1 220 ? 37.531 -4.559 5.094 1 93.69 220 GLU B CA 1
ATOM 6355 C C . GLU B 1 220 ? 37.688 -3.166 4.484 1 93.69 220 GLU B C 1
ATOM 6357 O O . GLU B 1 220 ? 38.781 -2.754 4.125 1 93.69 220 GLU B O 1
ATOM 6362 N N . ALA B 1 221 ? 36.625 -2.494 4.41 1 93.44 221 ALA B N 1
ATOM 6363 C CA . ALA B 1 221 ? 36.625 -1.175 3.781 1 93.44 221 ALA B CA 1
ATOM 6364 C C . ALA B 1 221 ? 37.406 -0.167 4.613 1 93.44 221 ALA B C 1
ATOM 6366 O O . ALA B 1 221 ? 38.031 0.762 4.07 1 93.44 221 ALA B O 1
ATOM 6367 N N . HIS B 1 222 ? 37.406 -0.364 5.902 1 93.62 222 HIS B N 1
ATOM 6368 C CA . HIS B 1 222 ? 38.094 0.558 6.793 1 93.62 222 HIS B CA 1
ATOM 6369 C C . HIS B 1 222 ? 39.5 0.074 7.086 1 93.62 222 HIS B C 1
ATOM 6371 O O . HIS B 1 222 ? 40.25 0.734 7.809 1 93.62 222 HIS B O 1
ATOM 6377 N N . GLY B 1 223 ? 39.906 -1.021 6.59 1 89.25 223 GLY B N 1
ATOM 6378 C CA . GLY B 1 223 ? 41.25 -1.54 6.719 1 89.25 223 GLY B CA 1
ATOM 6379 C C . GLY B 1 223 ? 41.594 -2.021 8.117 1 89.25 223 GLY B C 1
ATOM 6380 O O . GLY B 1 223 ? 42.719 -1.902 8.57 1 89.25 223 GLY B O 1
ATOM 6381 N N . LYS B 1 224 ? 40.594 -2.393 8.82 1 84.06 224 LYS B N 1
ATOM 6382 C CA . LYS B 1 224 ? 40.812 -2.854 10.188 1 84.06 224 LYS B CA 1
ATOM 6383 C C . LYS B 1 224 ? 40.531 -4.34 10.32 1 84.06 224 LYS B C 1
ATOM 6385 O O . LYS B 1 224 ? 39.719 -4.891 9.555 1 84.06 224 LYS B O 1
ATOM 6390 N N . ALA B 1 225 ? 41.281 -4.855 11.281 1 77.38 225 ALA B N 1
ATOM 6391 C CA . ALA B 1 225 ? 41.094 -6.281 11.531 1 77.38 225 ALA B CA 1
ATOM 6392 C C . ALA B 1 225 ? 39.844 -6.535 12.383 1 77.38 225 ALA B C 1
ATOM 6394 O O . ALA B 1 225 ? 39.438 -5.676 13.172 1 77.38 225 ALA B O 1
ATOM 6395 N N . GLU B 1 226 ? 39.375 -7.77 12.188 1 76.12 226 GLU B N 1
ATOM 6396 C CA . GLU B 1 226 ? 38.219 -8.203 12.969 1 76.12 226 GLU B CA 1
ATOM 6397 C C . GLU B 1 226 ? 38.594 -8.375 14.438 1 76.12 226 GLU B C 1
ATOM 6399 O O . GLU B 1 226 ? 39.656 -8.875 14.766 1 76.12 226 GLU B O 1
ATOM 6404 N N . GLY B 1 227 ? 37.938 -7.742 15.43 1 73.75 227 GLY B N 1
ATOM 6405 C CA . GLY B 1 227 ? 38.219 -7.82 16.859 1 73.75 227 GLY B CA 1
ATOM 6406 C C . GLY B 1 227 ? 38.375 -6.461 17.516 1 73.75 227 GLY B C 1
ATOM 6407 O O . GLY B 1 227 ? 38.062 -6.301 18.688 1 73.75 227 GLY B O 1
ATOM 6408 N N . ASP B 1 228 ? 38.875 -5.559 16.641 1 85.25 228 ASP B N 1
ATOM 6409 C CA . ASP B 1 228 ? 39 -4.199 17.156 1 85.25 228 ASP B CA 1
ATOM 6410 C C . ASP B 1 228 ? 37.656 -3.451 17.016 1 85.25 228 ASP B C 1
ATOM 6412 O O . ASP B 1 228 ? 36.906 -3.701 16.078 1 85.25 228 ASP B O 1
ATOM 6416 N N . VAL B 1 229 ? 37.438 -2.695 18.031 1 92.31 229 VAL B N 1
ATOM 6417 C CA . VAL B 1 229 ? 36.25 -1.888 17.938 1 92.31 229 VAL B CA 1
ATOM 6418 C C . VAL B 1 229 ? 36.438 -0.783 16.906 1 92.31 229 VAL B C 1
ATOM 6420 O O . VAL B 1 229 ? 37.438 -0.063 16.922 1 92.31 229 VAL B O 1
ATOM 6423 N N . LEU B 1 230 ? 35.594 -0.777 15.93 1 95.12 230 LEU B N 1
ATOM 6424 C CA . LEU B 1 230 ? 35.688 0.171 14.828 1 95.12 230 LEU B CA 1
ATOM 6425 C C . LEU B 1 230 ? 34.625 1.281 14.992 1 95.12 230 LEU B C 1
ATOM 6427 O O . LEU B 1 230 ? 33.469 1.007 15.203 1 95.12 230 LEU B O 1
ATOM 6431 N N . ASP B 1 231 ? 35.156 2.531 14.961 1 95.25 231 ASP B N 1
ATOM 6432 C CA . ASP B 1 231 ? 34.25 3.682 14.984 1 95.25 231 ASP B CA 1
ATOM 6433 C C . ASP B 1 231 ? 33.75 4.02 13.578 1 95.25 231 ASP B C 1
ATOM 6435 O O . ASP B 1 231 ? 34.562 4.281 12.68 1 95.25 231 ASP B O 1
ATOM 6439 N N . ILE B 1 232 ? 32.469 4 13.43 1 96 232 ILE B N 1
ATOM 6440 C CA . ILE B 1 232 ? 31.953 4.23 12.078 1 96 232 ILE B CA 1
ATOM 6441 C C . ILE B 1 232 ? 30.875 5.309 12.117 1 96 232 ILE B C 1
ATOM 6443 O O . ILE B 1 232 ? 30.328 5.609 13.18 1 96 232 ILE B O 1
ATOM 6447 N N . ALA B 1 233 ? 30.594 5.891 10.945 1 96.12 233 ALA B N 1
ATOM 6448 C CA . ALA B 1 233 ? 29.469 6.793 10.727 1 96.12 233 ALA B CA 1
ATOM 6449 C C . ALA B 1 233 ? 28.266 6.047 10.164 1 96.12 233 ALA B C 1
ATOM 6451 O O . ALA B 1 233 ? 28.406 5.219 9.258 1 96.12 233 ALA B O 1
ATOM 6452 N N . VAL B 1 234 ? 27.156 6.336 10.805 1 97.19 234 VAL B N 1
ATOM 6453 C CA . VAL B 1 234 ? 25.984 5.574 10.383 1 97.19 234 VAL B CA 1
ATOM 6454 C C . VAL B 1 234 ? 24.812 6.52 10.133 1 97.19 234 VAL B C 1
ATOM 6456 O O . VAL B 1 234 ? 24.75 7.605 10.719 1 97.19 234 VAL B O 1
ATOM 6459 N N . SER B 1 235 ? 23.969 6.125 9.195 1 96.88 235 SER B N 1
ATOM 6460 C CA . SER B 1 235 ? 22.688 6.766 8.977 1 96.88 235 SER B CA 1
ATOM 6461 C C . SER B 1 235 ? 21.547 5.945 9.586 1 96.88 235 SER B C 1
ATOM 6463 O O . SER B 1 235 ? 21.469 4.734 9.367 1 96.88 235 SER B O 1
ATOM 6465 N N . TYR B 1 236 ? 20.719 6.566 10.422 1 95.69 236 TYR B N 1
ATOM 6466 C CA . TYR B 1 236 ? 19.625 5.883 11.094 1 95.69 236 TYR B CA 1
ATOM 6467 C C . TYR B 1 236 ? 18.281 6.57 10.805 1 95.69 236 TYR B C 1
ATOM 6469 O O . TYR B 1 236 ? 18.203 7.801 10.812 1 95.69 236 TYR B O 1
ATOM 6477 N N . ASP B 1 237 ? 17.328 5.793 10.492 1 93.94 237 ASP B N 1
ATOM 6478 C CA . ASP B 1 237 ? 15.953 6.27 10.336 1 93.94 237 ASP B CA 1
ATOM 6479 C C . ASP B 1 237 ? 14.945 5.184 10.719 1 93.94 237 ASP B C 1
ATOM 6481 O O . ASP B 1 237 ? 15.211 3.994 10.531 1 93.94 237 ASP B O 1
ATOM 6485 N N . GLY B 1 238 ? 13.891 5.66 11.367 1 92.75 238 GLY B N 1
ATOM 6486 C CA . GLY B 1 238 ? 12.789 4.773 11.711 1 92.75 238 GLY B CA 1
ATOM 6487 C C . GLY B 1 238 ? 11.617 4.875 10.758 1 92.75 238 GLY B C 1
ATOM 6488 O O . GLY B 1 238 ? 11.453 5.891 10.078 1 92.75 238 GLY B O 1
ATOM 6489 N N . THR B 1 239 ? 10.883 3.789 10.617 1 94.5 239 THR B N 1
ATOM 6490 C CA . THR B 1 239 ? 9.695 3.764 9.773 1 94.5 239 THR B CA 1
ATOM 6491 C C . THR B 1 239 ? 8.594 2.926 10.414 1 94.5 239 THR B C 1
ATOM 6493 O O . THR B 1 239 ? 8.867 2.078 11.266 1 94.5 239 THR B O 1
ATOM 6496 N N . TRP B 1 240 ? 7.391 3.277 10.125 1 93.25 240 TRP B N 1
ATOM 6497 C CA . TRP B 1 240 ? 6.223 2.605 10.68 1 93.25 240 TRP B CA 1
ATOM 6498 C C . TRP B 1 240 ? 5.371 1.985 9.578 1 93.25 240 TRP B C 1
ATOM 6500 O O . TRP B 1 240 ? 5.391 2.449 8.438 1 93.25 240 TRP B O 1
ATOM 6510 N N . GLN B 1 241 ? 4.695 0.972 9.898 1 91.62 241 GLN B N 1
ATOM 6511 C CA . GLN B 1 241 ? 3.846 0.278 8.938 1 91.62 241 GLN B CA 1
ATOM 6512 C C . GLN B 1 241 ? 2.643 1.133 8.555 1 91.62 241 GLN B C 1
ATOM 6514 O O . GLN B 1 241 ? 2.273 1.198 7.379 1 91.62 241 GLN B O 1
ATOM 6519 N N . LYS B 1 242 ? 1.965 1.644 9.555 1 85.62 242 LYS B N 1
ATOM 6520 C CA . LYS B 1 242 ? 0.826 2.512 9.273 1 85.62 242 LYS B CA 1
ATOM 6521 C C . LYS B 1 242 ? 1.229 3.982 9.32 1 85.62 242 LYS B C 1
ATOM 6523 O O . LYS B 1 242 ? 1.998 4.391 10.195 1 85.62 242 LYS B O 1
ATOM 6528 N N . ARG B 1 243 ? 0.695 4.598 8.289 1 74.44 243 ARG B N 1
ATOM 6529 C CA . ARG B 1 243 ? 0.938 6.035 8.297 1 74.44 243 ARG B CA 1
ATOM 6530 C C . ARG B 1 243 ? 0.146 6.719 9.406 1 74.44 243 ARG B C 1
ATOM 6532 O O . ARG B 1 243 ? -0.955 6.285 9.75 1 74.44 243 ARG B O 1
ATOM 6539 N N . GLY B 1 244 ? 0.641 7.648 10.047 1 66.81 244 GLY B N 1
ATOM 6540 C CA . GLY B 1 244 ? -0.047 8.359 11.117 1 66.81 244 GLY B CA 1
ATOM 6541 C C . GLY B 1 244 ? 0.593 8.156 12.477 1 66.81 244 GLY B C 1
ATOM 6542 O O . GLY B 1 244 ? 1.771 7.805 12.57 1 66.81 244 GLY B O 1
ATOM 6543 N N . HIS B 1 245 ? -0.166 8.352 13.422 1 69.69 245 HIS B N 1
ATOM 6544 C CA . HIS B 1 245 ? 0.403 8.406 14.766 1 69.69 245 HIS B CA 1
ATOM 6545 C C . HIS B 1 245 ? 0.14 7.109 15.531 1 69.69 245 HIS B C 1
ATOM 6547 O O . HIS B 1 245 ? 0.555 6.969 16.688 1 69.69 245 HIS B O 1
ATOM 6553 N N . THR B 1 246 ? -0.475 6.184 14.766 1 79.44 246 THR B N 1
ATOM 6554 C CA . THR B 1 246 ? -0.812 4.953 15.477 1 79.44 246 THR B CA 1
ATOM 6555 C C . THR B 1 246 ? -0.354 3.73 14.68 1 79.44 246 THR B C 1
ATOM 6557 O O . THR B 1 246 ? -0.917 3.418 13.633 1 79.44 246 THR B O 1
ATOM 6560 N N . SER B 1 247 ? 0.762 3.293 14.797 1 89.25 247 SER B N 1
ATOM 6561 C CA . SER B 1 247 ? 1.247 2.09 14.133 1 89.25 247 SER B CA 1
ATOM 6562 C C . SER B 1 247 ? 1.578 0.994 15.141 1 89.25 247 SER B C 1
ATOM 6564 O O . SER B 1 247 ? 2.127 1.271 16.203 1 89.25 247 SER B O 1
ATOM 6566 N N . LYS B 1 248 ? 1.182 -0.17 14.828 1 91.44 248 LYS B N 1
ATOM 6567 C CA . LYS B 1 248 ? 1.45 -1.305 15.711 1 91.44 248 LYS B CA 1
ATOM 6568 C C . LYS B 1 248 ? 2.881 -1.806 15.539 1 91.44 248 LYS B C 1
ATOM 6570 O O . LYS B 1 248 ? 3.418 -2.484 16.422 1 91.44 248 LYS B O 1
ATOM 6575 N N . HIS B 1 249 ? 3.412 -1.545 14.398 1 94.94 249 HIS B N 1
ATOM 6576 C CA . HIS B 1 249 ? 4.773 -1.986 14.109 1 94.94 249 HIS B CA 1
ATOM 6577 C C . HIS B 1 249 ? 5.641 -0.824 13.641 1 94.94 249 HIS B C 1
ATOM 6579 O O . HIS B 1 249 ? 5.16 0.078 12.953 1 94.94 249 HIS B O 1
ATOM 6585 N N . GLY B 1 250 ? 6.848 -0.763 14.055 1 94.88 250 GLY B N 1
ATOM 6586 C CA . GLY B 1 250 ? 7.898 0.15 13.641 1 94.88 250 GLY B CA 1
ATOM 6587 C C . GLY B 1 250 ? 9.273 -0.494 13.609 1 94.88 250 GLY B C 1
ATOM 6588 O O . GLY B 1 250 ? 9.469 -1.581 14.156 1 94.88 250 GLY B O 1
ATOM 6589 N N . LEU B 1 251 ? 10.102 0.044 12.828 1 96.75 251 LEU B N 1
ATOM 6590 C CA . LEU B 1 251 ? 11.445 -0.51 12.789 1 96.75 251 LEU B CA 1
ATOM 6591 C C . LEU B 1 251 ? 12.477 0.585 12.523 1 96.75 251 LEU B C 1
ATOM 6593 O O . LEU B 1 251 ? 12.117 1.703 12.148 1 96.75 251 LEU B O 1
ATOM 6597 N N . GLY B 1 252 ? 13.664 0.306 12.883 1 96.56 252 GLY B N 1
ATOM 6598 C CA . GLY B 1 252 ? 14.82 1.146 12.594 1 96.56 252 GLY B CA 1
ATOM 6599 C C . GLY B 1 252 ? 15.938 0.4 11.891 1 96.56 252 GLY B C 1
ATOM 6600 O O . GLY B 1 252 ? 16.188 -0.774 12.18 1 96.56 252 GLY B O 1
ATOM 6601 N N . VAL B 1 253 ? 16.562 1.066 10.922 1 97.75 253 VAL B N 1
ATOM 6602 C CA . VAL B 1 253 ? 17.672 0.468 10.172 1 97.75 253 VAL B CA 1
ATOM 6603 C C . VAL B 1 253 ? 18.891 1.383 10.234 1 97.75 253 VAL B C 1
ATOM 6605 O O . VAL B 1 253 ? 18.766 2.605 10.141 1 97.75 253 VAL B O 1
ATOM 6608 N N . VAL B 1 254 ? 20.031 0.78 10.438 1 97.88 254 VAL B N 1
ATOM 6609 C CA . VAL B 1 254 ? 21.312 1.49 10.461 1 97.88 254 VAL B CA 1
ATOM 6610 C C . VAL B 1 254 ? 22.109 1.148 9.211 1 97.88 254 VAL B C 1
ATOM 6612 O O . VAL B 1 254 ? 22.344 -0.026 8.914 1 97.88 254 VAL B O 1
ATOM 6615 N N . ILE B 1 255 ? 22.484 2.152 8.492 1 98.06 255 ILE B N 1
ATOM 6616 C CA . ILE B 1 255 ? 23.281 1.986 7.281 1 98.06 255 ILE B CA 1
ATOM 6617 C C . ILE B 1 255 ? 24.641 2.652 7.469 1 98.06 255 ILE B C 1
ATOM 6619 O O . ILE B 1 255 ? 24.719 3.818 7.859 1 98.06 255 ILE B O 1
ATOM 6623 N N . GLU B 1 256 ? 25.656 1.938 7.273 1 97.75 256 GLU B N 1
ATOM 6624 C CA . GLU B 1 256 ? 27 2.504 7.332 1 97.75 256 GLU B CA 1
ATOM 6625 C C . GLU B 1 256 ? 27.266 3.43 6.148 1 97.75 256 GLU B C 1
ATOM 6627 O O . GLU B 1 256 ? 26.953 3.086 5.004 1 97.75 256 GLU B O 1
ATOM 6632 N N . VAL B 1 257 ? 27.859 4.52 6.332 1 95.06 257 VAL B N 1
ATOM 6633 C CA . VAL B 1 257 ? 27.891 5.621 5.379 1 95.06 257 VAL B CA 1
ATOM 6634 C C . VAL B 1 257 ? 28.922 5.332 4.293 1 95.06 257 VAL B C 1
ATOM 6636 O O . VAL B 1 257 ? 28.703 5.656 3.121 1 95.06 257 VAL B O 1
ATOM 6639 N N . THR B 1 258 ? 30.016 4.734 4.551 1 93.12 258 THR B N 1
ATOM 6640 C CA . THR B 1 258 ? 31.109 4.559 3.609 1 93.12 258 THR B CA 1
ATOM 6641 C C . THR B 1 258 ? 30.781 3.473 2.588 1 93.12 258 THR B C 1
ATOM 6643 O O . THR B 1 258 ? 30.922 3.684 1.382 1 93.12 258 THR B O 1
ATOM 6646 N N . THR B 1 259 ? 30.344 2.365 3.078 1 95.25 259 THR B N 1
ATOM 6647 C CA . THR B 1 259 ? 30.062 1.241 2.195 1 95.25 259 THR B CA 1
ATOM 6648 C C . THR B 1 259 ? 28.625 1.32 1.673 1 95.25 259 THR B C 1
ATOM 6650 O O . THR B 1 259 ? 28.312 0.792 0.603 1 95.25 259 THR B O 1
ATOM 6653 N N . GLY B 1 260 ? 27.734 1.908 2.416 1 96.25 260 GLY B N 1
ATOM 6654 C CA . GLY B 1 260 ? 26.328 1.959 2.061 1 96.25 260 GLY B CA 1
ATOM 6655 C C . GLY B 1 260 ? 25.562 0.706 2.449 1 96.25 260 GLY B C 1
ATOM 6656 O O . GLY B 1 260 ? 24.422 0.507 2.023 1 96.25 260 GLY B O 1
ATOM 6657 N N . LEU B 1 261 ? 26.188 -0.151 3.271 1 97.81 261 LEU B N 1
ATOM 6658 C CA . LEU B 1 261 ? 25.562 -1.412 3.66 1 97.81 261 LEU B CA 1
ATOM 6659 C C . LEU B 1 261 ? 24.75 -1.247 4.945 1 97.81 261 LEU B C 1
ATOM 6661 O O . LEU B 1 261 ? 25.172 -0.513 5.848 1 97.81 261 LEU B O 1
ATOM 6665 N N . ALA B 1 262 ? 23.594 -1.885 5 1 98.31 262 ALA B N 1
ATOM 6666 C CA . ALA B 1 262 ? 22.859 -1.975 6.254 1 98.31 262 ALA B CA 1
ATOM 6667 C C . ALA B 1 262 ? 23.531 -2.945 7.219 1 98.31 262 ALA B C 1
ATOM 6669 O O . ALA B 1 262 ? 23.734 -4.117 6.891 1 98.31 262 ALA B O 1
ATOM 6670 N N . VAL B 1 263 ? 23.812 -2.488 8.391 1 97.81 263 VAL B N 1
ATOM 6671 C CA . VAL B 1 263 ? 24.625 -3.305 9.281 1 97.81 263 VAL B CA 1
ATOM 6672 C C . VAL B 1 263 ? 23.781 -3.777 10.469 1 97.81 263 VAL B C 1
ATOM 6674 O O . VAL B 1 263 ? 24.188 -4.688 11.195 1 97.81 263 VAL B O 1
ATOM 6677 N N . ASP B 1 264 ? 22.625 -3.137 10.617 1 98.12 264 ASP B N 1
ATOM 6678 C CA . ASP B 1 264 ? 21.766 -3.564 11.711 1 98.12 264 ASP B CA 1
ATOM 6679 C C . ASP B 1 264 ? 20.328 -3.051 11.523 1 98.12 264 ASP B C 1
ATOM 6681 O O . ASP B 1 264 ? 20.109 -2.1 10.766 1 98.12 264 ASP B O 1
ATOM 6685 N N . TYR B 1 265 ? 19.438 -3.709 12.148 1 98.19 265 TYR B N 1
ATOM 6686 C CA . TYR B 1 265 ? 18.047 -3.279 12.18 1 98.19 265 TYR B CA 1
ATOM 6687 C C . TYR B 1 265 ? 17.312 -3.904 13.359 1 98.19 265 TYR B C 1
ATOM 6689 O O . TYR B 1 265 ? 17.781 -4.887 13.945 1 98.19 265 TYR B O 1
ATOM 6697 N N . HIS B 1 266 ? 16.234 -3.33 13.75 1 98 266 HIS B N 1
ATOM 6698 C CA . HIS B 1 266 ? 15.414 -3.85 14.836 1 98 266 HIS B CA 1
ATOM 6699 C C . HIS B 1 266 ? 13.938 -3.551 14.602 1 98 266 HIS B C 1
ATOM 6701 O O . HIS B 1 266 ? 13.578 -2.422 14.273 1 98 266 HIS B O 1
ATOM 6707 N N . VAL B 1 267 ? 13.125 -4.605 14.742 1 97.69 267 VAL B N 1
ATOM 6708 C CA . VAL B 1 267 ? 11.688 -4.48 14.539 1 97.69 267 VAL B CA 1
ATOM 6709 C C . VAL B 1 267 ? 10.984 -4.367 15.891 1 97.69 267 VAL B C 1
ATOM 6711 O O . VAL B 1 267 ? 11.258 -5.145 16.812 1 97.69 267 VAL B O 1
ATOM 6714 N N . MET B 1 268 ? 10.172 -3.359 16 1 96.56 268 MET B N 1
ATOM 6715 C CA . MET B 1 268 ? 9.359 -3.131 17.203 1 96.56 268 MET B CA 1
ATOM 6716 C C . MET B 1 268 ? 7.891 -3.434 16.938 1 96.56 268 MET B C 1
ATOM 6718 O O . MET B 1 268 ? 7.383 -3.152 15.844 1 96.56 268 MET B O 1
ATOM 6722 N N . SER B 1 269 ? 7.211 -4.016 17.922 1 95.75 269 SER B N 1
ATOM 6723 C CA . SER B 1 269 ? 5.793 -4.332 17.797 1 95.75 269 SER B CA 1
ATOM 6724 C C . SER B 1 269 ? 5.051 -4.094 19.109 1 95.75 269 SER B C 1
ATOM 6726 O O . SER B 1 269 ? 5.555 -4.426 20.172 1 95.75 269 SER B O 1
ATOM 6728 N N . SER B 1 270 ? 3.926 -3.52 19.016 1 91.44 270 SER B N 1
ATOM 6729 C CA . SER B 1 270 ? 3.051 -3.346 20.172 1 91.44 270 SER B CA 1
ATOM 6730 C C . SER B 1 270 ? 1.82 -4.238 20.078 1 91.44 270 SER B C 1
ATOM 6732 O O . SER B 1 270 ? 0.822 -4.008 20.766 1 91.44 270 SER B O 1
ATOM 6734 N N . PHE B 1 271 ? 1.918 -5.195 19.203 1 91 271 PHE B N 1
ATOM 6735 C CA . PHE B 1 271 ? 0.747 -6.02 18.938 1 91 271 PHE B CA 1
ATOM 6736 C C . PHE B 1 271 ? 1.085 -7.5 19.078 1 91 271 PHE B C 1
ATOM 6738 O O . PHE B 1 271 ? 2.174 -7.93 18.688 1 91 271 PHE B O 1
ATOM 6745 N N . CYS B 1 272 ? 0.192 -8.172 19.656 1 92.38 272 CYS B N 1
ATOM 6746 C CA . CYS B 1 272 ? 0.197 -9.625 19.766 1 92.38 272 CYS B CA 1
ATOM 6747 C C . CYS B 1 272 ? -1.208 -10.188 19.594 1 92.38 272 CYS B C 1
ATOM 6749 O O . CYS B 1 272 ? -2.133 -9.797 20.297 1 92.38 272 CYS B O 1
ATOM 6751 N N . GLN B 1 273 ? -1.375 -11.102 18.609 1 88.19 273 GLN B N 1
ATOM 6752 C CA . GLN B 1 273 ? -2.695 -11.617 18.266 1 88.19 273 GLN B CA 1
ATOM 6753 C C . GLN B 1 273 ? -3.326 -12.352 19.438 1 88.19 273 GLN B C 1
ATOM 6755 O O . GLN B 1 273 ? -4.473 -12.078 19.812 1 88.19 273 GLN B O 1
ATOM 6760 N N . PRO B 1 274 ? -2.639 -13.289 20.109 1 88.69 274 PRO B N 1
ATOM 6761 C CA . PRO B 1 274 ? -3.236 -13.953 21.281 1 88.69 274 PRO B CA 1
ATOM 6762 C C . PRO B 1 274 ? -3.553 -12.984 22.406 1 88.69 274 PRO B C 1
ATOM 6764 O O . PRO B 1 274 ? -4.551 -13.156 23.125 1 88.69 274 PRO B O 1
ATOM 6767 N N . CYS B 1 275 ? -2.711 -11.984 22.609 1 89.44 275 CYS B N 1
ATOM 6768 C CA . CYS B 1 275 ? -2.957 -10.992 23.641 1 89.44 275 CYS B CA 1
ATOM 6769 C C . CYS B 1 275 ? -4.23 -10.203 23.359 1 89.44 275 CYS B C 1
ATOM 6771 O O . CYS B 1 275 ? -4.988 -9.883 24.266 1 89.44 275 CYS B O 1
ATOM 6773 N N . SER B 1 276 ? -4.477 -9.891 22.078 1 85.38 276 SER B N 1
ATOM 6774 C CA . SER B 1 276 ? -5.605 -9.062 21.672 1 85.38 276 SER B CA 1
ATOM 6775 C C . SER B 1 276 ? -6.906 -9.852 21.688 1 85.38 276 SER B C 1
ATOM 6777 O O . SER B 1 276 ? -7.992 -9.266 21.734 1 85.38 276 SER B O 1
ATOM 6779 N N . THR B 1 277 ? -6.859 -11.133 21.641 1 86.88 277 THR B N 1
ATOM 6780 C CA . THR B 1 277 ? -8.062 -11.945 21.578 1 86.88 277 THR B CA 1
ATOM 6781 C C . THR B 1 277 ? -8.25 -12.719 22.891 1 86.88 277 THR B C 1
ATOM 6783 O O . THR B 1 277 ? -8.969 -12.273 23.781 1 86.88 277 THR B O 1
ATOM 6786 N N . LYS B 1 278 ? -7.375 -13.703 23.109 1 87.62 278 LYS B N 1
ATOM 6787 C CA . LYS B 1 278 ? -7.488 -14.57 24.281 1 87.62 278 LYS B CA 1
ATOM 6788 C C . LYS B 1 278 ? -7.129 -13.812 25.547 1 87.62 278 LYS B C 1
ATOM 6790 O O . LYS B 1 278 ? -7.738 -14.031 26.609 1 87.62 278 LYS B O 1
ATOM 6795 N N . GLY B 1 279 ? -6.172 -13.023 25.422 1 87.38 279 GLY B N 1
ATOM 6796 C CA . GLY B 1 279 ? -5.754 -12.25 26.578 1 87.38 279 GLY B CA 1
ATOM 6797 C C . GLY B 1 279 ? -6.855 -11.359 27.141 1 87.38 279 GLY B C 1
ATOM 6798 O O . GLY B 1 279 ? -7.051 -11.297 28.359 1 87.38 279 GLY B O 1
ATOM 6799 N N . VAL B 1 280 ? -7.559 -10.75 26.234 1 82.81 280 VAL B N 1
ATOM 6800 C CA . VAL B 1 280 ? -8.656 -9.875 26.641 1 82.81 280 VAL B CA 1
ATOM 6801 C C . VAL B 1 280 ? -9.766 -10.711 27.266 1 82.81 280 VAL B C 1
ATOM 6803 O O . VAL B 1 280 ? -10.359 -10.305 28.266 1 82.81 280 VAL B O 1
ATOM 6806 N N . THR B 1 281 ? -10.039 -11.844 26.656 1 85.5 281 THR B N 1
ATOM 6807 C CA . THR B 1 281 ? -11.062 -12.734 27.172 1 85.5 281 THR B CA 1
ATOM 6808 C C . THR B 1 281 ? -10.688 -13.242 28.562 1 85.5 281 THR B C 1
ATOM 6810 O O . THR B 1 281 ? -11.539 -13.328 29.453 1 85.5 281 THR B O 1
ATOM 6813 N N . MET B 1 282 ? -9.445 -13.562 28.75 1 89.25 282 MET B N 1
ATOM 6814 C CA . MET B 1 282 ? -8.977 -14.07 30.031 1 89.25 282 MET B CA 1
ATOM 6815 C C . MET B 1 282 ? -9 -12.969 31.094 1 89.25 282 MET B C 1
ATOM 6817 O O . MET B 1 282 ? -9.258 -13.234 32.281 1 89.25 282 MET B O 1
ATOM 6821 N N . LYS B 1 283 ? -8.758 -11.766 30.688 1 86.88 283 LYS B N 1
ATOM 6822 C CA . LYS B 1 283 ? -8.82 -10.641 31.625 1 86.88 283 LYS B CA 1
ATOM 6823 C C . LYS B 1 283 ? -10.242 -10.422 32.125 1 86.88 283 LYS B C 1
ATOM 6825 O O . LYS B 1 283 ? -10.438 -10.07 33.312 1 86.88 283 LYS B O 1
ATOM 6830 N N . LYS B 1 284 ? -11.227 -10.68 31.297 1 84.69 284 LYS B N 1
ATOM 6831 C CA . LYS B 1 284 ? -12.633 -10.555 31.672 1 84.69 284 LYS B CA 1
ATOM 6832 C C . LYS B 1 284 ? -13.047 -11.656 32.625 1 84.69 284 LYS B C 1
ATOM 6834 O O . LYS B 1 284 ? -13.93 -11.461 33.469 1 84.69 284 LYS B O 1
ATOM 6839 N N . LYS B 1 285 ? -12.414 -12.789 32.5 1 88.06 285 LYS B N 1
ATOM 6840 C CA . LYS B 1 285 ? -12.734 -13.93 33.375 1 88.06 285 LYS B CA 1
ATOM 6841 C C . LYS B 1 285 ? -12.117 -13.766 34.75 1 88.06 285 LYS B C 1
ATOM 6843 O O . LYS B 1 285 ? -12.547 -14.414 35.719 1 88.06 285 LYS B O 1
ATOM 6848 N N . GLY B 1 286 ? -11.133 -12.93 34.844 1 88.69 286 GLY B N 1
ATOM 6849 C CA . GLY B 1 286 ? -10.547 -12.68 36.156 1 88.69 286 GLY B CA 1
ATOM 6850 C C . GLY B 1 286 ? -9.031 -12.555 36.094 1 88.69 286 GLY B C 1
ATOM 6851 O O . GLY B 1 286 ? -8.391 -13.016 35.156 1 88.69 286 GLY B O 1
ATOM 6852 N N . GLU B 1 287 ? -8.5 -11.992 37.094 1 89.12 287 GLU B N 1
ATOM 6853 C CA . GLU B 1 287 ? -7.062 -11.742 37.156 1 89.12 287 GLU B CA 1
ATOM 6854 C C . GLU B 1 287 ? -6.285 -13.047 37.312 1 89.12 287 GLU B C 1
ATOM 6856 O O . GLU B 1 287 ? -5.191 -13.188 36.75 1 89.12 287 GLU B O 1
ATOM 6861 N N . ALA B 1 288 ? -6.824 -13.969 38.062 1 90.25 288 ALA B N 1
ATOM 6862 C CA . ALA B 1 288 ? -6.164 -15.258 38.25 1 90.25 288 ALA B CA 1
ATOM 6863 C C . ALA B 1 288 ? -6.082 -16.031 36.906 1 90.25 288 ALA B C 1
ATOM 6865 O O . ALA B 1 288 ? -5.043 -16.609 36.594 1 90.25 288 ALA B O 1
ATOM 6866 N N . ALA B 1 289 ? -7.168 -16.016 36.219 1 91.69 289 ALA B N 1
ATOM 6867 C CA . ALA B 1 289 ? -7.219 -16.703 34.938 1 91.69 289 ALA B CA 1
ATOM 6868 C C . ALA B 1 289 ? -6.258 -16.047 33.938 1 91.69 289 ALA B C 1
ATOM 6870 O O . ALA B 1 289 ? -5.605 -16.75 33.156 1 91.69 289 ALA B O 1
ATOM 6871 N N . TYR B 1 290 ? -6.211 -14.758 33.969 1 92.94 290 TYR B N 1
ATOM 6872 C CA . TYR B 1 290 ? -5.316 -14.039 33.062 1 92.94 290 TYR B CA 1
ATOM 6873 C C . TYR B 1 290 ? -3.857 -14.344 33.406 1 92.94 290 TYR B C 1
ATOM 6875 O O . TYR B 1 290 ? -3.049 -14.578 32.5 1 92.94 290 TYR B O 1
ATOM 6883 N N . ASN B 1 291 ? -3.523 -14.398 34.656 1 92.38 291 ASN B N 1
ATOM 6884 C CA . ASN B 1 291 ? -2.143 -14.633 35.062 1 92.38 291 ASN B CA 1
ATOM 6885 C C . ASN B 1 291 ? -1.679 -16.031 34.688 1 92.38 291 ASN B C 1
ATOM 6887 O O . ASN B 1 291 ? -0.533 -16.219 34.281 1 92.38 291 ASN B O 1
ATOM 6891 N N . GLU B 1 292 ? -2.463 -16.969 34.812 1 92.25 292 GLU B N 1
ATOM 6892 C CA . GLU B 1 292 ? -2.141 -18.328 34.406 1 92.25 292 GLU B CA 1
ATOM 6893 C C . GLU B 1 292 ? -1.887 -18.406 32.906 1 92.25 292 GLU B C 1
ATOM 6895 O O . GLU B 1 292 ? -0.921 -19.031 32.469 1 92.25 292 GLU B O 1
ATOM 6900 N N . TRP B 1 293 ? -2.727 -17.75 32.156 1 93.12 293 TRP B N 1
ATOM 6901 C CA . TRP B 1 293 ? -2.58 -17.734 30.719 1 93.12 293 TRP B CA 1
ATOM 6902 C C . TRP B 1 293 ? -1.319 -16.984 30.312 1 93.12 293 TRP B C 1
ATOM 6904 O O . TRP B 1 293 ? -0.58 -17.422 29.438 1 93.12 293 TRP B O 1
ATOM 6914 N N . TRP B 1 294 ? -1.124 -15.914 30.969 1 92.88 294 TRP B N 1
ATOM 6915 C CA . TRP B 1 294 ? -0.003 -15.047 30.625 1 92.88 294 TRP B CA 1
ATOM 6916 C C . TRP B 1 294 ? 1.326 -15.758 30.859 1 92.88 294 TRP B C 1
ATOM 6918 O O . TRP B 1 294 ? 2.26 -15.617 30.062 1 92.88 294 TRP B O 1
ATOM 6928 N N . GLU B 1 295 ? 1.456 -16.516 31.875 1 92.38 295 GLU B N 1
ATOM 6929 C CA . GLU B 1 295 ? 2.691 -17.219 32.188 1 92.38 295 GLU B CA 1
ATOM 6930 C C . GLU B 1 295 ? 3.07 -18.188 31.078 1 92.38 295 GLU B C 1
ATOM 6932 O O . GLU B 1 295 ? 4.254 -18.359 30.766 1 92.38 295 GLU B O 1
ATOM 6937 N N . GLN B 1 296 ? 2.096 -18.703 30.531 1 92.12 296 GLN B N 1
ATOM 6938 C CA . GLN B 1 296 ? 2.35 -19.609 29.422 1 92.12 296 GLN B CA 1
ATOM 6939 C C . GLN B 1 296 ? 2.641 -18.844 28.125 1 92.12 296 GLN B C 1
ATOM 6941 O O . GLN B 1 296 ? 3.434 -19.297 27.297 1 92.12 296 GLN B O 1
ATOM 6946 N N . HIS B 1 297 ? 1.966 -17.688 27.969 1 92.75 297 HIS B N 1
ATOM 6947 C CA . HIS B 1 297 ? 2.025 -16.938 26.734 1 92.75 297 HIS B CA 1
ATOM 6948 C C . HIS B 1 297 ? 3.24 -16.016 26.703 1 92.75 297 HIS B C 1
ATOM 6950 O O . HIS B 1 297 ? 3.732 -15.656 25.625 1 92.75 297 HIS B O 1
ATOM 6956 N N . LYS B 1 298 ? 3.752 -15.711 27.766 1 90.56 298 LYS B N 1
ATOM 6957 C CA . LYS B 1 298 ? 4.793 -14.695 27.906 1 90.56 298 LYS B CA 1
ATOM 6958 C C . LYS B 1 298 ? 5.996 -15.016 27.031 1 90.56 298 LYS B C 1
ATOM 6960 O O . LYS B 1 298 ? 6.578 -14.109 26.422 1 90.56 298 LYS B O 1
ATOM 6965 N N . VAL B 1 299 ? 6.281 -16.203 26.875 1 88.38 299 VAL B N 1
ATOM 6966 C CA . VAL B 1 299 ? 7.465 -16.641 26.141 1 88.38 299 VAL B CA 1
ATOM 6967 C C . VAL B 1 299 ? 7.23 -16.453 24.641 1 88.38 299 VAL B C 1
ATOM 6969 O O . VAL B 1 299 ? 8.164 -16.125 23.891 1 88.38 299 VAL B O 1
ATOM 6972 N N . SER B 1 300 ? 6.023 -16.578 24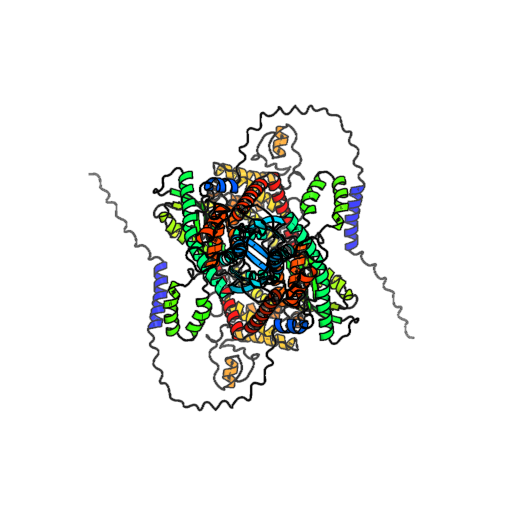.234 1 87.75 300 SER B N 1
ATOM 6973 C CA . SER B 1 300 ? 5.715 -16.531 22.812 1 87.75 300 SER B CA 1
ATOM 6974 C C . SER B 1 300 ? 5.133 -15.188 22.406 1 87.75 300 SER B C 1
ATOM 6976 O O . SER B 1 300 ? 4.762 -14.984 21.25 1 87.75 300 SER B O 1
ATOM 6978 N N . CYS B 1 301 ? 5.059 -14.273 23.359 1 92.12 301 CYS B N 1
ATOM 6979 C CA . CYS B 1 301 ? 4.445 -12.977 23.078 1 92.12 301 CYS B CA 1
ATOM 6980 C C . CYS B 1 301 ? 5.293 -12.18 22.094 1 92.12 301 CYS B C 1
ATOM 6982 O O . CYS B 1 301 ? 6.52 -12.117 22.234 1 92.12 301 CYS B O 1
ATOM 6984 N N . THR B 1 302 ? 4.684 -11.602 21.172 1 91.12 302 THR B N 1
ATOM 6985 C CA . THR B 1 302 ? 5.402 -10.891 20.125 1 91.12 302 THR B CA 1
ATOM 6986 C C . THR B 1 302 ? 5.531 -9.406 20.453 1 91.12 302 THR B C 1
ATOM 6988 O O . THR B 1 302 ? 6.141 -8.648 19.703 1 91.12 302 THR B O 1
ATOM 6991 N N . ILE B 1 303 ? 5 -8.93 21.609 1 93.56 303 ILE B N 1
ATOM 6992 C CA . ILE B 1 303 ? 5.078 -7.523 22 1 93.56 303 ILE B CA 1
ATOM 6993 C C . ILE B 1 303 ? 6.453 -7.23 22.594 1 93.56 303 ILE B C 1
ATOM 6995 O O . ILE B 1 303 ? 6.906 -7.922 23.516 1 93.56 303 ILE B O 1
ATOM 6999 N N . ASN B 1 304 ? 7.133 -6.246 22.062 1 93.25 304 ASN B N 1
ATOM 7000 C CA . ASN B 1 304 ? 8.414 -5.816 22.609 1 93.25 304 ASN B CA 1
ATOM 7001 C C . ASN B 1 304 ? 8.461 -4.305 22.797 1 93.25 304 ASN B C 1
ATOM 7003 O O . ASN B 1 304 ? 9.531 -3.736 23.016 1 93.25 304 ASN B O 1
ATOM 7007 N N . HIS B 1 305 ? 7.262 -3.668 22.578 1 92.69 305 HIS B N 1
ATOM 7008 C CA . HIS B 1 305 ? 7.156 -2.229 22.797 1 92.69 305 HIS B CA 1
ATOM 7009 C C . HIS B 1 305 ? 5.855 -1.871 23.516 1 92.69 305 HIS B C 1
ATOM 7011 O O . HIS B 1 305 ? 4.781 -2.328 23.125 1 92.69 305 HIS B O 1
ATOM 7017 N N . THR B 1 306 ? 5.785 -1.116 24.547 1 84.25 306 THR B N 1
ATOM 7018 C CA . THR B 1 306 ? 4.594 -0.74 25.297 1 84.25 306 THR B CA 1
ATOM 7019 C C . THR B 1 306 ? 4.383 0.771 25.25 1 84.25 306 THR B C 1
ATOM 7021 O O . THR B 1 306 ? 3.273 1.256 25.469 1 84.25 306 THR B O 1
ATOM 7024 N N . GLY B 1 307 ? 4.918 1.538 24.453 1 79.12 307 GLY B N 1
ATOM 7025 C CA . GLY B 1 307 ? 4.777 2.984 24.375 1 79.12 307 GLY B CA 1
ATOM 7026 C C . GLY B 1 307 ? 4.137 3.453 23.094 1 79.12 307 GLY B C 1
ATOM 7027 O O . GLY B 1 307 ? 3.465 2.678 22.406 1 79.12 307 GLY B O 1
ATOM 7028 N N . SER B 1 308 ? 4.133 4.695 22.938 1 81.56 308 SER B N 1
ATOM 7029 C CA . SER B 1 308 ? 3.553 5.277 21.734 1 81.56 308 SER B CA 1
ATOM 7030 C C . SER B 1 308 ? 4.281 4.797 20.484 1 81.56 308 SER B C 1
ATOM 7032 O O . SER B 1 308 ? 5.441 4.387 20.547 1 81.56 308 SER B O 1
ATOM 7034 N N . ALA B 1 309 ? 3.625 4.816 19.359 1 84.81 309 ALA B N 1
ATOM 7035 C CA . ALA B 1 309 ? 4.203 4.395 18.094 1 84.81 309 ALA B CA 1
ATOM 7036 C C . ALA B 1 309 ? 5.438 5.227 17.75 1 84.81 309 ALA B C 1
ATOM 7038 O O . ALA B 1 309 ? 6.406 4.707 17.188 1 84.81 309 ALA B O 1
ATOM 7039 N N . GLY B 1 310 ? 5.445 6.461 18.094 1 82.88 310 GLY B N 1
ATOM 7040 C CA . GLY B 1 310 ? 6.57 7.332 17.797 1 82.88 310 GLY B CA 1
ATOM 7041 C C . GLY B 1 310 ? 7.836 6.941 18.547 1 82.88 310 GLY B C 1
ATOM 7042 O O . GLY B 1 310 ? 8.945 7.121 18.031 1 82.88 310 GLY B O 1
ATOM 7043 N N . MET B 1 311 ? 7.645 6.363 19.672 1 87.5 311 MET B N 1
ATOM 7044 C CA . MET B 1 311 ? 8.781 6 20.531 1 87.5 311 MET B CA 1
ATOM 7045 C C . MET B 1 311 ? 9.461 4.738 20.016 1 87.5 311 MET B C 1
ATOM 7047 O O . MET B 1 311 ? 10.586 4.426 20.406 1 87.5 311 MET B O 1
ATOM 7051 N N . MET B 1 312 ? 8.805 4.043 19.109 1 91.25 312 MET B N 1
ATOM 7052 C CA . MET B 1 312 ? 9.398 2.824 18.562 1 91.25 312 MET B CA 1
ATOM 7053 C C . MET B 1 312 ? 10.719 3.127 17.859 1 91.25 312 MET B C 1
ATOM 7055 O O . MET B 1 312 ? 11.648 2.324 17.922 1 91.25 312 MET B O 1
ATOM 7059 N N . GLU B 1 313 ? 10.75 4.262 17.141 1 91 313 GLU B N 1
ATOM 7060 C CA . GLU B 1 313 ? 11.977 4.66 16.453 1 91 313 GLU B CA 1
ATOM 7061 C C . GLU B 1 313 ? 13.117 4.859 17.453 1 91 313 GLU B C 1
ATOM 7063 O O . GLU B 1 313 ? 14.234 4.398 17.219 1 91 313 GLU B O 1
ATOM 7068 N N . VAL B 1 314 ? 12.789 5.523 18.547 1 91.69 314 VAL B N 1
ATOM 7069 C CA . VAL B 1 314 ? 13.789 5.836 19.578 1 91.69 314 VAL B CA 1
ATOM 7070 C C . VAL B 1 314 ? 14.234 4.555 20.266 1 91.69 314 VAL B C 1
ATOM 7072 O O . VAL B 1 314 ? 15.438 4.32 20.438 1 91.69 314 VAL B O 1
ATOM 7075 N N . GLU B 1 315 ? 13.297 3.752 20.672 1 94.06 315 GLU B N 1
ATOM 7076 C CA . GLU B 1 315 ? 13.609 2.514 21.375 1 94.06 315 GLU B CA 1
ATOM 7077 C C . GLU B 1 315 ? 14.406 1.559 20.484 1 94.06 315 GLU B C 1
ATOM 7079 O O . GLU B 1 315 ? 15.281 0.845 20.969 1 94.06 315 GLU B O 1
ATOM 7084 N N . ALA B 1 316 ? 14.055 1.51 19.234 1 96.06 316 ALA B N 1
ATOM 7085 C CA . ALA B 1 316 ? 14.82 0.695 18.297 1 96.06 316 ALA B CA 1
ATOM 7086 C C . ALA B 1 316 ? 16.266 1.175 18.203 1 96.06 316 ALA B C 1
ATOM 7088 O O . ALA B 1 316 ? 17.203 0.365 18.188 1 96.06 316 ALA B O 1
ATOM 7089 N N . ALA B 1 317 ? 16.453 2.459 18.156 1 95.56 317 ALA B N 1
ATOM 7090 C CA . ALA B 1 317 ? 17.797 3.021 18.109 1 95.56 317 ALA B CA 1
ATOM 7091 C C . ALA B 1 317 ? 18.594 2.652 19.359 1 95.56 317 ALA B C 1
ATOM 7093 O O . ALA B 1 317 ? 19.766 2.26 19.281 1 95.56 317 ALA B O 1
ATOM 7094 N N . LYS B 1 318 ? 17.969 2.801 20.5 1 95.88 318 LYS B N 1
ATOM 7095 C CA . LYS B 1 318 ? 18.641 2.469 21.75 1 95.88 318 LYS B CA 1
ATOM 7096 C C . LYS B 1 318 ? 19.109 1.016 21.75 1 95.88 318 LYS B C 1
ATOM 7098 O O . LYS B 1 318 ? 20.25 0.724 22.141 1 95.88 318 LYS B O 1
ATOM 7103 N N . THR B 1 319 ? 18.234 0.156 21.297 1 96.81 319 THR B N 1
ATOM 7104 C CA . THR B 1 319 ? 18.547 -1.269 21.25 1 96.81 319 THR B CA 1
ATOM 7105 C C . THR B 1 319 ? 19.703 -1.542 20.297 1 96.81 319 THR B C 1
ATOM 7107 O O . THR B 1 319 ? 20.641 -2.27 20.641 1 96.81 319 THR B O 1
ATOM 7110 N N . ILE B 1 320 ? 19.688 -0.979 19.125 1 97.44 320 ILE B N 1
ATOM 7111 C CA . ILE B 1 320 ? 20.672 -1.208 18.078 1 97.44 320 ILE B CA 1
ATOM 7112 C C . ILE B 1 320 ? 22.031 -0.679 18.516 1 97.44 320 ILE B C 1
ATOM 7114 O O . ILE B 1 320 ? 23.031 -1.377 18.422 1 97.44 320 ILE B O 1
ATOM 7118 N N . PHE B 1 321 ? 22.109 0.505 19.047 1 97.19 321 PHE B N 1
ATOM 7119 C CA . PHE B 1 321 ? 23.359 1.129 19.453 1 97.19 321 PHE B CA 1
ATOM 7120 C C . PHE B 1 321 ? 23.969 0.399 20.641 1 97.19 321 PHE B C 1
ATOM 7122 O O . PHE B 1 321 ? 25.188 0.238 20.719 1 97.19 321 PHE B O 1
ATOM 7129 N N . SER B 1 322 ? 23.125 -0.076 21.547 1 96.69 322 SER B N 1
ATOM 7130 C CA . SER B 1 322 ? 23.609 -0.772 22.734 1 96.69 322 SER B CA 1
ATOM 7131 C C . SER B 1 322 ? 24.266 -2.1 22.359 1 96.69 322 SER B C 1
ATOM 7133 O O . SER B 1 322 ? 25.219 -2.531 23.016 1 96.69 322 SER B O 1
ATOM 7135 N N . ARG B 1 323 ? 23.781 -2.752 21.359 1 95.88 323 ARG B N 1
ATOM 7136 C CA . ARG B 1 323 ? 24.312 -4.074 21.047 1 95.88 323 ARG B CA 1
ATOM 7137 C C . ARG B 1 323 ? 25.438 -3.988 20 1 95.88 323 ARG B C 1
ATOM 7139 O O . ARG B 1 323 ? 26.031 -5 19.656 1 95.88 323 ARG B O 1
ATOM 7146 N N . SER B 1 324 ? 25.719 -2.789 19.453 1 96.44 324 SER B N 1
ATOM 7147 C CA . SER B 1 324 ? 26.688 -2.621 18.375 1 96.44 324 SER B CA 1
ATOM 7148 C C . SER B 1 324 ? 28.094 -3.018 18.828 1 96.44 324 SER B C 1
ATOM 7150 O O . SER B 1 324 ? 28.875 -3.539 18.031 1 96.44 324 SER B O 1
ATOM 7152 N N . LEU B 1 325 ? 28.406 -2.805 20.094 1 94 325 LEU B N 1
ATOM 7153 C CA . LEU B 1 325 ? 29.719 -3.164 20.625 1 94 325 LEU B CA 1
ATOM 7154 C C . LEU B 1 325 ? 29.938 -4.668 20.531 1 94 325 LEU B C 1
ATOM 7156 O O . LEU B 1 325 ? 31.078 -5.117 20.328 1 94 325 LEU B O 1
ATOM 7160 N N . GLY B 1 326 ? 28.875 -5.406 20.688 1 91.94 326 GLY B N 1
ATOM 7161 C CA . GLY B 1 326 ? 28.969 -6.852 20.578 1 91.94 326 GLY B CA 1
ATOM 7162 C C . GLY B 1 326 ? 29.391 -7.309 19.188 1 91.94 326 GLY B C 1
ATOM 7163 O O . GLY B 1 326 ? 29.922 -8.406 19.031 1 91.94 326 GLY B O 1
ATOM 7164 N N . ARG B 1 327 ? 29.25 -6.453 18.234 1 91.12 327 ARG B N 1
ATOM 7165 C CA . ARG B 1 327 ? 29.625 -6.762 16.859 1 91.12 327 ARG B CA 1
ATOM 7166 C C . ARG B 1 327 ? 30.938 -6.098 16.484 1 91.12 327 ARG B C 1
ATOM 7168 O O . ARG B 1 327 ? 31.344 -6.109 15.32 1 91.12 327 ARG B O 1
ATOM 7175 N N . GLY B 1 328 ? 31.484 -5.391 17.453 1 93.19 328 GLY B N 1
ATOM 7176 C CA . GLY B 1 328 ? 32.781 -4.742 17.25 1 93.19 328 GLY B CA 1
ATOM 7177 C C . GLY B 1 328 ? 32.656 -3.367 16.609 1 93.19 328 GLY B C 1
ATOM 7178 O O . GLY B 1 328 ? 33.625 -2.846 16.062 1 93.19 328 GLY B O 1
ATOM 7179 N N . LEU B 1 329 ? 31.5 -2.805 16.656 1 95.94 329 LEU B N 1
ATOM 7180 C CA . LEU B 1 329 ? 31.281 -1.507 16.031 1 95.94 329 LEU B CA 1
ATOM 7181 C C . LEU B 1 329 ? 30.812 -0.479 17.047 1 95.94 329 LEU B C 1
ATOM 7183 O O . LEU B 1 329 ? 30.047 -0.81 17.953 1 95.94 329 LEU B O 1
ATOM 7187 N N . ARG B 1 330 ? 31.297 0.723 16.938 1 96.31 330 ARG B N 1
ATOM 7188 C CA . ARG B 1 330 ? 30.75 1.886 17.641 1 96.31 330 ARG B CA 1
ATOM 7189 C C . ARG B 1 330 ? 30.234 2.928 16.656 1 96.31 330 ARG B C 1
ATOM 7191 O O . ARG B 1 330 ? 30.953 3.32 15.727 1 96.31 330 ARG B O 1
ATOM 7198 N N . TYR B 1 331 ? 29.047 3.254 16.844 1 97.31 331 TYR B N 1
ATOM 7199 C CA . TYR B 1 331 ? 28.469 4.285 15.992 1 97.31 331 TYR B CA 1
ATOM 7200 C C . TYR B 1 331 ? 28.75 5.676 16.547 1 97.31 331 TYR B C 1
ATOM 7202 O O . TYR B 1 331 ? 27.953 6.199 17.344 1 97.31 331 TYR B O 1
ATOM 7210 N N . THR B 1 332 ? 29.766 6.273 16.031 1 95.38 332 THR B N 1
ATOM 7211 C CA . THR B 1 332 ? 30.234 7.516 16.625 1 95.38 332 THR B CA 1
ATOM 7212 C C . THR B 1 332 ? 29.656 8.727 15.891 1 95.38 332 THR B C 1
ATOM 7214 O O . THR B 1 332 ? 29.625 9.828 16.438 1 95.38 332 THR B O 1
ATOM 7217 N N . THR B 1 333 ? 29.234 8.547 14.695 1 94.69 333 THR B N 1
ATOM 7218 C CA . THR B 1 333 ? 28.594 9.602 13.914 1 94.69 333 THR B CA 1
ATOM 7219 C C . THR B 1 333 ? 27.234 9.156 13.414 1 94.69 333 THR B C 1
ATOM 7221 O O . THR B 1 333 ? 27.109 8.125 12.742 1 94.69 333 THR B O 1
ATOM 7224 N N . LEU B 1 334 ? 26.266 9.969 13.758 1 95.06 334 LEU B N 1
ATOM 7225 C CA . LEU B 1 334 ? 24.891 9.633 13.391 1 95.06 334 LEU B CA 1
ATOM 7226 C C . LEU B 1 334 ? 24.328 10.664 12.422 1 95.06 334 LEU B C 1
ATOM 7228 O O . LEU B 1 334 ? 24.281 11.859 12.727 1 95.06 334 LEU B O 1
ATOM 7232 N N . VAL B 1 335 ? 23.953 10.195 11.281 1 94.25 335 VAL B N 1
ATOM 7233 C CA . VAL B 1 335 ? 23.25 11.031 10.328 1 94.25 335 VAL B CA 1
ATOM 7234 C C . VAL B 1 335 ? 21.734 10.898 10.531 1 94.25 335 VAL B C 1
ATOM 7236 O O . VAL B 1 335 ? 21.188 9.805 10.391 1 94.25 335 VAL B O 1
ATOM 7239 N N . ALA B 1 336 ? 21.078 11.922 10.953 1 89.19 336 ALA B N 1
ATOM 7240 C CA . ALA B 1 336 ? 19.641 11.875 11.219 1 89.19 336 ALA B CA 1
ATOM 7241 C C . ALA B 1 336 ? 18.984 13.203 10.883 1 89.19 336 ALA B C 1
ATOM 7243 O O . ALA B 1 336 ? 19.672 14.188 10.602 1 89.19 336 ALA B O 1
ATOM 7244 N N . ASP B 1 337 ? 17.609 13.141 10.844 1 81.5 337 ASP B N 1
ATOM 7245 C CA . ASP B 1 337 ? 16.859 14.367 10.609 1 81.5 337 ASP B CA 1
ATOM 7246 C C . ASP B 1 337 ? 16.844 15.258 11.844 1 81.5 337 ASP B C 1
ATOM 7248 O O . ASP B 1 337 ? 17.188 14.805 12.945 1 81.5 337 ASP B O 1
ATOM 7252 N N . GLY B 1 338 ? 16.875 16.578 11.82 1 61.94 338 GLY B N 1
ATOM 7253 C CA . GLY B 1 338 ? 17.031 17.641 12.812 1 61.94 338 GLY B CA 1
ATOM 7254 C C . GLY B 1 338 ? 16.328 17.344 14.125 1 61.94 338 GLY B C 1
ATOM 7255 O O . GLY B 1 338 ? 16.875 17.594 15.195 1 61.94 338 GLY B O 1
ATOM 7256 N N . ASP B 1 339 ? 14.992 17.016 14.102 1 57.34 339 ASP B N 1
ATOM 7257 C CA . ASP B 1 339 ? 14.234 16.984 15.344 1 57.34 339 ASP B CA 1
ATOM 7258 C C . ASP B 1 339 ? 14.492 15.672 16.094 1 57.34 339 ASP B C 1
ATOM 7260 O O . ASP B 1 339 ? 13.656 15.242 16.891 1 57.34 339 ASP B O 1
ATOM 7264 N N . CYS B 1 340 ? 15.672 15.312 16.078 1 64.81 340 CYS B N 1
ATOM 7265 C CA . CYS B 1 340 ? 15.789 13.875 16.297 1 64.81 340 CYS B CA 1
ATOM 7266 C C . CYS B 1 340 ? 15.781 13.547 17.797 1 64.81 340 CYS B C 1
ATOM 7268 O O . CYS B 1 340 ? 16.734 13.859 18.5 1 64.81 340 CYS B O 1
ATOM 7270 N N . LYS B 1 341 ? 14.625 13.398 18.516 1 75.5 341 LYS B N 1
ATOM 7271 C CA . LYS B 1 341 ? 14.469 12.766 19.828 1 75.5 341 LYS B CA 1
ATOM 7272 C C . LYS B 1 341 ? 15.406 11.562 19.969 1 75.5 341 LYS B C 1
ATOM 7274 O O . LYS B 1 341 ? 15.945 11.312 21.047 1 75.5 341 LYS B O 1
ATOM 7279 N N . THR B 1 342 ? 15.711 11.031 18.859 1 87.88 342 THR B N 1
ATOM 7280 C CA . THR B 1 342 ? 16.547 9.836 18.875 1 87.88 342 THR B CA 1
ATOM 7281 C C . THR B 1 342 ? 17.969 10.18 19.297 1 87.88 342 THR B C 1
ATOM 7283 O O . THR B 1 342 ? 18.562 9.469 20.109 1 87.88 342 THR B O 1
ATOM 7286 N N . PHE B 1 343 ? 18.516 11.32 18.875 1 89.31 343 PHE B N 1
ATOM 7287 C CA . PHE B 1 343 ? 19.875 11.727 19.203 1 89.31 343 PHE B CA 1
ATOM 7288 C C . PHE B 1 343 ? 20 12.062 20.688 1 89.31 343 PHE B C 1
ATOM 7290 O O . PHE B 1 343 ? 20.953 11.641 21.344 1 89.31 343 PHE B O 1
ATOM 7297 N N . ASN B 1 344 ? 19 12.758 21.141 1 87.75 344 ASN B N 1
ATOM 7298 C CA . ASN B 1 344 ? 19.031 13.148 22.547 1 87.75 344 ASN B CA 1
ATOM 7299 C C . ASN B 1 344 ? 18.953 11.938 23.469 1 87.75 344 ASN B C 1
ATOM 7301 O O . ASN B 1 344 ? 19.641 11.875 24.484 1 87.75 344 ASN B O 1
ATOM 7305 N N . GLU B 1 345 ? 18.125 11.047 23.094 1 90.88 345 GLU B N 1
ATOM 7306 C CA . GLU B 1 345 ? 17.969 9.844 23.891 1 90.88 345 GLU B CA 1
ATOM 7307 C C . GLU B 1 345 ? 19.234 8.984 23.859 1 90.88 345 GLU B C 1
ATOM 7309 O O . GLU B 1 345 ? 19.578 8.328 24.844 1 90.88 345 GLU B O 1
ATOM 7314 N N . LEU B 1 346 ? 19.891 8.977 22.781 1 93.06 346 LEU B N 1
ATOM 7315 C CA . LEU B 1 346 ? 21.125 8.211 22.641 1 93.06 346 LEU B CA 1
ATOM 7316 C C . LEU B 1 346 ? 22.25 8.859 23.453 1 93.06 346 LEU B C 1
ATOM 7318 O O . LEU B 1 346 ? 23.109 8.164 24 1 93.06 346 LEU B O 1
ATOM 7322 N N . GLN B 1 347 ? 22.25 10.172 23.453 1 91.19 347 GLN B N 1
ATOM 7323 C CA . GLN B 1 347 ? 23.25 10.883 24.266 1 91.19 347 GLN B CA 1
ATOM 7324 C C . GLN B 1 347 ? 23.062 10.594 25.75 1 91.19 347 GLN B C 1
ATOM 7326 O O . GLN B 1 347 ? 24.047 10.445 26.484 1 91.19 347 GLN B O 1
ATOM 7331 N N . GLU B 1 348 ? 21.812 10.523 26.141 1 91.06 348 GLU B N 1
ATOM 7332 C CA . GLU B 1 348 ? 21.516 10.227 27.531 1 91.06 348 GLU B CA 1
ATOM 7333 C C . GLU B 1 348 ? 21.875 8.789 27.891 1 91.06 348 GLU B C 1
ATOM 7335 O O . GLU B 1 348 ? 22.344 8.516 28.984 1 91.06 348 GLU B O 1
ATOM 7340 N N . LEU B 1 349 ? 21.641 7.902 26.984 1 93.75 349 LEU B N 1
ATOM 7341 C CA . LEU B 1 349 ? 21.906 6.484 27.203 1 93.75 349 LEU B CA 1
ATOM 7342 C C . LEU B 1 349 ? 23.406 6.223 27.281 1 93.75 349 LEU B C 1
ATOM 7344 O O . LEU B 1 349 ? 23.844 5.312 27.984 1 93.75 349 LEU B O 1
ATOM 7348 N N . ARG B 1 350 ? 24.234 6.945 26.641 1 94.38 350 ARG B N 1
ATOM 7349 C CA . ARG B 1 350 ? 25.688 6.785 26.578 1 94.38 350 ARG B CA 1
ATOM 7350 C C . ARG B 1 350 ? 26.062 5.328 26.312 1 94.38 350 ARG B C 1
ATOM 7352 O O . ARG B 1 350 ? 26.812 4.734 27.094 1 94.38 350 ARG B O 1
ATOM 7359 N N . PRO B 1 351 ? 25.672 4.832 25.219 1 94.38 351 PRO B N 1
ATOM 7360 C CA . PRO B 1 351 ? 25.922 3.414 24.953 1 94.38 351 PRO B CA 1
ATOM 7361 C C . PRO B 1 351 ? 27.406 3.08 24.891 1 94.38 351 PRO B C 1
ATOM 7363 O O . PRO B 1 351 ? 27.797 1.924 25.094 1 94.38 351 PRO B O 1
ATOM 7366 N N . TYR B 1 352 ? 28.234 4.078 24.734 1 95.56 352 TYR B N 1
ATOM 7367 C CA . TYR B 1 352 ? 29.656 3.814 24.578 1 95.56 352 TYR B CA 1
ATOM 7368 C C . TYR B 1 352 ? 30.469 4.473 25.688 1 95.56 352 TYR B C 1
ATOM 7370 O O . TYR B 1 352 ? 31.641 4.805 25.5 1 95.56 352 TYR B O 1
ATOM 7378 N N . GLY B 1 353 ? 29.875 4.797 26.75 1 92.69 353 GLY B N 1
ATOM 7379 C CA . GLY B 1 353 ? 30.562 5.375 27.891 1 92.69 353 GLY B CA 1
ATOM 7380 C C . GLY B 1 353 ? 31.078 6.773 27.625 1 92.69 353 GLY B C 1
ATOM 7381 O O . GLY B 1 353 ? 30.297 7.691 27.359 1 92.69 353 GLY B O 1
ATOM 7382 N N . ASP B 1 354 ? 32.406 6.816 27.359 1 89.44 354 ASP B N 1
ATOM 7383 C CA . ASP B 1 354 ? 33.062 8.117 27.266 1 89.44 354 ASP B CA 1
ATOM 7384 C C . ASP B 1 354 ? 33.062 8.609 25.828 1 89.44 354 ASP B C 1
ATOM 7386 O O . ASP B 1 354 ? 33.312 9.797 25.562 1 89.44 354 ASP B O 1
ATOM 7390 N N . THR B 1 355 ? 32.781 7.746 24.906 1 92.94 355 THR B N 1
ATOM 7391 C CA . THR B 1 355 ? 32.75 8.156 23.5 1 92.94 355 THR B CA 1
ATOM 7392 C C . THR B 1 355 ? 31.391 8.758 23.141 1 92.94 355 THR B C 1
ATOM 7394 O O . THR B 1 355 ? 30.359 8.086 23.234 1 92.94 355 THR B O 1
ATOM 7397 N N . SER B 1 356 ? 31.453 9.961 22.781 1 92 356 SER B N 1
ATOM 7398 C CA . SER B 1 356 ? 30.203 10.664 22.453 1 92 356 SER B CA 1
ATOM 7399 C C . SER B 1 356 ? 29.797 10.414 21.016 1 92 356 SER B C 1
ATOM 7401 O O . SER B 1 356 ? 30.625 10.125 20.156 1 92 356 SER B O 1
ATOM 7403 N N . ILE B 1 357 ? 28.562 10.461 20.797 1 93.81 357 ILE B N 1
ATOM 7404 C CA . ILE B 1 357 ? 28 10.328 19.469 1 93.81 357 ILE B CA 1
ATOM 7405 C C . ILE B 1 357 ? 27.797 11.711 18.844 1 93.81 357 ILE B C 1
ATOM 7407 O O . ILE B 1 357 ? 27.172 12.586 19.453 1 93.81 357 ILE B O 1
ATOM 7411 N N . CYS B 1 358 ? 28.375 11.945 17.672 1 92.38 358 CYS B N 1
ATOM 7412 C CA . CYS B 1 358 ? 28.219 13.211 16.953 1 92.38 358 CYS B CA 1
ATOM 7413 C C . CYS B 1 358 ? 27.062 13.133 15.961 1 92.38 358 CYS B C 1
ATOM 7415 O O . CYS B 1 358 ? 26.828 12.078 15.367 1 92.38 358 CYS B O 1
ATOM 7417 N N . LYS B 1 359 ? 26.422 14.211 15.82 1 91.88 359 LYS B N 1
ATOM 7418 C CA . LYS B 1 359 ? 25.281 14.242 14.914 1 91.88 359 LYS B CA 1
ATOM 7419 C C . LYS B 1 359 ? 25.625 14.992 13.625 1 91.88 359 LYS B C 1
ATOM 7421 O O . LYS B 1 359 ? 26.234 16.062 13.672 1 91.88 359 LYS B O 1
ATOM 7426 N N . GLU B 1 360 ? 25.312 14.398 12.523 1 91.62 360 GLU B N 1
ATOM 7427 C CA . GLU B 1 360 ? 25.328 15.031 11.203 1 91.62 360 GLU B CA 1
ATOM 7428 C C . GLU B 1 360 ? 23.922 15.203 10.648 1 91.62 360 GLU B C 1
ATOM 7430 O O . GLU B 1 360 ? 23.062 14.344 10.859 1 91.62 360 GLU B O 1
ATOM 7435 N N . GLU B 1 361 ? 23.734 16.297 10.008 1 90.38 361 GLU B N 1
ATOM 7436 C CA . GLU B 1 361 ? 22.391 16.578 9.5 1 90.38 361 GLU B CA 1
ATOM 7437 C C . GLU B 1 361 ? 22.219 16.062 8.078 1 90.38 361 GLU B C 1
ATOM 7439 O O . GLU B 1 361 ? 23.156 16.125 7.27 1 90.38 361 GLU B O 1
ATOM 7444 N N . CYS B 1 362 ? 21.062 15.57 7.859 1 90.62 362 CYS B N 1
ATOM 7445 C CA . CYS B 1 362 ? 20.688 15.219 6.492 1 90.62 362 CYS B CA 1
ATOM 7446 C C . CYS B 1 362 ? 20.469 16.469 5.648 1 90.62 362 CYS B C 1
ATOM 7448 O O . CYS B 1 362 ? 19.562 17.25 5.926 1 90.62 362 CYS B O 1
ATOM 7450 N N . THR B 1 363 ? 21.188 16.641 4.637 1 89.06 363 THR B N 1
ATOM 7451 C CA . THR B 1 363 ? 21.156 17.844 3.826 1 89.06 363 THR B CA 1
ATOM 7452 C C . THR B 1 363 ? 19.797 18.016 3.146 1 89.06 363 THR B C 1
ATOM 7454 O O . THR B 1 363 ? 19.344 19.141 2.938 1 89.06 363 THR B O 1
ATOM 7457 N N . ASN B 1 364 ? 19.172 16.906 2.791 1 88.06 364 ASN B N 1
ATOM 7458 C CA . ASN B 1 364 ? 17.844 16.984 2.186 1 88.06 364 ASN B CA 1
ATOM 7459 C C . ASN B 1 364 ? 16.828 17.594 3.141 1 88.06 364 ASN B C 1
ATOM 7461 O O . ASN B 1 364 ? 16 18.422 2.734 1 88.06 364 ASN B O 1
ATOM 7465 N N . HIS B 1 365 ? 16.875 17.172 4.332 1 88.69 365 HIS B N 1
ATOM 7466 C CA . HIS B 1 365 ? 15.93 17.688 5.32 1 88.69 365 HIS B CA 1
ATOM 7467 C C . HIS B 1 365 ? 16.203 19.156 5.645 1 88.69 365 HIS B C 1
ATOM 7469 O O . HIS B 1 365 ? 15.258 19.922 5.891 1 88.69 365 HIS B O 1
ATOM 7475 N N . VAL B 1 366 ? 17.422 19.5 5.672 1 89.44 366 VAL B N 1
ATOM 7476 C CA . VAL B 1 366 ? 17.766 20.891 5.938 1 89.44 366 VAL B CA 1
ATOM 7477 C C . VAL B 1 366 ? 17.25 21.781 4.812 1 89.44 366 VAL B C 1
ATOM 7479 O O . VAL B 1 366 ? 16.734 22.875 5.062 1 89.44 366 VAL B O 1
ATOM 7482 N N . SER B 1 367 ? 17.422 21.328 3.65 1 91.44 367 SER B N 1
ATOM 7483 C CA . SER B 1 367 ? 16.922 22.078 2.508 1 91.44 367 SER B CA 1
ATOM 7484 C C . SER B 1 367 ? 15.406 22.219 2.557 1 91.44 367 SER B C 1
ATOM 7486 O O . SER B 1 367 ? 14.859 23.25 2.15 1 91.44 367 SER B O 1
ATOM 7488 N N . LYS B 1 368 ? 14.758 21.203 2.949 1 88.44 368 LYS B N 1
ATOM 7489 C CA . LYS B 1 368 ? 13.305 21.25 3.07 1 88.44 368 LYS B CA 1
ATOM 7490 C C . LYS B 1 368 ? 12.875 22.297 4.098 1 88.44 368 LYS B C 1
ATOM 7492 O O . LYS B 1 368 ? 11.812 22.906 3.967 1 88.44 368 LYS B O 1
ATOM 7497 N N . ARG B 1 369 ? 13.711 22.547 5.082 1 89.12 369 ARG B N 1
ATOM 7498 C CA . ARG B 1 369 ? 13.422 23.547 6.094 1 89.12 369 ARG B CA 1
ATOM 7499 C C . ARG B 1 369 ? 13.359 24.953 5.477 1 89.12 369 ARG B C 1
ATOM 7501 O O . ARG B 1 369 ? 12.594 25.797 5.93 1 89.12 369 ARG B O 1
ATOM 7508 N N . LEU B 1 370 ? 14.188 25.094 4.516 1 92.19 370 LEU B N 1
ATOM 7509 C CA . LEU B 1 370 ? 14.133 26.375 3.838 1 92.19 370 LEU B CA 1
ATOM 7510 C C . LEU B 1 370 ? 12.789 26.578 3.143 1 92.19 370 LEU B C 1
ATOM 7512 O O . LEU B 1 370 ? 12.148 27.609 3.293 1 92.19 370 LEU B O 1
ATOM 7516 N N . GLY B 1 371 ? 12.422 25.531 2.367 1 89.62 371 GLY B N 1
ATOM 7517 C CA . GLY B 1 371 ? 11.133 25.625 1.702 1 89.62 371 GLY B CA 1
ATOM 7518 C C . GLY B 1 371 ? 9.977 25.859 2.66 1 89.62 371 GLY B C 1
ATOM 7519 O O . GLY B 1 371 ? 9.133 26.719 2.428 1 89.62 371 GLY B O 1
ATOM 7520 N N . THR B 1 372 ? 9.977 25.156 3.67 1 87.94 372 THR B N 1
ATOM 7521 C CA . THR B 1 372 ? 8.93 25.281 4.684 1 87.94 372 THR B CA 1
ATOM 7522 C C . THR B 1 372 ? 8.984 26.641 5.355 1 87.94 372 THR B C 1
ATOM 7524 O O . THR B 1 372 ? 7.949 27.266 5.613 1 87.94 372 THR B O 1
ATOM 7527 N N . GLY B 1 373 ? 10.164 27.125 5.691 1 90.81 373 GLY B N 1
ATOM 7528 C CA . GLY B 1 373 ? 10.328 28.438 6.277 1 90.81 373 GLY B CA 1
ATOM 7529 C C . GLY B 1 373 ? 9.789 29.547 5.406 1 90.81 373 GLY B C 1
ATOM 7530 O O . GLY B 1 373 ? 9.141 30.484 5.902 1 90.81 373 GLY B O 1
ATOM 7531 N N . LEU B 1 374 ? 10.047 29.359 4.156 1 92.62 374 LEU B N 1
ATOM 7532 C CA . LEU B 1 374 ? 9.586 30.375 3.221 1 92.62 374 LEU B CA 1
ATOM 7533 C C . LEU B 1 374 ? 8.07 30.328 3.066 1 92.62 374 LEU B C 1
ATOM 7535 O O . LEU B 1 374 ? 7.414 31.375 2.984 1 92.62 374 LEU B O 1
ATOM 7539 N N . ARG B 1 375 ? 7.57 29.203 3.012 1 87.31 375 ARG B N 1
ATOM 7540 C CA . ARG B 1 375 ? 6.121 29.078 2.91 1 87.31 375 ARG B CA 1
ATOM 7541 C C . ARG B 1 375 ? 5.434 29.609 4.16 1 87.31 375 ARG B C 1
ATOM 7543 O O . ARG B 1 375 ? 4.391 30.266 4.066 1 87.31 375 ARG B O 1
ATOM 7550 N N . ASN B 1 376 ? 5.984 29.297 5.301 1 87 376 ASN B N 1
ATOM 7551 C CA . ASN B 1 376 ? 5.449 29.828 6.555 1 87 376 ASN B CA 1
ATOM 7552 C C . ASN B 1 376 ? 5.516 31.359 6.59 1 87 376 ASN B C 1
ATOM 7554 O O . ASN B 1 376 ? 4.613 32 7.117 1 87 376 ASN B O 1
ATOM 7558 N N . LEU B 1 377 ? 6.578 31.812 6.09 1 90.88 377 LEU B N 1
ATOM 7559 C CA . LEU B 1 377 ? 6.738 33.25 6.027 1 90.88 377 LEU B CA 1
ATOM 7560 C C . LEU B 1 377 ? 5.652 33.906 5.16 1 90.88 377 LEU B C 1
ATOM 7562 O O . LEU B 1 377 ? 5.082 34.938 5.527 1 90.88 377 LEU B O 1
ATOM 7566 N N . VAL B 1 378 ? 5.387 33.312 4.027 1 89.25 378 VAL B N 1
ATOM 7567 C CA . VAL B 1 378 ? 4.348 33.812 3.127 1 89.25 378 VAL B CA 1
ATOM 7568 C C . VAL B 1 378 ? 2.992 33.781 3.83 1 89.25 378 VAL B C 1
ATOM 7570 O O . VAL B 1 378 ? 2.219 34.719 3.746 1 89.25 378 VAL B O 1
ATOM 7573 N N . ALA B 1 379 ? 2.744 32.719 4.496 1 82.12 379 ALA B N 1
ATOM 7574 C CA . ALA B 1 379 ? 1.48 32.562 5.215 1 82.12 379 ALA B CA 1
ATOM 7575 C C . ALA B 1 379 ? 1.359 33.594 6.348 1 82.12 379 ALA B C 1
ATOM 7577 O O . ALA B 1 379 ? 0.292 34.156 6.559 1 82.12 379 ALA B O 1
ATOM 7578 N N . ALA B 1 380 ? 2.4 33.75 7.102 1 85.81 380 ALA B N 1
ATOM 7579 C CA . ALA B 1 380 ? 2.404 34.656 8.234 1 85.81 380 ALA B CA 1
ATOM 7580 C C . ALA B 1 380 ? 2.176 36.094 7.766 1 85.81 380 ALA B C 1
ATOM 7582 O O . ALA B 1 380 ? 1.435 36.875 8.398 1 85.81 380 ALA B O 1
ATOM 7583 N N . GLU B 1 381 ? 2.818 36.469 6.715 1 88 381 GLU B N 1
ATOM 7584 C CA . GLU B 1 381 ? 2.678 37.812 6.188 1 88 381 GLU B CA 1
ATOM 7585 C C . GLU B 1 381 ? 1.281 38.062 5.617 1 88 381 GLU B C 1
ATOM 7587 O O . GLU B 1 381 ? 0.743 39.156 5.699 1 88 381 GLU B O 1
ATOM 7592 N N . SER B 1 382 ? 0.775 37.062 5.016 1 82.12 382 SER B N 1
ATOM 7593 C CA . SER B 1 382 ? -0.59 37.156 4.512 1 82.12 382 SER B CA 1
ATOM 7594 C C . SER B 1 382 ? -1.574 37.438 5.641 1 82.12 382 SER B C 1
ATOM 7596 O O . SER B 1 382 ? -2.512 38.219 5.477 1 82.12 382 SER B O 1
ATOM 7598 N N . LYS B 1 383 ? -1.425 36.875 6.719 1 77.56 383 LYS B N 1
ATOM 7599 C CA . LYS B 1 383 ? -2.266 37.094 7.895 1 77.56 383 LYS B CA 1
ATOM 7600 C C . LYS B 1 383 ? -2.121 38.5 8.414 1 77.56 383 LYS B C 1
ATOM 7602 O O . LYS B 1 383 ? -3.059 39.062 8.984 1 77.56 383 LYS B O 1
ATOM 7607 N N . ARG B 1 384 ? -0.97 39.156 8.188 1 83.81 384 ARG B N 1
ATOM 7608 C CA . ARG B 1 384 ? -0.704 40.5 8.633 1 83.81 384 ARG B CA 1
ATOM 7609 C C . ARG B 1 384 ? -1.137 41.531 7.578 1 83.81 384 ARG B C 1
ATOM 7611 O O . ARG B 1 384 ? -1.001 42.719 7.781 1 83.81 384 ARG B O 1
ATOM 7618 N N . GLY B 1 385 ? -1.627 41 6.449 1 78.94 385 GLY B N 1
ATOM 7619 C CA . GLY B 1 385 ? -2.166 41.875 5.434 1 78.94 385 GLY B CA 1
ATOM 7620 C C . GLY B 1 385 ? -1.181 42.188 4.32 1 78.94 385 GLY B C 1
ATOM 7621 O O . GLY B 1 385 ? -1.481 42.938 3.408 1 78.94 385 GLY B O 1
ATOM 7622 N N . THR B 1 386 ? 0.017 41.656 4.426 1 81.19 386 THR B N 1
ATOM 7623 C CA . THR B 1 386 ? 1.021 41.875 3.393 1 81.19 386 THR B CA 1
ATOM 7624 C C . THR B 1 386 ? 1.154 40.656 2.492 1 81.19 386 THR B C 1
ATOM 7626 O O . THR B 1 386 ? 1.158 39.531 2.975 1 81.19 386 THR B O 1
ATOM 7629 N N . THR B 1 387 ? 1.109 40.906 1.211 1 83.06 387 THR B N 1
ATOM 7630 C CA . THR B 1 387 ? 1.2 39.781 0.274 1 83.06 387 THR B CA 1
ATOM 7631 C C . THR B 1 387 ? 2.629 39.625 -0.235 1 83.06 387 THR B C 1
ATOM 7633 O O . THR B 1 387 ? 3.18 40.531 -0.86 1 83.06 387 THR B O 1
ATOM 7636 N N . LEU B 1 388 ? 3.289 38.562 0.187 1 87.62 388 LEU B N 1
ATOM 7637 C CA . LEU B 1 388 ? 4.629 38.25 -0.297 1 87.62 388 LEU B CA 1
ATOM 7638 C C . LEU B 1 388 ? 4.562 37.312 -1.512 1 87.62 388 LEU B C 1
ATOM 7640 O O . LEU B 1 388 ? 5.5 37.281 -2.311 1 87.62 388 LEU B O 1
ATOM 7644 N N . GLY B 1 389 ? 3.512 36.625 -1.447 1 79.19 389 GLY B N 1
ATOM 7645 C CA . GLY B 1 389 ? 3.299 35.75 -2.582 1 79.19 389 GLY B CA 1
ATOM 7646 C C . GLY B 1 389 ? 2.434 36.375 -3.664 1 79.19 389 GLY B C 1
ATOM 7647 O O . GLY B 1 389 ? 2.256 37.594 -3.703 1 79.19 389 GLY B O 1
ATOM 7648 N N . GLY B 1 390 ? 2.074 35.656 -4.641 1 70.62 390 GLY B N 1
ATOM 7649 C CA . GLY B 1 390 ? 1.185 36.156 -5.668 1 70.62 390 GLY B CA 1
ATOM 7650 C C . GLY B 1 390 ? 1.838 36.25 -7.035 1 70.62 390 GLY B C 1
ATOM 7651 O O . GLY B 1 390 ? 2.906 35.688 -7.254 1 70.62 390 GLY B O 1
ATOM 7652 N N . ARG B 1 391 ? 1.163 37.031 -7.906 1 71.56 391 ARG B N 1
ATOM 7653 C CA . ARG B 1 391 ? 1.547 37 -9.312 1 71.56 391 ARG B CA 1
ATOM 7654 C C . ARG B 1 391 ? 2.457 38.188 -9.641 1 71.56 391 ARG B C 1
ATOM 7656 O O . ARG B 1 391 ? 2.979 38.281 -10.75 1 71.56 391 ARG B O 1
ATOM 7663 N N . LYS B 1 392 ? 2.695 39 -8.633 1 73.94 392 LYS B N 1
ATOM 7664 C CA . LYS B 1 392 ? 3.535 40.188 -8.891 1 73.94 392 LYS B CA 1
ATOM 7665 C C . LYS B 1 392 ? 4.992 39.781 -9.109 1 73.94 392 LYS B C 1
ATOM 7667 O O . LYS B 1 392 ? 5.445 38.75 -8.562 1 73.94 392 LYS B O 1
ATOM 7672 N N . GLN B 1 393 ? 5.594 40.5 -9.961 1 79 393 GLN B N 1
ATOM 7673 C CA . GLN B 1 393 ? 6.996 40.219 -10.25 1 79 393 GLN B CA 1
ATOM 7674 C C . GLN B 1 393 ? 7.848 40.312 -8.992 1 79 393 GLN B C 1
ATOM 7676 O O . GLN B 1 393 ? 7.723 41.281 -8.219 1 79 393 GLN B O 1
ATOM 7681 N N . GLY B 1 394 ? 8.586 39.281 -8.727 1 84.31 394 GLY B N 1
ATOM 7682 C CA . GLY B 1 394 ? 9.477 39.25 -7.578 1 84.31 394 GLY B CA 1
ATOM 7683 C C . GLY B 1 394 ? 8.852 38.594 -6.352 1 84.31 394 GLY B C 1
ATOM 7684 O O . GLY B 1 394 ? 9.508 38.469 -5.316 1 84.31 394 GLY B O 1
ATOM 7685 N N . SER B 1 395 ? 7.641 38.219 -6.496 1 87.75 395 SER B N 1
ATOM 7686 C CA . SER B 1 395 ? 6.949 37.625 -5.363 1 87.75 395 SER B CA 1
ATOM 7687 C C . SER B 1 395 ? 7.422 36.188 -5.133 1 87.75 395 SER B C 1
ATOM 7689 O O . SER B 1 395 ? 8.047 35.562 -6.004 1 87.75 395 SER B O 1
ATOM 7691 N N . LEU B 1 396 ? 7.191 35.75 -3.953 1 89.06 396 LEU B N 1
ATOM 7692 C CA . LEU B 1 396 ? 7.598 34.406 -3.559 1 89.06 396 LEU B CA 1
ATOM 7693 C C . LEU B 1 396 ? 6.531 33.375 -3.934 1 89.06 396 LEU B C 1
ATOM 7695 O O . LEU B 1 396 ? 5.84 32.844 -3.062 1 89.06 396 LEU B O 1
ATOM 7699 N N . THR B 1 397 ? 6.59 33.062 -5.223 1 82.88 397 THR B N 1
ATOM 7700 C CA . THR B 1 397 ? 5.684 32.031 -5.695 1 82.88 397 THR B CA 1
ATOM 7701 C C . THR B 1 397 ? 6.172 30.641 -5.266 1 82.88 397 THR B C 1
ATOM 7703 O O . THR B 1 397 ? 7.316 30.5 -4.824 1 82.88 397 THR B O 1
ATOM 7706 N N . GLN B 1 398 ? 5.328 29.688 -5.336 1 80.38 398 GLN B N 1
ATOM 7707 C CA . GLN B 1 398 ? 5.711 28.328 -4.984 1 80.38 398 GLN B CA 1
ATOM 7708 C C . GLN B 1 398 ? 6.848 27.828 -5.875 1 80.38 398 GLN B C 1
ATOM 7710 O O . GLN B 1 398 ? 7.73 27.109 -5.418 1 80.38 398 GLN B O 1
ATOM 7715 N N . ALA B 1 399 ? 6.762 28.203 -7.098 1 77.56 399 ALA B N 1
ATOM 7716 C CA . ALA B 1 399 ? 7.828 27.828 -8.023 1 77.56 399 ALA B CA 1
ATOM 7717 C C . ALA B 1 399 ? 9.156 28.453 -7.605 1 77.56 399 ALA B C 1
ATOM 7719 O O . ALA B 1 399 ? 10.203 27.797 -7.672 1 77.56 399 ALA B O 1
ATOM 7720 N N . LYS B 1 400 ? 9.094 29.625 -7.211 1 85.62 400 LYS B N 1
ATOM 7721 C CA . LYS B 1 400 ? 10.305 30.312 -6.785 1 85.62 400 LYS B CA 1
ATOM 7722 C C . LYS B 1 400 ? 10.844 29.719 -5.488 1 85.62 400 LYS B C 1
ATOM 7724 O O . LYS B 1 400 ? 12.062 29.578 -5.32 1 85.62 400 LYS B O 1
ATOM 7729 N N . ILE B 1 401 ? 9.953 29.406 -4.598 1 88.94 401 ILE B N 1
ATOM 7730 C CA . ILE B 1 401 ? 10.352 28.781 -3.348 1 88.94 401 ILE B CA 1
ATOM 7731 C C . ILE B 1 401 ? 11.062 27.453 -3.645 1 88.94 401 ILE B C 1
ATOM 7733 O O . ILE B 1 401 ? 12.109 27.156 -3.061 1 88.94 401 ILE B O 1
ATOM 7737 N N . ALA B 1 402 ? 10.516 26.734 -4.535 1 85.56 402 ALA B N 1
ATOM 7738 C CA . ALA B 1 402 ? 11.117 25.453 -4.914 1 85.56 402 ALA B CA 1
ATOM 7739 C C . ALA B 1 402 ? 12.5 25.656 -5.527 1 85.56 402 ALA B C 1
ATOM 7741 O O . ALA B 1 402 ? 13.414 24.859 -5.301 1 85.56 402 ALA B O 1
ATOM 7742 N N . LEU B 1 403 ? 12.609 26.672 -6.281 1 86.31 403 LEU B N 1
ATOM 7743 C CA . LEU B 1 403 ? 13.883 26.969 -6.922 1 86.31 403 LEU B CA 1
ATOM 7744 C C . LEU B 1 403 ? 14.93 27.375 -5.887 1 86.31 403 LEU B C 1
ATOM 7746 O O . LEU B 1 403 ? 16.078 26.906 -5.938 1 86.31 403 LEU B O 1
ATOM 7750 N N . LEU B 1 404 ? 14.523 28.234 -5.027 1 90.5 404 LEU B N 1
ATOM 7751 C CA . LEU B 1 404 ? 15.445 28.656 -3.975 1 90.5 404 LEU B CA 1
ATOM 7752 C C . LEU B 1 404 ? 15.859 27.469 -3.111 1 90.5 404 LEU B C 1
ATOM 7754 O O . LEU B 1 404 ? 17.016 27.359 -2.715 1 90.5 404 LEU B O 1
ATOM 7758 N N . GLN B 1 405 ? 14.906 26.672 -2.822 1 90.88 405 GLN B N 1
ATOM 7759 C CA . GLN B 1 405 ? 15.188 25.453 -2.068 1 90.88 405 GLN B CA 1
ATOM 7760 C C . GLN B 1 405 ? 16.188 24.562 -2.809 1 90.88 405 GLN B C 1
ATOM 7762 O O . GLN B 1 405 ? 17.094 24 -2.197 1 90.88 405 GLN B O 1
ATOM 7767 N N . SER B 1 406 ? 15.984 24.469 -4.094 1 88.44 406 SER B N 1
ATOM 7768 C CA . SER B 1 406 ? 16.875 23.672 -4.914 1 88.44 406 SER B CA 1
ATOM 7769 C C . SER B 1 406 ? 18.297 24.234 -4.922 1 88.44 406 SER B C 1
ATOM 7771 O O . SER B 1 406 ? 19.266 23.484 -4.891 1 88.44 406 SER B O 1
ATOM 7773 N N . HIS B 1 407 ? 18.422 25.531 -4.957 1 89.31 407 HIS B N 1
ATOM 7774 C CA . HIS B 1 407 ? 19.719 26.188 -4.91 1 89.31 407 HIS B CA 1
ATOM 7775 C C . HIS B 1 407 ? 20.406 25.953 -3.566 1 89.31 407 HIS B C 1
ATOM 7777 O O . HIS B 1 407 ? 21.609 25.688 -3.512 1 89.31 407 HIS B O 1
ATOM 7783 N N . TYR B 1 408 ? 19.656 26.094 -2.562 1 91.69 408 TYR B N 1
ATOM 7784 C CA . TYR B 1 408 ? 20.188 25.812 -1.225 1 91.69 408 TYR B CA 1
ATOM 7785 C C . TYR B 1 408 ? 20.688 24.391 -1.117 1 91.69 408 TYR B C 1
ATOM 7787 O O . TYR B 1 408 ? 21.766 24.141 -0.58 1 91.69 408 TYR B O 1
ATOM 7795 N N . LYS B 1 409 ? 19.938 23.484 -1.597 1 90.25 409 LYS B N 1
ATOM 7796 C CA . LYS B 1 409 ? 20.297 22.062 -1.557 1 90.25 409 LYS B CA 1
ATOM 7797 C C . LYS B 1 409 ? 21.594 21.812 -2.314 1 90.25 409 LYS B C 1
ATOM 7799 O O . LYS B 1 409 ? 22.453 21.062 -1.842 1 90.25 409 LYS B O 1
ATOM 7804 N N . LYS B 1 410 ? 21.734 22.422 -3.432 1 87.31 410 LYS B N 1
ATOM 7805 C CA . LYS B 1 410 ? 22.938 22.25 -4.23 1 87.31 410 LYS B CA 1
ATOM 7806 C C . LYS B 1 410 ? 24.156 22.812 -3.502 1 87.31 410 LYS B C 1
ATOM 7808 O O . LYS B 1 410 ? 25.25 22.234 -3.566 1 87.31 410 LYS B O 1
ATOM 7813 N N . ALA B 1 411 ? 23.938 23.859 -2.861 1 89.31 411 ALA B N 1
ATOM 7814 C CA . ALA B 1 411 ? 25.016 24.484 -2.111 1 89.31 411 ALA B CA 1
ATOM 7815 C C . ALA B 1 411 ? 25.469 23.594 -0.962 1 89.31 411 ALA B C 1
ATOM 7817 O O . ALA B 1 411 ? 26.672 23.359 -0.785 1 89.31 411 ALA B O 1
ATOM 7818 N N . VAL B 1 412 ? 24.531 23.062 -0.305 1 88.62 412 VAL B N 1
ATOM 7819 C CA . VAL B 1 412 ? 24.844 22.25 0.869 1 88.62 412 VAL B CA 1
ATOM 7820 C C . VAL B 1 412 ? 25.422 20.906 0.433 1 88.62 412 VAL B C 1
ATOM 7822 O O . VAL B 1 412 ? 26.266 20.344 1.119 1 88.62 412 VAL B O 1
ATOM 7825 N N . ALA B 1 413 ? 24.953 20.5 -0.691 1 83.88 413 ALA B N 1
ATOM 7826 C CA . ALA B 1 413 ? 25.391 19.203 -1.191 1 83.88 413 ALA B CA 1
ATOM 7827 C C . ALA B 1 413 ? 26.797 19.281 -1.767 1 83.88 413 ALA B C 1
ATOM 7829 O O . ALA B 1 413 ? 27.484 18.266 -1.889 1 83.88 413 ALA B O 1
ATOM 7830 N N . SER B 1 414 ? 27.125 20.531 -2.105 1 80.25 414 SER B N 1
ATOM 7831 C CA . SER B 1 414 ? 28.453 20.719 -2.672 1 80.25 414 SER B CA 1
ATOM 7832 C C . SER B 1 414 ? 29.531 20.641 -1.591 1 80.25 414 SER B C 1
ATOM 7834 O O . SER B 1 414 ? 29.406 21.281 -0.546 1 80.25 414 SER B O 1
ATOM 7836 N N . LYS B 1 415 ? 30.188 19.5 -1.41 1 74.25 415 LYS B N 1
ATOM 7837 C CA . LYS B 1 415 ? 31.234 19.281 -0.402 1 74.25 415 LYS B CA 1
ATOM 7838 C C . LYS B 1 415 ? 32.094 20.531 -0.235 1 74.25 415 LYS B C 1
ATOM 7840 O O . LYS B 1 415 ? 32.5 21.141 -1.222 1 74.25 415 LYS B O 1
ATOM 7845 N N . SER B 1 416 ? 32.031 21.094 1.002 1 81.81 416 SER B N 1
ATOM 7846 C CA . SER B 1 416 ? 32.875 22.219 1.384 1 81.81 416 SER B CA 1
ATOM 7847 C C . SER B 1 416 ? 33.812 21.844 2.525 1 81.81 416 SER B C 1
ATOM 7849 O O . SER B 1 416 ? 33.469 21 3.355 1 81.81 416 SER B O 1
ATOM 7851 N N . ALA B 1 417 ? 34.906 22.438 2.475 1 86.19 417 ALA B N 1
ATOM 7852 C CA . ALA B 1 417 ? 35.938 22.109 3.484 1 86.19 417 ALA B CA 1
ATOM 7853 C C . ALA B 1 417 ? 35.625 22.844 4.797 1 86.19 417 ALA B C 1
ATOM 7855 O O . ALA B 1 417 ? 36 22.359 5.871 1 86.19 417 ALA B O 1
ATOM 7856 N N . THR B 1 418 ? 35.062 24.031 4.605 1 92.25 418 THR B N 1
ATOM 7857 C CA . THR B 1 418 ? 34.875 24.828 5.812 1 92.25 418 THR B CA 1
ATOM 7858 C C . THR B 1 418 ? 33.438 25.391 5.863 1 92.25 418 THR B C 1
ATOM 7860 O O . THR B 1 418 ? 32.781 25.484 4.836 1 92.25 418 THR B O 1
ATOM 7863 N N . VAL B 1 419 ? 33.062 25.688 7.055 1 94.06 419 VAL B N 1
ATOM 7864 C CA . VAL B 1 419 ? 31.766 26.281 7.309 1 94.06 419 VAL B CA 1
ATOM 7865 C C . VAL B 1 419 ? 31.656 27.625 6.59 1 94.06 419 VAL B C 1
ATOM 7867 O O . VAL B 1 419 ? 30.609 27.969 6.055 1 94.06 419 VAL B O 1
ATOM 7870 N N . GLY B 1 420 ? 32.75 28.328 6.629 1 92.81 420 GLY B N 1
ATOM 7871 C CA . GLY B 1 420 ? 32.781 29.625 5.961 1 92.81 420 GLY B CA 1
ATOM 7872 C C . GLY B 1 420 ? 32.531 29.531 4.473 1 92.81 420 GLY B C 1
ATOM 7873 O O . GLY B 1 420 ? 31.766 30.328 3.922 1 92.81 420 GLY B O 1
ATOM 7874 N N . GLU B 1 421 ? 33.094 28.578 3.906 1 92.56 421 GLU B N 1
ATOM 7875 C CA . GLU B 1 421 ? 32.906 28.359 2.475 1 92.56 421 GLU B CA 1
ATOM 7876 C C . GLU B 1 421 ? 31.469 27.969 2.162 1 92.56 421 GLU B C 1
ATOM 7878 O O . GLU B 1 421 ? 30.875 28.453 1.187 1 92.56 421 GLU B O 1
ATOM 7883 N N . LEU B 1 422 ? 31 27.125 2.947 1 93.56 422 LEU B N 1
ATOM 7884 C CA . LEU B 1 422 ? 29.625 26.672 2.75 1 93.56 422 LEU B CA 1
ATOM 7885 C C . LEU B 1 422 ? 28.641 27.828 2.904 1 93.56 422 LEU B C 1
ATOM 7887 O O . LEU B 1 422 ? 27.703 27.969 2.113 1 93.56 422 LEU B O 1
ATOM 7891 N N . SER B 1 423 ? 28.844 28.609 3.912 1 95 423 SER B N 1
ATOM 7892 C CA . SER B 1 423 ? 28 29.781 4.145 1 95 423 SER B CA 1
ATOM 7893 C C . SER B 1 423 ? 28.047 30.734 2.953 1 95 423 SER B C 1
ATOM 7895 O O . SER B 1 423 ? 27 31.234 2.529 1 95 423 SER B O 1
ATOM 7897 N N . LYS B 1 424 ? 29.172 30.875 2.463 1 93.44 424 LYS B N 1
ATOM 7898 C CA . LYS B 1 424 ? 29.344 31.766 1.316 1 93.44 424 LYS B CA 1
ATOM 7899 C C . LYS B 1 424 ? 28.562 31.25 0.109 1 93.44 424 LYS B C 1
ATOM 7901 O O . LYS B 1 424 ? 27.922 32.031 -0.598 1 93.44 424 LYS B O 1
ATOM 7906 N N . LYS B 1 425 ? 28.656 30.031 -0.108 1 92.88 425 LYS B N 1
ATOM 7907 C CA . LYS B 1 425 ? 27.938 29.438 -1.23 1 92.88 425 LYS B CA 1
ATOM 7908 C C . LYS B 1 425 ? 26.438 29.641 -1.092 1 92.88 425 LYS B C 1
ATOM 7910 O O . LYS B 1 425 ? 25.75 29.938 -2.074 1 92.88 425 LYS B O 1
ATOM 7915 N N . ILE B 1 426 ? 25.922 29.453 0.109 1 94.56 426 ILE B N 1
ATOM 7916 C CA . ILE B 1 426 ? 24.5 29.594 0.355 1 94.56 426 ILE B CA 1
ATOM 7917 C C . ILE B 1 426 ? 24.078 31.047 0.171 1 94.56 426 ILE B C 1
ATOM 7919 O O . ILE B 1 426 ? 23.094 31.344 -0.515 1 94.56 426 ILE B O 1
ATOM 7923 N N . TRP B 1 427 ? 24.844 31.906 0.707 1 94.75 427 TRP B N 1
ATOM 7924 C CA . TRP B 1 427 ? 24.516 33.312 0.618 1 94.75 427 TRP B CA 1
ATOM 7925 C C . TRP B 1 427 ? 24.641 33.812 -0.818 1 94.75 427 TRP B C 1
ATOM 7927 O O . TRP B 1 427 ? 23.938 34.75 -1.222 1 94.75 427 TRP B O 1
ATOM 7937 N N . THR B 1 428 ? 25.5 33.25 -1.587 1 93.5 428 THR B N 1
ATOM 7938 C CA . THR B 1 428 ? 25.625 33.562 -3.002 1 93.5 428 THR B CA 1
ATOM 7939 C C . THR B 1 428 ? 24.281 33.438 -3.701 1 93.5 428 THR B C 1
ATOM 7941 O O . THR B 1 428 ? 23.906 34.281 -4.512 1 93.5 428 THR B O 1
ATOM 7944 N N . THR B 1 429 ? 23.594 32.406 -3.385 1 91.31 429 THR B N 1
ATOM 7945 C CA . THR B 1 429 ? 22.297 32.156 -4.016 1 91.31 429 THR B CA 1
ATOM 7946 C C . THR B 1 429 ? 21.281 33.25 -3.602 1 91.31 429 THR B C 1
ATOM 7948 O O . THR B 1 429 ? 20.453 33.656 -4.406 1 91.31 429 THR B O 1
ATOM 7951 N N . PHE B 1 430 ? 21.359 33.656 -2.342 1 93.25 430 PHE B N 1
ATOM 7952 C CA . PHE B 1 430 ? 20.469 34.688 -1.836 1 93.25 430 PHE B CA 1
ATOM 7953 C C . PHE B 1 430 ? 20.734 36.031 -2.51 1 93.25 430 PHE B C 1
ATOM 7955 O O . PHE B 1 430 ? 19.828 36.688 -3.01 1 93.25 430 PHE B O 1
ATOM 7962 N N . TYR B 1 431 ? 21.984 36.344 -2.559 1 94.31 431 TYR B N 1
ATOM 7963 C CA . TYR B 1 431 ? 22.359 37.656 -3.131 1 94.31 431 TYR B CA 1
ATOM 7964 C C . TYR B 1 431 ? 22.109 37.656 -4.633 1 94.31 431 TYR B C 1
ATOM 7966 O O . TYR B 1 431 ? 21.672 38.688 -5.184 1 94.31 431 TYR B O 1
ATOM 7974 N N . HIS B 1 432 ? 22.359 36.594 -5.215 1 92.12 432 HIS B N 1
ATOM 7975 C CA . HIS B 1 432 ? 22.094 36.5 -6.645 1 92.12 432 HIS B CA 1
ATOM 7976 C C . HIS B 1 432 ? 20.609 36.688 -6.938 1 92.12 432 HIS B C 1
ATOM 7978 O O . HIS B 1 432 ? 20.234 37.406 -7.879 1 92.12 432 HIS B O 1
ATOM 7984 N N . ALA B 1 433 ? 19.781 36.094 -6.172 1 91.38 433 ALA B N 1
ATOM 7985 C CA . ALA B 1 433 ? 18.344 36.156 -6.367 1 91.38 433 ALA B CA 1
ATOM 7986 C C . ALA B 1 433 ? 17.781 37.531 -6 1 91.38 433 ALA B C 1
ATOM 7988 O O . ALA B 1 433 ? 16.766 37.938 -6.547 1 91.38 433 ALA B O 1
ATOM 7989 N N . SER B 1 434 ? 18.406 38.25 -5.07 1 91.94 434 SER B N 1
ATOM 7990 C CA . SER B 1 434 ? 17.906 39.531 -4.57 1 91.94 434 SER B CA 1
ATOM 7991 C C . SER B 1 434 ? 18.5 40.688 -5.348 1 91.94 434 SER B C 1
ATOM 7993 O O . SER B 1 434 ? 18.219 41.844 -5.039 1 91.94 434 SER B O 1
ATOM 7995 N N . SER B 1 435 ? 19.219 40.375 -6.379 1 91.56 435 SER B N 1
ATOM 7996 C CA . SER B 1 435 ? 19.922 41.406 -7.125 1 91.56 435 SER B CA 1
ATOM 7997 C C . SER B 1 435 ? 18.969 42.156 -8.055 1 91.56 435 SER B C 1
ATOM 7999 O O . SER B 1 435 ? 18.078 41.562 -8.648 1 91.56 435 SER B O 1
ATOM 8001 N N . THR B 1 436 ? 19.172 43.438 -8.164 1 89.44 436 THR B N 1
ATOM 8002 C CA . THR B 1 436 ? 18.406 44.312 -9.047 1 89.44 436 THR B CA 1
ATOM 8003 C C . THR B 1 436 ? 19.344 45.188 -9.883 1 89.44 436 THR B C 1
ATOM 8005 O O . THR B 1 436 ? 20.547 45.219 -9.648 1 89.44 436 THR B O 1
ATOM 8008 N N . ASP B 1 437 ? 18.719 45.781 -10.828 1 87.44 437 ASP B N 1
ATOM 8009 C CA . ASP B 1 437 ? 19.516 46.656 -11.672 1 87.44 437 ASP B CA 1
ATOM 8010 C C . ASP B 1 437 ? 20.078 47.812 -10.859 1 87.44 437 ASP B C 1
ATOM 8012 O O . ASP B 1 437 ? 21.203 48.281 -11.102 1 87.44 437 ASP B O 1
ATOM 8016 N N . CYS B 1 438 ? 19.312 48.375 -9.891 1 87.44 438 CYS B N 1
ATOM 8017 C CA . CYS B 1 438 ? 19.719 49.5 -9.078 1 87.44 438 CYS B CA 1
ATOM 8018 C C . CYS B 1 438 ? 20.766 49.094 -8.047 1 87.44 438 CYS B C 1
ATOM 8020 O O . CYS B 1 438 ? 21.562 49.906 -7.602 1 87.44 438 CYS B O 1
ATOM 8022 N N . ASN B 1 439 ? 20.672 47.844 -7.617 1 90.75 439 ASN B N 1
ATOM 8023 C CA . ASN B 1 439 ? 21.594 47.312 -6.617 1 90.75 439 ASN B CA 1
ATOM 8024 C C . ASN B 1 439 ? 22.094 45.938 -6.98 1 90.75 439 ASN B C 1
ATOM 8026 O O . ASN B 1 439 ? 21.688 44.938 -6.367 1 90.75 439 ASN B O 1
ATOM 8030 N N . PRO B 1 440 ? 23.047 45.812 -7.934 1 91.12 440 PRO B N 1
ATOM 8031 C CA . PRO B 1 440 ? 23.562 44.5 -8.328 1 91.12 440 PRO B CA 1
ATOM 8032 C C . PRO B 1 440 ? 24.344 43.812 -7.207 1 91.12 440 PRO B C 1
ATOM 8034 O O . PRO B 1 440 ? 25.234 44.438 -6.617 1 91.12 440 PRO B O 1
ATOM 8037 N N . GLN B 1 441 ? 23.984 42.625 -6.777 1 92.19 441 GLN B N 1
ATOM 8038 C CA . GLN B 1 441 ? 24.578 41.875 -5.672 1 92.19 441 GLN B CA 1
ATOM 8039 C C . GLN B 1 441 ? 25.188 40.562 -6.156 1 92.19 441 GLN B C 1
ATOM 8041 O O . GLN B 1 441 ? 24.812 39.5 -5.695 1 92.19 441 GLN B O 1
ATOM 8046 N N . HIS B 1 442 ? 26.125 40.594 -7.062 1 93.44 442 HIS B N 1
ATOM 8047 C CA . HIS B 1 442 ? 26.75 39.406 -7.648 1 93.44 442 HIS B CA 1
ATOM 8048 C C . HIS B 1 442 ? 28.188 39.25 -7.195 1 93.44 442 HIS B C 1
ATOM 8050 O O . HIS B 1 442 ? 28.984 38.562 -7.855 1 93.44 442 HIS B O 1
ATOM 8056 N N . HIS B 1 443 ? 28.547 39.844 -6.051 1 91.94 443 HIS B N 1
ATOM 8057 C CA . HIS B 1 443 ? 29.922 39.906 -5.57 1 91.94 443 HIS B CA 1
ATOM 8058 C C . HIS B 1 443 ? 30.391 38.531 -5.105 1 91.94 443 HIS B C 1
ATOM 8060 O O . HIS B 1 443 ? 31.594 38.25 -5.086 1 91.94 443 HIS B O 1
ATOM 8066 N N . LEU B 1 444 ? 29.453 37.656 -4.711 1 92.5 444 LEU B N 1
ATOM 8067 C CA . LEU B 1 444 ? 29.844 36.312 -4.238 1 92.5 444 LEU B CA 1
ATOM 8068 C C . LEU B 1 444 ? 29.719 35.312 -5.359 1 92.5 444 LEU B C 1
ATOM 8070 O O . LEU B 1 444 ? 30.141 34.156 -5.199 1 92.5 444 LEU B O 1
ATOM 8074 N N . CYS B 1 445 ? 29.156 35.656 -6.457 1 92 445 CYS B N 1
ATOM 8075 C CA . CYS B 1 445 ? 29 34.75 -7.586 1 92 445 CYS B CA 1
ATOM 8076 C C . CYS B 1 445 ? 30.344 34.438 -8.227 1 92 445 CYS B C 1
ATOM 8078 O O . CYS B 1 445 ? 31.266 35.25 -8.164 1 92 445 CYS B O 1
ATOM 8080 N N . PRO B 1 446 ? 30.516 33.219 -8.688 1 89.06 446 PRO B N 1
ATOM 8081 C CA . PRO B 1 446 ? 31.766 32.906 -9.367 1 89.06 446 PRO B CA 1
ATOM 8082 C C . PRO B 1 446 ? 32.062 33.844 -10.547 1 89.06 446 PRO B C 1
ATOM 8084 O O . PRO B 1 446 ? 31.141 34.219 -11.266 1 89.06 446 PRO B O 1
ATOM 8087 N N . THR B 1 447 ? 33.312 34.094 -10.656 1 89.62 447 THR B N 1
ATOM 8088 C CA . THR B 1 447 ? 33.75 34.938 -11.75 1 89.62 447 THR B CA 1
ATOM 8089 C C . THR B 1 447 ? 34.281 34.125 -12.914 1 89.62 447 THR B C 1
ATOM 8091 O O . THR B 1 447 ? 34.5 32.906 -12.781 1 89.62 447 THR B O 1
ATOM 8094 N N . GLY B 1 448 ? 34.281 34.781 -14.039 1 86.25 448 GLY B N 1
ATOM 8095 C CA . GLY B 1 448 ? 34.875 34.125 -15.188 1 86.25 448 GLY B CA 1
ATOM 8096 C C . GLY B 1 448 ? 33.875 33.875 -16.312 1 86.25 448 GLY B C 1
ATOM 8097 O O . GLY B 1 448 ? 32.688 34.156 -16.172 1 86.25 448 GLY B O 1
ATOM 8098 N N . THR B 1 449 ? 34.344 33.312 -17.469 1 86.62 449 THR B N 1
ATOM 8099 C CA . THR B 1 449 ? 33.562 33.094 -18.672 1 86.62 449 THR B CA 1
ATOM 8100 C C . THR B 1 449 ? 32.656 31.875 -18.516 1 86.62 449 THR B C 1
ATOM 8102 O O . THR B 1 449 ? 31.688 31.719 -19.234 1 86.62 449 THR B O 1
ATOM 8105 N N . ARG B 1 450 ? 33.031 31.078 -17.594 1 85.75 450 ARG B N 1
ATOM 8106 C CA . ARG B 1 450 ? 32.25 29.859 -17.391 1 85.75 450 ARG B CA 1
ATOM 8107 C C . ARG B 1 450 ? 31.312 30 -16.203 1 85.75 450 ARG B C 1
ATOM 8109 O O . ARG B 1 450 ? 30.719 29 -15.758 1 85.75 450 ARG B O 1
ATOM 8116 N N . SER B 1 451 ? 31.141 31.188 -15.719 1 88 451 SER B N 1
ATOM 8117 C CA . SER B 1 451 ? 30.266 31.422 -14.57 1 88 451 SER B CA 1
ATOM 8118 C C . SER B 1 451 ? 28.812 31.203 -14.922 1 88 451 SER B C 1
ATOM 8120 O O . SER B 1 451 ? 28.359 31.547 -16.016 1 88 451 SER B O 1
ATOM 8122 N N . TRP B 1 452 ? 28.078 30.609 -13.984 1 83.38 452 TRP B N 1
ATOM 8123 C CA . TRP B 1 452 ? 26.641 30.453 -14.195 1 83.38 452 TRP B CA 1
ATOM 8124 C C . TRP B 1 452 ? 25.906 31.766 -13.992 1 83.38 452 TRP B C 1
ATOM 8126 O O . TRP B 1 452 ? 24.75 31.906 -14.383 1 83.38 452 TRP B O 1
ATOM 8136 N N . CYS B 1 453 ? 26.547 32.688 -13.367 1 88.06 453 CYS B N 1
ATOM 8137 C CA . CYS B 1 453 ? 25.984 34 -13.109 1 88.06 453 CYS B CA 1
ATOM 8138 C C . CYS B 1 453 ? 26.016 34.875 -14.367 1 88.06 453 CYS B C 1
ATOM 8140 O O . CYS B 1 453 ? 27.078 35.188 -14.883 1 88.06 453 CYS B O 1
ATOM 8142 N N . PHE B 1 454 ? 24.906 35.25 -14.852 1 86.5 454 PHE B N 1
ATOM 8143 C CA . PHE B 1 454 ? 24.797 36 -16.094 1 86.5 454 PHE B CA 1
ATOM 8144 C C . PHE B 1 454 ? 25.516 37.344 -15.984 1 86.5 454 PHE B C 1
ATOM 8146 O O . PHE B 1 454 ? 26.094 37.844 -16.953 1 86.5 454 PHE B O 1
ATOM 8153 N N . TYR B 1 455 ? 25.438 37.875 -14.82 1 89.81 455 TYR B N 1
ATOM 8154 C CA . TYR B 1 455 ? 26.031 39.188 -14.594 1 89.81 455 TYR B CA 1
ATOM 8155 C C . TYR B 1 455 ? 27.562 39.125 -14.688 1 89.81 455 TYR B C 1
ATOM 8157 O O . TYR B 1 455 ? 28.172 39.875 -15.453 1 89.81 455 TYR B O 1
ATOM 8165 N N . ASN B 1 456 ? 28.172 38.219 -13.945 1 91.25 456 ASN B N 1
ATOM 8166 C CA . ASN B 1 456 ? 29.625 38.094 -13.922 1 91.25 456 ASN B CA 1
ATOM 8167 C C . ASN B 1 456 ? 30.156 37.531 -15.234 1 91.25 456 ASN B C 1
ATOM 8169 O O . ASN B 1 456 ? 31.281 37.812 -15.625 1 91.25 456 ASN B O 1
ATOM 8173 N N . ARG B 1 457 ? 29.406 36.75 -15.828 1 90.62 457 ARG B N 1
ATOM 8174 C CA . ARG B 1 457 ? 29.797 36.25 -17.141 1 90.62 457 ARG B CA 1
ATOM 8175 C C . ARG B 1 457 ? 29.891 37.375 -18.172 1 90.62 457 ARG B C 1
ATOM 8177 O O . ARG B 1 457 ? 30.812 37.406 -18.984 1 90.62 457 ARG B O 1
ATOM 8184 N N . ALA B 1 458 ? 28.906 38.219 -18.156 1 91.38 458 ALA B N 1
ATOM 8185 C CA . ALA B 1 458 ? 28.906 39.375 -19.062 1 91.38 458 ALA B CA 1
ATOM 8186 C C . ALA B 1 458 ? 30.125 40.281 -18.797 1 91.38 458 ALA B C 1
ATOM 8188 O O . ALA B 1 458 ? 30.781 40.719 -19.734 1 91.38 458 ALA B O 1
ATOM 8189 N N . LEU B 1 459 ? 30.391 40.469 -17.578 1 92.19 459 LEU B N 1
ATOM 8190 C CA . LEU B 1 459 ? 31.547 41.281 -17.203 1 92.19 459 LEU B CA 1
ATOM 8191 C C . LEU B 1 459 ? 32.844 40.625 -17.688 1 92.19 459 LEU B C 1
ATOM 8193 O O . LEU B 1 459 ? 33.75 41.344 -18.141 1 92.19 459 LEU B O 1
ATOM 8197 N N . ALA B 1 460 ? 32.906 39.375 -17.531 1 92.56 460 ALA B N 1
ATOM 8198 C CA . ALA B 1 460 ? 34.094 38.656 -17.938 1 92.56 460 ALA B CA 1
ATOM 8199 C C . ALA B 1 460 ? 34.312 38.75 -19.438 1 92.56 460 ALA B C 1
ATOM 8201 O O . ALA B 1 460 ? 35.469 38.719 -19.906 1 92.56 460 ALA B O 1
ATOM 8202 N N . PHE B 1 461 ? 33.281 38.875 -20.109 1 92.81 461 PHE B N 1
ATOM 8203 C CA . PHE B 1 461 ? 33.375 39 -21.562 1 92.81 461 PHE B CA 1
ATOM 8204 C C . PHE B 1 461 ? 33.531 40.438 -21.984 1 92.81 461 PHE B C 1
ATOM 8206 O O . PHE B 1 461 ? 33.562 40.75 -23.172 1 92.81 461 PHE B O 1
ATOM 8213 N N . GLY B 1 462 ? 33.469 41.344 -21.094 1 88.75 462 GLY B N 1
ATOM 8214 C CA . GLY B 1 462 ? 33.656 42.75 -21.375 1 88.75 462 GLY B CA 1
ATOM 8215 C C . GLY B 1 462 ? 32.375 43.406 -21.875 1 88.75 462 GLY B C 1
ATOM 8216 O O . GLY B 1 462 ? 32.438 44.406 -22.609 1 88.75 462 GLY B O 1
ATOM 8217 N N . LYS B 1 463 ? 31.344 42.75 -21.703 1 90.56 463 LYS B N 1
ATOM 8218 C CA . LYS B 1 463 ? 30.047 43.281 -22.141 1 90.56 463 LYS B CA 1
ATOM 8219 C C . LYS B 1 463 ? 29.281 43.906 -20.984 1 90.56 463 LYS B C 1
ATOM 8221 O O . LYS B 1 463 ? 29.578 43.625 -19.812 1 90.56 463 LYS B O 1
ATOM 8226 N N . ASP B 1 464 ? 28.359 44.812 -21.266 1 89.06 464 ASP B N 1
ATOM 8227 C CA . ASP B 1 464 ? 27.453 45.344 -20.25 1 89.06 464 ASP B CA 1
ATOM 8228 C C . ASP B 1 464 ? 26.469 44.281 -19.781 1 89.06 464 ASP B C 1
ATOM 8230 O O . ASP B 1 464 ? 25.828 43.625 -20.594 1 89.06 464 ASP B O 1
ATOM 8234 N N . PRO B 1 465 ? 26.391 44.062 -18.5 1 88.81 465 PRO B N 1
ATOM 8235 C CA . PRO B 1 465 ? 25.469 43.062 -17.984 1 88.81 465 PRO B CA 1
ATOM 8236 C C . PRO B 1 465 ? 24.016 43.344 -18.359 1 88.81 465 PRO B C 1
ATOM 8238 O O . PRO B 1 465 ? 23.594 44.5 -18.359 1 88.81 465 PRO B O 1
ATOM 8241 N N . PRO B 1 466 ? 23.312 42.344 -18.766 1 85.75 466 PRO B N 1
ATOM 8242 C CA . PRO B 1 466 ? 21.906 42.531 -19.109 1 85.75 466 PRO B CA 1
ATOM 8243 C C . PRO B 1 466 ? 21.031 42.906 -17.906 1 85.75 466 PRO B C 1
ATOM 8245 O O . PRO B 1 466 ? 21.453 42.688 -16.766 1 85.75 466 PRO B O 1
ATOM 8248 N N . SER B 1 467 ? 19.844 43.438 -18.188 1 85.19 467 SER B N 1
ATOM 8249 C CA . SER B 1 467 ? 18.906 43.812 -17.141 1 85.19 467 SER B CA 1
ATOM 8250 C C . SER B 1 467 ? 18.438 42.594 -16.359 1 85.19 467 SER B C 1
ATOM 8252 O O . SER B 1 467 ? 18.266 41.5 -16.922 1 85.19 467 SER B O 1
ATOM 8254 N N . HIS B 1 468 ? 18.312 42.75 -15.078 1 85.94 468 HIS B N 1
ATOM 8255 C CA . HIS B 1 468 ? 17.859 41.656 -14.203 1 85.94 468 HIS B CA 1
ATOM 8256 C C . HIS B 1 468 ? 16.422 41.281 -14.508 1 85.94 468 HIS B C 1
ATOM 8258 O O . HIS B 1 468 ? 15.977 40.188 -14.156 1 85.94 468 HIS B O 1
ATOM 8264 N N . LYS B 1 469 ? 15.898 42.188 -15.312 1 72.56 469 LYS B N 1
ATOM 8265 C CA . LYS B 1 469 ? 14.5 41.938 -15.672 1 72.56 469 LYS B CA 1
ATOM 8266 C C . LYS B 1 469 ? 14.383 40.719 -16.562 1 72.56 469 LYS B C 1
ATOM 8268 O O . LYS B 1 469 ? 15.102 40.562 -17.547 1 72.56 469 LYS B O 1
ATOM 8273 N N . ASN B 1 470 ? 13.828 39.594 -16.141 1 64.31 470 ASN B N 1
ATOM 8274 C CA . ASN B 1 470 ? 13.461 38.375 -16.891 1 64.31 470 ASN B CA 1
ATOM 8275 C C . ASN B 1 470 ? 14.609 37.375 -16.953 1 64.31 470 ASN B C 1
ATOM 8277 O O . ASN B 1 470 ? 14.555 36.406 -17.688 1 64.31 470 ASN B O 1
ATOM 8281 N N . ARG B 1 471 ? 15.789 37.688 -16.438 1 63.5 471 ARG B N 1
ATOM 8282 C CA . ARG B 1 471 ? 16.922 36.781 -16.625 1 63.5 471 ARG B CA 1
ATOM 8283 C C . ARG B 1 471 ? 16.984 35.75 -15.5 1 63.5 471 ARG B C 1
ATOM 8285 O O . ARG B 1 471 ? 17.578 34.688 -15.664 1 63.5 471 ARG B O 1
ATOM 8292 N N . SER B 1 472 ? 16.547 36.156 -14.438 1 65.19 472 SER B N 1
ATOM 8293 C CA . SER B 1 472 ? 16.641 35.156 -13.367 1 65.19 472 SER B CA 1
ATOM 8294 C C . SER B 1 472 ? 15.258 34.688 -12.93 1 65.19 472 SER B C 1
ATOM 8296 O O . SER B 1 472 ? 14.422 35.5 -12.523 1 65.19 472 SER B O 1
ATOM 8298 N N . SER B 1 473 ? 15.047 33.375 -13.219 1 66.81 473 SER B N 1
ATOM 8299 C CA . SER B 1 473 ? 13.797 32.781 -12.789 1 66.81 473 SER B CA 1
ATOM 8300 C C . SER B 1 473 ? 13.664 32.781 -11.266 1 66.81 473 SER B C 1
ATOM 8302 O O . SER B 1 473 ? 12.562 32.688 -10.734 1 66.81 473 SER B O 1
ATOM 8304 N N . SER B 1 474 ? 14.773 33.188 -10.586 1 74.69 474 SER B N 1
ATOM 8305 C CA . SER B 1 474 ? 14.758 33.125 -9.125 1 74.69 474 SER B CA 1
ATOM 8306 C C . SER B 1 474 ? 14.734 34.531 -8.523 1 74.69 474 SER B C 1
ATOM 8308 O O . SER B 1 474 ? 14.875 34.688 -7.309 1 74.69 474 SER B O 1
ATOM 8310 N N . SER B 1 475 ? 14.492 35.5 -9.266 1 85 475 SER B N 1
ATOM 8311 C CA . SER B 1 475 ? 14.594 36.875 -8.789 1 85 475 SER B CA 1
ATOM 8312 C C . SER B 1 475 ? 13.484 37.219 -7.793 1 85 475 SER B C 1
ATOM 8314 O O . SER B 1 475 ? 12.32 36.875 -8.023 1 85 475 SER B O 1
ATOM 8316 N N . ILE B 1 476 ? 13.914 37.844 -6.703 1 90.12 476 ILE B N 1
ATOM 8317 C CA . ILE B 1 476 ? 12.945 38.281 -5.703 1 90.12 476 ILE B CA 1
ATOM 8318 C C . ILE B 1 476 ? 13.062 39.781 -5.48 1 90.12 476 ILE B C 1
ATOM 8320 O O . ILE B 1 476 ? 14.148 40.344 -5.625 1 90.12 476 ILE B O 1
ATOM 8324 N N . SER B 1 477 ? 11.977 40.438 -5.148 1 89.5 477 SER B N 1
ATOM 8325 C CA . SER B 1 477 ? 11.961 41.875 -4.91 1 89.5 477 SER B CA 1
ATOM 8326 C C . SER B 1 477 ? 12.68 42.25 -3.615 1 89.5 477 SER B C 1
ATOM 8328 O O . SER B 1 477 ? 12.836 41.406 -2.73 1 89.5 477 SER B O 1
ATOM 8330 N N . PRO B 1 478 ? 13.094 43.469 -3.537 1 89.12 478 PRO B N 1
ATOM 8331 C CA . PRO B 1 478 ? 13.789 43.875 -2.32 1 89.12 478 PRO B CA 1
ATOM 8332 C C . PRO B 1 478 ? 12.938 43.719 -1.063 1 89.12 478 PRO B C 1
ATOM 8334 O O . PRO B 1 478 ? 13.453 43.344 -0.004 1 89.12 478 PRO B O 1
ATOM 8337 N N . HIS B 1 479 ? 11.711 43.938 -1.232 1 89.06 479 HIS B N 1
ATOM 8338 C CA . HIS B 1 479 ? 10.805 43.781 -0.099 1 89.06 479 HIS B CA 1
ATOM 8339 C C . HIS B 1 479 ? 10.734 42.344 0.351 1 89.06 479 HIS B C 1
ATOM 8341 O O . HIS B 1 479 ? 10.781 42.062 1.55 1 89.06 479 HIS B O 1
ATOM 8347 N N . VAL B 1 480 ? 10.648 41.469 -0.56 1 93.12 480 VAL B N 1
ATOM 8348 C CA . VAL B 1 480 ? 10.609 40.062 -0.271 1 93.12 480 VAL B CA 1
ATOM 8349 C C . VAL B 1 480 ? 11.961 39.594 0.283 1 93.12 480 VAL B C 1
ATOM 8351 O O . VAL B 1 480 ? 12.016 38.812 1.22 1 93.12 480 VAL B O 1
ATOM 8354 N N . ALA B 1 481 ? 13.039 40.094 -0.23 1 93.5 481 ALA B N 1
ATOM 8355 C CA . ALA B 1 481 ? 14.383 39.719 0.189 1 93.5 481 ALA B CA 1
ATOM 8356 C C . ALA B 1 481 ? 14.617 40.094 1.655 1 93.5 481 ALA B C 1
ATOM 8358 O O . ALA B 1 481 ? 15.281 39.344 2.381 1 93.5 481 ALA B O 1
ATOM 8359 N N . GLU B 1 482 ? 14.117 41.125 2.031 1 92.69 482 GLU B N 1
ATOM 8360 C CA . GLU B 1 482 ? 14.281 41.562 3.412 1 92.69 482 GLU B CA 1
ATOM 8361 C C . GLU B 1 482 ? 13.633 40.594 4.387 1 92.69 482 GLU B C 1
ATOM 8363 O O . GLU B 1 482 ? 14.203 40.281 5.438 1 92.69 482 GLU B O 1
ATOM 8368 N N . LYS B 1 483 ? 12.57 40.156 4.004 1 92.81 483 LYS B N 1
ATOM 8369 C CA . LYS B 1 483 ? 11.844 39.25 4.871 1 92.81 483 LYS B CA 1
ATOM 8370 C C . LYS B 1 483 ? 12.461 37.844 4.824 1 92.81 483 LYS B C 1
ATOM 8372 O O . LYS B 1 483 ? 12.445 37.125 5.824 1 92.81 483 LYS B O 1
ATOM 8377 N N . VAL B 1 484 ? 12.922 37.469 3.695 1 94.75 484 VAL B N 1
ATOM 8378 C CA . VAL B 1 484 ? 13.477 36.125 3.459 1 94.75 484 VAL B CA 1
ATOM 8379 C C . VAL B 1 484 ? 14.844 36 4.129 1 94.75 484 VAL B C 1
ATOM 8381 O O . VAL B 1 484 ? 15.281 34.906 4.48 1 94.75 484 VAL B O 1
ATOM 8384 N N . ARG B 1 485 ? 15.523 37.062 4.34 1 94.69 485 ARG B N 1
ATOM 8385 C CA . ARG B 1 485 ? 16.875 37.094 4.879 1 94.69 485 ARG B CA 1
ATOM 8386 C C . ARG B 1 485 ? 16.953 36.375 6.223 1 94.69 485 ARG B C 1
ATOM 8388 O O . ARG B 1 485 ? 17.922 35.656 6.496 1 94.69 485 ARG B O 1
ATOM 8395 N N . GLY B 1 486 ? 15.953 36.594 7.031 1 94.12 486 GLY B N 1
ATOM 8396 C CA . GLY B 1 486 ? 15.93 35.938 8.336 1 94.12 486 GLY B CA 1
ATOM 8397 C C . GLY B 1 486 ? 15.945 34.438 8.258 1 94.12 486 GLY B C 1
ATOM 8398 O O . GLY B 1 486 ? 16.578 33.781 9.086 1 94.12 486 GLY B O 1
ATOM 8399 N N . VAL B 1 487 ? 15.25 33.938 7.293 1 95.25 487 VAL B N 1
ATOM 8400 C CA . VAL B 1 487 ? 15.203 32.5 7.113 1 95.25 487 VAL B CA 1
ATOM 8401 C C . VAL B 1 487 ? 16.594 31.969 6.719 1 95.25 487 VAL B C 1
ATOM 8403 O O . VAL B 1 487 ? 17.047 30.953 7.238 1 95.25 487 VAL B O 1
ATOM 8406 N N . TYR B 1 488 ? 17.266 32.688 5.836 1 95.75 488 TYR B N 1
ATOM 8407 C CA . TYR B 1 488 ? 18.609 32.312 5.414 1 95.75 488 TYR B CA 1
ATOM 8408 C C . TYR B 1 488 ? 19.594 32.438 6.574 1 95.75 488 TYR B C 1
ATOM 8410 O O . TYR B 1 488 ? 20.484 31.578 6.719 1 95.75 488 TYR B O 1
ATOM 8418 N N . GLU B 1 489 ? 19.453 33.406 7.352 1 95.25 489 GLU B N 1
ATOM 8419 C CA . GLU B 1 489 ? 20.328 33.594 8.5 1 95.25 489 GLU B CA 1
ATOM 8420 C C . GLU B 1 489 ? 20.219 32.406 9.469 1 95.25 489 GLU B C 1
ATOM 8422 O O . GLU B 1 489 ? 21.234 31.922 9.961 1 95.25 489 GLU B O 1
ATOM 8427 N N . ARG B 1 490 ? 19.047 32.031 9.719 1 93.25 490 ARG B N 1
ATOM 8428 C CA . ARG B 1 490 ? 18.828 30.891 10.609 1 93.25 490 ARG B CA 1
ATOM 8429 C C . ARG B 1 490 ? 19.422 29.609 10.039 1 93.25 490 ARG B C 1
ATOM 8431 O O . ARG B 1 490 ? 20 28.797 10.773 1 93.25 490 ARG B O 1
ATOM 8438 N N . LEU B 1 491 ? 19.312 29.5 8.719 1 94.38 491 LEU B N 1
ATOM 8439 C CA . LEU B 1 491 ? 19.719 28.25 8.078 1 94.38 491 LEU B CA 1
ATOM 8440 C C . LEU B 1 491 ? 21.188 28.312 7.664 1 94.38 491 LEU B C 1
ATOM 8442 O O . LEU B 1 491 ? 21.688 27.391 7.012 1 94.38 491 LEU B O 1
ATOM 8446 N N . THR B 1 492 ? 21.859 29.375 8.023 1 94.44 492 THR B N 1
ATOM 8447 C CA . THR B 1 492 ? 23.297 29.484 7.797 1 94.44 492 THR B CA 1
ATOM 8448 C C . THR B 1 492 ? 24.031 29.641 9.117 1 94.44 492 THR B C 1
ATOM 8450 O O . THR B 1 492 ? 25.172 30.109 9.141 1 94.44 492 THR B O 1
ATOM 8453 N N . ALA B 1 493 ? 23.391 29.328 10.133 1 94.31 493 ALA B N 1
ATOM 8454 C CA . ALA B 1 493 ? 24.062 29.328 11.438 1 94.31 493 ALA B CA 1
ATOM 8455 C C . ALA B 1 493 ? 25.266 28.391 11.445 1 94.31 493 ALA B C 1
ATOM 8457 O O . ALA B 1 493 ? 25.188 27.281 10.93 1 94.31 493 ALA B O 1
ATOM 8458 N N . PRO B 1 494 ? 26.312 28.766 11.984 1 93.56 494 PRO B N 1
ATOM 8459 C CA . PRO B 1 494 ? 27.547 27.969 11.93 1 93.56 494 PRO B CA 1
ATOM 8460 C C . PRO B 1 494 ? 27.359 26.578 12.531 1 93.56 494 PRO B C 1
ATOM 8462 O O . PRO B 1 494 ? 27.906 25.609 12.016 1 93.56 494 PRO B O 1
ATOM 8465 N N . GLU B 1 495 ? 26.703 26.5 13.609 1 90.19 495 GLU B N 1
ATOM 8466 C CA . GLU B 1 495 ? 26.484 25.203 14.25 1 90.19 495 GLU B CA 1
ATOM 8467 C C . GLU B 1 495 ? 25.75 24.25 13.32 1 90.19 495 GLU B C 1
ATOM 8469 O O . GLU B 1 495 ? 26.078 23.062 13.266 1 90.19 495 GLU B O 1
ATOM 8474 N N . LEU B 1 496 ? 24.812 24.75 12.641 1 91.25 496 LEU B N 1
ATOM 8475 C CA . LEU B 1 496 ? 24.047 23.922 11.703 1 91.25 496 LEU B CA 1
ATOM 8476 C C . LEU B 1 496 ? 24.906 23.531 10.508 1 91.25 496 LEU B C 1
ATOM 8478 O O . LEU B 1 496 ? 24.906 22.375 10.086 1 91.25 496 LEU B O 1
ATOM 8482 N N . LEU B 1 497 ? 25.672 24.438 10 1 93.31 497 LEU B N 1
ATOM 8483 C CA . LEU B 1 497 ? 26.469 24.188 8.797 1 93.31 497 LEU B CA 1
ATOM 8484 C C . LEU B 1 497 ? 27.609 23.219 9.086 1 93.31 497 LEU B C 1
ATOM 8486 O O . LEU B 1 497 ? 28.031 22.469 8.203 1 93.31 497 LEU B O 1
ATOM 8490 N N . GLN B 1 498 ? 28.031 23.297 10.281 1 91.75 498 GLN B N 1
ATOM 8491 C CA . GLN B 1 498 ? 29.078 22.344 10.672 1 91.75 498 GLN B CA 1
ATOM 8492 C C . GLN B 1 498 ? 28.594 20.906 10.516 1 91.75 498 GLN B C 1
ATOM 8494 O O . GLN B 1 498 ? 29.375 20.031 10.102 1 91.75 498 GLN B O 1
ATOM 8499 N N . ARG B 1 499 ? 27.422 20.703 10.82 1 90.56 499 ARG B N 1
ATOM 8500 C CA . ARG B 1 499 ? 26.828 19.359 10.758 1 90.56 499 ARG B CA 1
ATOM 8501 C C . ARG B 1 499 ? 26.469 18.984 9.328 1 90.56 499 ARG B C 1
ATOM 8503 O O . ARG B 1 499 ? 26.062 17.859 9.055 1 90.56 499 ARG B O 1
ATOM 8510 N N . CYS B 1 500 ? 26.609 19.875 8.375 1 91.62 500 CYS B N 1
ATOM 8511 C CA . CYS B 1 500 ? 26.25 19.641 6.984 1 91.62 500 CYS B CA 1
ATOM 8512 C C . CYS B 1 500 ? 27.484 19.531 6.102 1 91.62 500 CYS B C 1
ATOM 8514 O O . CYS B 1 500 ? 27.375 19.312 4.891 1 91.62 500 CYS B O 1
ATOM 8516 N N . LEU B 1 501 ? 28.625 19.672 6.625 1 90 501 LEU B N 1
ATOM 8517 C CA . LEU B 1 501 ? 29.859 19.781 5.867 1 90 501 LEU B CA 1
ATOM 8518 C C . LEU B 1 501 ? 30.109 18.531 5.023 1 90 501 LEU B C 1
ATOM 8520 O O . LEU B 1 501 ? 30.609 18.625 3.9 1 90 501 LEU B O 1
ATOM 8524 N N . LYS B 1 502 ? 29.672 17.406 5.52 1 87.12 502 LYS B N 1
ATOM 8525 C CA . LYS B 1 502 ? 29.969 16.156 4.824 1 87.12 502 LYS B CA 1
ATOM 8526 C C . LYS B 1 502 ? 28.922 15.867 3.752 1 87.12 502 LYS B C 1
ATOM 8528 O O . LYS B 1 502 ? 29.094 14.953 2.941 1 87.12 502 LYS B O 1
ATOM 8533 N N . GLY B 1 503 ? 27.828 16.594 3.697 1 87.75 503 GLY B N 1
ATOM 8534 C CA . GLY B 1 503 ? 26.812 16.469 2.662 1 87.75 503 GLY B CA 1
ATOM 8535 C C . GLY B 1 503 ? 26.109 15.117 2.676 1 87.75 503 GLY B C 1
ATOM 8536 O O . GLY B 1 503 ? 25.812 14.555 1.619 1 87.75 503 GLY B O 1
ATOM 8537 N N . LEU B 1 504 ? 25.891 14.586 3.801 1 89.38 504 LEU B N 1
ATOM 8538 C CA . LEU B 1 504 ? 25.312 13.25 3.928 1 89.38 504 LEU B CA 1
ATOM 8539 C C . LEU B 1 504 ? 23.797 13.312 3.879 1 89.38 504 LEU B C 1
ATOM 8541 O O . LEU B 1 504 ? 23.188 14.344 4.188 1 89.38 504 LEU B O 1
ATOM 8545 N N . THR B 1 505 ? 23.188 12.242 3.35 1 89.94 505 THR B N 1
ATOM 8546 C CA . THR B 1 505 ? 21.734 12.172 3.244 1 89.94 505 THR B CA 1
ATOM 8547 C C . THR B 1 505 ? 21.219 10.852 3.795 1 89.94 505 THR B C 1
ATOM 8549 O O . THR B 1 505 ? 21.984 9.914 4.012 1 89.94 505 THR B O 1
ATOM 8552 N N . GLN B 1 506 ? 19.906 10.812 4.051 1 92.12 506 GLN B N 1
ATOM 8553 C CA . GLN B 1 506 ? 19.25 9.602 4.523 1 92.12 506 GLN B CA 1
ATOM 8554 C C . GLN B 1 506 ? 18.469 8.93 3.396 1 92.12 506 GLN B C 1
ATOM 8556 O O . GLN B 1 506 ? 17.531 8.18 3.646 1 92.12 506 GLN B O 1
ATOM 8561 N N . ASN B 1 507 ? 18.781 9.188 2.172 1 90.56 507 ASN B N 1
ATOM 8562 C CA . ASN B 1 507 ? 18.109 8.617 1.01 1 90.56 507 ASN B CA 1
ATOM 8563 C C . ASN B 1 507 ? 18.203 7.094 0.998 1 90.56 507 ASN B C 1
ATOM 8565 O O . ASN B 1 507 ? 17.266 6.418 0.558 1 90.56 507 ASN B O 1
ATOM 8569 N N . ALA B 1 508 ? 19.328 6.609 1.454 1 94.69 508 ALA B N 1
ATOM 8570 C CA . ALA B 1 508 ? 19.5 5.16 1.514 1 94.69 508 ALA B CA 1
ATOM 8571 C C . ALA B 1 508 ? 18.484 4.527 2.459 1 94.69 508 ALA B C 1
ATOM 8573 O O . ALA B 1 508 ? 17.953 3.441 2.186 1 94.69 508 ALA B O 1
ATOM 8574 N N . ASN B 1 509 ? 18.219 5.199 3.564 1 95.88 509 ASN B N 1
ATOM 8575 C CA . ASN B 1 509 ? 17.219 4.703 4.496 1 95.88 509 ASN B CA 1
ATOM 8576 C C . ASN B 1 509 ? 15.82 4.695 3.869 1 95.88 509 ASN B C 1
ATOM 8578 O O . ASN B 1 509 ? 15.062 3.746 4.055 1 95.88 509 ASN B O 1
ATOM 8582 N N . GLU B 1 510 ? 15.508 5.68 3.121 1 93.56 510 GLU B N 1
ATOM 8583 C CA . GLU B 1 510 ? 14.219 5.723 2.438 1 93.56 510 GLU B CA 1
ATOM 8584 C C . GLU B 1 510 ? 14.094 4.586 1.429 1 93.56 510 GLU B C 1
ATOM 8586 O O . GLU B 1 510 ? 13.016 4 1.278 1 93.56 510 GLU B O 1
ATOM 8591 N N . ALA B 1 511 ? 15.18 4.348 0.761 1 95.12 511 ALA B N 1
ATOM 8592 C CA . ALA B 1 511 ? 15.188 3.271 -0.229 1 95.12 511 ALA B CA 1
ATOM 8593 C C . ALA B 1 511 ? 14.93 1.919 0.428 1 95.12 511 ALA B C 1
ATOM 8595 O O . ALA B 1 511 ? 14.125 1.128 -0.065 1 95.12 511 ALA B O 1
ATOM 8596 N N . ILE B 1 512 ? 15.602 1.655 1.494 1 97.19 512 ILE B N 1
ATOM 8597 C CA . ILE B 1 512 ? 15.445 0.363 2.152 1 97.19 512 ILE B CA 1
ATOM 8598 C C . ILE B 1 512 ? 14.047 0.265 2.768 1 97.19 512 ILE B C 1
ATOM 8600 O O . ILE B 1 512 ? 13.453 -0.813 2.793 1 97.19 512 ILE B O 1
ATOM 8604 N N . HIS B 1 513 ? 13.547 1.376 3.35 1 96.31 513 HIS B N 1
ATOM 8605 C CA . HIS B 1 513 ? 12.195 1.379 3.883 1 96.31 513 HIS B CA 1
ATOM 8606 C C . HIS B 1 513 ? 11.18 1.006 2.809 1 96.31 513 HIS B C 1
ATOM 8608 O O . HIS B 1 513 ? 10.258 0.219 3.062 1 96.31 513 HIS B O 1
ATOM 8614 N N . SER B 1 514 ? 11.367 1.574 1.664 1 94.62 514 SER B N 1
ATOM 8615 C CA . SER B 1 514 ? 10.477 1.269 0.553 1 94.62 514 SER B CA 1
ATOM 8616 C C . SER B 1 514 ? 10.523 -0.214 0.197 1 94.62 514 SER B C 1
ATOM 8618 O O . SER B 1 514 ? 9.484 -0.823 -0.083 1 94.62 514 SER B O 1
ATOM 8620 N N . THR B 1 515 ? 11.711 -0.746 0.207 1 95.25 515 THR B N 1
ATOM 8621 C CA . THR B 1 515 ? 11.883 -2.158 -0.109 1 95.25 515 THR B CA 1
ATOM 8622 C C . THR B 1 515 ? 11.211 -3.037 0.938 1 95.25 515 THR B C 1
ATOM 8624 O O . THR B 1 515 ? 10.609 -4.062 0.604 1 95.25 515 THR B O 1
ATOM 8627 N N . ILE B 1 516 ? 11.273 -2.607 2.164 1 97.31 516 ILE B N 1
ATOM 8628 C CA . ILE B 1 516 ? 10.664 -3.359 3.258 1 97.31 516 ILE B CA 1
ATOM 8629 C C . ILE B 1 516 ? 9.141 -3.348 3.107 1 97.31 516 ILE B C 1
ATOM 8631 O O . ILE B 1 516 ? 8.5 -4.402 3.131 1 97.31 516 ILE B O 1
ATOM 8635 N N . TRP B 1 517 ? 8.617 -2.238 2.9 1 95.25 517 TRP B N 1
ATOM 8636 C CA . TRP B 1 517 ? 7.168 -2.117 2.916 1 95.25 517 TRP B CA 1
ATOM 8637 C C . TRP B 1 517 ? 6.566 -2.598 1.599 1 95.25 517 TRP B C 1
ATOM 8639 O O . TRP B 1 517 ? 5.352 -2.773 1.49 1 95.25 517 TRP B O 1
ATOM 8649 N N . SER B 1 518 ? 7.375 -2.842 0.563 1 93 518 SER B N 1
ATOM 8650 C CA . SER B 1 518 ? 6.891 -3.535 -0.625 1 93 518 SER B CA 1
ATOM 8651 C C . SER B 1 518 ? 6.59 -5 -0.327 1 93 518 SER B C 1
ATOM 8653 O O . SER B 1 518 ? 5.73 -5.605 -0.97 1 93 518 SER B O 1
ATOM 8655 N N . ARG B 1 519 ? 7.285 -5.512 0.638 1 95.44 519 ARG B N 1
ATOM 8656 C CA . ARG B 1 519 ? 7.113 -6.91 1.021 1 95.44 519 ARG B CA 1
ATOM 8657 C C . ARG B 1 519 ? 6.105 -7.047 2.158 1 95.44 519 ARG B C 1
ATOM 8659 O O . ARG B 1 519 ? 5.605 -8.141 2.422 1 95.44 519 ARG B O 1
ATOM 8666 N N . CYS B 1 520 ? 5.887 -5.973 2.771 1 94.62 520 CYS B N 1
ATOM 8667 C CA . CYS B 1 520 ? 4.859 -5.875 3.801 1 94.62 520 CYS B CA 1
ATOM 8668 C C . CYS B 1 520 ? 4.09 -4.562 3.682 1 94.62 520 CYS B C 1
ATOM 8670 O O . CYS B 1 520 ? 4.273 -3.652 4.492 1 94.62 520 CYS B O 1
ATOM 8672 N N . PRO B 1 521 ? 3.189 -4.547 2.719 1 91.25 521 PRO B N 1
ATOM 8673 C CA . PRO B 1 521 ? 2.531 -3.283 2.375 1 91.25 521 PRO B CA 1
ATOM 8674 C C . PRO B 1 521 ? 1.809 -2.65 3.561 1 91.25 521 PRO B C 1
ATOM 8676 O O . PRO B 1 521 ? 1.212 -3.361 4.375 1 91.25 521 PRO B O 1
ATOM 8679 N N . LYS B 1 522 ? 1.765 -1.319 3.584 1 87.94 522 LYS B N 1
ATOM 8680 C CA . LYS B 1 522 ? 1.254 -0.548 4.715 1 87.94 522 LYS B CA 1
ATOM 8681 C C . LYS B 1 522 ? -0.265 -0.659 4.812 1 87.94 522 LYS B C 1
ATOM 8683 O O . LYS B 1 522 ? -0.843 -0.408 5.871 1 87.94 522 LYS B O 1
ATOM 8688 N N . HIS B 1 523 ? -0.953 -1.071 3.758 1 83.19 523 HIS B N 1
ATOM 8689 C CA . HIS B 1 523 ? -2.41 -1.118 3.779 1 83.19 523 HIS B CA 1
ATOM 8690 C C . HIS B 1 523 ? -2.912 -2.473 4.27 1 83.19 523 HIS B C 1
ATOM 8692 O O . HIS B 1 523 ? -4.109 -2.648 4.5 1 83.19 523 HIS B O 1
ATOM 8698 N N . LEU B 1 524 ? -2.014 -3.352 4.422 1 86.25 524 LEU B N 1
ATOM 8699 C CA . LEU B 1 524 ? -2.383 -4.676 4.914 1 86.25 524 LEU B CA 1
ATOM 8700 C C . LEU B 1 524 ? -1.883 -4.887 6.336 1 86.25 524 LEU B C 1
ATOM 8702 O O . LEU B 1 524 ? -0.775 -4.469 6.68 1 86.25 524 LEU B O 1
ATOM 8706 N N . PHE B 1 525 ? -2.729 -5.473 7.031 1 85.5 525 PHE B N 1
ATOM 8707 C CA . PHE B 1 525 ? -2.289 -5.812 8.383 1 85.5 525 PHE B CA 1
ATOM 8708 C C . PHE B 1 525 ? -1.343 -7.008 8.359 1 85.5 525 PHE B C 1
ATOM 8710 O O . PHE B 1 525 ? -1.555 -7.957 7.602 1 85.5 525 PHE B O 1
ATOM 8717 N N . ALA B 1 526 ? -0.302 -6.883 9.125 1 91.12 526 ALA B N 1
ATOM 8718 C CA . ALA B 1 526 ? 0.666 -7.969 9.258 1 91.12 526 ALA B CA 1
ATOM 8719 C C . ALA B 1 526 ? 1.126 -8.117 10.703 1 91.12 526 ALA B C 1
ATOM 8721 O O . ALA B 1 526 ? 1.212 -7.133 11.445 1 91.12 526 ALA B O 1
ATOM 8722 N N . GLY B 1 527 ? 1.338 -9.344 11.094 1 92.44 527 GLY B N 1
ATOM 8723 C CA . GLY B 1 527 ? 1.932 -9.586 12.398 1 92.44 527 GLY B CA 1
ATOM 8724 C C . GLY B 1 527 ? 3.428 -9.344 12.422 1 92.44 527 GLY B C 1
ATOM 8725 O O . GLY B 1 527 ? 4.047 -9.133 11.383 1 92.44 527 GLY B O 1
ATOM 8726 N N . ARG B 1 528 ? 3.943 -9.359 13.594 1 94.69 528 ARG B N 1
ATOM 8727 C CA . ARG B 1 528 ? 5.359 -9.07 13.773 1 94.69 528 ARG B CA 1
ATOM 8728 C C . ARG B 1 528 ? 6.227 -10.031 12.969 1 94.69 528 ARG B C 1
ATOM 8730 O O . ARG B 1 528 ? 7.211 -9.625 12.352 1 94.69 528 ARG B O 1
ATOM 8737 N N . ARG B 1 529 ? 5.898 -11.273 12.953 1 94.38 529 ARG B N 1
ATOM 8738 C CA . ARG B 1 529 ? 6.672 -12.281 12.234 1 94.38 529 ARG B CA 1
ATOM 8739 C C . ARG B 1 529 ? 6.809 -11.922 10.758 1 94.38 529 ARG B C 1
ATOM 8741 O O . ARG B 1 529 ? 7.895 -12.031 10.188 1 94.38 529 ARG B O 1
ATOM 8748 N N . ARG B 1 530 ? 5.734 -11.531 10.219 1 95.81 530 ARG B N 1
ATOM 8749 C CA . ARG B 1 530 ? 5.742 -11.156 8.805 1 95.81 530 ARG B CA 1
ATOM 8750 C C . ARG B 1 530 ? 6.613 -9.922 8.57 1 95.81 530 ARG B C 1
ATOM 8752 O O . ARG B 1 530 ? 7.332 -9.844 7.57 1 95.81 530 ARG B O 1
ATOM 8759 N N . VAL B 1 531 ? 6.535 -8.969 9.484 1 97.12 531 VAL B N 1
ATOM 8760 C CA . VAL B 1 531 ? 7.336 -7.758 9.359 1 97.12 531 VAL B CA 1
ATOM 8761 C C . VAL B 1 531 ? 8.82 -8.102 9.469 1 97.12 531 VAL B C 1
ATOM 8763 O O . VAL B 1 531 ? 9.641 -7.578 8.711 1 97.12 531 VAL B O 1
ATOM 8766 N N . GLU B 1 532 ? 9.094 -8.977 10.352 1 97.69 532 GLU B N 1
ATOM 8767 C CA . GLU B 1 532 ? 10.484 -9.398 10.523 1 97.69 532 GLU B CA 1
ATOM 8768 C C . GLU B 1 532 ? 11 -10.125 9.281 1 97.69 532 GLU B C 1
ATOM 8770 O O . GLU B 1 532 ? 12.125 -9.891 8.844 1 97.69 532 GLU B O 1
ATOM 8775 N N . ILE B 1 533 ? 10.227 -11.039 8.734 1 98.19 533 ILE B N 1
ATOM 8776 C CA . ILE B 1 533 ? 10.602 -11.742 7.512 1 98.19 533 ILE B CA 1
ATOM 8777 C C . ILE B 1 533 ? 10.852 -10.727 6.395 1 98.19 533 ILE B C 1
ATOM 8779 O O . ILE B 1 533 ? 11.883 -10.781 5.719 1 98.19 533 ILE B O 1
ATOM 8783 N N . ALA B 1 534 ? 9.898 -9.805 6.25 1 98.06 534 ALA B N 1
ATOM 8784 C CA . ALA B 1 534 ? 10 -8.797 5.199 1 98.06 534 ALA B CA 1
ATOM 8785 C C . ALA B 1 534 ? 11.258 -7.953 5.363 1 98.06 534 ALA B C 1
ATOM 8787 O O . ALA B 1 534 ? 11.938 -7.637 4.383 1 98.06 534 ALA B O 1
ATOM 8788 N N . THR B 1 535 ? 11.555 -7.598 6.57 1 98.38 535 THR B N 1
ATOM 8789 C CA . THR B 1 535 ? 12.719 -6.762 6.848 1 98.38 535 THR B CA 1
ATOM 8790 C C . THR B 1 535 ? 14.008 -7.512 6.527 1 98.38 535 THR B C 1
ATOM 8792 O O . THR B 1 535 ? 14.906 -6.961 5.895 1 98.38 535 THR B O 1
ATOM 8795 N N . THR B 1 536 ? 14.047 -8.758 6.906 1 98.44 536 THR B N 1
ATOM 8796 C CA . THR B 1 536 ? 15.242 -9.562 6.656 1 98.44 536 THR B CA 1
ATOM 8797 C C . THR B 1 536 ? 15.469 -9.727 5.156 1 98.44 536 THR B C 1
ATOM 8799 O O . THR B 1 536 ? 16.594 -9.57 4.676 1 98.44 536 THR B O 1
ATOM 8802 N N . ILE B 1 537 ? 14.422 -10.008 4.477 1 97.88 537 ILE B N 1
ATOM 8803 C CA . ILE B 1 537 ? 14.531 -10.172 3.029 1 97.88 537 ILE B CA 1
ATOM 8804 C C . ILE B 1 537 ? 14.961 -8.852 2.393 1 97.88 537 ILE B C 1
ATOM 8806 O O . ILE B 1 537 ? 15.836 -8.828 1.521 1 97.88 537 ILE B O 1
ATOM 8810 N N . ALA B 1 538 ? 14.391 -7.781 2.83 1 98 538 ALA B N 1
ATOM 8811 C CA . ALA B 1 538 ? 14.664 -6.465 2.262 1 98 538 ALA B CA 1
ATOM 8812 C C . ALA B 1 538 ? 16.109 -6.047 2.523 1 98 538 ALA B C 1
ATOM 8814 O O . ALA B 1 538 ? 16.781 -5.543 1.626 1 98 538 ALA B O 1
ATOM 8815 N N . VAL B 1 539 ? 16.562 -6.223 3.729 1 98.25 539 VAL B N 1
ATOM 8816 C CA . VAL B 1 539 ? 17.922 -5.859 4.082 1 98.25 539 VAL B CA 1
ATOM 8817 C C . VAL B 1 539 ? 18.906 -6.719 3.295 1 98.25 539 VAL B C 1
ATOM 8819 O O . VAL B 1 539 ? 19.922 -6.215 2.791 1 98.25 539 VAL B O 1
ATOM 8822 N N . GLY B 1 540 ? 18.594 -7.973 3.197 1 97.38 540 GLY B N 1
ATOM 8823 C CA . GLY B 1 540 ? 19.422 -8.844 2.367 1 97.38 540 GLY B CA 1
ATOM 8824 C C . GLY B 1 540 ? 19.484 -8.391 0.919 1 97.38 540 GLY B C 1
ATOM 8825 O O . GLY B 1 540 ? 20.562 -8.328 0.332 1 97.38 540 GLY B O 1
ATOM 8826 N N . ASN B 1 541 ? 18.328 -8.102 0.4 1 96.62 541 ASN B N 1
ATOM 8827 C CA . ASN B 1 541 ? 18.25 -7.617 -0.973 1 96.62 541 ASN B CA 1
ATOM 8828 C C . ASN B 1 541 ? 19 -6.293 -1.135 1 96.62 541 ASN B C 1
ATOM 8830 O O . ASN B 1 541 ? 19.656 -6.062 -2.156 1 96.62 541 ASN B O 1
ATOM 8834 N N . PHE B 1 542 ? 18.875 -5.426 -0.172 1 97.44 542 PHE B N 1
ATOM 8835 C CA . PHE B 1 542 ? 19.516 -4.121 -0.19 1 97.44 542 PHE B CA 1
ATOM 8836 C C . PHE B 1 542 ? 21.031 -4.27 -0.218 1 97.44 542 PHE B C 1
ATOM 8838 O O . PHE B 1 542 ? 21.719 -3.58 -0.977 1 97.44 542 PHE B O 1
ATOM 8845 N N . ASN B 1 543 ? 21.547 -5.195 0.537 1 97.38 543 ASN B N 1
ATOM 8846 C CA . ASN B 1 543 ? 22.984 -5.387 0.684 1 97.38 543 ASN B CA 1
ATOM 8847 C C . ASN B 1 543 ? 23.562 -6.234 -0.449 1 97.38 543 ASN B C 1
ATOM 8849 O O . ASN B 1 543 ? 24.594 -5.887 -1.03 1 97.38 543 ASN B O 1
ATOM 8853 N N . SER B 1 544 ? 22.828 -7.352 -0.775 1 96 544 SER B N 1
ATOM 8854 C CA . SER B 1 544 ? 23.484 -8.352 -1.615 1 96 544 SER B CA 1
ATOM 8855 C C . SER B 1 544 ? 22.609 -8.719 -2.812 1 96 544 SER B C 1
ATOM 8857 O O . SER B 1 544 ? 22.906 -9.672 -3.531 1 96 544 SER B O 1
ATOM 8859 N N . GLY B 1 545 ? 21.531 -8.094 -3.002 1 94.88 545 GLY B N 1
ATOM 8860 C CA . GLY B 1 545 ? 20.672 -8.383 -4.148 1 94.88 545 GLY B CA 1
ATOM 8861 C C . GLY B 1 545 ? 19.984 -9.727 -4.055 1 94.88 545 GLY B C 1
ATOM 8862 O O . GLY B 1 545 ? 19.484 -10.094 -2.988 1 94.88 545 GLY B O 1
ATOM 8863 N N . SER B 1 546 ? 19.969 -10.461 -5.129 1 94.75 546 SER B N 1
ATOM 8864 C CA . SER B 1 546 ? 19.203 -11.695 -5.234 1 94.75 546 SER B CA 1
ATOM 8865 C C . SER B 1 546 ? 19.859 -12.82 -4.453 1 94.75 546 SER B C 1
ATOM 8867 O O . SER B 1 546 ? 19.234 -13.836 -4.141 1 94.75 546 SER B O 1
ATOM 8869 N N . THR B 1 547 ? 21.094 -12.672 -4.082 1 94.31 547 THR B N 1
ATOM 8870 C CA . THR B 1 547 ? 21.844 -13.703 -3.375 1 94.31 547 THR B CA 1
ATOM 8871 C C . THR B 1 547 ? 21.219 -14 -2.02 1 94.31 547 THR B C 1
ATOM 8873 O O . THR B 1 547 ? 21.172 -15.148 -1.588 1 94.31 547 THR B O 1
ATOM 8876 N N . SER B 1 548 ? 20.797 -13.016 -1.369 1 93.5 548 SER B N 1
ATOM 8877 C CA . SER B 1 548 ? 20.203 -13.188 -0.045 1 93.5 548 SER B CA 1
ATOM 8878 C C . SER B 1 548 ? 18.922 -14.008 -0.115 1 93.5 548 SER B C 1
ATOM 8880 O O . SER B 1 548 ? 18.641 -14.812 0.774 1 93.5 548 SER B O 1
ATOM 8882 N N . LEU B 1 549 ? 18.141 -13.789 -1.135 1 94.81 549 LEU B N 1
ATOM 8883 C CA . LEU B 1 549 ? 16.906 -14.562 -1.3 1 94.81 549 LEU B CA 1
ATOM 8884 C C . LEU B 1 549 ? 17.219 -16.031 -1.557 1 94.81 549 LEU B C 1
ATOM 8886 O O . LEU B 1 549 ? 16.5 -16.922 -1.073 1 94.81 549 LEU B O 1
ATOM 8890 N N . ARG B 1 550 ? 18.25 -16.281 -2.305 1 94.94 550 ARG B N 1
ATOM 8891 C CA . ARG B 1 550 ? 18.688 -17.656 -2.553 1 94.94 550 ARG B CA 1
ATOM 8892 C C . ARG B 1 550 ? 19.094 -18.344 -1.254 1 94.94 550 ARG B C 1
ATOM 8894 O O . ARG B 1 550 ? 18.734 -19.5 -1.016 1 94.94 550 ARG B O 1
ATOM 8901 N N . GLU B 1 551 ? 19.75 -17.594 -0.455 1 95.25 551 GLU B N 1
ATOM 8902 C CA . GLU B 1 551 ? 20.188 -18.141 0.83 1 95.25 551 GLU B CA 1
ATOM 8903 C C . GLU B 1 551 ? 19 -18.469 1.723 1 95.25 551 GLU B C 1
ATOM 8905 O O . GLU B 1 551 ? 18.969 -19.5 2.393 1 95.25 551 GLU B O 1
ATOM 8910 N N . LEU B 1 552 ? 18.062 -17.578 1.713 1 96.19 552 LEU B N 1
ATOM 8911 C CA . LEU B 1 552 ? 16.875 -17.828 2.516 1 96.19 552 LEU B CA 1
ATOM 8912 C C . LEU B 1 552 ? 16.125 -19.062 2.016 1 96.19 552 LEU B C 1
ATOM 8914 O O . LEU B 1 552 ? 15.641 -19.859 2.814 1 96.19 552 LEU B O 1
ATOM 8918 N N . THR B 1 553 ? 15.984 -19.172 0.722 1 95.06 553 THR B N 1
ATOM 8919 C CA . THR B 1 553 ? 15.297 -20.312 0.129 1 95.06 553 THR B CA 1
ATOM 8920 C C . THR B 1 553 ? 15.969 -21.625 0.54 1 95.06 553 THR B C 1
ATOM 8922 O O . THR B 1 553 ? 15.297 -22.594 0.882 1 95.06 553 THR B O 1
ATOM 8925 N N . GLU B 1 554 ? 17.25 -21.562 0.571 1 93.44 554 GLU B N 1
ATOM 8926 C CA . GLU B 1 554 ? 18 -22.75 0.989 1 93.44 554 GLU B CA 1
ATOM 8927 C C . GLU B 1 554 ? 17.812 -23.016 2.479 1 93.44 554 GLU B C 1
ATOM 8929 O O . GLU B 1 554 ? 17.688 -24.172 2.891 1 93.44 554 GLU B O 1
ATOM 8934 N N . GLU B 1 555 ? 17.828 -21.953 3.266 1 93.31 555 GLU B N 1
ATOM 8935 C CA . GLU B 1 555 ? 17.625 -22.094 4.703 1 93.31 555 GLU B CA 1
ATOM 8936 C C . GLU B 1 555 ? 16.25 -22.656 5.012 1 93.31 555 GLU B C 1
ATOM 8938 O O . GLU B 1 555 ? 16.047 -23.297 6.047 1 93.31 555 GLU B O 1
ATOM 8943 N N . CYS B 1 556 ? 15.328 -22.422 4.074 1 94.62 556 CYS B N 1
ATOM 8944 C CA . CYS B 1 556 ? 13.977 -22.938 4.238 1 94.62 556 CYS B CA 1
ATOM 8945 C C . CYS B 1 556 ? 13.898 -24.406 3.826 1 94.62 556 CYS B C 1
ATOM 8947 O O . CYS B 1 556 ? 12.836 -25.016 3.922 1 94.62 556 CYS B O 1
ATOM 8949 N N . GLY B 1 557 ? 14.969 -24.938 3.303 1 91.94 557 GLY B N 1
ATOM 8950 C CA . GLY B 1 557 ? 15.016 -26.328 2.914 1 91.94 557 GLY B CA 1
ATOM 8951 C C . GLY B 1 557 ? 14.758 -26.547 1.437 1 91.94 557 GLY B C 1
ATOM 8952 O O . GLY B 1 557 ? 14.719 -27.688 0.968 1 91.94 557 GLY B O 1
ATOM 8953 N N . CYS B 1 558 ? 14.586 -25.5 0.718 1 92.62 558 CYS B N 1
ATOM 8954 C CA . CYS B 1 558 ? 14.281 -25.609 -0.703 1 92.62 558 CYS B CA 1
ATOM 8955 C C . CYS B 1 558 ? 15.547 -25.5 -1.546 1 92.62 558 CYS B C 1
ATOM 8957 O O . CYS B 1 558 ? 16.438 -24.703 -1.23 1 92.62 558 CYS B O 1
ATOM 8959 N N . GLY B 1 559 ? 15.609 -26.25 -2.572 1 90.56 559 GLY B N 1
ATOM 8960 C CA . GLY B 1 559 ? 16.719 -26.125 -3.502 1 90.56 559 GLY B CA 1
ATOM 8961 C C . GLY B 1 559 ? 16.578 -24.953 -4.449 1 90.56 559 GLY B C 1
ATOM 8962 O O . GLY B 1 559 ? 15.461 -24.609 -4.852 1 90.56 559 GLY B O 1
ATOM 8963 N N . VAL B 1 560 ? 17.719 -24.359 -4.762 1 92.69 560 VAL B N 1
ATOM 8964 C CA . VAL B 1 560 ? 17.719 -23.25 -5.707 1 92.69 560 VAL B CA 1
ATOM 8965 C C . VAL B 1 560 ? 18.266 -23.719 -7.055 1 92.69 560 VAL B C 1
ATOM 8967 O O . VAL B 1 560 ? 19.375 -24.25 -7.129 1 92.69 560 VAL B O 1
ATOM 8970 N N . GLY B 1 561 ? 17.453 -23.516 -8.055 1 91.56 561 GLY B N 1
ATOM 8971 C CA . GLY B 1 561 ? 17.828 -23.969 -9.383 1 91.56 561 GLY B CA 1
ATOM 8972 C C . GLY B 1 561 ? 18.281 -22.859 -10.297 1 91.56 561 GLY B C 1
ATOM 8973 O O . GLY B 1 561 ? 18.406 -21.703 -9.867 1 91.56 561 GLY B O 1
ATOM 8974 N N . LYS B 1 562 ? 18.547 -23.203 -11.539 1 91.56 562 LYS B N 1
ATOM 8975 C CA . LYS B 1 562 ? 19.078 -22.297 -12.547 1 91.56 562 LYS B CA 1
ATOM 8976 C C . LYS B 1 562 ? 18.078 -21.188 -12.875 1 91.56 562 LYS B C 1
ATOM 8978 O O . LYS B 1 562 ? 18.469 -20.047 -13.125 1 91.56 562 LYS B O 1
ATOM 8983 N N . ILE B 1 563 ? 16.906 -21.562 -12.82 1 92.69 563 ILE B N 1
ATOM 8984 C CA . ILE B 1 563 ? 15.875 -20.609 -13.211 1 92.69 563 ILE B CA 1
ATOM 8985 C C . ILE B 1 563 ? 15.805 -19.469 -12.188 1 92.69 563 ILE B C 1
ATOM 8987 O O . ILE B 1 563 ? 15.789 -18.297 -12.555 1 92.69 563 ILE B O 1
ATOM 8991 N N . SER B 1 564 ? 15.781 -19.828 -10.945 1 94.62 564 SER B N 1
ATOM 8992 C CA . SER B 1 564 ? 15.766 -18.828 -9.883 1 94.62 564 SER B CA 1
ATOM 8993 C C . SER B 1 564 ? 17 -17.938 -9.945 1 94.62 564 SER B C 1
ATOM 8995 O O . SER B 1 564 ? 16.891 -16.719 -9.766 1 94.62 564 SER B O 1
ATOM 8997 N N . ILE B 1 565 ? 18.109 -18.5 -10.234 1 95.25 565 ILE B N 1
ATOM 8998 C CA . ILE B 1 565 ? 19.375 -17.766 -10.312 1 95.25 565 ILE B CA 1
ATOM 8999 C C . ILE B 1 565 ? 19.328 -16.797 -11.484 1 95.25 565 ILE B C 1
ATOM 9001 O O . ILE B 1 565 ? 19.719 -15.633 -11.359 1 95.25 565 ILE B O 1
ATOM 9005 N N . ALA B 1 566 ? 18.797 -17.281 -12.578 1 94.38 566 ALA B N 1
ATOM 9006 C CA . ALA B 1 566 ? 18.719 -16.438 -13.773 1 94.38 566 ALA B CA 1
ATOM 9007 C C . ALA B 1 566 ? 17.812 -15.234 -13.531 1 94.38 566 ALA B C 1
ATOM 9009 O O . ALA B 1 566 ? 18.156 -14.109 -13.914 1 94.38 566 ALA B O 1
ATOM 9010 N N . HIS B 1 567 ? 16.703 -15.5 -12.914 1 95.38 567 HIS B N 1
ATOM 9011 C CA . HIS B 1 567 ? 15.797 -14.406 -12.586 1 95.38 567 HIS B CA 1
ATOM 9012 C C . HIS B 1 567 ? 16.453 -13.414 -11.641 1 95.38 567 HIS B C 1
ATOM 9014 O O . HIS B 1 567 ? 16.297 -12.195 -11.797 1 95.38 567 HIS B O 1
ATOM 9020 N N . GLY B 1 568 ? 17.109 -13.938 -10.664 1 95.44 568 GLY B N 1
ATOM 9021 C CA . GLY B 1 568 ? 17.781 -13.086 -9.703 1 95.44 568 GLY B CA 1
ATOM 9022 C C . GLY B 1 568 ? 18.844 -12.195 -10.32 1 95.44 568 GLY B C 1
ATOM 9023 O O . GLY B 1 568 ? 18.906 -11 -10.023 1 95.44 568 GLY B O 1
ATOM 9024 N N . LEU B 1 569 ? 19.609 -12.742 -11.195 1 95.06 569 LEU B N 1
ATOM 9025 C CA . LEU B 1 569 ? 20.656 -11.992 -11.875 1 95.06 569 LEU B CA 1
ATOM 9026 C C . LEU B 1 569 ? 20.047 -10.906 -12.758 1 95.06 569 LEU B C 1
ATOM 9028 O O . LEU B 1 569 ? 20.578 -9.789 -12.828 1 95.06 569 LEU B O 1
ATOM 9032 N N . LYS B 1 570 ? 19 -11.266 -13.383 1 95.25 570 LYS B N 1
ATOM 9033 C CA . LYS B 1 570 ? 18.328 -10.289 -14.227 1 95.25 570 LYS B CA 1
ATOM 9034 C C . LYS B 1 570 ? 17.797 -9.125 -13.398 1 95.25 570 LYS B C 1
ATOM 9036 O O . LYS B 1 570 ? 17.891 -7.965 -13.82 1 95.25 570 LYS B O 1
ATOM 9041 N N . ARG B 1 571 ? 17.219 -9.414 -12.328 1 94.81 571 ARG B N 1
ATOM 9042 C CA . ARG B 1 571 ? 16.703 -8.383 -11.438 1 94.81 571 ARG B CA 1
ATOM 9043 C C . ARG B 1 571 ? 17.812 -7.484 -10.922 1 94.81 571 ARG B C 1
ATOM 9045 O O . ARG B 1 571 ? 17.656 -6.266 -10.852 1 94.81 571 ARG B O 1
ATOM 9052 N N . ASP B 1 572 ? 18.922 -8.055 -10.539 1 96.25 572 ASP B N 1
ATOM 9053 C CA . ASP B 1 572 ? 20.078 -7.285 -10.07 1 96.25 572 ASP B CA 1
ATOM 9054 C C . ASP B 1 572 ? 20.625 -6.383 -11.18 1 96.25 572 ASP B C 1
ATOM 9056 O O . ASP B 1 572 ? 20.984 -5.23 -10.93 1 96.25 572 ASP B O 1
ATOM 9060 N N . PHE B 1 573 ? 20.625 -6.98 -12.336 1 95.94 573 PHE B N 1
ATOM 9061 C CA . PHE B 1 573 ? 21.109 -6.203 -13.477 1 95.94 573 PHE B CA 1
ATOM 9062 C C . PHE B 1 573 ? 20.188 -5.016 -13.742 1 95.94 573 PHE B C 1
ATOM 9064 O O . PHE B 1 573 ? 20.656 -3.908 -14.008 1 95.94 573 PHE B O 1
ATOM 9071 N N . ALA B 1 574 ? 18.969 -5.262 -13.703 1 94.44 574 ALA B N 1
ATOM 9072 C CA . ALA B 1 574 ? 17.984 -4.191 -13.898 1 94.44 574 ALA B CA 1
ATOM 9073 C C . ALA B 1 574 ? 18.125 -3.115 -12.828 1 94.44 574 ALA B C 1
ATOM 9075 O O . ALA B 1 574 ? 17.984 -1.924 -13.117 1 94.44 574 ALA B O 1
ATOM 9076 N N . ARG B 1 575 ? 18.359 -3.523 -11.625 1 94.06 575 ARG B N 1
ATOM 9077 C CA . ARG B 1 575 ? 18.578 -2.602 -10.516 1 94.06 575 ARG B CA 1
ATOM 9078 C C . ARG B 1 575 ? 19.766 -1.679 -10.789 1 94.06 575 ARG B C 1
ATOM 9080 O O . ARG B 1 575 ? 19.672 -0.464 -10.602 1 94.06 575 ARG B O 1
ATOM 9087 N N . ILE B 1 576 ? 20.859 -2.225 -11.227 1 95.31 576 ILE B N 1
ATOM 9088 C CA . ILE B 1 576 ? 22.062 -1.465 -11.516 1 95.31 576 ILE B CA 1
ATOM 9089 C C . ILE B 1 576 ? 21.812 -0.509 -12.672 1 95.31 576 ILE B C 1
ATOM 9091 O O . ILE B 1 576 ? 22.172 0.667 -12.609 1 95.31 576 ILE B O 1
ATOM 9095 N N . LYS B 1 577 ? 21.125 -1.021 -13.672 1 94.25 577 LYS B N 1
ATOM 9096 C CA . LYS B 1 577 ? 20.844 -0.207 -14.852 1 94.25 577 LYS B CA 1
ATOM 9097 C C . LYS B 1 577 ? 19.969 0.988 -14.492 1 94.25 577 LYS B C 1
ATOM 9099 O O . LYS B 1 577 ? 20.203 2.1 -14.977 1 94.25 577 LYS B O 1
ATOM 9104 N N . ARG B 1 578 ? 19.047 0.779 -13.695 1 91.94 578 ARG B N 1
ATOM 9105 C CA . ARG B 1 578 ? 18.156 1.85 -13.266 1 91.94 578 ARG B CA 1
ATOM 9106 C C . ARG B 1 578 ? 18.906 2.889 -12.438 1 91.94 578 ARG B C 1
ATOM 9108 O O . ARG B 1 578 ? 18.672 4.09 -12.578 1 91.94 578 ARG B O 1
ATOM 9115 N N . ALA B 1 579 ? 19.703 2.402 -11.555 1 92.56 579 ALA B N 1
ATOM 9116 C CA . ALA B 1 579 ? 20.5 3.299 -10.719 1 92.56 579 ALA B CA 1
ATOM 9117 C C . ALA B 1 579 ? 21.438 4.156 -11.562 1 92.56 579 ALA B C 1
ATOM 9119 O O . ALA B 1 579 ? 21.609 5.348 -11.305 1 92.56 579 ALA B O 1
ATOM 9120 N N . GLU B 1 580 ? 22 3.6 -12.523 1 92.25 580 GLU B N 1
ATOM 9121 C CA . GLU B 1 580 ? 22.906 4.312 -13.406 1 92.25 580 GLU B CA 1
ATOM 9122 C C . GLU B 1 580 ? 22.156 5.324 -14.273 1 92.25 580 GLU B C 1
ATOM 9124 O O . GLU B 1 580 ? 22.641 6.441 -14.484 1 92.25 580 GLU B O 1
ATOM 9129 N N . LYS B 1 581 ? 21.031 4.914 -14.719 1 90.44 581 LYS B N 1
ATOM 9130 C CA . LYS B 1 581 ? 20.203 5.828 -15.492 1 90.44 581 LYS B CA 1
ATOM 9131 C C . LYS B 1 581 ? 19.781 7.031 -14.664 1 90.44 581 LYS B C 1
ATOM 9133 O O . LYS B 1 581 ? 19.719 8.156 -15.164 1 90.44 581 LYS B O 1
ATOM 9138 N N . ALA B 1 582 ? 19.484 6.797 -13.445 1 87.81 582 ALA B N 1
ATOM 9139 C CA . ALA B 1 582 ? 19.047 7.855 -12.539 1 87.81 582 ALA B CA 1
ATOM 9140 C C . ALA B 1 582 ? 20.172 8.867 -12.289 1 87.81 582 ALA B C 1
ATOM 9142 O O . ALA B 1 582 ? 19.906 10.023 -11.969 1 87.81 582 ALA B O 1
ATOM 9143 N N . GLU B 1 583 ? 21.391 8.43 -12.477 1 86.75 583 GLU B N 1
ATOM 9144 C CA . GLU B 1 583 ? 22.531 9.281 -12.203 1 86.75 583 GLU B CA 1
ATOM 9145 C C . GLU B 1 583 ? 22.922 10.102 -13.43 1 86.75 583 GLU B C 1
ATOM 9147 O O . GLU B 1 583 ? 23.734 11.031 -13.336 1 86.75 583 GLU B O 1
ATOM 9152 N N . THR B 1 584 ? 22.219 9.859 -14.516 1 87.12 584 THR B N 1
ATOM 9153 C CA . THR B 1 584 ? 22.516 10.625 -15.727 1 87.12 584 THR B CA 1
ATOM 9154 C C . THR B 1 584 ? 22.016 12.055 -15.594 1 87.12 584 THR B C 1
ATOM 9156 O O . THR B 1 584 ? 21.078 12.328 -14.828 1 87.12 584 THR B O 1
ATOM 9159 N N . VAL B 1 585 ? 22.641 12.945 -16.219 1 82.75 585 VAL B N 1
ATOM 9160 C CA . VAL B 1 585 ? 22.297 14.367 -16.188 1 82.75 585 VAL B CA 1
ATOM 9161 C C . VAL B 1 585 ? 20.875 14.578 -16.672 1 82.75 585 VAL B C 1
ATOM 9163 O O . VAL B 1 585 ? 20.125 15.375 -16.094 1 82.75 585 VAL B O 1
ATOM 9166 N N . GLU B 1 586 ? 20.578 13.898 -17.672 1 81 586 GLU B N 1
ATOM 9167 C CA . GLU B 1 586 ? 19.234 14.016 -18.234 1 81 586 GLU B CA 1
ATOM 9168 C C . GLU B 1 586 ? 18.172 13.594 -17.219 1 81 586 GLU B C 1
ATOM 9170 O O . GLU B 1 586 ? 17.141 14.25 -17.078 1 81 586 GLU B O 1
ATOM 9175 N N . ALA B 1 587 ? 18.453 12.5 -16.609 1 84.81 587 ALA B N 1
ATOM 9176 C CA . ALA B 1 587 ? 17.5 11.992 -15.617 1 84.81 587 ALA B CA 1
ATOM 9177 C C . ALA B 1 587 ? 17.344 12.969 -14.453 1 84.81 587 ALA B C 1
ATOM 9179 O O . ALA B 1 587 ? 16.25 13.172 -13.945 1 84.81 587 ALA B O 1
ATOM 9180 N N . LYS B 1 588 ? 18.359 13.484 -14.016 1 81.31 588 LYS B N 1
ATOM 9181 C CA . LYS B 1 588 ? 18.344 14.453 -12.914 1 81.31 588 LYS B CA 1
ATOM 9182 C C . LYS B 1 588 ? 17.562 15.711 -13.312 1 81.31 588 LYS B C 1
ATOM 9184 O O . LYS B 1 588 ? 16.781 16.234 -12.523 1 81.31 588 LYS B O 1
ATOM 9189 N N . ARG B 1 589 ? 17.766 16.172 -14.484 1 78.25 589 ARG B N 1
ATOM 9190 C CA . ARG B 1 589 ? 17.047 17.344 -14.984 1 78.25 589 ARG B CA 1
ATOM 9191 C C . ARG B 1 589 ? 15.547 17.062 -15.047 1 78.25 589 ARG B C 1
ATOM 9193 O O . ARG B 1 589 ? 14.734 17.906 -14.648 1 78.25 589 ARG B O 1
ATOM 9200 N N . ARG B 1 590 ? 15.258 15.961 -15.547 1 78.94 590 ARG B N 1
ATOM 9201 C CA . ARG B 1 590 ? 13.859 15.562 -15.641 1 78.94 590 ARG B CA 1
ATOM 9202 C C . ARG B 1 590 ? 13.211 15.531 -14.266 1 78.94 590 ARG B C 1
ATOM 9204 O O . ARG B 1 590 ? 12.047 15.922 -14.102 1 78.94 590 ARG B O 1
ATOM 9211 N N . ARG B 1 591 ? 13.891 15.039 -13.281 1 78 591 ARG B N 1
ATOM 9212 C CA . ARG B 1 591 ? 13.375 14.969 -11.922 1 78 591 ARG B CA 1
ATOM 9213 C C . ARG B 1 591 ? 13.086 16.359 -11.367 1 78 591 ARG B C 1
ATOM 9215 O O . ARG B 1 591 ? 12.086 16.562 -10.688 1 78 591 ARG B O 1
ATOM 9222 N N . VAL B 1 592 ? 13.977 17.219 -11.641 1 75.5 592 VAL B N 1
ATOM 9223 C CA . VAL B 1 592 ? 13.797 18.594 -11.195 1 75.5 592 VAL B CA 1
ATOM 9224 C C . VAL B 1 592 ? 12.555 19.188 -11.859 1 75.5 592 VAL B C 1
ATOM 9226 O O . VAL B 1 592 ? 11.75 19.844 -11.195 1 75.5 592 VAL B O 1
ATOM 9229 N N . ASP B 1 593 ? 12.398 18.859 -13.039 1 74 593 ASP B N 1
ATOM 9230 C CA . ASP B 1 593 ? 11.242 19.359 -13.789 1 74 593 ASP B CA 1
ATOM 9231 C C . ASP B 1 593 ? 9.945 18.781 -13.242 1 74 593 ASP B C 1
ATOM 9233 O O . ASP B 1 593 ? 8.945 19.484 -13.109 1 74 593 ASP B O 1
ATOM 9237 N N . MET B 1 594 ? 10.047 17.578 -12.977 1 76.19 594 MET B N 1
ATOM 9238 C CA . MET B 1 594 ? 8.867 16.906 -12.438 1 76.19 594 MET B CA 1
ATOM 9239 C C . MET B 1 594 ? 8.5 17.469 -11.07 1 76.19 594 MET B C 1
ATOM 9241 O O . MET B 1 594 ? 7.32 17.672 -10.773 1 76.19 594 MET B O 1
ATOM 9245 N N . ALA B 1 595 ? 9.5 17.641 -10.273 1 72.94 595 ALA B N 1
ATOM 9246 C CA . ALA B 1 595 ? 9.273 18.219 -8.953 1 72.94 595 ALA B CA 1
ATOM 9247 C C . ALA B 1 595 ? 8.633 19.609 -9.07 1 72.94 595 ALA B C 1
ATOM 9249 O O . ALA B 1 595 ? 7.723 19.938 -8.305 1 72.94 595 ALA B O 1
ATOM 9250 N N . ARG B 1 596 ? 9.062 20.344 -9.961 1 68.94 596 ARG B N 1
ATOM 9251 C CA . ARG B 1 596 ? 8.492 21.656 -10.227 1 68.94 596 ARG B CA 1
ATOM 9252 C C . ARG B 1 596 ? 7.031 21.547 -10.656 1 68.94 596 ARG B C 1
ATOM 9254 O O . ARG B 1 596 ? 6.184 22.312 -10.195 1 68.94 596 ARG B O 1
ATOM 9261 N N . ALA B 1 597 ? 6.84 20.609 -11.477 1 70.75 597 ALA B N 1
ATOM 9262 C CA . ALA B 1 597 ? 5.48 20.406 -11.969 1 70.75 597 ALA B CA 1
ATOM 9263 C C . ALA B 1 597 ? 4.543 20 -10.828 1 70.75 597 ALA B C 1
ATOM 9265 O O . ALA B 1 597 ? 3.396 20.453 -10.781 1 70.75 597 ALA B O 1
ATOM 9266 N N . VAL B 1 598 ? 5.062 19.188 -9.961 1 71.69 598 VAL B N 1
ATOM 9267 C CA . VAL B 1 598 ? 4.273 18.75 -8.812 1 71.69 598 VAL B CA 1
ATOM 9268 C C . VAL B 1 598 ? 3.943 19.953 -7.918 1 71.69 598 VAL B C 1
ATOM 9270 O O . VAL B 1 598 ? 2.816 20.078 -7.438 1 71.69 598 VAL B O 1
ATOM 9273 N N . THR B 1 599 ? 4.871 20.719 -7.727 1 67.56 599 THR B N 1
ATOM 9274 C CA . THR B 1 599 ? 4.672 21.891 -6.898 1 67.56 599 THR B CA 1
ATOM 9275 C C . THR B 1 599 ? 3.631 22.828 -7.523 1 67.56 599 THR B C 1
ATOM 9277 O O . THR B 1 599 ? 2.773 23.359 -6.82 1 67.56 599 THR B O 1
ATOM 9280 N N . VAL B 1 600 ? 3.691 22.938 -8.758 1 65.38 600 VAL B N 1
ATOM 9281 C CA . VAL B 1 600 ? 2.736 23.781 -9.477 1 65.38 600 VAL B CA 1
ATOM 9282 C C . VAL B 1 600 ? 1.337 23.172 -9.367 1 65.38 600 VAL B C 1
ATOM 9284 O O . VAL B 1 600 ? 0.363 23.891 -9.125 1 65.38 600 VAL B O 1
ATOM 9287 N N . ALA B 1 601 ? 1.351 21.938 -9.531 1 68.44 601 ALA B N 1
ATOM 9288 C CA . ALA B 1 601 ? 0.072 21.234 -9.438 1 68.44 601 ALA B CA 1
ATOM 9289 C C . ALA B 1 601 ? -0.534 21.391 -8.047 1 68.44 601 ALA B C 1
ATOM 9291 O O . ALA B 1 601 ? -1.749 21.531 -7.906 1 68.44 601 ALA B O 1
ATOM 9292 N N . GLN B 1 602 ? 0.258 21.25 -7.055 1 66.88 602 GLN B N 1
ATOM 9293 C CA . GLN B 1 602 ? -0.198 21.438 -5.68 1 66.88 602 GLN B CA 1
ATOM 9294 C C . GLN B 1 602 ? -0.782 22.828 -5.477 1 66.88 602 GLN B C 1
ATOM 9296 O O . GLN B 1 602 ? -1.812 22.984 -4.82 1 66.88 602 GLN B O 1
ATOM 9301 N N . GLN B 1 603 ? -0.256 23.734 -6.074 1 63.09 603 GLN B N 1
ATOM 9302 C CA . GLN B 1 603 ? -0.724 25.125 -5.984 1 63.09 603 GLN B CA 1
ATOM 9303 C C . GLN B 1 603 ? -2.066 25.297 -6.688 1 63.09 603 GLN B C 1
ATOM 9305 O O . GLN B 1 603 ? -2.957 25.969 -6.176 1 63.09 603 GLN B O 1
ATOM 9310 N N . GLU B 1 604 ? -2.055 24.656 -7.773 1 62.91 604 GLU B N 1
ATOM 9311 C CA . GLU B 1 604 ? -3.309 24.703 -8.516 1 62.91 604 GLU B CA 1
ATOM 9312 C C . GLU B 1 604 ? -4.441 24.047 -7.734 1 62.91 604 GLU B C 1
ATOM 9314 O O . GLU B 1 604 ? -5.574 24.531 -7.742 1 62.91 604 GLU B O 1
ATOM 9319 N N . PHE B 1 605 ? -4.078 23.078 -7.172 1 62.91 605 PHE B N 1
ATOM 9320 C CA . PHE B 1 605 ? -5.051 22.391 -6.328 1 62.91 605 PHE B CA 1
ATOM 9321 C C . PHE B 1 605 ? -5.52 23.297 -5.195 1 62.91 605 PHE B C 1
ATOM 9323 O O . PHE B 1 605 ? -6.719 23.406 -4.938 1 62.91 605 PHE B O 1
ATOM 9330 N N . LEU B 1 606 ? -4.609 23.828 -4.613 1 60.03 606 LEU B N 1
ATOM 9331 C CA . LEU B 1 606 ? -4.938 24.719 -3.504 1 60.03 606 LEU B CA 1
ATOM 9332 C C . LEU B 1 606 ? -5.746 25.906 -3.988 1 60.03 606 LEU B C 1
ATOM 9334 O O . LEU B 1 606 ? -6.672 26.359 -3.309 1 60.03 606 LEU B O 1
ATOM 9338 N N . ALA B 1 607 ? -5.328 26.422 -5.141 1 57.78 607 ALA B N 1
ATOM 9339 C CA . ALA B 1 607 ? -6.047 27.547 -5.734 1 57.78 607 ALA B CA 1
ATOM 9340 C C . ALA B 1 607 ? -7.461 27.141 -6.133 1 57.78 607 ALA B C 1
ATOM 9342 O O . ALA B 1 607 ? -8.406 27.922 -5.977 1 57.78 607 ALA B O 1
ATOM 9343 N N . ALA B 1 608 ? -7.5 26.125 -6.758 1 55.22 608 ALA B N 1
ATOM 9344 C CA . ALA B 1 608 ? -8.805 25.656 -7.195 1 55.22 608 ALA B CA 1
ATOM 9345 C C . ALA B 1 608 ? -9.711 25.359 -6 1 55.22 608 ALA B C 1
ATOM 9347 O O . ALA B 1 608 ? -10.922 25.547 -6.066 1 55.22 608 ALA B O 1
ATOM 9348 N N . GLU B 1 609 ? -9.141 24.516 -5.109 1 50.66 609 GLU B N 1
ATOM 9349 C CA . GLU B 1 609 ? -9.953 24.234 -3.93 1 50.66 609 GLU B CA 1
ATOM 9350 C C . GLU B 1 609 ? -10.328 25.531 -3.203 1 50.66 609 GLU B C 1
ATOM 9352 O O . GLU B 1 609 ? -11.219 25.531 -2.35 1 50.66 609 GLU B O 1
ATOM 9357 N N . GLY B 1 610 ? -10.445 26.688 -3.908 1 45.75 610 GLY B N 1
ATOM 9358 C CA . GLY B 1 610 ? -10.805 28.016 -3.475 1 45.75 610 GLY B CA 1
ATOM 9359 C C . GLY B 1 610 ? -9.664 28.75 -2.779 1 45.75 610 GLY B C 1
ATOM 9360 O O . GLY B 1 610 ? -9.25 29.828 -3.219 1 45.75 610 GLY B O 1
ATOM 9361 N N . GLY B 1 611 ? -9.688 29.312 -1.349 1 36.34 611 GLY B N 1
ATOM 9362 C CA . GLY B 1 611 ? -8.953 30.281 -0.563 1 36.34 611 GLY B CA 1
ATOM 9363 C C . GLY B 1 611 ? -7.613 29.766 -0.07 1 36.34 611 GLY B C 1
ATOM 9364 O O . GLY B 1 611 ? -7.367 28.562 -0.088 1 36.34 611 GLY B O 1
ATOM 9365 N N . PRO B 1 612 ? -6.473 30.703 -0.081 1 37.19 612 PRO B N 1
ATOM 9366 C CA . PRO B 1 612 ? -5.246 30.469 0.684 1 37.19 612 PRO B CA 1
ATOM 9367 C C . PRO B 1 612 ? -5.461 29.547 1.885 1 37.19 612 PRO B C 1
ATOM 9369 O O . PRO B 1 612 ? -4.496 29.109 2.512 1 37.19 612 PRO B O 1
ATOM 9372 N N . SER B 1 613 ? -6.633 29.609 2.559 1 33.59 613 SER B N 1
ATOM 9373 C CA . SER B 1 613 ? -6.969 29.109 3.889 1 33.59 613 SER B CA 1
ATOM 9374 C C . SER B 1 613 ? -7.336 27.641 3.846 1 33.59 613 SER B C 1
ATOM 9376 O O . SER B 1 613 ? -7.879 27.094 4.812 1 33.59 613 SER B O 1
ATOM 9378 N N . TYR B 1 614 ? -7.371 27.109 2.846 1 33.22 614 TYR B N 1
ATOM 9379 C CA . TYR B 1 614 ? -7.879 25.734 2.928 1 33.22 614 TYR B CA 1
ATOM 9380 C C . TYR B 1 614 ? -6.824 24.797 3.504 1 33.22 614 TYR B C 1
ATOM 9382 O O . TYR B 1 614 ? -5.789 24.562 2.877 1 33.22 614 TYR B O 1
ATOM 9390 N N . ILE B 1 615 ? -6.535 24.922 4.699 1 31.39 615 ILE B N 1
ATOM 9391 C CA . ILE B 1 615 ? -5.754 23.922 5.41 1 31.39 615 ILE B CA 1
ATOM 9392 C C . ILE B 1 615 ? -6.559 22.625 5.512 1 31.39 615 ILE B C 1
ATOM 9394 O O . ILE B 1 615 ? -7.73 22.641 5.898 1 31.39 615 ILE B O 1
ATOM 9398 N N . SER B 1 616 ? -6.258 21.703 4.945 1 32.09 616 SER B N 1
ATOM 9399 C CA . SER B 1 616 ? -6.773 20.391 5.266 1 32.09 616 SER B CA 1
ATOM 9400 C C . SER B 1 616 ? -6.957 20.219 6.77 1 32.09 616 SER B C 1
ATOM 9402 O O . SER B 1 616 ? -6.023 20.422 7.547 1 32.09 616 SER B O 1
ATOM 9404 N N . GLY B 1 617 ? -8.242 20.188 7.406 1 33.25 617 GLY B N 1
ATOM 9405 C CA . GLY B 1 617 ? -8.641 20.297 8.805 1 33.25 617 GLY B CA 1
ATOM 9406 C C . GLY B 1 617 ? -9.141 21.672 9.18 1 33.25 617 GLY B C 1
ATOM 9407 O O . GLY B 1 617 ? -9.438 21.938 10.352 1 33.25 617 GLY B O 1
ATOM 9408 N N . GLY B 1 618 ? -8.953 22.625 8.344 1 32.34 618 GLY B N 1
ATOM 9409 C CA . GLY B 1 618 ? -9.289 23.984 8.703 1 32.34 618 GLY B CA 1
ATOM 9410 C C . GLY B 1 618 ? -10.781 24.25 8.719 1 32.34 618 GLY B C 1
ATOM 9411 O O . GLY B 1 618 ? -11.211 25.406 8.656 1 32.34 618 GLY B O 1
ATOM 9412 N N . PHE B 1 619 ? -11.688 23.438 8.641 1 27.94 619 PHE B N 1
ATOM 9413 C CA . PHE B 1 619 ? -13.062 23.891 8.828 1 27.94 619 PHE B CA 1
ATOM 9414 C C . PHE B 1 619 ? -13.312 24.281 10.281 1 27.94 619 PHE B C 1
ATOM 9416 O O . PHE B 1 619 ? -12.75 23.672 11.195 1 27.94 619 PHE B O 1
#

Nearest PDB structures (foldseek):
  6ozi-assembly1_B  TM=3.222E-01  e=4.954E-01  Ciona intestinalis
  5vt6-assembly1_C  TM=1.794E-01  e=6.766E+00  Burkholderia pseudomallei 1710b
  6ozi-assembly1_B  TM=3.142E-01  e=4.951E-01  Ciona intestinalis
  5vt6-assembly1_C  TM=1.753E-01  e=9.094E+00  Burkholderia pseudomallei 1710b

Solvent-accessible surface area (backbone atoms only — not comparable to full-atom values): 66812 Å² total; per-residue (Å²): 137,81,82,78,79,78,80,78,81,80,81,80,77,79,78,77,79,59,74,66,59,59,55,52,49,55,54,51,50,53,53,52,60,67,65,60,67,69,76,73,82,73,78,78,73,76,77,71,75,73,65,70,74,71,62,78,71,70,82,77,69,69,65,72,73,74,70,32,74,59,46,51,28,37,61,72,40,52,84,70,57,74,74,78,74,23,74,78,58,44,48,41,55,33,30,51,74,34,56,29,55,50,37,63,84,43,58,34,87,88,77,59,27,53,46,39,62,46,80,43,69,77,62,43,56,33,35,32,39,32,35,28,24,74,69,81,61,47,74,72,32,66,35,47,26,48,57,63,22,73,95,45,92,48,42,37,61,54,50,29,51,54,51,19,34,37,65,62,33,35,55,68,69,44,49,50,52,34,19,25,54,54,29,34,81,41,63,53,71,67,59,47,52,51,50,48,52,51,44,36,56,28,36,56,55,44,43,56,53,49,30,50,53,38,47,52,50,52,32,59,75,69,72,44,65,92,82,49,73,41,78,40,48,28,31,50,50,57,51,55,47,32,85,75,55,65,27,54,36,25,28,24,44,34,27,33,63,88,73,64,36,55,51,48,69,37,80,36,18,58,46,37,71,60,54,69,47,56,42,50,54,27,49,74,74,27,69,68,55,26,51,60,50,42,68,68,41,59,80,72,53,58,53,76,45,90,68,42,41,68,49,30,35,38,54,28,47,52,55,52,56,54,51,28,55,83,74,28,33,39,72,37,29,38,35,32,62,86,82,40,62,48,56,56,53,44,62,73,62,34,69,56,65,87,56,69,66,43,70,31,38,22,38,65,58,55,26,48,47,49,37,42,40,51,50,49,48,37,53,55,34,44,76,74,72,41,77,42,40,60,88,53,88,29,32,58,27,73,68,37,39,53,48,51,24,51,51,43,32,52,34,44,53,44,72,38,93,42,54,68,55,41,42,45,49,41,47,26,56,52,34,50,22,42,33,35,79,93,54,71,38,59,85,67,46,57,71,36,79,82,27,88,39,66,53,38,20,25,49,56,69,72,42,80,53,72,66,52,74,88,68,47,89,58,40,31,31,67,73,49,40,62,64,48,45,58,57,51,51,65,75,50,32,63,76,62,38,57,28,28,35,81,36,44,64,55,62,66,53,54,52,50,50,51,47,22,34,53,21,44,34,55,90,50,89,73,55,61,62,56,49,50,38,21,40,40,53,29,54,25,35,70,36,39,33,44,45,39,55,53,49,44,40,43,59,61,41,34,71,41,21,56,50,21,51,51,45,28,52,50,52,45,48,50,50,35,52,50,46,46,48,55,68,32,67,67,44,47,52,50,49,52,50,48,52,51,48,47,53,50,34,40,47,46,33,45,49,67,76,48,57,100,68,70,45,92,80,58,106,137,82,78,78,77,79,79,78,79,78,79,77,77,78,78,76,77,55,72,66,58,56,53,51,46,50,53,49,45,52,53,49,59,64,66,58,67,69,76,72,81,72,77,77,73,74,78,70,73,70,66,72,73,72,65,79,70,71,80,80,68,68,64,72,72,76,71,33,74,58,46,50,27,38,61,71,40,52,83,69,56,74,73,76,73,23,75,78,57,43,50,40,53,33,29,52,75,34,55,28,55,50,37,63,84,44,57,34,88,87,78,60,27,53,47,39,60,46,81,43,71,75,60,42,56,33,34,31,39,32,35,29,22,75,69,80,61,48,74,72,32,66,35,47,26,48,56,63,23,73,95,45,93,49,44,35,60,52,49,30,50,53,52,21,34,38,64,62,33,35,55,69,68,43,50,51,53,35,20,26,56,55,29,33,79,40,62,52,70,68,58,47,51,51,48,49,53,51,46,36,55,28,35,55,56,43,42,54,53,50,29,49,53,36,46,53,50,51,33,58,74,68,72,45,66,93,83,51,73,40,77,39,46,29,33,51,50,57,50,55,46,32,83,74,56,65,27,54,36,24,28,23,44,35,26,32,62,88,72,64,35,54,50,48,69,39,81,34,19,59,47,38,72,60,54,70,48,55,42,48,55,27,49,74,74,26,68,68,56,27,50,60,51,41,68,67,41,57,81,74,53,58,54,76,43,89,69,42,42,68,47,31,34,38,53,27,47,51,53,53,56,54,51,28,58,82,75,27,34,40,73,36,29,40,34,30,62,86,85,43,63,46,57,56,52,44,61,72,63,34,70,57,66,86,56,68,69,44,70,29,37,22,37,65,58,55,24,48,47,49,38,44,40,51,52,48,48,37,52,54,34,43,74,73,71,41,77,44,42,59,88,53,88,30,30,59,28,70,68,36,39,52,48,52,25,50,51,43,34,53,35,46,53,45,74,37,95,41,54,66,56,40,42,46,49,42,47,26,56,52,34,52,22,42,32,36,78,92,54,72,39,59,84,68,43,56,69,37,79,82,28,89,39,66,55,40,20,25,50,57,68,71,42,80,53,72,66,52,76,86,67,47,88,57,42,30,31,67,72,49,39,61,64,48,44,57,56,52,53,65,73,50,33,63,75,61,38,57,29,26,36,80,36,44,63,58,62,66,53,53,53,50,49,51,48,21,36,54,20,43,36,53,90,50,91,73,56,63,61,55,50,49,39,20,42,41,52,27,52,25,34,70,34,40,33,46,45,39,56,52,51,44,40,44,59,59,40,34,73,42,21,56,51,21,50,51,44,28,51,50,52,44,49,50,50,34,52,51,46,45,49,54,68,33,67,67,45,45,51,51,50,52,49,47,53,51,50,45,53,49,36,38,48,47,33,45,50,65,79,54,53,100,67,69,45,93,81,58,108

Radius of gyration: 36.49 Å; Cα contacts (8 Å, |Δi|>4): 1855; chains: 2; bounding box: 122×120×100 Å

Organism: NCBI:txid231223